Protein 7ROZ (pdb70)

Secondary structure (DSSP, 8-state):
--TTEEEE-S--SS--HHHHHHHHHHHS-TT-EEEEE---EEEEESSTTTTTTHHHHHHHT--EETTEE----SB-S-SS---SSTTTEEEEEEEEEE--TTSSSEEEE-EEEEEEEEEEETTTTEEEEEE--TTS-EEEEE-SSSEEEEEEE--S-TTSS--EEEEEESS-PEEEEEE-----S-STT-SS-S-TT---SEEEE----STT-TTTT-SEEEEE-S-S--SSSSSTTSSSB-SS-B--EEEE-GGG----SS-TTS--S--SS--IIIIIHHHHHHHHTTSS-HHHHHSHHHHHHHHHS-HHHHHHHHHHHHHSSS--S-HHHHHHHHHHT-----STTTTTT-EEEEEEEEE-SS-EEEEEEEEEE--HHHHH-GGGGGGEEEEEEB-SSSSBPPHHHHB-----S--B-HHHHHHHHHHHH-EEETTEEEEEEE--HHHHHHTEEEEEE--SSS-HHHHHHHHTTTSS---HHHHHHHHHHTTS--EEEEE--TTT--BPPP-B---SSS--BSSSSEEEE-HHHHHHHHHHHT-SS--SEEEE-STTB-EEEEE-SS--SS--B-STTB-S-----EEEEEEE---EEP---HHHHHHHHHHT--HHHHHHHHHHHHHHHHGGGTSGGGGTTTTTTTSS--TT-HHHHHHHSS--TTTSHHHHHHHHHHHHHHHHHHHHS-----SS-EEEE-EE-SSTT--TTEEEEEEEPPHHHHHS-S-TT-EESSSSEEE--SEEEEEESS--STTS-EEEEE---TTHHHH---SEEEE-SSSSS-HHHHSTT--TTT-EEEEE--TTTS-SS-PPPP------TT---HHHHHHHHHHHHHSPPHHHHHHHHHHHHTTSSSSSSSHHHHHHHHHHHHHHHTTTS-------STTS-SSEESSS--SSS-EE--TTTTTHHHHHHHHHH----HHHHHHHT--S-----THHHHHHHHHHHHHHHHHHT--SS--STTTT---TTHHHHTTTHHHHHHHHHHHS-----TTTHHHHHHHHHIIIIITTTSS---S-HHHHTHHHHHHHHHHHHHH-

Sequence (1064 aa):
TNRSTVKISNVPQTIVADELLRFLELHLGEDTVFALEIPFARVQFTTLEVKSRAQLLSSQSKLLFKTHNLRLSEAYDDIIPRPVDPRKRLDDIVLTVGFPESDEKRFCALEKWDGVRCWILTEKRRVEFWVWESGDCYKIEVRFEDIIETLSCCVNGDASEIDAFLLKLKYGPKVFKRVTVHIATKFKSDRYRFCKEDFDFMWIRTTDFSGSKSIGTSTCFCLEVHNGSTMLDIFSGLPYYREDTLSLTYVDGKTFASAAQIVPLLNAAILGLEFPYEILFQLNALVHAQKISLFAASDMELIKILRGMSLETALVILKKLHQQSSICYDPVFFVKTQMQSVVKSAYKRLTEQNIMSCQRAYVTPSKIYLLGPELETANYVVKNFAEHVSDFMRVTFVEEDWSKLPANALSVNGFVKPSRTNIYNRVLSILGEGITVGPKRFEFLAFSASQLRGNSVWMFASNEKVKAEDIREWMGCFRKIRSISKCAARMGQLFSASRQTLIVRAQDVEQIPDIEVTTDGADYCFSDGIGKISLAFAKQVAQKCGLSHVPSAFQIRYGGYKGVIAVDRSSFRKLSLRDSMLKFDSNNRMLNVTRWTESMPCFLNREIICLLSTLGIEDAMFEAMQAVHLSMLGNMLEDRDAALNVLQKLSGENSKNLLVKMLLQGYAPSSEPYLSMMLRVHHESQLSELKSRCRILVPKGRILIGCMDEMGILEYGQVYVRVTLTKAELKSRDQSYFRKIDEETSVVIGKVVVTKNPCLHPGDIRVLDAIYEVHFEEKGYLDCIIFPQKGERPHPNECSGGDLDGDQFFVSWDEKIIPSEMDPPMDYARLMDHDVTLEEIHKFFVDYMISDTLGVISTAHLVHADRDPEKARSQKCLELANLHSRAVDFAKTGAPAEMPYALKPREFPDFLERFEKPTYISESVFGKLYRAVKSSLAQTVAYDVTLEEAGFESFIETAKAHRDMYGEKLTSLMIYYGAANEEEILTGILDMKDRITLSVKDLHKEAMGWFEKSCEQQKKKLASAWYYVTYNPNHRDEKLTFLSFPWIVGDVLLDIKAENAQRQ

Nearest PDB structures (foldseek):
  7roz-assembly1_A  TM=1.001E+00  e=0.000E+00  Arabidopsis thaliana
  7rqs-assembly1_A  TM=9.864E-01  e=0.000E+00  Arabidopsis thaliana
  8xme-assembly1_M  TM=8.975E-01  e=0.000E+00  Arabidopsis thaliana
  7w82-assembly1_A  TM=9.117E-01  e=1.075E-88  Zea mays
  7w88-assembly1_A  TM=8.102E-01  e=4.424E-72  Zea mays

Organism: Arabidopsis thaliana (NCBI:txid3702)

Foldseek 3Di:
DQQQKWQKDDDDPPAFQVLVVVLVVVVFPHPQWFAWADVSIITHGLAVVSPVVVQVVLVVQPDDPPHHTINGHGRDDHLDDAARDPVQFAWFWKKFFAAQLLPVAETARQDIFTGWTWRCGQVQHWTWTWGCPDNWIKIWIDRLQQFPAKAFEDADDPPPVGFKIKGQGQQFTWMWTFAADPDDQGPRRDRQGPGPVGRGGDTFTAEQPDQLLRRAQGRMMMIGGHDPPVDVPSDVSRPHYDPDHGYYYYDHNNVLRDNDLFASHFEDQPADDDDLLQARLLVSLCCSSQLEHNSLNNPPQVRVVLVPDDRVLSNVQSLVSLLDNDRNSCSSVSSVVCVVVVVDDDQLCCLPVQKHQAFEWEAALYHINTNGGDIDGHFQLCNVVVVQSSQKYWYAYAHSRNHADALSNQWVQVDPDTDGHNSLVSLLVCQDQAHPSDQFGWHFQAAAPVCLLRRITMTGGQDPVHGSVVSSVVLVAPPFFQDLLLNNVSRRVRGAAFFWAFQADPVLAAADEWFWDCPPNFTFTQALQEFEAEPVLQCRRQVSVPHNDRAQKFQWCQAQQGFIYGYANVDDRGTGGYPSSGSDGGPRRTITTRDTFAQAFAFDWLQLLLLLVLLPFDLVLLLVLLVVVLVLLLCLLPDLCCLQRQQPHVHPHHCPDLLNLCSVVHDRQPPAPVSNVVSVLSSVVSLVCCLAIVGRTDLQWTWTQAAADPDQPAEPLAKKAKEFHGPVCLVPDDDQQWDDPDNGITIGAAWKFKAFDLNQAQQLGRGGGHHDDPCCVNSPHYNYMYWYSDYNHRSLCSNLRGHRSGTIMTIGRPPSSRRPDGDHGDPNHDSDPVGDDSSNNSVLSSLLSSADNLVQLSQLLCFCQLPDPSRQPDPLSNVSSVLSSVNVCCSVPVDGSHQDPVSHRQEGDPSHPPVVHHYDHRPGRSSVSSVVSVCSVVVQCLVVCCQQQVVDALPPLPCVVVLVVLLVLQVSLCSNQADDLASALCRNVCHSCSVVSGVVSLVVLVVVQVVQAPDVSVRGNSSSLNSQSCVCRVVVVDPRSHSCSSVSSSVSSSVSSVVSVVVD

Radius of gyration: 31.85 Å; Cα contacts (8 Å, |Δi|>4): 2312; chains: 1; bounding box: 80×88×65 Å

GO terms:
  GO:0071667 DNA/RNA hybrid binding (F, IDA)
  GO:0003727 single-stranded RNA binding (F, IDA)
  GO:0003968 RNA-directed RNA polymerase activity (F, IDA)
  GO:0140745 siRNA transcription (P, IDA)
  GO:0010495 siRNA-mediated long-distance post-transcriptional gene silencing (P, IMP)
  GO:0005515 protein binding (F, IPI)
  GO:0005634 nucleus (C, IDA)
  GO:0005730 nucleolus (C, IDA)
  GO:0030422 siRNA processing (P, IMP)
  GO:0050832 defense response to fungus (P, IMP)

Solvent-accessible surface area: 46944 Å² total; per-residue (Å²): 124,48,44,0,0,0,62,4,16,122,23,23,143,109,8,70,6,60,70,11,70,145,59,16,68,154,42,18,27,73,107,34,10,21,0,5,21,9,82,87,1,10,4,4,4,36,48,57,120,3,15,62,68,0,41,114,35,2,81,104,44,134,6,81,5,107,106,76,61,5,129,14,41,142,19,44,57,14,1,14,44,9,19,26,65,107,97,10,38,21,76,113,10,27,0,3,0,0,1,10,15,23,67,34,119,99,0,2,25,3,29,122,9,92,26,0,46,0,12,13,9,103,84,72,42,2,0,14,0,14,0,121,44,105,87,79,12,5,25,0,60,1,92,24,82,2,1,51,18,0,5,1,0,11,36,102,53,96,112,59,99,25,15,0,0,6,0,10,2,72,73,13,2,38,3,7,15,62,55,74,52,173,94,62,86,77,102,101,1,28,90,59,51,49,10,94,96,105,5,24,18,78,56,28,27,17,18,10,44,3,60,23,31,1,1,5,4,5,22,0,0,0,0,21,5,182,91,31,90,12,77,141,29,5,98,89,44,5,34,147,34,107,137,100,54,17,76,5,66,73,29,106,1,118,98,24,50,37,86,52,70,12,16,4,13,27,17,58,110,72,40,79,166,16,110,7,106,11,2,4,6,14,0,0,9,2,4,17,31,21,35,1,6,7,78,0,0,19,23,122,99,0,16,131,32,5,159,64,29,59,68,110,41,0,55,90,4,4,56,78,0,60,71,53,111,68,34,11,57,70,3,24,127,58,0,107,50,38,94,155,52,64,133,212,178,68,90,46,91,5,62,154,103,75,25,2,49,1,10,29,0,40,1,6,10,2,10,2,11,2,47,10,72,61,52,22,82,6,13,98,0,0,99,82,34,20,132,12,17,41,18,2,1,38,0,15,2,8,21,4,34,123,51,96,9,67,19,94,12,0,3,38,63,120,114,136,139,70,61,52,5,75,2,3,95,18,4,39,32,0,3,32,96,0,0,64,3,28,110,22,97,7,29,8,3,1,3,4,63,81,8,10,111,33,6,12,0,1,0,0,4,39,44,148,139,18,81,0,50,59,0,16,70,83,5,27,7,78,143,156,16,75,10,37,24,65,6,14,29,1,5,6,30,42,13,59,74,48,124,90,4,44,145,9,144,60,146,73,30,37,89,60,103,51,40,58,40,74,58,128,76,33,116,8,30,7,0,55,1,0,0,20,0,8,62,55,15,0,65,90,0,0,101,118,8,63,32,123,87,42,2,5,0,0,20,0,16,7,12,5,62,39,0,0,0,0,8,6,88,75,11,178,35,24,2,6,4,0,86,34,1,70,83,14,131,57,150,61,48,4,1,27,0,46,64,58,1,58,30,71,54,1,26,0,35,15,40,2,0,1,0,0,21,20,4,43,12,124,26,78,69,0,35,53,20,1,56,90,9,17,72,36,1,39,54,0,49,127,66,123,33,0,8,49,37,0,1,42,43,32,21,85,18,73,81,143,35,24,4,10,66,36,0,110,89,36,65,50,1,76,64,29,66,22,3,26,29,4,0,128,14,17,45,122,54,25,16,69,26,2,26,55,141,1,25,0,16,2,91,39,10,18,29,1,8,5,0,1,0,32,51,43,67,0,84,67,20,48,1,0,3,22,3,24,16,36,139,55,18,55,170,66,37,118,95,106,12,26,95,70,23,80,155,93,4,3,0,6,69,22,98,0,0,8,0,10,105,54,0,6,21,1,0,2,0,1,20,1,53,1,53,68,8,99,66,38,108,68,6,18,2,35,7,0,9,0,8,1,36,103,21,78,29,3,10,22,29,1,4,19,54,11,33,2,47,0,54,51,14,3,4,1,6,20,110,114,0,20,2,112,87,66,18,103,41,43,87,31,116,213,92,51,128,128,35,1,36,33,109,32,12,9,121,12,0,12,37,27,7,13,10,26,56,37,40,61,0,15,48,0,2,10,5,20,0,2,134,42,142,95,10,0,70,10,130,66,0,59,98,0,2,70,13,12,28,97,5,58,56,0,54,146,85,48,49,24,0,52,7,62,152,74,11,76,41,110,53,6,0,32,2,29,98,26,170,161,26,38,80,36,115,1,92,67,16,3,1,79,3,2,62,36,2,84,75,42,59,82,195,136,31,21,84,61,23,64,76,54,24,25,57,75,102,26,105,49,72,64,17,56,68,42,31,72,87,31,18,55,47,28,54,31,50,23,65,66,89,24,105,54,139,42,40,22,58,42,24,22,43,133,88,116,21,25,65,21,35,22,48,22,36,32,43,60,20,58,68,52,33,65,87,74,14,108,85,152,62,62,82,16,31,31,11,28,4,12,8,14,16,55,35,25,25,75,48,57,113,61,119,53,86,19,47,10,29,22,14,41,41,4,61,37,26,14,63,24,31,42,64,23,52,91,199,160

Structure (mmCIF, N/CA/C/O backbone):
data_7ROZ
#
_entry.id   7ROZ
#
_cell.length_a   1.00
_cell.length_b   1.00
_cell.length_c   1.00
_cell.angle_alpha   90.00
_cell.angle_beta   90.00
_cell.angle_gamma   90.00
#
_symmetry.space_group_name_H-M   'P 1'
#
loop_
_entity.id
_entity.type
_entity.pdbx_description
1 polymer 'RNA-dependent RNA polymerase 2'
2 non-polymer 'MAGNESIUM ION'
#
loop_
_atom_site.group_PDB
_atom_site.id
_atom_site.type_symbol
_atom_site.label_atom_id
_atom_site.label_alt_id
_atom_site.label_comp_id
_atom_site.label_asym_id
_atom_site.label_entity_id
_atom_site.label_seq_id
_atom_site.pdbx_PDB_ins_code
_atom_site.Cartn_x
_atom_site.Cartn_y
_atom_site.Cartn_z
_atom_site.occupancy
_atom_site.B_iso_or_equiv
_atom_site.auth_seq_id
_atom_site.auth_comp_id
_atom_site.auth_asym_id
_atom_site.auth_atom_id
_atom_site.pdbx_PDB_model_num
ATOM 1 N N . THR A 1 7 ? 129.746 156.126 157.076 1.00 77.81 7 THR A N 1
ATOM 2 C CA . THR A 1 7 ? 129.279 154.769 157.328 1.00 77.81 7 THR A CA 1
ATOM 3 C C . THR A 1 7 ? 128.011 154.471 156.535 1.00 77.81 7 THR A C 1
ATOM 4 O O . THR A 1 7 ? 127.598 153.317 156.417 1.00 77.81 7 THR A O 1
ATOM 8 N N . ASN A 1 8 ? 127.396 155.521 155.992 1.00 77.57 8 ASN A N 1
ATOM 9 C CA . ASN A 1 8 ? 126.180 155.385 155.201 1.00 77.57 8 ASN A CA 1
ATOM 10 C C . ASN A 1 8 ? 126.221 156.109 153.864 1.00 77.57 8 ASN A C 1
ATOM 11 O O . ASN A 1 8 ? 125.341 155.863 153.030 1.00 77.57 8 ASN A O 1
ATOM 16 N N . ARG A 1 9 ? 127.191 156.993 153.634 1.00 77.74 9 ARG A N 1
ATOM 17 C CA . ARG A 1 9 ? 127.405 157.766 152.410 1.00 77.74 9 ARG A CA 1
ATOM 18 C C . ARG A 1 9 ? 126.305 158.799 152.183 1.00 77.74 9 ARG A C 1
ATOM 19 O O . ARG A 1 9 ? 126.303 159.450 151.129 1.00 77.74 9 ARG A O 1
ATOM 27 N N . SER A 1 10 ? 125.371 158.966 153.120 1.00 76.98 10 SER A N 1
ATOM 28 C CA . SER A 1 10 ? 124.344 160.005 153.121 1.00 76.98 10 SER A CA 1
ATOM 29 C C . SER A 1 10 ? 123.391 159.925 151.935 1.00 76.98 10 SER A C 1
ATOM 30 O O . SER A 1 10 ? 122.603 160.854 151.725 1.00 76.98 10 SER A O 1
ATOM 33 N N . THR A 1 11 ? 123.428 158.848 151.157 1.00 82.50 11 THR A N 1
ATOM 34 C CA . THR A 1 11 ? 122.520 158.661 150.033 1.00 82.50 11 THR A CA 1
ATOM 35 C C . THR A 1 11 ? 121.284 157.917 150.520 1.00 82.50 11 THR A C 1
ATOM 36 O O . THR A 1 11 ? 121.348 156.716 150.796 1.00 82.50 11 THR A O 1
ATOM 40 N N . VAL A 1 12 ? 120.164 158.627 150.612 1.00 84.25 12 VAL A N 1
ATOM 41 C CA . VAL A 1 12 ? 118.935 158.092 151.183 1.00 84.25 12 VAL A CA 1
ATOM 42 C C . VAL A 1 12 ? 117.969 157.761 150.057 1.00 84.25 12 VAL A C 1
ATOM 43 O O . VAL A 1 12 ? 117.660 158.618 149.219 1.00 84.25 12 VAL A O 1
ATOM 47 N N . LYS A 1 13 ? 117.492 156.519 150.035 1.00 89.34 13 LYS A N 1
ATOM 48 C CA . LYS A 1 13 ? 116.512 156.093 149.044 1.00 89.34 13 LYS A CA 1
ATOM 49 C C . LYS A 1 13 ? 115.145 156.654 149.420 1.00 89.34 13 LYS A C 1
ATOM 50 O O . LYS A 1 13 ? 114.542 156.226 150.410 1.00 89.34 13 LYS A O 1
ATOM 56 N N . ILE A 1 14 ? 114.663 157.611 148.634 1.00 92.31 14 ILE A N 1
ATOM 57 C CA . ILE A 1 14 ? 113.379 158.249 148.896 1.00 92.31 14 ILE A CA 1
ATOM 58 C C . ILE A 1 14 ? 112.255 157.248 148.654 1.00 92.31 14 ILE A C 1
ATOM 59 O O . ILE A 1 14 ? 112.388 156.304 147.868 1.00 92.31 14 ILE A O 1
ATOM 64 N N . SER A 1 15 ? 111.133 157.460 149.336 1.00 97.16 15 SER A N 1
ATOM 65 C CA . SER A 1 15 ? 109.975 156.585 149.221 1.00 97.16 15 SER A CA 1
ATOM 66 C C . SER A 1 15 ? 109.208 156.917 147.942 1.00 97.16 15 SER A C 1
ATOM 67 O O . SER A 1 15 ? 109.711 157.602 147.047 1.00 97.16 15 SER A O 1
ATOM 70 N N . ASN A 1 16 ? 107.984 156.400 147.836 1.00 101.92 16 ASN A N 1
ATOM 71 C CA . ASN A 1 16 ? 107.168 156.609 146.646 1.00 101.92 16 ASN A CA 1
ATOM 72 C C . ASN A 1 16 ? 107.042 158.091 146.309 1.00 101.92 16 ASN A C 1
ATOM 73 O O . ASN A 1 16 ? 106.653 158.907 147.150 1.00 101.92 16 ASN A O 1
ATOM 78 N N . VAL A 1 17 ? 107.392 158.436 145.072 1.00 102.74 17 VAL A N 1
ATOM 79 C CA . VAL A 1 17 ? 107.316 159.821 144.604 1.00 102.74 17 VAL A CA 1
ATOM 80 C C . VAL A 1 17 ? 106.739 159.844 143.203 1.00 102.74 17 VAL A C 1
ATOM 81 O O . VAL A 1 17 ? 106.915 158.907 142.412 1.00 102.74 17 VAL A O 1
ATOM 85 N N . PRO A 1 18 ? 106.026 160.916 142.867 1.00 102.45 18 PRO A N 1
ATOM 86 C CA . PRO A 1 18 ? 105.485 161.048 141.511 1.00 102.45 18 PRO A CA 1
ATOM 87 C C . PRO A 1 18 ? 106.593 161.241 140.488 1.00 102.45 18 PRO A C 1
ATOM 88 O O . PRO A 1 18 ? 107.693 161.704 140.795 1.00 102.45 18 PRO A O 1
ATOM 92 N N . GLN A 1 19 ? 106.287 160.861 139.246 1.00 105.16 19 GLN A N 1
ATOM 93 C CA . GLN A 1 19 ? 107.230 161.071 138.155 1.00 105.16 19 GLN A CA 1
ATOM 94 C C . GLN A 1 19 ? 107.244 162.516 137.674 1.00 105.16 19 GLN A C 1
ATOM 95 O O . GLN A 1 19 ? 108.189 162.919 136.988 1.00 105.16 19 GLN A O 1
ATOM 101 N N . THR A 1 20 ? 106.222 163.299 138.017 1.00 103.55 20 THR A N 1
ATOM 102 C CA . THR A 1 20 ? 106.145 164.704 137.614 1.00 103.55 20 THR A CA 1
ATOM 103 C C . THR A 1 20 ? 106.679 165.594 138.739 1.00 103.55 20 THR A C 1
ATOM 104 O O . THR A 1 20 ? 105.988 166.441 139.310 1.00 103.55 20 THR A O 1
ATOM 108 N N . ILE A 1 21 ? 107.960 165.395 139.039 1.00 101.88 21 ILE A N 1
ATOM 109 C CA . ILE A 1 21 ? 108.648 166.119 140.099 1.00 101.88 21 ILE A CA 1
ATOM 110 C C . ILE A 1 21 ? 109.859 166.825 139.504 1.00 101.88 21 ILE A C 1
ATOM 111 O O . ILE A 1 21 ? 110.573 166.262 138.667 1.00 101.88 21 ILE A O 1
ATOM 116 N N . VAL A 1 22 ? 110.073 168.069 139.924 1.00 102.38 22 VAL A N 1
ATOM 117 C CA . VAL A 1 22 ? 111.194 168.883 139.469 1.00 102.38 22 VAL A CA 1
ATOM 118 C C . VAL A 1 22 ? 112.280 168.843 140.535 1.00 102.38 22 VAL A C 1
ATOM 119 O O . VAL A 1 22 ? 111.995 168.998 141.729 1.00 102.38 22 VAL A O 1
ATOM 123 N N . ALA A 1 23 ? 113.526 168.618 140.106 1.00 99.67 23 ALA A N 1
ATOM 124 C CA . ALA A 1 23 ? 114.638 168.591 141.051 1.00 99.67 23 ALA A CA 1
ATOM 125 C C . ALA A 1 23 ? 114.797 169.930 141.757 1.00 99.67 23 ALA A C 1
ATOM 126 O O . ALA A 1 23 ? 115.029 169.977 142.971 1.00 99.67 23 ALA A O 1
ATOM 128 N N . ASP A 1 24 ? 114.680 171.033 141.012 1.00 99.92 24 ASP A N 1
ATOM 129 C CA . ASP A 1 24 ? 114.763 172.353 141.629 1.00 99.92 24 ASP A CA 1
ATOM 130 C C . ASP A 1 24 ? 113.641 172.573 142.634 1.00 99.92 24 ASP A C 1
ATOM 131 O O . ASP A 1 24 ? 113.813 173.327 143.599 1.00 99.92 24 ASP A O 1
ATOM 136 N N . GLU A 1 25 ? 112.488 171.933 142.426 1.00 101.62 25 GLU A N 1
ATOM 137 C CA . GLU A 1 25 ? 111.421 171.999 143.418 1.00 101.62 25 GLU A CA 1
ATOM 138 C C . GLU A 1 25 ? 111.836 171.301 144.706 1.00 101.62 25 GLU A C 1
ATOM 139 O O . GLU A 1 25 ? 111.704 171.863 145.799 1.00 101.62 25 GLU A O 1
ATOM 145 N N . LEU A 1 26 ? 112.348 170.073 144.595 1.00 98.63 26 LEU A N 1
ATOM 146 C CA . LEU A 1 26 ? 112.834 169.365 145.774 1.00 98.63 26 LEU A CA 1
ATOM 147 C C . LEU A 1 26 ? 114.075 170.031 146.353 1.00 98.63 26 LEU A C 1
ATOM 148 O O . LEU A 1 26 ? 114.294 169.978 147.568 1.00 98.63 26 LEU A O 1
ATOM 153 N N . LEU A 1 27 ? 114.897 170.652 145.505 1.00 97.57 27 LEU A N 1
ATOM 154 C CA . LEU A 1 27 ? 116.045 171.404 145.998 1.00 97.57 27 LEU A CA 1
ATOM 155 C C . LEU A 1 27 ? 115.598 172.572 146.868 1.00 97.57 27 LEU A C 1
ATOM 156 O O . LEU A 1 27 ? 116.168 172.824 147.936 1.00 97.57 27 LEU A O 1
ATOM 161 N N . ARG A 1 28 ? 114.571 173.300 146.423 1.00 98.42 28 ARG A N 1
ATOM 162 C CA . ARG A 1 28 ? 114.079 174.442 147.185 1.00 98.42 28 ARG A CA 1
ATOM 163 C C . ARG A 1 28 ? 113.163 174.008 148.323 1.00 98.42 28 ARG A C 1
ATOM 164 O O . ARG A 1 28 ? 113.153 174.639 149.386 1.00 98.42 28 ARG A O 1
ATOM 172 N N . PHE A 1 29 ? 112.378 172.947 148.119 1.00 97.80 29 PHE A N 1
ATOM 173 C CA . PHE A 1 29 ? 111.543 172.434 149.201 1.00 97.80 29 PHE A CA 1
ATOM 174 C C . PHE A 1 29 ? 112.396 171.922 150.353 1.00 97.80 29 PHE A C 1
ATOM 175 O O . PHE A 1 29 ? 112.082 172.163 151.524 1.00 97.80 29 PHE A O 1
ATOM 183 N N . LEU A 1 30 ? 113.480 171.210 150.039 1.00 93.16 30 LEU A N 1
ATOM 184 C CA . LEU A 1 30 ? 114.383 170.733 151.077 1.00 93.16 30 LEU A CA 1
ATOM 185 C C . LEU A 1 30 ? 115.107 171.882 151.767 1.00 93.16 30 LEU A C 1
ATOM 186 O O . LEU A 1 30 ? 115.548 171.726 152.911 1.00 93.16 30 LEU A O 1
ATOM 191 N N . GLU A 1 31 ? 115.236 173.029 151.094 1.00 94.09 31 GLU A N 1
ATOM 192 C CA . GLU A 1 31 ? 115.821 174.205 151.729 1.00 94.09 31 GLU A CA 1
ATOM 193 C C . GLU A 1 31 ? 114.939 174.717 152.860 1.00 94.09 31 GLU A C 1
ATOM 194 O O . GLU A 1 31 ? 115.440 175.113 153.919 1.00 94.09 31 GLU A O 1
ATOM 200 N N . LEU A 1 32 ? 113.621 174.715 152.656 1.00 92.16 32 LEU A N 1
ATOM 201 C CA . LEU A 1 32 ? 112.690 175.156 153.685 1.00 92.16 32 LEU A CA 1
ATOM 202 C C . LEU A 1 32 ? 112.520 174.136 154.803 1.00 92.16 32 LEU A C 1
ATOM 203 O O . LEU A 1 32 ? 111.936 174.469 155.840 1.00 92.16 32 LEU A O 1
ATOM 208 N N . HIS A 1 33 ? 113.011 172.912 154.617 1.00 90.01 33 HIS A N 1
ATOM 209 C CA . HIS A 1 33 ? 112.894 171.854 155.610 1.00 90.01 33 HIS A CA 1
ATOM 210 C C . HIS A 1 33 ? 114.194 171.568 156.342 1.00 90.01 33 HIS A C 1
ATOM 211 O O . HIS A 1 33 ? 114.157 171.138 157.496 1.00 90.01 33 HIS A O 1
ATOM 218 N N . LEU A 1 34 ? 115.338 171.798 155.697 1.00 86.35 34 LEU A N 1
ATOM 219 C CA . LEU A 1 34 ? 116.647 171.581 156.303 1.00 86.35 34 LEU A CA 1
ATOM 220 C C . LEU A 1 34 ? 117.509 172.832 156.183 1.00 86.35 34 LEU A C 1
ATOM 221 O O . LEU A 1 34 ? 116.997 173.920 155.905 1.00 86.35 34 LEU A O 1
ATOM 226 N N . GLY A 1 35 ? 118.813 172.690 156.400 1.00 85.88 35 GLY A N 1
ATOM 227 C CA . GLY A 1 35 ? 119.703 173.832 156.371 1.00 85.88 35 GLY A CA 1
ATOM 228 C C . GLY A 1 35 ? 119.869 174.414 154.979 1.00 85.88 35 GLY A C 1
ATOM 229 O O . GLY A 1 35 ? 119.461 173.844 153.966 1.00 85.88 35 GLY A O 1
ATOM 230 N N . GLU A 1 36 ? 120.491 175.590 154.940 1.00 86.23 36 GLU A N 1
ATOM 231 C CA . GLU A 1 36 ? 120.680 176.322 153.693 1.00 86.23 36 GLU A CA 1
ATOM 232 C C . GLU A 1 36 ? 121.834 175.715 152.905 1.00 86.23 36 GLU A C 1
ATOM 233 O O . GLU A 1 36 ? 122.967 175.662 153.395 1.00 86.23 36 GLU A O 1
ATOM 235 N N . ASP A 1 37 ? 121.543 175.267 151.681 1.00 86.52 37 ASP A N 1
ATOM 236 C CA . ASP A 1 37 ? 122.538 174.653 150.799 1.00 86.52 37 ASP A CA 1
ATOM 237 C C . ASP A 1 37 ? 123.225 173.471 151.479 1.00 86.52 37 ASP A C 1
ATOM 238 O O . ASP A 1 37 ? 124.445 173.311 151.406 1.00 86.52 37 ASP A O 1
ATOM 243 N N . THR A 1 38 ? 122.432 172.633 152.148 1.00 80.49 38 THR A N 1
ATOM 244 C CA . THR A 1 38 ? 122.947 171.490 152.890 1.00 80.49 38 THR A CA 1
ATOM 245 C C . THR A 1 38 ? 122.584 170.162 152.236 1.00 80.49 38 THR A C 1
ATOM 246 O O . THR A 1 38 ? 122.454 169.148 152.929 1.00 80.49 38 THR A O 1
ATOM 250 N N . VAL A 1 39 ? 122.415 170.147 150.918 1.00 78.07 39 VAL A N 1
ATOM 251 C CA . VAL A 1 39 ? 122.163 168.929 150.161 1.00 78.07 39 VAL A CA 1
ATOM 252 C C . VAL A 1 39 ? 123.211 168.826 149.063 1.00 78.07 39 VAL A C 1
ATOM 253 O O . VAL A 1 39 ? 123.498 169.809 148.370 1.00 78.07 39 VAL A O 1
ATOM 257 N N . PHE A 1 40 ? 123.801 167.640 148.920 1.00 75.27 40 PHE A N 1
ATOM 258 C CA . PHE A 1 40 ? 124.924 167.444 148.012 1.00 75.27 40 PHE A CA 1
ATOM 259 C C . PHE A 1 40 ? 124.469 166.954 146.640 1.00 75.27 40 PHE A C 1
ATOM 260 O O . PHE A 1 40 ? 124.747 167.599 145.626 1.00 75.27 40 PHE A O 1
ATOM 268 N N . ALA A 1 41 ? 123.771 165.821 146.590 1.00 79.10 41 ALA A N 1
ATOM 269 C CA . ALA A 1 41 ? 123.336 165.230 145.333 1.00 79.10 41 ALA A CA 1
ATOM 270 C C . ALA A 1 41 ? 121.899 164.740 145.456 1.00 79.10 41 ALA A C 1
ATOM 271 O O . ALA A 1 41 ? 121.400 164.480 146.554 1.00 79.10 41 ALA A O 1
ATOM 273 N N . LEU A 1 42 ? 121.235 164.619 144.307 1.00 83.84 42 LEU A N 1
ATOM 274 C CA . LEU A 1 42 ? 119.836 164.224 144.252 1.00 83.84 42 LEU A CA 1
ATOM 275 C C . LEU A 1 42 ? 119.597 163.384 143.005 1.00 83.84 42 LEU A C 1
ATOM 276 O O . LEU A 1 42 ? 120.157 163.666 141.942 1.00 83.84 42 LEU A O 1
ATOM 281 N N . GLU A 1 43 ? 118.765 162.352 143.141 1.00 90.31 43 GLU A N 1
ATOM 282 C CA . GLU A 1 43 ? 118.449 161.444 142.043 1.00 90.31 43 GLU A CA 1
ATOM 283 C C . GLU A 1 43 ? 116.954 161.172 142.020 1.00 90.31 43 GLU A C 1
ATOM 284 O O . GLU A 1 43 ? 116.348 160.942 143.070 1.00 90.31 43 GLU A O 1
ATOM 290 N N . ILE A 1 44 ? 116.368 161.199 140.827 1.00 92.62 44 ILE A N 1
ATOM 291 C CA . ILE A 1 44 ? 114.965 160.847 140.620 1.00 92.62 44 ILE A CA 1
ATOM 292 C C . ILE A 1 44 ? 114.868 160.026 139.339 1.00 92.62 44 ILE A C 1
ATOM 293 O O . ILE A 1 44 ? 115.326 160.479 138.280 1.00 92.62 44 ILE A O 1
ATOM 298 N N . PRO A 1 45 ? 114.289 158.818 139.380 1.00 94.83 45 PRO A N 1
ATOM 299 C CA . PRO A 1 45 ? 114.181 157.964 138.192 1.00 94.83 45 PRO A CA 1
ATOM 300 C C . PRO A 1 45 ? 113.170 158.493 137.180 1.00 94.83 45 PRO A C 1
ATOM 301 O O . PRO A 1 45 ? 113.527 158.669 136.015 1.00 94.83 45 PRO A O 1
ATOM 305 N N . PHE A 1 56 ? 111.823 155.250 143.484 1.00 93.05 56 PHE A N 1
ATOM 306 C CA . PHE A 1 56 ? 113.217 154.855 143.646 1.00 93.05 56 PHE A CA 1
ATOM 307 C C . PHE A 1 56 ? 114.144 156.052 143.461 1.00 93.05 56 PHE A C 1
ATOM 308 O O . PHE A 1 56 ? 115.014 156.049 142.591 1.00 93.05 56 PHE A O 1
ATOM 316 N N . ALA A 1 57 ? 113.950 157.074 144.286 1.00 91.75 57 ALA A N 1
ATOM 317 C CA . ALA A 1 57 ? 114.744 158.291 144.230 1.00 91.75 57 ALA A CA 1
ATOM 318 C C . ALA A 1 57 ? 115.832 158.262 145.296 1.00 91.75 57 ALA A C 1
ATOM 319 O O . ALA A 1 57 ? 115.675 157.647 146.353 1.00 91.75 57 ALA A O 1
ATOM 321 N N . ARG A 1 58 ? 116.945 158.933 145.004 1.00 86.44 58 ARG A N 1
ATOM 322 C CA . ARG A 1 58 ? 118.092 158.981 145.902 1.00 86.44 58 ARG A CA 1
ATOM 323 C C . ARG A 1 58 ? 118.493 160.429 146.133 1.00 86.44 58 ARG A C 1
ATOM 324 O O . ARG A 1 58 ? 118.536 161.223 145.189 1.00 86.44 58 ARG A O 1
ATOM 332 N N . VAL A 1 59 ? 118.783 160.770 147.385 1.00 80.14 59 VAL A N 1
ATOM 333 C CA . VAL A 1 59 ? 119.247 162.101 147.759 1.00 80.14 59 VAL A CA 1
ATOM 334 C C . VAL A 1 59 ? 120.476 161.936 148.641 1.00 80.14 59 VAL A C 1
ATOM 335 O O . VAL A 1 59 ? 120.423 161.241 149.663 1.00 80.14 59 VAL A O 1
ATOM 339 N N . GLN A 1 60 ? 121.577 162.571 148.249 1.00 76.65 60 GLN A N 1
ATOM 340 C CA . GLN A 1 60 ? 122.809 162.559 149.024 1.00 76.65 60 GLN A CA 1
ATOM 341 C C . GLN A 1 60 ? 122.984 163.902 149.715 1.00 76.65 60 GLN A C 1
ATOM 342 O O . GLN A 1 60 ? 122.894 164.953 149.072 1.00 76.65 60 GLN A O 1
ATOM 348 N N . PHE A 1 61 ? 123.232 163.862 151.018 1.00 75.40 61 PHE A N 1
ATOM 349 C CA . PHE A 1 61 ? 123.422 165.060 151.817 1.00 75.40 61 PHE A CA 1
ATOM 350 C C . PHE A 1 61 ? 124.907 165.329 152.030 1.00 75.40 61 PHE A C 1
ATOM 351 O O . PHE A 1 61 ? 125.766 164.483 151.769 1.00 75.40 61 PHE A O 1
ATOM 359 N N . THR A 1 62 ? 125.203 166.539 152.509 1.00 72.60 62 THR A N 1
ATOM 360 C CA . THR A 1 62 ? 126.592 166.957 152.662 1.00 72.60 62 THR A CA 1
ATOM 361 C C . THR A 1 62 ? 127.294 166.166 153.759 1.00 72.60 62 THR A C 1
ATOM 362 O O . THR A 1 62 ? 128.409 165.668 153.563 1.00 72.60 62 THR A O 1
ATOM 366 N N . THR A 1 63 ? 126.660 166.039 154.922 1.00 73.73 63 THR A N 1
ATOM 367 C CA . THR A 1 63 ? 127.258 165.382 156.076 1.00 73.73 63 THR A CA 1
ATOM 368 C C . THR A 1 63 ? 126.267 164.390 156.671 1.00 73.73 63 THR A C 1
ATOM 369 O O . THR A 1 63 ? 125.143 164.229 156.187 1.00 73.73 63 THR A O 1
ATOM 373 N N . LEU A 1 64 ? 126.698 163.716 157.734 1.00 73.27 64 LEU A N 1
ATOM 374 C CA . LEU A 1 64 ? 125.834 162.836 158.506 1.00 73.27 64 LEU A CA 1
ATOM 375 C C . LEU A 1 64 ? 125.156 163.550 159.666 1.00 73.27 64 LEU A C 1
ATOM 376 O O . LEU A 1 64 ? 124.494 162.895 160.477 1.00 73.27 64 LEU A O 1
ATOM 381 N N . GLU A 1 65 ? 125.321 164.868 159.775 1.00 75.98 65 GLU A N 1
ATOM 382 C CA . GLU A 1 65 ? 124.529 165.660 160.706 1.00 75.98 65 GLU A CA 1
ATOM 383 C C . GLU A 1 65 ? 123.320 166.273 160.015 1.00 75.98 65 GLU A C 1
ATOM 384 O O . GLU A 1 65 ? 122.240 166.354 160.612 1.00 75.98 65 GLU A O 1
ATOM 390 N N . VAL A 1 66 ? 123.479 166.704 158.762 1.00 76.39 66 VAL A N 1
ATOM 391 C CA . VAL A 1 66 ? 122.321 167.100 157.968 1.00 76.39 66 VAL A CA 1
ATOM 392 C C . VAL A 1 66 ? 121.497 165.874 157.593 1.00 76.39 66 VAL A C 1
ATOM 393 O O . VAL A 1 66 ? 120.261 165.908 157.624 1.00 76.39 66 VAL A O 1
ATOM 397 N N . LYS A 1 67 ? 122.159 164.775 157.238 1.00 74.60 67 LYS A N 1
ATOM 398 C CA . LYS A 1 67 ? 121.498 163.483 157.262 1.00 74.60 67 LYS A CA 1
ATOM 399 C C . LYS A 1 67 ? 121.272 163.073 158.713 1.00 74.60 67 LYS A C 1
ATOM 400 O O . LYS A 1 67 ? 121.952 163.544 159.629 1.00 74.60 67 LYS A O 1
ATOM 406 N N . SER A 1 68 ? 120.276 162.215 158.922 1.00 78.72 68 SER A N 1
ATOM 407 C CA . SER A 1 68 ? 119.765 161.806 160.228 1.00 78.72 68 SER A CA 1
ATOM 408 C C . SER A 1 68 ? 119.058 162.951 160.939 1.00 78.72 68 SER A C 1
ATOM 409 O O . SER A 1 68 ? 118.487 162.737 162.015 1.00 78.72 68 SER A O 1
ATOM 412 N N . ARG A 1 69 ? 119.077 164.160 160.378 1.00 77.72 69 ARG A N 1
ATOM 413 C CA . ARG A 1 69 ? 118.153 165.221 160.750 1.00 77.72 69 ARG A CA 1
ATOM 414 C C . ARG A 1 69 ? 116.957 165.267 159.816 1.00 77.72 69 ARG A C 1
ATOM 415 O O . ARG A 1 69 ? 115.830 165.496 160.265 1.00 77.72 69 ARG A O 1
ATOM 423 N N . ALA A 1 70 ? 117.184 165.043 158.520 1.00 82.42 70 ALA A N 1
ATOM 424 C CA . ALA A 1 70 ? 116.079 164.736 157.622 1.00 82.42 70 ALA A CA 1
ATOM 425 C C . ALA A 1 70 ? 115.406 163.434 158.029 1.00 82.42 70 ALA A C 1
ATOM 426 O O . ALA A 1 70 ? 114.175 163.326 158.002 1.00 82.42 70 ALA A O 1
ATOM 428 N N . GLN A 1 71 ? 116.203 162.431 158.410 1.00 81.96 71 GLN A N 1
ATOM 429 C CA . GLN A 1 71 ? 115.643 161.209 158.978 1.00 81.96 71 GLN A CA 1
ATOM 430 C C . GLN A 1 71 ? 114.899 161.499 160.274 1.00 81.96 71 GLN A C 1
ATOM 431 O O . GLN A 1 71 ? 113.828 160.934 160.525 1.00 81.96 71 GLN A O 1
ATOM 437 N N . LEU A 1 72 ? 115.457 162.374 161.115 1.00 81.69 72 LEU A N 1
ATOM 438 C CA . LEU A 1 72 ? 114.738 162.811 162.307 1.00 81.69 72 LEU A CA 1
ATOM 439 C C . LEU A 1 72 ? 113.447 163.523 161.929 1.00 81.69 72 LEU A C 1
ATOM 440 O O . LEU A 1 72 ? 112.410 163.334 162.576 1.00 81.69 72 LEU A O 1
ATOM 445 N N . LEU A 1 73 ? 113.491 164.351 160.884 1.00 81.59 73 LEU A N 1
ATOM 446 C CA . LEU A 1 73 ? 112.274 164.965 160.371 1.00 81.59 73 LEU A CA 1
ATOM 447 C C . LEU A 1 73 ? 111.422 163.970 159.593 1.00 81.59 73 LEU A C 1
ATOM 448 O O . LEU A 1 73 ? 110.193 164.106 159.565 1.00 81.59 73 LEU A O 1
ATOM 453 N N . SER A 1 74 ? 112.046 162.976 158.954 1.00 83.43 74 SER A N 1
ATOM 454 C CA . SER A 1 74 ? 111.273 161.895 158.347 1.00 83.43 74 SER A CA 1
ATOM 455 C C . SER A 1 74 ? 110.534 161.093 159.408 1.00 83.43 74 SER A C 1
ATOM 456 O O . SER A 1 74 ? 109.365 160.735 159.222 1.00 83.43 74 SER A O 1
ATOM 459 N N . SER A 1 75 ? 111.203 160.797 160.525 1.00 83.42 75 SER A N 1
ATOM 460 C CA . SER A 1 75 ? 110.519 160.168 161.649 1.00 83.42 75 SER A CA 1
ATOM 461 C C . SER A 1 75 ? 109.417 161.066 162.193 1.00 83.42 75 SER A C 1
ATOM 462 O O . SER A 1 75 ? 108.380 160.571 162.650 1.00 83.42 75 SER A O 1
ATOM 465 N N . GLN A 1 76 ? 109.623 162.384 162.156 1.00 80.53 76 GLN A N 1
ATOM 466 C CA . GLN A 1 76 ? 108.568 163.317 162.528 1.00 80.53 76 GLN A CA 1
ATOM 467 C C . GLN A 1 76 ? 107.479 163.395 161.466 1.00 80.53 76 GLN A C 1
ATOM 468 O O . GLN A 1 76 ? 106.389 163.905 161.747 1.00 80.53 76 GLN A O 1
ATOM 474 N N . SER A 1 77 ? 107.756 162.901 160.256 1.00 85.94 77 SER A N 1
ATOM 475 C CA . SER A 1 77 ? 106.773 162.813 159.174 1.00 85.94 77 SER A CA 1
ATOM 476 C C . SER A 1 77 ? 106.214 164.180 158.784 1.00 85.94 77 SER A C 1
ATOM 477 O O . SER A 1 77 ? 105.098 164.279 158.267 1.00 85.94 77 SER A O 1
ATOM 480 N N . LYS A 1 78 ? 106.978 165.247 159.026 1.00 88.40 78 LYS A N 1
ATOM 481 C CA . LYS A 1 78 ? 106.540 166.576 158.617 1.00 88.40 78 LYS A CA 1
ATOM 482 C C . LYS A 1 78 ? 106.714 166.812 157.122 1.00 88.40 78 LYS A C 1
ATOM 483 O O . LYS A 1 78 ? 105.914 167.538 156.520 1.00 88.40 78 LYS A O 1
ATOM 489 N N . LEU A 1 79 ? 107.738 166.222 156.511 1.00 90.05 79 LEU A N 1
ATOM 490 C CA . LEU A 1 79 ? 108.030 166.503 155.111 1.00 90.05 79 LEU A CA 1
ATOM 491 C C . LEU A 1 79 ? 106.971 165.880 154.206 1.00 90.05 79 LEU A C 1
ATOM 492 O O . LEU A 1 79 ? 106.691 164.680 154.284 1.00 90.05 79 LEU A O 1
ATOM 497 N N . LEU A 1 80 ? 106.356 166.717 153.367 1.00 96.88 80 LEU A N 1
ATOM 498 C CA . LEU A 1 80 ? 105.347 166.250 152.418 1.00 96.88 80 LEU A CA 1
ATOM 499 C C . LEU A 1 80 ? 105.266 167.287 151.297 1.00 96.88 80 LEU A C 1
ATOM 500 O O . LEU A 1 80 ? 104.671 168.351 151.484 1.00 96.88 80 LEU A O 1
ATOM 505 N N . PHE A 1 81 ? 105.866 166.974 150.150 1.00 97.55 81 PHE A N 1
ATOM 506 C CA . PHE A 1 81 ? 105.789 167.871 149.007 1.00 97.55 81 PHE A CA 1
ATOM 507 C C . PHE A 1 81 ? 104.523 167.584 148.211 1.00 97.55 81 PHE A C 1
ATOM 508 O O . PHE A 1 81 ? 104.144 166.425 148.018 1.00 97.55 81 PHE A O 1
ATOM 516 N N . LYS A 1 82 ? 103.864 168.655 147.763 1.00 97.40 82 LYS A N 1
ATOM 517 C CA . LYS A 1 82 ? 102.563 168.567 147.110 1.00 97.40 82 LYS A CA 1
ATOM 518 C C . LYS A 1 82 ? 101.561 167.871 148.023 1.00 97.40 82 LYS A C 1
ATOM 519 O O . LYS A 1 82 ? 101.116 168.447 149.020 1.00 97.40 82 LYS A O 1
ATOM 525 N N . THR A 1 83 ? 101.203 166.628 147.690 1.00 98.13 83 THR A N 1
ATOM 526 C CA . THR A 1 83 ? 100.286 165.839 148.505 1.00 98.13 83 THR A CA 1
ATOM 527 C C . THR A 1 83 ? 100.838 164.448 148.798 1.00 98.13 83 THR A C 1
ATOM 528 O O . THR A 1 83 ? 100.086 163.566 149.225 1.00 98.13 83 THR A O 1
ATOM 532 N N . HIS A 1 84 ? 102.134 164.233 148.585 1.00 98.35 84 HIS A N 1
ATOM 533 C CA . HIS A 1 84 ? 102.752 162.922 148.728 1.00 98.35 84 HIS A CA 1
ATOM 534 C C . HIS A 1 84 ? 103.742 162.943 149.883 1.00 98.35 84 HIS A C 1
ATOM 535 O O . HIS A 1 84 ? 104.627 163.804 149.933 1.00 98.35 84 HIS A O 1
ATOM 542 N N . ASN A 1 85 ? 103.589 161.998 150.805 1.00 95.50 85 ASN A N 1
ATOM 543 C CA . ASN A 1 85 ? 104.488 161.876 151.939 1.00 95.50 85 ASN A CA 1
ATOM 544 C C . ASN A 1 85 ? 105.786 161.189 151.522 1.00 95.50 85 ASN A C 1
ATOM 545 O O . ASN A 1 85 ? 105.835 160.428 150.552 1.00 95.50 85 ASN A O 1
ATOM 550 N N . LEU A 1 86 ? 106.846 161.468 152.275 1.00 94.58 86 LEU A N 1
ATOM 551 C CA . LEU A 1 86 ? 108.163 160.898 152.027 1.00 94.58 86 LEU A CA 1
ATOM 552 C C . LEU A 1 86 ? 108.590 160.068 153.227 1.00 94.58 86 LEU A C 1
ATOM 553 O O . LEU A 1 86 ? 108.526 160.538 154.368 1.00 94.58 86 LEU A O 1
ATOM 558 N N . ARG A 1 87 ? 109.024 158.838 152.966 1.00 94.65 87 ARG A N 1
ATOM 559 C CA . ARG A 1 87 ? 109.562 157.943 153.988 1.00 94.65 87 ARG A CA 1
ATOM 560 C C . ARG A 1 87 ? 111.014 157.660 153.619 1.00 94.65 87 ARG A C 1
ATOM 561 O O . ARG A 1 87 ? 111.299 156.736 152.850 1.00 94.65 87 ARG A O 1
ATOM 569 N N . LEU A 1 88 ? 111.926 158.464 154.160 1.00 89.90 88 LEU A N 1
ATOM 570 C CA . LEU A 1 88 ? 113.347 158.340 153.851 1.00 89.90 88 LEU A CA 1
ATOM 571 C C . LEU A 1 88 ? 113.861 157.003 154.372 1.00 89.90 88 LEU A C 1
ATOM 572 O O . LEU A 1 88 ? 113.959 156.795 155.585 1.00 89.90 88 LEU A O 1
ATOM 577 N N . SER A 1 89 ? 114.189 156.096 153.457 1.00 88.74 89 SER A N 1
ATOM 578 C CA . SER A 1 89 ? 114.506 154.720 153.806 1.00 88.74 89 SER A CA 1
ATOM 579 C C . SER A 1 89 ? 116.006 154.561 154.051 1.00 88.74 89 SER A C 1
ATOM 580 O O . SER A 1 89 ? 116.751 155.537 154.173 1.00 88.74 89 SER A O 1
ATOM 583 N N . GLU A 1 90 ? 116.457 153.311 154.131 1.00 89.73 90 GLU A N 1
ATOM 584 C CA . GLU A 1 90 ? 117.851 153.010 154.422 1.00 89.73 90 GLU A CA 1
ATOM 585 C C . GLU A 1 90 ? 118.759 153.476 153.288 1.00 89.73 90 GLU A C 1
ATOM 586 O O . GLU A 1 90 ? 118.341 153.595 152.133 1.00 89.73 90 GLU A O 1
ATOM 592 N N . ALA A 1 91 ? 120.015 153.747 153.637 1.00 89.96 91 ALA A N 1
ATOM 593 C CA . ALA A 1 91 ? 120.980 154.256 152.672 1.00 89.96 91 ALA A CA 1
ATOM 594 C C . ALA A 1 91 ? 121.256 153.230 151.580 1.00 89.96 91 ALA A C 1
ATOM 595 O O . ALA A 1 91 ? 121.683 152.106 151.862 1.00 89.96 91 ALA A O 1
ATOM 597 N N . TYR A 1 92 ? 121.007 153.622 150.332 1.00 86.91 92 TYR A N 1
ATOM 598 C CA . TYR A 1 92 ? 121.275 152.780 149.177 1.00 86.91 92 TYR A CA 1
ATOM 599 C C . TYR A 1 92 ? 122.683 153.087 148.657 1.00 86.91 92 TYR A C 1
ATOM 600 O O . TYR A 1 92 ? 123.474 153.769 149.314 1.00 86.91 92 TYR A O 1
ATOM 609 N N . ASP A 1 93 ? 123.014 152.575 147.473 1.00 84.35 93 ASP A N 1
ATOM 610 C CA . ASP A 1 93 ? 124.322 152.809 146.877 1.00 84.35 93 ASP A CA 1
ATOM 611 C C . ASP A 1 93 ? 124.531 154.290 146.575 1.00 84.35 93 ASP A C 1
ATOM 612 O O . ASP A 1 93 ? 123.589 155.027 146.269 1.00 84.35 93 ASP A O 1
ATOM 617 N N . ASP A 1 94 ? 125.788 154.719 146.673 1.00 78.64 94 ASP A N 1
ATOM 618 C CA . ASP A 1 94 ? 126.137 156.120 146.471 1.00 78.64 94 ASP A CA 1
ATOM 619 C C . ASP A 1 94 ? 125.819 156.576 145.052 1.00 78.64 94 ASP A C 1
ATOM 620 O O . ASP A 1 94 ? 126.167 155.904 144.076 1.00 78.64 94 ASP A O 1
ATOM 625 N N . ILE A 1 95 ? 125.153 157.728 144.943 1.00 80.10 95 ILE A N 1
ATOM 626 C CA . ILE A 1 95 ? 124.945 158.350 143.639 1.00 80.10 95 ILE A CA 1
ATOM 627 C C . ILE A 1 95 ? 126.270 158.838 143.061 1.00 80.10 95 ILE A C 1
ATOM 628 O O . ILE A 1 95 ? 126.587 158.586 141.893 1.00 80.10 95 ILE A O 1
ATOM 633 N N . ILE A 1 96 ? 127.063 159.541 143.870 1.00 70.86 96 ILE A N 1
ATOM 634 C CA . ILE A 1 96 ? 128.386 160.001 143.480 1.00 70.86 96 ILE A CA 1
ATOM 635 C C . ILE A 1 96 ? 129.328 159.736 144.648 1.00 70.86 96 ILE A C 1
ATOM 636 O O . ILE A 1 96 ? 129.121 160.270 145.741 1.00 70.86 96 ILE A O 1
ATOM 641 N N . PRO A 1 97 ? 130.356 158.908 144.483 1.00 63.30 97 PRO A N 1
ATOM 642 C CA . PRO A 1 97 ? 131.165 158.511 145.641 1.00 63.30 97 PRO A CA 1
ATOM 643 C C . PRO A 1 97 ? 132.000 159.654 146.191 1.00 63.30 97 PRO A C 1
ATOM 644 O O . PRO A 1 97 ? 133.007 160.049 145.596 1.00 63.30 97 PRO A O 1
ATOM 648 N N . ARG A 1 98 ? 131.582 160.187 147.338 1.00 52.51 98 ARG A N 1
ATOM 649 C CA . ARG A 1 98 ? 132.280 161.250 148.037 1.00 52.51 98 ARG A CA 1
ATOM 650 C C . ARG A 1 98 ? 132.426 160.876 149.505 1.00 52.51 98 ARG A C 1
ATOM 651 O O . ARG A 1 98 ? 131.539 160.224 150.070 1.00 52.51 98 ARG A O 1
ATOM 653 N N . PRO A 1 99 ? 133.527 161.266 150.151 1.00 47.70 99 PRO A N 1
ATOM 654 C CA . PRO A 1 99 ? 133.694 160.962 151.579 1.00 47.70 99 PRO A CA 1
ATOM 655 C C . PRO A 1 99 ? 132.816 161.882 152.414 1.00 47.70 99 PRO A C 1
ATOM 656 O O . PRO A 1 99 ? 133.001 163.101 152.416 1.00 47.70 99 PRO A O 1
ATOM 660 N N . VAL A 1 100 ? 131.846 161.293 153.118 1.00 53.75 100 VAL A N 1
ATOM 661 C CA . VAL A 1 100 ? 130.945 162.100 153.933 1.00 53.75 100 VAL A CA 1
ATOM 662 C C . VAL A 1 100 ? 131.699 162.757 155.082 1.00 53.75 100 VAL A C 1
ATOM 663 O O . VAL A 1 100 ? 131.316 163.837 155.548 1.00 53.75 100 VAL A O 1
ATOM 667 N N . ASP A 1 101 ? 132.774 162.136 155.550 1.00 45.66 101 ASP A N 1
ATOM 668 C CA . ASP A 1 101 ? 133.586 162.744 156.594 1.00 45.66 101 ASP A CA 1
ATOM 669 C C . ASP A 1 101 ? 134.357 163.924 156.015 1.00 45.66 101 ASP A C 1
ATOM 670 O O . ASP A 1 101 ? 135.049 163.767 155.002 1.00 45.66 101 ASP A O 1
ATOM 675 N N . PRO A 1 102 ? 134.254 165.115 156.609 1.00 42.93 102 PRO A N 1
ATOM 676 C CA . PRO A 1 102 ? 134.968 166.274 156.049 1.00 42.93 102 PRO A CA 1
ATOM 677 C C . PRO A 1 102 ? 136.476 166.103 156.008 1.00 42.93 102 PRO A C 1
ATOM 678 O O . PRO A 1 102 ? 137.124 166.632 155.096 1.00 42.93 102 PRO A O 1
ATOM 682 N N . ARG A 1 103 ? 137.059 165.382 156.966 1.00 43.55 103 ARG A N 1
ATOM 683 C CA . ARG A 1 103 ? 138.507 165.211 156.983 1.00 43.55 103 ARG A CA 1
ATOM 684 C C . ARG A 1 103 ? 138.982 164.202 155.945 1.00 43.55 103 ARG A C 1
ATOM 685 O O . ARG A 1 103 ? 140.120 164.299 155.471 1.00 43.55 103 ARG A O 1
ATOM 693 N N . LYS A 1 104 ? 138.139 163.233 155.582 1.00 41.59 104 LYS A N 1
ATOM 694 C CA . LYS A 1 104 ? 138.557 162.214 154.624 1.00 41.59 104 LYS A CA 1
ATOM 695 C C . LYS A 1 104 ? 138.665 162.785 153.215 1.00 41.59 104 LYS A C 1
ATOM 696 O O . LYS A 1 104 ? 139.314 162.189 152.348 1.00 41.59 104 LYS A O 1
ATOM 698 N N . ARG A 1 105 ? 138.032 163.926 152.964 1.00 40.83 105 ARG A N 1
ATOM 699 C CA . ARG A 1 105 ? 138.103 164.579 151.659 1.00 40.83 105 ARG A CA 1
ATOM 700 C C . ARG A 1 105 ? 139.294 165.528 151.642 1.00 40.83 105 ARG A C 1
ATOM 701 O O . ARG A 1 105 ? 139.158 166.721 151.920 1.00 40.83 105 ARG A O 1
ATOM 703 N N . LEU A 1 106 ? 140.473 165.002 151.320 1.00 40.72 106 LEU A N 1
ATOM 704 C CA . LEU A 1 106 ? 141.681 165.810 151.227 1.00 40.72 106 LEU A CA 1
ATOM 705 C C . LEU A 1 106 ? 141.773 166.428 149.838 1.00 40.72 106 LEU A C 1
ATOM 706 O O . LEU A 1 106 ? 141.676 165.723 148.830 1.00 40.72 106 LEU A O 1
ATOM 711 N N . ASP A 1 107 ? 141.960 167.743 149.790 1.00 41.91 107 ASP A N 1
ATOM 712 C CA . ASP A 1 107 ? 142.030 168.472 148.535 1.00 41.91 107 ASP A CA 1
ATOM 713 C C . ASP A 1 107 ? 143.278 169.341 148.510 1.00 41.91 107 ASP A C 1
ATOM 714 O O . ASP A 1 107 ? 143.807 169.727 149.557 1.00 41.91 107 ASP A O 1
ATOM 719 N N . ASP A 1 108 ? 143.739 169.641 147.295 1.00 43.38 108 ASP A N 1
ATOM 720 C CA . ASP A 1 108 ? 144.906 170.490 147.061 1.00 43.38 108 ASP A CA 1
ATOM 721 C C . ASP A 1 108 ? 146.143 169.928 147.765 1.00 43.38 108 ASP A C 1
ATOM 722 O O . ASP A 1 108 ? 146.821 170.607 148.539 1.00 43.38 108 ASP A O 1
ATOM 727 N N . ILE A 1 109 ? 146.425 168.661 147.480 1.00 41.68 109 ILE A N 1
ATOM 728 C CA . ILE A 1 109 ? 147.594 167.984 148.016 1.00 41.68 109 ILE A CA 1
ATOM 729 C C . ILE A 1 109 ? 148.599 167.773 146.887 1.00 41.68 109 ILE A C 1
ATOM 730 O O . ILE A 1 109 ? 148.275 167.878 145.704 1.00 41.68 109 ILE A O 1
ATOM 735 N N . VAL A 1 110 ? 149.837 167.476 147.268 1.00 41.23 110 VAL A N 1
ATOM 736 C CA . VAL A 1 110 ? 150.916 167.211 146.323 1.00 41.23 110 VAL A CA 1
ATOM 737 C C . VAL A 1 110 ? 151.154 165.710 146.305 1.00 41.23 110 VAL A C 1
ATOM 738 O O . VAL A 1 110 ? 151.529 165.120 147.326 1.00 41.23 110 VAL A O 1
ATOM 740 N N . LEU A 1 111 ? 150.937 165.093 145.149 1.00 39.69 111 LEU A N 1
ATOM 741 C CA . LEU A 1 111 ? 151.046 163.650 144.991 1.00 39.69 111 LEU A CA 1
ATOM 742 C C . LEU A 1 111 ? 152.217 163.342 144.070 1.00 39.69 111 LEU A C 1
ATOM 743 O O . LEU A 1 111 ? 152.271 163.840 142.940 1.00 39.69 111 LEU A O 1
ATOM 748 N N . THR A 1 112 ? 153.148 162.524 144.553 1.00 41.62 112 THR A N 1
ATOM 749 C CA . THR A 1 112 ? 154.289 162.074 143.770 1.00 41.62 112 THR A CA 1
ATOM 750 C C . THR A 1 112 ? 154.290 160.554 143.737 1.00 41.62 112 THR A C 1
ATOM 751 O O . THR A 1 112 ? 154.199 159.907 144.785 1.00 41.62 112 THR A O 1
ATOM 755 N N . VAL A 1 113 ? 154.391 159.992 142.540 1.00 39.46 113 VAL A N 1
ATOM 756 C CA . VAL A 1 113 ? 154.425 158.549 142.346 1.00 39.46 113 VAL A CA 1
ATOM 757 C C . VAL A 1 113 ? 155.870 158.112 142.169 1.00 39.46 113 VAL A C 1
ATOM 758 O O . VAL A 1 113 ? 156.683 158.836 141.579 1.00 39.46 113 VAL A O 1
ATOM 762 N N . GLY A 1 114 ? 156.200 156.940 142.692 1.00 42.10 114 GLY A N 1
ATOM 763 C CA . GLY A 1 114 ? 157.551 156.444 142.548 1.00 42.10 114 GLY A CA 1
ATOM 764 C C . GLY A 1 114 ? 157.775 155.149 143.289 1.00 42.10 114 GLY A C 1
ATOM 765 O O . GLY A 1 114 ? 156.832 154.453 143.670 1.00 42.10 114 GLY A O 1
ATOM 766 N N . PHE A 1 115 ? 159.049 154.838 143.474 1.00 46.90 115 PHE A N 1
ATOM 767 C CA . PHE A 1 115 ? 159.532 153.603 144.066 1.00 46.90 115 PHE A CA 1
ATOM 768 C C . PHE A 1 115 ? 160.772 153.906 144.895 1.00 46.90 115 PHE A C 1
ATOM 769 O O . PHE A 1 115 ? 161.463 154.899 144.644 1.00 46.90 115 PHE A O 1
ATOM 777 N N . PRO A 1 116 ? 161.076 153.073 145.892 1.00 49.06 116 PRO A N 1
ATOM 778 C CA . PRO A 1 116 ? 162.116 153.422 146.869 1.00 49.06 116 PRO A CA 1
ATOM 779 C C . PRO A 1 116 ? 163.547 153.305 146.365 1.00 49.06 116 PRO A C 1
ATOM 780 O O . PRO A 1 116 ? 164.468 153.422 147.177 1.00 49.06 116 PRO A O 1
ATOM 784 N N . GLU A 1 117 ? 163.750 153.060 145.067 1.00 51.69 117 GLU A N 1
ATOM 785 C CA . GLU A 1 117 ? 165.076 152.957 144.433 1.00 51.69 117 GLU A CA 1
ATOM 786 C C . GLU A 1 117 ? 166.029 152.066 145.232 1.00 51.69 117 GLU A C 1
ATOM 787 O O . GLU A 1 117 ? 167.249 152.188 145.131 1.00 51.69 117 GLU A O 1
ATOM 793 N N . SER A 1 118 ? 165.469 151.125 145.996 1.00 53.60 118 SER A N 1
ATOM 794 C CA . SER A 1 118 ? 166.247 150.174 146.792 1.00 53.60 118 SER A CA 1
ATOM 795 C C . SER A 1 118 ? 167.068 150.881 147.870 1.00 53.60 118 SER A C 1
ATOM 796 O O . SER A 1 118 ? 168.285 150.714 147.970 1.00 53.60 118 SER A O 1
ATOM 799 N N . ASP A 1 119 ? 166.394 151.712 148.662 1.00 52.16 119 ASP A N 1
ATOM 800 C CA . ASP A 1 119 ? 166.971 152.189 149.912 1.00 52.16 119 ASP A CA 1
ATOM 801 C C . ASP A 1 119 ? 165.989 152.201 151.071 1.00 52.16 119 ASP A C 1
ATOM 802 O O . ASP A 1 119 ? 166.430 152.346 152.216 1.00 52.16 119 ASP A O 1
ATOM 807 N N . GLU A 1 120 ? 164.685 152.080 150.819 1.00 51.56 120 GLU A N 1
ATOM 808 C CA . GLU A 1 120 ? 163.598 152.067 151.794 1.00 51.56 120 GLU A CA 1
ATOM 809 C C . GLU A 1 120 ? 163.353 153.430 152.423 1.00 51.56 120 GLU A C 1
ATOM 810 O O . GLU A 1 120 ? 162.384 153.581 153.173 1.00 51.56 120 GLU A O 1
ATOM 812 N N . LYS A 1 121 ? 164.189 154.431 152.143 1.00 50.08 121 LYS A N 1
ATOM 813 C CA . LYS A 1 121 ? 164.012 155.759 152.709 1.00 50.08 121 LYS A CA 1
ATOM 814 C C . LYS A 1 121 ? 164.159 156.879 151.689 1.00 50.08 121 LYS A C 1
ATOM 815 O O . LYS A 1 121 ? 163.994 158.046 152.057 1.00 50.08 121 LYS A O 1
ATOM 821 N N . ARG A 1 122 ? 164.474 156.571 150.434 1.00 48.96 122 ARG A N 1
ATOM 822 C CA . ARG A 1 122 ? 164.580 157.578 149.389 1.00 48.96 122 ARG A CA 1
ATOM 823 C C . ARG A 1 122 ? 163.617 157.248 148.257 1.00 48.96 122 ARG A C 1
ATOM 824 O O . ARG A 1 122 ? 163.543 156.102 147.804 1.00 48.96 122 ARG A O 1
ATOM 832 N N . PHE A 1 123 ? 162.894 158.264 147.794 1.00 47.67 123 PHE A N 1
ATOM 833 C CA . PHE A 1 123 ? 161.780 158.095 146.871 1.00 47.67 123 PHE A CA 1
ATOM 834 C C . PHE A 1 123 ? 162.104 158.733 145.529 1.00 47.67 123 PHE A C 1
ATOM 835 O O . PHE A 1 123 ? 162.605 159.861 145.478 1.00 47.67 123 PHE A O 1
ATOM 843 N N . CYS A 1 124 ? 161.817 158.009 144.450 1.00 46.67 124 CYS A N 1
ATOM 844 C CA . CYS A 1 124 ? 161.962 158.531 143.093 1.00 46.67 124 CYS A CA 1
ATOM 845 C C . CYS A 1 124 ? 160.721 159.343 142.749 1.00 46.67 124 CYS A C 1
ATOM 846 O O . CYS A 1 124 ? 159.659 158.787 142.465 1.00 46.67 124 CYS A O 1
ATOM 849 N N . ALA A 1 125 ? 160.848 160.670 142.770 1.00 46.49 125 ALA A N 1
ATOM 850 C CA . ALA A 1 125 ? 159.747 161.552 142.390 1.00 46.49 125 ALA A CA 1
ATOM 851 C C . ALA A 1 125 ? 159.622 161.523 140.870 1.00 46.49 125 ALA A C 1
ATOM 852 O O . ALA A 1 125 ? 160.137 162.382 140.149 1.00 46.49 125 ALA A O 1
ATOM 854 N N . LEU A 1 126 ? 158.929 160.493 140.378 1.00 44.16 126 LEU A N 1
ATOM 855 C CA . LEU A 1 126 ? 158.757 160.339 138.937 1.00 44.16 126 LEU A CA 1
ATOM 856 C C . LEU A 1 126 ? 157.970 161.501 138.347 1.00 44.16 126 LEU A C 1
ATOM 857 O O . LEU A 1 126 ? 158.328 162.029 137.288 1.00 44.16 126 LEU A O 1
ATOM 862 N N . GLU A 1 127 ? 156.898 161.915 139.017 1.00 44.46 127 GLU A N 1
ATOM 863 C CA . GLU A 1 127 ? 156.130 163.073 138.586 1.00 44.46 127 GLU A CA 1
ATOM 864 C C . GLU A 1 127 ? 155.348 163.599 139.779 1.00 44.46 127 GLU A C 1
ATOM 865 O O . GLU A 1 127 ? 154.788 162.818 140.551 1.00 44.46 127 GLU A O 1
ATOM 871 N N . LYS A 1 128 ? 155.309 164.921 139.917 1.00 44.54 128 LYS A N 1
ATOM 872 C CA . LYS A 1 128 ? 154.638 165.584 141.025 1.00 44.54 128 LYS A CA 1
ATOM 873 C C . LYS A 1 128 ? 153.388 166.275 140.502 1.00 44.54 128 LYS A C 1
ATOM 874 O O . LYS A 1 128 ? 153.453 167.026 139.523 1.00 44.54 128 LYS A O 1
ATOM 880 N N . TRP A 1 129 ? 152.258 166.022 141.154 1.00 42.70 129 TRP A N 1
ATOM 881 C CA . TRP A 1 129 ? 150.978 166.595 140.767 1.00 42.70 129 TRP A CA 1
ATOM 882 C C . TRP A 1 129 ? 150.464 167.472 141.897 1.00 42.70 129 TRP A C 1
ATOM 883 O O . TRP A 1 129 ? 150.420 167.039 143.053 1.00 42.70 129 TRP A O 1
ATOM 894 N N . ASP A 1 130 ? 150.080 168.698 141.562 1.00 44.78 130 ASP A N 1
ATOM 895 C CA . ASP A 1 130 ? 149.553 169.649 142.526 1.00 44.78 130 ASP A CA 1
ATOM 896 C C . ASP A 1 130 ? 148.058 169.832 142.309 1.00 44.78 130 ASP A C 1
ATOM 897 O O . ASP A 1 130 ? 147.549 169.672 141.195 1.00 44.78 130 ASP A O 1
ATOM 902 N N . GLY A 1 131 ? 147.356 170.168 143.387 1.00 42.12 131 GLY A N 1
ATOM 903 C CA . GLY A 1 131 ? 145.914 170.277 143.327 1.00 42.12 131 GLY A CA 1
ATOM 904 C C . GLY A 1 131 ? 145.187 168.955 143.331 1.00 42.12 131 GLY A C 1
ATOM 905 O O . GLY A 1 131 ? 144.017 168.903 142.939 1.00 42.12 131 GLY A O 1
ATOM 906 N N . VAL A 1 132 ? 145.846 167.879 143.758 1.00 41.86 132 VAL A N 1
ATOM 907 C CA . VAL A 1 132 ? 145.218 166.565 143.774 1.00 41.86 132 VAL A CA 1
ATOM 908 C C . VAL A 1 132 ? 144.136 166.532 144.844 1.00 41.86 132 VAL A C 1
ATOM 909 O O . VAL A 1 132 ? 144.354 166.957 145.986 1.00 41.86 132 VAL A O 1
ATOM 913 N N . ARG A 1 133 ? 142.960 166.031 144.476 1.00 42.76 133 ARG A N 1
ATOM 914 C CA . ARG A 1 133 ? 141.836 165.885 145.397 1.00 42.76 133 ARG A CA 1
ATOM 915 C C . ARG A 1 133 ? 141.787 164.428 145.845 1.00 42.76 133 ARG A C 1
ATOM 916 O O . ARG A 1 133 ? 141.305 163.557 145.116 1.00 42.76 133 ARG A O 1
ATOM 924 N N . CYS A 1 134 ? 142.287 164.166 147.050 1.00 39.59 134 CYS A N 1
ATOM 925 C CA . CYS A 1 134 ? 142.357 162.814 147.595 1.00 39.59 134 CYS A CA 1
ATOM 926 C C . CYS A 1 134 ? 141.094 162.527 148.398 1.00 39.59 134 CYS A C 1
ATOM 927 O O . CYS A 1 134 ? 140.897 163.086 149.482 1.00 39.59 134 CYS A O 1
ATOM 930 N N . TRP A 1 135 ? 140.244 161.653 147.871 1.00 42.67 135 TRP A N 1
ATOM 931 C CA . TRP A 1 135 ? 139.031 161.218 148.557 1.00 42.67 135 TRP A CA 1
ATOM 932 C C . TRP A 1 135 ? 139.273 159.820 149.114 1.00 42.67 135 TRP A C 1
ATOM 933 O O . TRP A 1 135 ? 139.257 158.834 148.374 1.00 42.67 135 TRP A O 1
ATOM 944 N N . ILE A 1 136 ? 139.495 159.738 150.423 1.00 40.17 136 ILE A N 1
ATOM 945 C CA . ILE A 1 136 ? 139.734 158.468 151.100 1.00 40.17 136 ILE A CA 1
ATOM 946 C C . ILE A 1 136 ? 138.371 157.898 151.479 1.00 40.17 136 ILE A C 1
ATOM 947 O O . ILE A 1 136 ? 137.758 158.317 152.462 1.00 40.17 136 ILE A O 1
ATOM 949 N N . LEU A 1 137 ? 137.894 156.938 150.692 1.00 44.53 137 LEU A N 1
ATOM 950 C CA . LEU A 1 137 ? 136.572 156.352 150.873 1.00 44.53 137 LEU A CA 1
ATOM 951 C C . LEU A 1 137 ? 136.703 155.026 151.611 1.00 44.53 137 LEU A C 1
ATOM 952 O O . LEU A 1 137 ? 137.452 154.142 151.179 1.00 44.53 137 LEU A O 1
ATOM 957 N N . THR A 1 138 ? 135.973 154.888 152.717 1.00 49.10 138 THR A N 1
ATOM 958 C CA . THR A 1 138 ? 136.036 153.678 153.528 1.00 49.10 138 THR A CA 1
ATOM 959 C C . THR A 1 138 ? 134.926 152.688 153.194 1.00 49.10 138 THR A C 1
ATOM 960 O O . THR A 1 138 ? 135.200 151.498 153.009 1.00 49.10 138 THR A O 1
ATOM 964 N N . GLU A 1 139 ? 133.675 153.152 153.120 1.00 60.94 139 GLU A N 1
ATOM 965 C CA . GLU A 1 139 ? 132.568 152.254 152.798 1.00 60.94 139 GLU A CA 1
ATOM 966 C C . GLU A 1 139 ? 132.765 151.623 151.427 1.00 60.94 139 GLU A C 1
ATOM 967 O O . GLU A 1 139 ? 132.702 150.398 151.273 1.00 60.94 139 GLU A O 1
ATOM 973 N N . LYS A 1 140 ? 133.003 152.451 150.415 1.00 48.50 140 LYS A N 1
ATOM 974 C CA . LYS A 1 140 ? 133.482 151.975 149.122 1.00 48.50 140 LYS A CA 1
ATOM 975 C C . LYS A 1 140 ? 135.001 151.974 149.205 1.00 48.50 140 LYS A C 1
ATOM 976 O O . LYS A 1 140 ? 135.640 153.026 149.126 1.00 48.50 140 LYS A O 1
ATOM 982 N N . ARG A 1 141 ? 135.588 150.791 149.373 1.00 41.04 141 ARG A N 1
ATOM 983 C CA . ARG A 1 141 ? 136.992 150.702 149.751 1.00 41.04 141 ARG A CA 1
ATOM 984 C C . ARG A 1 141 ? 137.891 151.153 148.609 1.00 41.04 141 ARG A C 1
ATOM 985 O O . ARG A 1 141 ? 138.274 150.349 147.753 1.00 41.04 141 ARG A O 1
ATOM 987 N N . ARG A 1 142 ? 138.238 152.439 148.604 1.00 38.44 142 ARG A N 1
ATOM 988 C CA . ARG A 1 142 ? 139.045 153.024 147.545 1.00 38.44 142 ARG A CA 1
ATOM 989 C C . ARG A 1 142 ? 139.479 154.420 147.961 1.00 38.44 142 ARG A C 1
ATOM 990 O O . ARG A 1 142 ? 138.722 155.137 148.617 1.00 38.44 142 ARG A O 1
ATOM 992 N N . VAL A 1 143 ? 140.697 154.794 147.582 1.00 38.13 143 VAL A N 1
ATOM 993 C CA . VAL A 1 143 ? 141.177 156.165 147.701 1.00 38.13 143 VAL A CA 1
ATOM 994 C C . VAL A 1 143 ? 141.358 156.693 146.286 1.00 38.13 143 VAL A C 1
ATOM 995 O O . VAL A 1 143 ? 142.212 156.205 145.536 1.00 38.13 143 VAL A O 1
ATOM 999 N N . GLU A 1 144 ? 140.560 157.689 145.917 1.00 40.55 144 GLU A N 1
ATOM 1000 C CA . GLU A 1 144 ? 140.576 158.245 144.572 1.00 40.55 144 GLU A CA 1
ATOM 1001 C C . GLU A 1 144 ? 141.267 159.602 144.589 1.00 40.55 144 GLU A C 1
ATOM 1002 O O . GLU A 1 144 ? 140.840 160.513 145.306 1.00 40.55 144 GLU A O 1
ATOM 1008 N N . PHE A 1 145 ? 142.328 159.729 143.798 1.00 37.89 145 PHE A N 1
ATOM 1009 C CA . PHE A 1 145 ? 143.065 160.977 143.657 1.00 37.89 145 PHE A CA 1
ATOM 1010 C C . PHE A 1 145 ? 142.641 161.654 142.361 1.00 37.89 145 PHE A C 1
ATOM 1011 O O . PHE A 1 145 ? 142.824 161.095 141.275 1.00 37.89 145 PHE A O 1
ATOM 1019 N N . TRP A 1 146 ? 142.078 162.852 142.477 1.00 40.97 146 TRP A N 1
ATOM 1020 C CA . TRP A 1 146 ? 141.652 163.631 141.320 1.00 40.97 146 TRP A CA 1
ATOM 1021 C C . TRP A 1 146 ? 142.808 164.526 140.891 1.00 40.97 146 TRP A C 1
ATOM 1022 O O . TRP A 1 146 ? 143.138 165.495 141.582 1.00 40.97 146 TRP A O 1
ATOM 1033 N N . VAL A 1 147 ? 143.421 164.211 139.757 1.00 40.63 147 VAL A N 1
ATOM 1034 C CA . VAL A 1 147 ? 144.517 165.005 139.231 1.00 40.63 147 VAL A CA 1
ATOM 1035 C C . VAL A 1 147 ? 143.987 165.896 138.117 1.00 40.63 147 VAL A C 1
ATOM 1036 O O . VAL A 1 147 ? 142.883 165.708 137.600 1.00 40.63 147 VAL A O 1
ATOM 1040 N N . TRP A 1 148 ? 144.789 166.889 137.743 1.00 43.00 148 TRP A N 1
ATOM 1041 C CA . TRP A 1 148 ? 144.441 167.849 136.700 1.00 43.00 148 TRP A CA 1
ATOM 1042 C C . TRP A 1 148 ? 145.615 168.052 135.753 1.00 43.00 148 TRP A C 1
ATOM 1043 O O . TRP A 1 148 ? 145.991 169.176 135.415 1.00 43.00 148 TRP A O 1
ATOM 1054 N N . GLU A 1 149 ? 146.216 166.948 135.318 1.00 47.48 149 GLU A N 1
ATOM 1055 C CA . GLU A 1 149 ? 147.323 167.021 134.376 1.00 47.48 149 GLU A CA 1
ATOM 1056 C C . GLU A 1 149 ? 146.848 167.567 133.035 1.00 47.48 149 GLU A C 1
ATOM 1057 O O . GLU A 1 149 ? 145.790 167.181 132.530 1.00 47.48 149 GLU A O 1
ATOM 1063 N N . SER A 1 150 ? 147.639 168.469 132.465 1.00 49.44 150 SER A N 1
ATOM 1064 C CA . SER A 1 150 ? 147.332 169.134 131.187 1.00 49.44 150 SER A CA 1
ATOM 1065 C C . SER A 1 150 ? 146.000 169.871 131.362 1.00 49.44 150 SER A C 1
ATOM 1066 O O . SER A 1 150 ? 145.760 170.467 132.423 1.00 49.44 150 SER A O 1
ATOM 1069 N N . GLY A 1 151 ? 145.123 169.853 130.362 1.00 50.46 151 GLY A N 1
ATOM 1070 C CA . GLY A 1 151 ? 143.856 170.545 130.428 1.00 50.46 151 GLY A CA 1
ATOM 1071 C C . GLY A 1 151 ? 142.664 169.701 130.811 1.00 50.46 151 GLY A C 1
ATOM 1072 O O . GLY A 1 151 ? 141.555 170.234 130.913 1.00 50.46 151 GLY A O 1
ATOM 1073 N N . ASP A 1 152 ? 142.849 168.403 131.024 1.00 49.15 152 ASP A N 1
ATOM 1074 C CA . ASP A 1 152 ? 141.771 167.508 131.411 1.00 49.15 152 ASP A CA 1
ATOM 1075 C C . ASP A 1 152 ? 141.996 166.977 132.822 1.00 49.15 152 ASP A C 1
ATOM 1076 O O . ASP A 1 152 ? 143.085 167.092 133.390 1.00 49.15 152 ASP A O 1
ATOM 1081 N N . CYS A 1 153 ? 140.941 166.400 133.388 1.00 44.61 153 CYS A N 1
ATOM 1082 C CA . CYS A 1 153 ? 140.963 165.873 134.745 1.00 44.61 153 CYS A CA 1
ATOM 1083 C C . CYS A 1 153 ? 140.966 164.352 134.714 1.00 44.61 153 CYS A C 1
ATOM 1084 O O . CYS A 1 153 ? 140.248 163.735 133.921 1.00 44.61 153 CYS A O 1
ATOM 1087 N N . TYR A 1 154 ? 141.783 163.751 135.575 1.00 38.41 154 TYR A N 1
ATOM 1088 C CA . TYR A 1 154 ? 141.875 162.304 135.678 1.00 38.41 154 TYR A CA 1
ATOM 1089 C C . TYR A 1 154 ? 141.779 161.886 137.137 1.00 38.41 154 TYR A C 1
ATOM 1090 O O . TYR A 1 154 ? 142.251 162.589 138.035 1.00 38.41 154 TYR A O 1
ATOM 1092 N N . LYS A 1 155 ? 141.152 160.736 137.366 1.00 36.13 155 LYS A N 1
ATOM 1093 C CA . LYS A 1 155 ? 140.960 160.189 138.702 1.00 36.13 155 LYS A CA 1
ATOM 1094 C C . LYS A 1 155 ? 141.778 158.915 138.853 1.00 36.13 155 LYS A C 1
ATOM 1095 O O . LYS A 1 155 ? 141.637 157.982 138.055 1.00 36.13 155 LYS A O 1
ATOM 1101 N N . ILE A 1 156 ? 142.625 158.880 139.877 1.00 36.43 156 ILE A N 1
ATOM 1102 C CA . ILE A 1 156 ? 143.493 157.743 140.162 1.00 36.43 156 ILE A CA 1
ATOM 1103 C C . ILE A 1 156 ? 142.944 157.066 141.408 1.00 36.43 156 ILE A C 1
ATOM 1104 O O . ILE A 1 156 ? 142.987 157.642 142.503 1.00 36.43 156 ILE A O 1
ATOM 1109 N N . GLU A 1 157 ? 142.427 155.850 141.252 1.00 36.54 157 GLU A N 1
ATOM 1110 C CA . GLU A 1 157 ? 141.764 155.141 142.345 1.00 36.54 157 GLU A CA 1
ATOM 1111 C C . GLU A 1 157 ? 142.572 153.903 142.729 1.00 36.54 157 GLU A C 1
ATOM 1112 O O . GLU A 1 157 ? 142.830 153.019 141.910 1.00 36.54 157 GLU A O 1
ATOM 1118 N N . VAL A 1 158 ? 143.001 153.860 143.992 1.00 35.86 158 VAL A N 1
ATOM 1119 C CA . VAL A 1 158 ? 143.465 152.612 144.581 1.00 35.86 158 VAL A CA 1
ATOM 1120 C C . VAL A 1 158 ? 142.269 151.915 145.217 1.00 35.86 158 VAL A C 1
ATOM 1121 O O . VAL A 1 158 ? 141.215 152.524 145.432 1.00 35.86 158 VAL A O 1
ATOM 1125 N N . ARG A 1 159 ? 142.415 150.624 145.509 1.00 37.63 159 ARG A N 1
ATOM 1126 C CA . ARG A 1 159 ? 141.264 149.767 145.773 1.00 37.63 159 ARG A CA 1
ATOM 1127 C C . ARG A 1 159 ? 141.256 149.182 147.188 1.00 37.63 159 ARG A C 1
ATOM 1128 O O . ARG A 1 159 ? 140.473 148.273 147.476 1.00 37.63 159 ARG A O 1
ATOM 1136 N N . PHE A 1 160 ? 142.128 149.678 148.072 1.00 38.21 160 PHE A N 1
ATOM 1137 C CA . PHE A 1 160 ? 142.289 149.175 149.439 1.00 38.21 160 PHE A CA 1
ATOM 1138 C C . PHE A 1 160 ? 142.874 147.768 149.462 1.00 38.21 160 PHE A C 1
ATOM 1139 O O . PHE A 1 160 ? 143.184 147.238 150.533 1.00 38.21 160 PHE A O 1
ATOM 1147 N N . GLU A 1 161 ? 143.032 147.155 148.293 1.00 39.75 161 GLU A N 1
ATOM 1148 C CA . GLU A 1 161 ? 143.813 145.934 148.170 1.00 39.75 161 GLU A CA 1
ATOM 1149 C C . GLU A 1 161 ? 145.102 146.181 147.409 1.00 39.75 161 GLU A C 1
ATOM 1150 O O . GLU A 1 161 ? 146.043 145.384 147.511 1.00 39.75 161 GLU A O 1
ATOM 1156 N N . ASP A 1 162 ? 145.154 147.272 146.643 1.00 38.09 162 ASP A N 1
ATOM 1157 C CA . ASP A 1 162 ? 146.407 147.691 146.032 1.00 38.09 162 ASP A CA 1
ATOM 1158 C C . ASP A 1 162 ? 147.433 148.049 147.098 1.00 38.09 162 ASP A C 1
ATOM 1159 O O . ASP A 1 162 ? 148.610 147.687 146.986 1.00 38.09 162 ASP A O 1
ATOM 1164 N N . ILE A 1 163 ? 146.999 148.742 148.149 1.00 35.80 163 ILE A N 1
ATOM 1165 C CA . ILE A 1 163 ? 147.895 149.215 149.197 1.00 35.80 163 ILE A CA 1
ATOM 1166 C C . ILE A 1 163 ? 148.380 148.040 150.031 1.00 35.80 163 ILE A C 1
ATOM 1167 O O . ILE A 1 163 ? 147.621 147.469 150.822 1.00 35.80 163 ILE A O 1
ATOM 1172 N N . ILE A 1 164 ? 149.650 147.667 149.854 1.00 37.42 164 ILE A N 1
ATOM 1173 C CA . ILE A 1 164 ? 150.265 146.647 150.698 1.00 37.42 164 ILE A CA 1
ATOM 1174 C C . ILE A 1 164 ? 151.010 147.246 151.877 1.00 37.42 164 ILE A C 1
ATOM 1175 O O . ILE A 1 164 ? 151.378 146.507 152.804 1.00 37.42 164 ILE A O 1
ATOM 1180 N N . GLU A 1 165 ? 151.258 148.553 151.868 1.00 40.20 165 GLU A N 1
ATOM 1181 C CA . GLU A 1 165 ? 151.923 149.213 152.986 1.00 40.20 165 GLU A CA 1
ATOM 1182 C C . GLU A 1 165 ? 151.631 150.702 152.897 1.00 40.20 165 GLU A C 1
ATOM 1183 O O . GLU A 1 165 ? 151.998 151.339 151.905 1.00 40.20 165 GLU A O 1
ATOM 1189 N N . THR A 1 166 ? 150.976 151.261 153.909 1.00 39.90 166 THR A N 1
ATOM 1190 C CA . THR A 1 166 ? 150.824 152.706 154.014 1.00 39.90 166 THR A CA 1
ATOM 1191 C C . THR A 1 166 ? 151.726 153.231 155.126 1.00 39.90 166 THR A C 1
ATOM 1192 O O . THR A 1 166 ? 151.704 152.719 156.250 1.00 39.90 166 THR A O 1
ATOM 1196 N N . LEU A 1 167 ? 152.528 154.239 154.798 1.00 43.18 167 LEU A N 1
ATOM 1197 C CA . LEU A 1 167 ? 153.583 154.750 155.662 1.00 43.18 167 LEU A CA 1
ATOM 1198 C C . LEU A 1 167 ? 153.336 156.212 155.997 1.00 43.18 167 LEU A C 1
ATOM 1199 O O . LEU A 1 167 ? 152.776 156.959 155.190 1.00 43.18 167 LEU A O 1
ATOM 1204 N N . SER A 1 168 ? 153.751 156.610 157.197 1.00 47.79 168 SER A N 1
ATOM 1205 C CA . SER A 1 168 ? 153.804 158.015 157.580 1.00 47.79 168 SER A CA 1
ATOM 1206 C C . SER A 1 168 ? 155.189 158.551 157.239 1.00 47.79 168 SER A C 1
ATOM 1207 O O . SER A 1 168 ? 156.199 157.990 157.676 1.00 47.79 168 SER A O 1
ATOM 1210 N N . CYS A 1 169 ? 155.239 159.635 156.470 1.00 50.00 169 CYS A N 1
ATOM 1211 C CA . CYS A 1 169 ? 156.489 160.121 155.909 1.00 50.00 169 CYS A CA 1
ATOM 1212 C C . CYS A 1 169 ? 156.746 161.559 156.335 1.00 50.00 169 CYS A C 1
ATOM 1213 O O . CYS A 1 169 ? 155.846 162.270 156.789 1.00 50.00 169 CYS A O 1
ATOM 1216 N N . CYS A 1 170 ? 158.004 161.974 156.183 1.00 57.10 170 CYS A N 1
ATOM 1217 C CA . CYS A 1 170 ? 158.451 163.342 156.448 1.00 57.10 170 CYS A CA 1
ATOM 1218 C C . CYS A 1 170 ? 159.360 163.744 155.291 1.00 57.10 170 CYS A C 1
ATOM 1219 O O . CYS A 1 170 ? 160.573 163.519 155.336 1.00 57.10 170 CYS A O 1
ATOM 1222 N N . VAL A 1 171 ? 158.774 164.341 154.258 1.00 56.95 171 VAL A N 1
ATOM 1223 C CA . VAL A 1 171 ? 159.529 164.689 153.058 1.00 56.95 171 VAL A CA 1
ATOM 1224 C C . VAL A 1 171 ? 160.178 166.063 153.181 1.00 56.95 171 VAL A C 1
ATOM 1225 O O . VAL A 1 171 ? 161.298 166.268 152.707 1.00 56.95 171 VAL A O 1
ATOM 1229 N N . ASN A 1 172 ? 159.501 167.017 153.812 1.00 61.26 172 ASN A N 1
ATOM 1230 C CA . ASN A 1 172 ? 160.050 168.349 154.017 1.00 61.26 172 ASN A CA 1
ATOM 1231 C C . ASN A 1 172 ? 160.799 168.376 155.350 1.00 61.26 172 ASN A C 1
ATOM 1232 O O . ASN A 1 172 ? 161.105 167.327 155.923 1.00 61.26 172 ASN A O 1
ATOM 1237 N N . GLY A 1 173 ? 161.116 169.572 155.847 1.00 66.72 173 GLY A N 1
ATOM 1238 C CA . GLY A 1 173 ? 161.853 169.733 157.087 1.00 66.72 173 GLY A CA 1
ATOM 1239 C C . GLY A 1 173 ? 161.282 168.966 158.262 1.00 66.72 173 GLY A C 1
ATOM 1240 O O . GLY A 1 173 ? 160.076 168.706 158.319 1.00 66.72 173 GLY A O 1
ATOM 1241 N N . ASP A 1 174 ? 162.145 168.599 159.210 1.00 68.22 174 ASP A N 1
ATOM 1242 C CA . ASP A 1 174 ? 161.743 167.768 160.339 1.00 68.22 174 ASP A CA 1
ATOM 1243 C C . ASP A 1 174 ? 160.932 168.524 161.385 1.00 68.22 174 ASP A C 1
ATOM 1244 O O . ASP A 1 174 ? 160.639 167.951 162.441 1.00 68.22 174 ASP A O 1
ATOM 1249 N N . ALA A 1 175 ? 160.564 169.783 161.128 1.00 72.12 175 ALA A N 1
ATOM 1250 C CA . ALA A 1 175 ? 159.736 170.518 162.080 1.00 72.12 175 ALA A CA 1
ATOM 1251 C C . ALA A 1 175 ? 158.384 169.841 162.268 1.00 72.12 175 ALA A C 1
ATOM 1252 O O . ALA A 1 175 ? 157.887 169.730 163.395 1.00 72.12 175 ALA A O 1
ATOM 1254 N N . SER A 1 176 ? 157.774 169.386 161.178 1.00 66.31 176 SER A N 1
ATOM 1255 C CA . SER A 1 176 ? 156.555 168.589 161.230 1.00 66.31 176 SER A CA 1
ATOM 1256 C C . SER A 1 176 ? 156.929 167.131 160.999 1.00 66.31 176 SER A C 1
ATOM 1257 O O . SER A 1 176 ? 157.460 166.785 159.939 1.00 66.31 176 SER A O 1
ATOM 1260 N N . GLU A 1 177 ? 156.657 166.283 161.992 1.00 64.06 177 GLU A N 1
ATOM 1261 C CA . GLU A 1 177 ? 157.077 164.889 161.901 1.00 64.06 177 GLU A CA 1
ATOM 1262 C C . GLU A 1 177 ? 156.302 164.127 160.834 1.00 64.06 177 GLU A C 1
ATOM 1263 O O . GLU A 1 177 ? 156.852 163.215 160.207 1.00 64.06 177 GLU A O 1
ATOM 1269 N N . ILE A 1 178 ? 155.039 164.477 160.611 1.00 55.94 178 ILE A N 1
ATOM 1270 C CA . ILE A 1 178 ? 154.194 163.802 159.632 1.00 55.94 178 ILE A CA 1
ATOM 1271 C C . ILE A 1 178 ? 153.831 164.827 158.567 1.00 55.94 178 ILE A C 1
ATOM 1272 O O . ILE A 1 178 ? 153.007 165.719 158.803 1.00 55.94 178 ILE A O 1
ATOM 1277 N N . ASP A 1 179 ? 154.444 164.708 157.389 1.00 52.37 179 ASP A N 1
ATOM 1278 C CA . ASP A 1 179 ? 154.137 165.584 156.270 1.00 52.37 179 ASP A CA 1
ATOM 1279 C C . ASP A 1 179 ? 153.515 164.837 155.098 1.00 52.37 179 ASP A C 1
ATOM 1280 O O . ASP A 1 179 ? 152.506 165.301 154.559 1.00 52.37 179 ASP A O 1
ATOM 1285 N N . ALA A 1 180 ? 154.060 163.684 154.719 1.00 46.44 180 ALA A N 1
ATOM 1286 C CA . ALA A 1 180 ? 153.547 162.922 153.593 1.00 46.44 180 ALA A CA 1
ATOM 1287 C C . ALA A 1 180 ? 153.084 161.555 154.075 1.00 4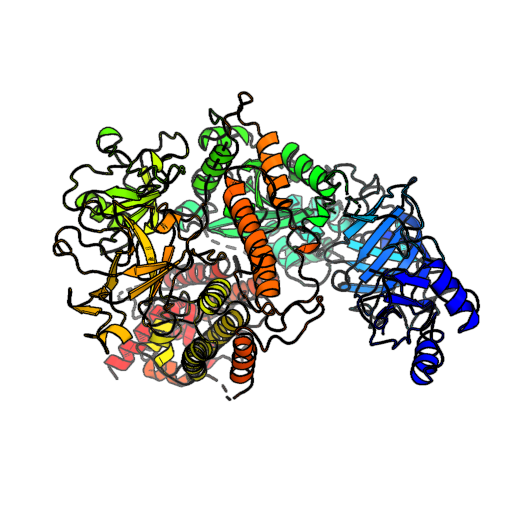6.44 180 ALA A C 1
ATOM 1288 O O . ALA A 1 180 ? 153.436 161.106 155.169 1.00 46.44 180 ALA A O 1
ATOM 1290 N N . PHE A 1 181 ? 152.280 160.898 153.242 1.00 43.47 181 PHE A N 1
ATOM 1291 C CA . PHE A 1 181 ? 151.743 159.572 153.535 1.00 43.47 181 PHE A CA 1
ATOM 1292 C C . PHE A 1 181 ? 151.964 158.680 152.321 1.00 43.47 181 PHE A C 1
ATOM 1293 O O . PHE A 1 181 ? 151.285 158.836 151.301 1.00 43.47 181 PHE A O 1
ATOM 1301 N N . LEU A 1 182 ? 152.909 157.752 152.429 1.00 40.18 182 LEU A N 1
ATOM 1302 C CA . LEU A 1 182 ? 153.199 156.843 151.333 1.00 40.18 182 LEU A CA 1
ATOM 1303 C C . LEU A 1 182 ? 152.107 155.788 151.208 1.00 40.18 182 LEU A C 1
ATOM 1304 O O . LEU A 1 182 ? 151.511 155.359 152.198 1.00 40.18 182 LEU A O 1
ATOM 1309 N N . LEU A 1 183 ? 151.851 155.369 149.969 1.00 37.65 183 LEU A N 1
ATOM 1310 C CA . LEU A 1 183 ? 150.861 154.337 149.658 1.00 37.65 183 LEU A CA 1
ATOM 1311 C C . LEU A 1 183 ? 151.535 153.314 148.749 1.00 37.65 183 LEU A C 1
ATOM 1312 O O . LEU A 1 183 ? 151.489 153.437 147.522 1.00 37.65 183 LEU A O 1
ATOM 1317 N N . LYS A 1 184 ? 152.161 152.307 149.350 1.00 38.13 184 LYS A N 1
ATOM 1318 C CA . LYS A 1 184 ? 152.845 151.270 148.584 1.00 38.13 184 LYS A CA 1
ATOM 1319 C C . LYS A 1 184 ? 151.810 150.377 147.912 1.00 38.13 184 LYS A C 1
ATOM 1320 O O . LYS A 1 184 ? 151.043 149.685 148.589 1.00 38.13 184 LYS A O 1
ATOM 1326 N N . LEU A 1 185 ? 151.787 150.384 146.584 1.00 37.26 185 LEU A N 1
ATOM 1327 C CA . LEU A 1 185 ? 150.825 149.613 145.811 1.00 37.26 185 LEU A CA 1
ATOM 1328 C C . LEU A 1 185 ? 151.467 148.333 145.296 1.00 37.26 185 LEU A C 1
ATOM 1329 O O . LEU A 1 185 ? 152.675 14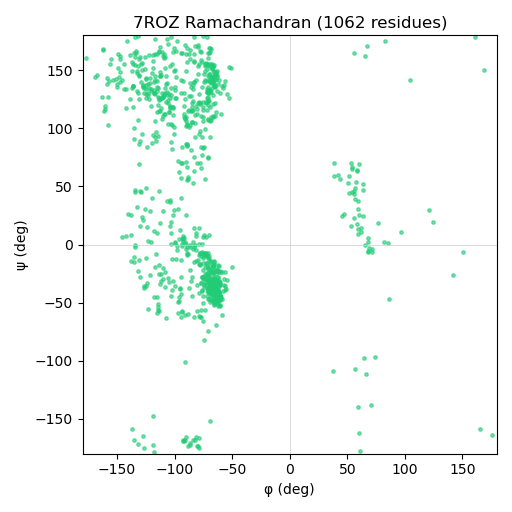8.288 145.050 1.00 37.26 185 LEU A O 1
ATOM 1334 N N . LYS A 1 186 ? 150.652 147.289 145.147 1.00 38.15 186 LYS A N 1
ATOM 1335 C CA . LYS A 1 186 ? 151.116 146.024 144.591 1.00 38.15 186 LYS A CA 1
ATOM 1336 C C . LYS A 1 186 ? 150.526 145.708 143.225 1.00 38.15 186 LYS A C 1
ATOM 1337 O O . LYS A 1 186 ? 151.150 144.977 142.450 1.00 38.15 186 LYS A O 1
ATOM 1343 N N . TYR A 1 187 ? 149.348 146.240 142.905 1.00 38.02 187 TYR A N 1
ATOM 1344 C CA . TYR A 1 187 ? 148.718 145.982 141.617 1.00 38.02 187 TYR A CA 1
ATOM 1345 C C . TYR A 1 187 ? 148.733 147.177 140.676 1.00 38.02 187 TYR A C 1
ATOM 1346 O O . TYR A 1 187 ? 148.900 146.992 139.466 1.00 38.02 187 TYR A O 1
ATOM 1355 N N . GLY A 1 188 ? 148.572 148.392 141.192 1.00 37.44 188 GLY A N 1
ATOM 1356 C CA . GLY A 1 188 ? 148.511 149.567 140.355 1.00 37.44 188 GLY A CA 1
ATOM 1357 C C . GLY A 1 188 ? 147.100 150.100 140.215 1.00 37.44 188 GLY A C 1
ATOM 1358 O O . GLY A 1 188 ? 146.131 149.341 140.120 1.00 37.44 188 GLY A O 1
ATOM 1359 N N . PRO A 1 189 ? 146.959 151.421 140.201 1.00 33.27 189 PRO A N 1
ATOM 1360 C CA . PRO A 1 189 ? 145.626 152.028 140.219 1.00 33.27 189 PRO A CA 1
ATOM 1361 C C . PRO A 1 189 ? 144.941 151.975 138.862 1.00 33.27 189 PRO A C 1
ATOM 1362 O O . PRO A 1 189 ? 145.553 151.711 137.826 1.00 33.27 189 PRO A O 1
ATOM 1366 N N . LYS A 1 190 ? 143.638 152.240 138.893 1.00 34.49 190 LYS A N 1
ATOM 1367 C CA . LYS A 1 190 ? 142.821 152.355 137.692 1.00 34.49 190 LYS A CA 1
ATOM 1368 C C . LYS A 1 190 ? 142.599 153.832 137.394 1.00 34.49 190 LYS A C 1
ATOM 1369 O O . LYS A 1 190 ? 141.998 154.548 138.202 1.00 34.49 190 LYS A O 1
ATOM 1371 N N . VAL A 1 191 ? 143.083 154.285 136.244 1.00 34.57 191 VAL A N 1
ATOM 1372 C CA . VAL A 1 191 ? 143.011 155.691 135.869 1.00 34.57 191 VAL A CA 1
ATOM 1373 C C . VAL A 1 191 ? 141.765 155.923 135.025 1.00 34.57 191 VAL A C 1
ATOM 1374 O O . VAL A 1 191 ? 141.508 155.192 134.062 1.00 34.57 191 VAL A O 1
ATOM 1378 N N . PHE A 1 192 ? 140.991 156.941 135.389 1.00 36.56 192 PHE A N 1
ATOM 1379 C CA . PHE A 1 192 ? 139.805 157.344 134.653 1.00 36.56 192 PHE A CA 1
ATOM 1380 C C . PHE A 1 192 ? 139.999 158.753 134.109 1.00 36.56 192 PHE A C 1
ATOM 1381 O O . PHE A 1 192 ? 140.893 159.487 134.538 1.00 36.56 192 PHE A O 1
ATOM 1383 N N . LYS A 1 193 ? 139.157 159.128 133.149 1.00 39.75 193 LYS A N 1
ATOM 1384 C CA . LYS A 1 193 ? 139.244 160.426 132.494 1.00 39.75 193 LYS A CA 1
ATOM 1385 C C . LYS A 1 193 ? 137.917 161.163 132.598 1.00 39.75 193 LYS A C 1
ATOM 1386 O O . LYS A 1 193 ? 136.846 160.553 132.519 1.00 39.75 193 LYS A O 1
ATOM 1388 N N . ARG A 1 194 ? 137.999 162.479 132.771 1.00 51.92 194 ARG A N 1
ATOM 1389 C CA . ARG A 1 194 ? 136.824 163.336 132.884 1.00 51.92 194 ARG A CA 1
ATOM 1390 C C . ARG A 1 194 ? 136.359 163.708 131.481 1.00 51.92 194 ARG A C 1
ATOM 1391 O O . ARG A 1 194 ? 136.986 164.537 130.812 1.00 51.92 194 ARG A O 1
ATOM 1399 N N . VAL A 1 195 ? 135.261 163.103 131.034 1.00 55.85 195 VAL A N 1
ATOM 1400 C CA . VAL A 1 195 ? 134.695 163.365 129.715 1.00 55.85 195 VAL A CA 1
ATOM 1401 C C . VAL A 1 195 ? 133.249 163.813 129.884 1.00 55.85 195 VAL A C 1
ATOM 1402 O O . VAL A 1 195 ? 132.469 163.166 130.593 1.00 55.85 195 VAL A O 1
ATOM 1406 N N . THR A 1 196 ? 132.900 164.922 129.242 1.00 69.21 196 THR A N 1
ATOM 1407 C CA . THR A 1 196 ? 131.574 165.515 129.338 1.00 69.21 196 THR A CA 1
ATOM 1408 C C . THR A 1 196 ? 130.857 165.435 127.995 1.00 69.21 196 THR A C 1
ATOM 1409 O O . THR A 1 196 ? 131.454 165.148 126.954 1.00 69.21 196 THR A O 1
ATOM 1411 N N . VAL A 1 197 ? 129.552 165.694 128.035 1.00 82.41 197 VAL A N 1
ATOM 1412 C CA . VAL A 1 197 ? 128.707 165.635 126.848 1.00 82.41 197 VAL A CA 1
ATOM 1413 C C . VAL A 1 197 ? 128.105 166.990 126.493 1.00 82.41 197 VAL A C 1
ATOM 1414 O O . VAL A 1 197 ? 127.535 167.129 125.399 1.00 82.41 197 VAL A O 1
ATOM 1418 N N . HIS A 1 198 ? 128.257 168.001 127.355 1.00 89.61 198 HIS A N 1
ATOM 1419 C CA . HIS A 1 198 ? 127.651 169.330 127.188 1.00 89.61 198 HIS A CA 1
ATOM 1420 C C . HIS A 1 198 ? 126.197 169.231 126.729 1.00 89.61 198 HIS A C 1
ATOM 1421 O O . HIS A 1 198 ? 125.796 169.800 125.712 1.00 89.61 198 HIS A O 1
ATOM 1428 N N . ILE A 1 199 ? 125.398 168.510 127.505 1.00 92.05 199 ILE A N 1
ATOM 1429 C CA . ILE A 1 199 ? 123.989 168.337 127.230 1.00 92.05 199 ILE A CA 1
ATOM 1430 C C . ILE A 1 199 ? 123.202 169.191 128.219 1.00 92.05 199 ILE A C 1
ATOM 1431 O O . ILE A 1 199 ? 123.760 169.786 129.137 1.00 92.05 199 ILE A O 1
ATOM 1436 N N . ALA A 1 200 ? 121.886 169.277 128.013 1.00 95.16 200 ALA A N 1
ATOM 1437 C CA . ALA A 1 200 ? 121.036 170.058 128.903 1.00 95.16 200 ALA A CA 1
ATOM 1438 C C . ALA A 1 200 ? 121.219 169.608 130.347 1.00 95.16 200 ALA A C 1
ATOM 1439 O O . ALA A 1 200 ? 121.138 168.418 130.662 1.00 95.16 200 ALA A O 1
ATOM 1441 N N . THR A 1 201 ? 121.468 170.578 131.228 1.00 97.97 201 THR A N 1
ATOM 1442 C CA . THR A 1 201 ? 121.895 170.261 132.585 1.00 97.97 201 THR A CA 1
ATOM 1443 C C . THR A 1 201 ? 120.753 169.771 133.466 1.00 97.97 201 THR A C 1
ATOM 1444 O O . THR A 1 201 ? 120.997 169.009 134.409 1.00 97.97 201 THR A O 1
ATOM 1448 N N . LYS A 1 202 ? 119.518 170.195 133.197 1.00 98.16 202 LYS A N 1
ATOM 1449 C CA . LYS A 1 202 ? 118.416 169.857 134.089 1.00 98.16 202 LYS A CA 1
ATOM 1450 C C . LYS A 1 202 ? 118.164 168.355 134.141 1.00 98.16 202 LYS A C 1
ATOM 1451 O O . LYS A 1 202 ? 118.487 167.712 135.145 1.00 98.16 202 LYS A O 1
ATOM 1457 N N . PHE A 1 203 ? 117.660 167.786 133.047 1.00 98.18 203 PHE A N 1
ATOM 1458 C CA . PHE A 1 203 ? 117.252 166.380 132.979 1.00 98.18 203 PHE A CA 1
ATOM 1459 C C . PHE A 1 203 ? 116.586 165.942 134.282 1.00 98.18 203 PHE A C 1
ATOM 1460 O O . PHE A 1 203 ? 117.018 165.003 134.951 1.00 98.18 203 PHE A O 1
ATOM 1468 N N . LYS A 1 204 ? 115.501 166.649 134.621 1.00 99.04 204 LYS A N 1
ATOM 1469 C CA . LYS A 1 204 ? 114.899 166.641 135.954 1.00 99.04 204 LYS A CA 1
ATOM 1470 C C . LYS A 1 204 ? 115.982 166.570 137.025 1.00 99.04 204 LYS A C 1
ATOM 1471 O O . LYS A 1 204 ? 116.702 167.549 137.247 1.00 99.04 204 LYS A O 1
ATOM 1477 N N . SER A 1 205 ? 116.102 165.428 137.702 1.00 95.32 205 SER A N 1
ATOM 1478 C CA . SER A 1 205 ? 117.177 165.266 138.675 1.00 95.32 205 SER A CA 1
ATOM 1479 C C . SER A 1 205 ? 118.516 165.012 137.994 1.00 95.32 205 SER A C 1
ATOM 1480 O O . SER A 1 205 ? 119.549 165.531 138.434 1.00 95.32 205 SER A O 1
ATOM 1483 N N . ASP A 1 206 ? 118.515 164.201 136.931 1.00 96.35 206 ASP A N 1
ATOM 1484 C CA . ASP A 1 206 ? 119.716 163.738 136.238 1.00 96.35 206 ASP A CA 1
ATOM 1485 C C . ASP A 1 206 ? 120.568 162.847 137.136 1.00 96.35 206 ASP A C 1
ATOM 1486 O O . ASP A 1 206 ? 120.412 162.849 138.362 1.00 96.35 206 ASP A O 1
ATOM 1491 N N . ARG A 1 207 ? 121.473 162.076 136.533 1.00 93.38 207 ARG A N 1
ATOM 1492 C CA . ARG A 1 207 ? 122.238 161.064 137.253 1.00 93.38 207 ARG A CA 1
ATOM 1493 C C . ARG A 1 207 ? 123.389 161.667 138.052 1.00 93.38 207 ARG A C 1
ATOM 1494 O O . ARG A 1 207 ? 123.425 161.546 139.280 1.00 93.38 207 ARG A O 1
ATOM 1502 N N . TYR A 1 208 ? 124.336 162.317 137.376 1.00 88.83 208 TYR A N 1
ATOM 1503 C CA . TYR A 1 208 ? 125.501 162.873 138.052 1.00 88.83 208 TYR A CA 1
ATOM 1504 C C . TYR A 1 208 ? 125.420 164.377 138.271 1.00 88.83 208 TYR A C 1
ATOM 1505 O O . TYR A 1 208 ? 126.223 164.916 139.040 1.00 88.83 208 TYR A O 1
ATOM 1514 N N . ARG A 1 209 ? 124.480 165.064 137.629 1.00 89.60 209 ARG A N 1
ATOM 1515 C CA . ARG A 1 209 ? 124.315 166.496 137.827 1.00 89.60 209 ARG A CA 1
ATOM 1516 C C . ARG A 1 209 ? 123.496 166.750 139.093 1.00 89.60 209 ARG A C 1
ATOM 1517 O O . ARG A 1 209 ? 123.281 165.850 139.910 1.00 89.60 209 ARG A O 1
ATOM 1525 N N . PHE A 1 210 ? 123.049 167.994 139.271 1.00 84.01 210 PHE A N 1
ATOM 1526 C CA . PHE A 1 210 ? 122.371 168.515 140.457 1.00 84.01 210 PHE A CA 1
ATOM 1527 C C . PHE A 1 210 ? 123.296 168.596 141.665 1.00 84.01 210 PHE A C 1
ATOM 1528 O O . PHE A 1 210 ? 122.842 168.982 142.749 1.00 84.01 210 PHE A O 1
ATOM 1530 N N . CYS A 1 211 ? 124.572 168.249 141.518 1.00 82.39 211 CYS A N 1
ATOM 1531 C CA . CYS A 1 211 ? 125.521 168.355 142.613 1.00 82.39 211 CYS A CA 1
ATOM 1532 C C . CYS A 1 211 ? 125.879 169.815 142.875 1.00 82.39 211 CYS A C 1
ATOM 1533 O O . CYS A 1 211 ? 125.812 170.672 141.988 1.00 82.39 211 CYS A O 1
ATOM 1536 N N . LYS A 1 212 ? 126.262 170.094 144.123 1.00 79.86 212 LYS A N 1
ATOM 1537 C CA . LYS A 1 212 ? 126.603 171.460 144.505 1.00 79.86 212 LYS A CA 1
ATOM 1538 C C . LYS A 1 212 ? 127.879 171.940 143.826 1.00 79.86 212 LYS A C 1
ATOM 1539 O O . LYS A 1 212 ? 127.982 173.119 143.468 1.00 79.86 212 LYS A O 1
ATOM 1545 N N . GLU A 1 213 ? 128.858 171.054 143.640 1.00 79.83 213 GLU A N 1
ATOM 1546 C CA . GLU A 1 213 ? 130.140 171.419 143.050 1.00 79.83 213 GLU A CA 1
ATOM 1547 C C . GLU A 1 213 ? 130.254 170.986 141.592 1.00 79.83 213 GLU A C 1
ATOM 1548 O O . GLU A 1 213 ? 131.367 170.891 141.065 1.00 79.83 213 GLU A O 1
ATOM 1554 N N . ASP A 1 214 ? 129.123 170.722 140.936 1.00 78.30 214 ASP A N 1
ATOM 1555 C CA . ASP A 1 214 ? 129.076 170.381 139.513 1.00 78.30 214 ASP A CA 1
ATOM 1556 C C . ASP A 1 214 ? 129.917 169.139 139.210 1.00 78.30 214 ASP A C 1
ATOM 1557 O O . ASP A 1 214 ? 130.911 169.184 138.483 1.00 78.30 214 ASP A O 1
ATOM 1562 N N . PHE A 1 215 ? 129.496 168.014 139.790 1.00 72.22 215 PHE A N 1
ATOM 1563 C CA . PHE A 1 215 ? 130.146 166.727 139.547 1.00 72.22 215 PHE A CA 1
ATOM 1564 C C . PHE A 1 215 ? 129.520 166.038 138.332 1.00 72.22 215 PHE A C 1
ATOM 1565 O O . PHE A 1 215 ? 129.009 164.920 138.393 1.00 72.22 215 PHE A O 1
ATOM 1573 N N . ASP A 1 216 ? 129.574 166.745 137.208 1.00 73.09 216 ASP A N 1
ATOM 1574 C CA . ASP A 1 216 ? 129.003 166.272 135.955 1.00 73.09 216 ASP A CA 1
ATOM 1575 C C . ASP A 1 216 ? 129.973 165.305 135.279 1.00 73.09 216 ASP A C 1
ATOM 1576 O O . ASP A 1 216 ? 130.909 164.789 135.897 1.00 73.09 216 ASP A O 1
ATOM 1581 N N . PHE A 1 217 ? 129.725 165.026 133.998 1.00 62.62 217 PHE A N 1
ATOM 1582 C CA . PHE A 1 217 ? 130.630 164.266 133.142 1.00 62.62 217 PHE A CA 1
ATOM 1583 C C . PHE A 1 217 ? 130.763 162.808 133.567 1.00 62.62 217 PHE A C 1
ATOM 1584 O O . PHE A 1 217 ? 130.279 162.410 134.632 1.00 62.62 217 PHE A O 1
ATOM 1586 N N . MET A 1 218 ? 131.420 162.008 132.733 1.00 56.28 218 MET A N 1
ATOM 1587 C CA . MET A 1 218 ? 131.579 160.580 132.948 1.00 56.28 218 MET A CA 1
ATOM 1588 C C . MET A 1 218 ? 133.019 160.266 133.332 1.00 56.28 218 MET A C 1
ATOM 1589 O O . MET A 1 218 ? 133.930 161.065 133.098 1.00 56.28 218 MET A O 1
ATOM 1594 N N . TRP A 1 219 ? 133.216 159.094 133.929 1.00 45.32 219 TRP A N 1
ATOM 1595 C CA . TRP A 1 219 ? 134.538 158.603 134.309 1.00 45.32 219 TRP A CA 1
ATOM 1596 C C . TRP A 1 219 ? 134.823 157.338 133.505 1.00 45.32 219 TRP A C 1
ATOM 1597 O O . TRP A 1 219 ? 134.385 156.245 133.874 1.00 45.32 219 TRP A O 1
ATOM 1599 N N . ILE A 1 220 ? 135.553 157.493 132.404 1.00 39.88 220 ILE A N 1
ATOM 1600 C CA . ILE A 1 220 ? 135.919 156.385 131.527 1.00 39.88 220 ILE A CA 1
ATOM 1601 C C . ILE A 1 220 ? 137.375 156.017 131.771 1.00 39.88 220 ILE A C 1
ATOM 1602 O O . ILE A 1 220 ? 138.242 156.893 131.886 1.00 39.88 220 ILE A O 1
ATOM 1607 N N . ARG A 1 221 ? 137.645 154.718 131.875 1.00 35.18 221 ARG A N 1
ATOM 1608 C CA . ARG A 1 221 ? 138.987 154.258 132.205 1.00 35.18 221 ARG A CA 1
ATOM 1609 C C . ARG A 1 221 ? 139.933 154.486 131.033 1.00 35.18 221 ARG A C 1
ATOM 1610 O O . ARG A 1 221 ? 139.658 154.064 129.906 1.00 35.18 221 ARG A O 1
ATOM 1612 N N . THR A 1 222 ? 141.050 155.157 131.303 1.00 35.50 222 THR A N 1
ATOM 1613 C CA . THR A 1 222 ? 142.074 155.431 130.306 1.00 35.50 222 THR A CA 1
ATOM 1614 C C . THR A 1 222 ? 143.426 154.951 130.820 1.00 35.50 222 THR A C 1
ATOM 1615 O O . THR A 1 222 ? 143.532 154.335 131.884 1.00 35.50 222 THR A O 1
ATOM 1619 N N . THR A 1 223 ? 144.466 155.240 130.046 1.00 38.78 223 THR A N 1
ATOM 1620 C CA . THR A 1 223 ? 145.816 154.791 130.343 1.00 38.78 223 THR A CA 1
ATOM 1621 C C . THR A 1 223 ? 146.549 155.858 131.156 1.00 38.78 223 THR A C 1
ATOM 1622 O O . THR A 1 223 ? 145.946 156.808 131.662 1.00 38.78 223 THR A O 1
ATOM 1626 N N . ASP A 1 224 ? 147.865 155.701 131.297 1.00 42.56 224 ASP A N 1
ATOM 1627 C CA . ASP A 1 224 ? 148.687 156.689 131.983 1.00 42.56 224 ASP A CA 1
ATOM 1628 C C . ASP A 1 224 ? 148.602 158.045 131.295 1.00 42.56 224 ASP A C 1
ATOM 1629 O O . ASP A 1 224 ? 149.073 158.209 130.165 1.00 42.56 224 ASP A O 1
ATOM 1634 N N . PHE A 1 225 ? 148.001 159.021 131.976 1.00 44.05 225 PHE A N 1
ATOM 1635 C CA . PHE A 1 225 ? 147.869 160.358 131.410 1.00 44.05 225 PHE A CA 1
ATOM 1636 C C . PHE A 1 225 ? 149.205 161.087 131.355 1.00 44.05 225 PHE A C 1
ATOM 1637 O O . PHE A 1 225 ? 149.390 161.973 130.512 1.00 44.05 225 PHE A O 1
ATOM 1645 N N . SER A 1 226 ? 150.137 160.740 132.237 1.00 44.39 226 SER A N 1
ATOM 1646 C CA . SER A 1 226 ? 151.435 161.399 132.253 1.00 44.39 226 SER A CA 1
ATOM 1647 C C . SER A 1 226 ? 152.221 161.068 130.992 1.00 44.39 226 SER A C 1
ATOM 1648 O O . SER A 1 226 ? 152.212 159.929 130.515 1.00 44.39 226 SER A O 1
ATOM 1651 N N . GLY A 1 227 ? 152.900 162.078 130.445 1.00 45.18 227 GLY A N 1
ATOM 1652 C CA . GLY A 1 227 ? 153.753 161.839 129.293 1.00 45.18 227 GLY A CA 1
ATOM 1653 C C . GLY A 1 227 ? 154.892 160.891 129.609 1.00 45.18 227 GLY A C 1
ATOM 1654 O O . GLY A 1 227 ? 155.262 160.050 128.786 1.00 45.18 227 GLY A O 1
ATOM 1655 N N . SER A 1 228 ? 155.461 161.011 130.809 1.00 42.15 228 SER A N 1
ATOM 1656 C CA . SER A 1 228 ? 156.486 160.081 131.262 1.00 42.15 228 SER A CA 1
ATOM 1657 C C . SER A 1 228 ? 155.909 158.739 131.684 1.00 42.15 228 SER A C 1
ATOM 1658 O O . SER A 1 228 ? 156.682 157.823 131.984 1.00 42.15 228 SER A O 1
ATOM 1661 N N . LYS A 1 229 ? 154.580 158.607 131.715 1.00 43.46 229 LYS A N 1
ATOM 1662 C CA . LYS A 1 229 ? 153.909 157.381 132.146 1.00 43.46 229 LYS A CA 1
ATOM 1663 C C . LYS A 1 229 ? 154.368 156.980 133.546 1.00 43.46 229 LYS A C 1
ATOM 1664 O O . LYS A 1 229 ? 154.689 155.822 133.818 1.00 43.46 229 LYS A O 1
ATOM 1670 N N . SER A 1 230 ? 154.395 157.968 134.442 1.00 40.83 230 SER A N 1
ATOM 1671 C CA . SER A 1 230 ? 154.913 157.746 135.785 1.00 40.83 230 SER A CA 1
ATOM 1672 C C . SER A 1 230 ? 153.952 156.930 136.639 1.00 40.83 230 SER A C 1
ATOM 1673 O O . SER A 1 230 ? 154.385 156.270 137.589 1.00 40.83 230 SER A O 1
ATOM 1676 N N . ILE A 1 231 ? 152.653 156.967 136.330 1.00 41.62 231 ILE A N 1
ATOM 1677 C CA . ILE A 1 231 ? 151.688 156.197 137.110 1.00 41.62 231 ILE A CA 1
ATOM 1678 C C . ILE A 1 231 ? 151.973 154.708 136.979 1.00 41.62 231 ILE A C 1
ATOM 1679 O O . ILE A 1 231 ? 151.965 153.967 137.969 1.00 41.62 231 ILE A O 1
ATOM 1684 N N . GLY A 1 232 ? 152.228 154.247 135.753 1.00 39.56 232 GLY A N 1
ATOM 1685 C CA . GLY A 1 232 ? 152.508 152.836 135.548 1.00 39.56 232 GLY A CA 1
ATOM 1686 C C . GLY A 1 232 ? 153.798 152.392 136.209 1.00 39.56 232 GLY A C 1
ATOM 1687 O O . GLY A 1 232 ? 153.821 151.417 136.964 1.00 39.56 232 GLY A O 1
ATOM 1688 N N . THR A 1 233 ? 154.887 153.113 135.950 1.00 39.85 233 THR A N 1
ATOM 1689 C CA . THR A 1 233 ? 156.212 152.699 136.398 1.00 39.85 233 THR A CA 1
ATOM 1690 C C . THR A 1 233 ? 156.464 152.993 137.869 1.00 39.85 233 THR A C 1
ATOM 1691 O O . THR A 1 233 ? 157.618 152.932 138.307 1.00 39.85 233 THR A O 1
ATOM 1695 N N . SER A 1 234 ? 155.427 153.307 138.636 1.00 39.77 234 SER A N 1
ATOM 1696 C CA . SER A 1 234 ? 155.553 153.602 140.055 1.00 39.77 234 SER A CA 1
ATOM 1697 C C . SER A 1 234 ? 154.819 152.545 140.863 1.00 39.77 234 SER A C 1
ATOM 1698 O O . SER A 1 234 ? 153.666 152.217 140.563 1.00 39.77 234 SER A O 1
ATOM 1701 N N . THR A 1 235 ? 155.487 152.018 141.883 1.00 39.97 235 THR A N 1
ATOM 1702 C CA . THR A 1 235 ? 154.897 151.038 142.780 1.00 39.97 235 THR A CA 1
ATOM 1703 C C . THR A 1 235 ? 154.411 151.655 144.083 1.00 39.97 235 THR A C 1
ATOM 1704 O O . THR A 1 235 ? 153.917 150.929 144.950 1.00 39.97 235 THR A O 1
ATOM 1708 N N . CYS A 1 236 ? 154.534 152.972 144.239 1.00 39.02 236 CYS A N 1
ATOM 1709 C CA . CYS A 1 236 ? 154.168 153.638 145.479 1.00 39.02 236 CYS A CA 1
ATOM 1710 C C . CYS A 1 236 ? 153.640 155.030 145.167 1.00 39.02 236 CYS A C 1
ATOM 1711 O O . CYS A 1 236 ? 154.064 155.668 144.200 1.00 39.02 236 CYS A O 1
ATOM 1714 N N . PHE A 1 237 ? 152.710 155.491 145.998 1.00 37.93 237 PHE A N 1
ATOM 1715 C CA . PHE A 1 237 ? 152.149 156.832 145.907 1.00 37.93 237 PHE A CA 1
ATOM 1716 C C . PHE A 1 237 ? 152.477 157.592 147.182 1.00 37.93 237 PHE A C 1
ATOM 1717 O O . PHE A 1 237 ? 152.247 157.085 148.285 1.00 37.93 237 PHE A O 1
ATOM 1725 N N . CYS A 1 238 ? 153.008 158.800 147.032 1.00 41.13 238 CYS A N 1
ATOM 1726 C CA . CYS A 1 238 ? 153.353 159.656 148.159 1.00 41.13 238 CYS A CA 1
ATOM 1727 C C . CYS A 1 238 ? 152.387 160.831 148.191 1.00 41.13 238 CYS A C 1
ATOM 1728 O O . CYS A 1 238 ? 152.224 161.533 147.188 1.00 41.13 238 CYS A O 1
ATOM 1731 N N . LEU A 1 239 ? 151.752 161.040 149.339 1.00 40.32 239 LEU A N 1
ATOM 1732 C CA . LEU A 1 239 ? 150.694 162.034 149.499 1.00 40.32 239 LEU A CA 1
ATOM 1733 C C . LEU A 1 239 ? 151.181 163.114 150.459 1.00 40.32 239 LEU A C 1
ATOM 1734 O O . LEU A 1 239 ? 151.036 162.984 151.677 1.00 40.32 239 LEU A O 1
ATOM 1739 N N . GLU A 1 240 ? 151.745 164.187 149.908 1.00 42.81 240 GLU A N 1
ATOM 1740 C CA . GLU A 1 240 ? 152.234 165.305 150.714 1.00 42.81 240 GLU A CA 1
ATOM 1741 C C . GLU A 1 240 ? 151.033 166.118 151.181 1.00 42.81 240 GLU A C 1
ATOM 1742 O O . GLU A 1 240 ? 150.558 167.024 150.495 1.00 42.81 240 GLU A O 1
ATOM 1744 N N . VAL A 1 241 ? 150.534 165.783 152.364 1.00 45.58 241 VAL A N 1
ATOM 1745 C CA . VAL A 1 241 ? 149.370 166.445 152.938 1.00 45.58 241 VAL A CA 1
ATOM 1746 C C . VAL A 1 241 ? 149.829 167.634 153.770 1.00 45.58 241 VAL A C 1
ATOM 1747 O O . VAL A 1 241 ? 150.924 167.641 154.341 1.00 45.58 241 VAL A O 1
ATOM 1751 N N . HIS A 1 242 ? 148.981 168.663 153.825 1.00 51.95 242 HIS A N 1
ATOM 1752 C CA . HIS A 1 242 ? 149.354 169.899 154.506 1.00 51.95 242 HIS A CA 1
ATOM 1753 C C . HIS A 1 242 ? 149.498 169.698 156.010 1.00 51.95 242 HIS A C 1
ATOM 1754 O O . HIS A 1 242 ? 150.430 170.230 156.625 1.00 51.95 242 HIS A O 1
ATOM 1761 N N . ASN A 1 243 ? 148.593 168.939 156.622 1.00 49.60 243 ASN A N 1
ATOM 1762 C CA . ASN A 1 243 ? 148.534 168.809 158.070 1.00 49.60 243 ASN A CA 1
ATOM 1763 C C . ASN A 1 243 ? 148.799 167.371 158.491 1.00 49.60 243 ASN A C 1
ATOM 1764 O O . ASN A 1 243 ? 148.357 166.427 157.829 1.00 49.60 243 ASN A O 1
ATOM 1769 N N . GLY A 1 244 ? 149.527 167.216 159.592 1.00 45.70 244 GLY A N 1
ATOM 1770 C CA . GLY A 1 244 ? 149.782 165.935 160.214 1.00 45.70 244 GLY A CA 1
ATOM 1771 C C . GLY A 1 244 ? 148.833 165.578 161.335 1.00 45.70 244 GLY A C 1
ATOM 1772 O O . GLY A 1 244 ? 149.097 164.626 162.078 1.00 45.70 244 GLY A O 1
ATOM 1773 N N . SER A 1 245 ? 147.735 166.316 161.486 1.00 45.07 245 SER A N 1
ATOM 1774 C CA . SER A 1 245 ? 146.712 166.025 162.481 1.00 45.07 245 SER A CA 1
ATOM 1775 C C . SER A 1 245 ? 145.719 164.975 162.007 1.00 45.07 245 SER A C 1
ATOM 1776 O O . SER A 1 245 ? 144.658 164.818 162.621 1.00 45.07 245 SER A O 1
ATOM 1779 N N . THR A 1 246 ? 146.041 164.260 160.932 1.00 44.79 246 THR A N 1
ATOM 1780 C CA . THR A 1 246 ? 145.147 163.288 160.308 1.00 44.79 246 THR A CA 1
ATOM 1781 C C . THR A 1 246 ? 145.538 161.854 160.644 1.00 44.79 246 THR A C 1
ATOM 1782 O O . THR A 1 246 ? 145.457 160.962 159.799 1.00 44.79 246 THR A O 1
ATOM 1786 N N . MET A 1 247 ? 145.970 161.613 161.885 1.00 48.17 247 MET A N 1
ATOM 1787 C CA . MET A 1 247 ? 146.309 160.257 162.310 1.00 48.17 247 MET A CA 1
ATOM 1788 C C . MET A 1 247 ? 145.103 159.328 162.233 1.00 48.17 247 MET A C 1
ATOM 1789 O O . MET A 1 247 ? 145.247 158.140 161.922 1.00 48.17 247 MET A O 1
ATOM 1794 N N . LEU A 1 248 ? 143.908 159.845 162.530 1.00 47.91 248 LEU A N 1
ATOM 1795 C CA . LEU A 1 248 ? 142.709 159.014 162.471 1.00 47.91 248 LEU A CA 1
ATOM 1796 C C . LEU A 1 248 ? 142.489 158.467 161.066 1.00 47.91 248 LEU A C 1
ATOM 1797 O O . LEU A 1 248 ? 142.166 157.286 160.896 1.00 47.91 248 LEU A O 1
ATOM 1802 N N . ASP A 1 249 ? 142.652 159.309 160.050 1.00 46.87 249 ASP A N 1
ATOM 1803 C CA . ASP A 1 249 ? 142.692 158.831 158.679 1.00 46.87 249 ASP A CA 1
ATOM 1804 C C . ASP A 1 249 ? 144.079 158.273 158.370 1.00 46.87 249 ASP A C 1
ATOM 1805 O O . ASP A 1 249 ? 145.024 158.427 159.147 1.00 46.87 249 ASP A O 1
ATOM 1810 N N . ILE A 1 250 ? 144.196 157.620 157.212 1.00 44.82 250 ILE A N 1
ATOM 1811 C CA . ILE A 1 250 ? 145.439 156.971 156.804 1.00 44.82 250 ILE A CA 1
ATOM 1812 C C . ILE A 1 250 ? 145.905 156.087 157.954 1.00 44.82 250 ILE A C 1
ATOM 1813 O O . ILE A 1 250 ? 147.042 156.195 158.427 1.00 44.82 250 ILE A O 1
ATOM 1818 N N . PHE A 1 251 ? 145.013 155.223 158.421 1.00 46.44 251 PHE A N 1
ATOM 1819 C CA . PHE A 1 251 ? 145.213 154.442 159.635 1.00 46.44 251 PHE A CA 1
ATOM 1820 C C . PHE A 1 251 ? 144.732 153.032 159.306 1.00 46.44 251 PHE A C 1
ATOM 1821 O O . PHE A 1 251 ? 144.666 152.649 158.133 1.00 46.44 251 PHE A O 1
ATOM 1829 N N . SER A 1 252 ? 144.395 152.240 160.329 1.00 47.98 252 SER A N 1
ATOM 1830 C CA . SER A 1 252 ? 143.973 150.856 160.120 1.00 47.98 252 SER A CA 1
ATOM 1831 C C . SER A 1 252 ? 142.884 150.718 159.061 1.00 47.98 252 SER A C 1
ATOM 1832 O O . SER A 1 252 ? 142.681 149.617 158.537 1.00 47.98 252 SER A O 1
ATOM 1835 N N . GLY A 1 253 ? 142.172 151.802 158.741 1.00 45.55 253 GLY A N 1
ATOM 1836 C CA . GLY A 1 253 ? 141.324 151.787 157.562 1.00 45.55 253 GLY A CA 1
ATOM 1837 C C . GLY A 1 253 ? 142.115 151.528 156.293 1.00 45.55 253 GLY A C 1
ATOM 1838 O O . GLY A 1 253 ? 141.711 150.723 155.451 1.00 45.55 253 GLY A O 1
ATOM 1839 N N . LEU A 1 254 ? 143.252 152.200 156.143 1.00 40.06 254 LEU A N 1
ATOM 1840 C CA . LEU A 1 254 ? 144.183 151.875 155.070 1.00 40.06 254 LEU A CA 1
ATOM 1841 C C . LEU A 1 254 ? 145.031 150.683 155.493 1.00 40.06 254 LEU A C 1
ATOM 1842 O O . LEU A 1 254 ? 145.747 150.772 156.496 1.00 40.06 254 LEU A O 1
ATOM 1847 N N . PRO A 1 255 ? 144.984 149.564 154.773 1.00 39.04 255 PRO A N 1
ATOM 1848 C CA . PRO A 1 255 ? 145.628 148.343 155.268 1.00 39.04 255 PRO A CA 1
ATOM 1849 C C . PRO A 1 255 ? 147.134 148.504 155.399 1.00 39.04 255 PRO A C 1
ATOM 1850 O O . PRO A 1 255 ? 147.778 149.208 154.617 1.00 39.04 255 PRO A O 1
ATOM 1854 N N . TYR A 1 256 ? 147.689 147.834 156.411 1.00 39.96 256 TYR A N 1
ATOM 1855 C CA . TYR A 1 256 ? 149.131 147.770 156.645 1.00 39.96 256 TYR A CA 1
ATOM 1856 C C . TYR A 1 256 ? 149.717 149.170 156.861 1.00 39.96 256 TYR A C 1
ATOM 1857 O O . TYR A 1 256 ? 150.415 149.731 156.018 1.00 39.96 256 TYR A O 1
ATOM 1866 N N . TYR A 1 257 ? 149.360 149.745 158.004 1.00 41.58 257 TYR A N 1
ATOM 1867 C CA . TYR A 1 257 ? 149.930 151.009 158.465 1.00 41.58 257 TYR A CA 1
ATOM 1868 C C . TYR A 1 257 ? 150.898 150.727 159.611 1.00 41.58 257 TYR A C 1
ATOM 1869 O O . TYR A 1 257 ? 150.473 150.470 160.741 1.00 41.58 257 TYR A O 1
ATOM 1878 N N . ARG A 1 258 ? 152.199 150.774 159.325 1.00 45.64 258 ARG A N 1
ATOM 1879 C CA . ARG A 1 258 ? 153.183 150.743 160.399 1.00 45.64 258 ARG A CA 1
ATOM 1880 C C . ARG A 1 258 ? 153.201 152.072 161.142 1.00 45.64 258 ARG A C 1
ATOM 1881 O O . ARG A 1 258 ? 153.087 153.142 160.539 1.00 45.64 258 ARG A O 1
ATOM 1889 N N . GLU A 1 259 ? 153.351 151.997 162.463 1.00 49.55 259 GLU A N 1
ATOM 1890 C CA . GLU A 1 259 ? 153.466 153.197 163.278 1.00 49.55 259 GLU A CA 1
ATOM 1891 C C . GLU A 1 259 ? 154.863 153.802 163.247 1.00 49.55 259 GLU A C 1
ATOM 1892 O O . GLU A 1 259 ? 155.036 154.942 163.691 1.00 49.55 259 GLU A O 1
ATOM 1898 N N . ASP A 1 260 ? 155.854 153.076 162.738 1.00 50.38 260 ASP A N 1
ATOM 1899 C CA . ASP A 1 260 ? 157.229 153.567 162.681 1.00 50.38 260 ASP A CA 1
ATOM 1900 C C . ASP A 1 260 ? 157.354 154.544 161.520 1.00 50.38 260 ASP A C 1
ATOM 1901 O O . ASP A 1 260 ? 157.517 154.141 160.366 1.00 50.38 260 ASP A O 1
ATOM 1906 N N . THR A 1 261 ? 157.272 155.836 161.824 1.00 48.56 261 THR A N 1
ATOM 1907 C CA . THR A 1 261 ? 157.438 156.861 160.804 1.00 48.56 261 THR A CA 1
ATOM 1908 C C . THR A 1 261 ? 158.856 156.829 160.245 1.00 48.56 261 THR A C 1
ATOM 1909 O O . THR A 1 261 ? 159.833 156.717 160.991 1.00 48.56 261 THR A O 1
ATOM 1913 N N . LEU A 1 262 ? 158.966 156.922 158.924 1.00 49.03 262 LEU A N 1
ATOM 1914 C CA . LEU A 1 262 ? 160.248 156.900 158.238 1.00 49.03 262 LEU A CA 1
ATOM 1915 C C . LEU A 1 262 ? 160.529 158.253 157.596 1.00 49.03 262 LEU A C 1
ATOM 1916 O O . LEU A 1 262 ? 159.617 158.943 157.131 1.00 49.03 262 LEU A O 1
ATOM 1921 N N . SER A 1 263 ? 161.805 158.633 157.592 1.00 50.28 263 SER A N 1
ATOM 1922 C CA . SER A 1 263 ? 162.240 159.875 156.962 1.00 50.28 263 SER A CA 1
ATOM 1923 C C . SER A 1 263 ? 162.490 159.607 155.484 1.00 50.28 263 SER A C 1
ATOM 1924 O O . SER A 1 263 ? 163.396 158.846 155.127 1.00 50.28 263 SER A O 1
ATOM 1927 N N . LEU A 1 264 ? 161.693 160.231 154.622 1.00 50.96 264 LEU A N 1
ATOM 1928 C CA . LEU A 1 264 ? 161.728 159.976 153.188 1.00 50.96 264 LEU A CA 1
ATOM 1929 C C . LEU A 1 264 ? 162.259 161.210 152.473 1.00 50.96 264 LEU A C 1
ATOM 1930 O O . LEU A 1 264 ? 161.732 162.313 152.656 1.00 50.96 264 LEU A O 1
ATOM 1935 N N . THR A 1 265 ? 163.299 161.023 151.665 1.00 49.87 265 THR A N 1
ATOM 1936 C CA . THR A 1 265 ? 163.882 162.089 150.865 1.00 49.87 265 THR A CA 1
ATOM 1937 C C . THR A 1 265 ? 163.700 161.774 149.386 1.00 49.87 265 THR A C 1
ATOM 1938 O O . THR A 1 265 ? 163.893 160.634 148.953 1.00 49.87 265 THR A O 1
ATOM 1942 N N . TYR A 1 266 ? 163.301 162.783 148.620 1.00 47.91 266 TYR A N 1
ATOM 1943 C CA . TYR A 1 266 ? 163.022 162.597 147.205 1.00 47.91 266 TYR A CA 1
ATOM 1944 C C . TYR A 1 266 ? 164.308 162.584 146.388 1.00 47.91 266 TYR A C 1
ATOM 1945 O O . TYR A 1 266 ? 165.282 163.273 146.706 1.00 47.91 266 TYR A O 1
ATOM 1954 N N . VAL A 1 267 ? 164.300 161.787 145.319 1.00 47.26 267 VAL A N 1
ATOM 1955 C CA . VAL A 1 267 ? 165.406 161.718 144.376 1.00 47.26 267 VAL A CA 1
ATOM 1956 C C . VAL A 1 267 ? 164.850 161.876 142.968 1.00 47.26 267 VAL A C 1
ATOM 1957 O O . VAL A 1 267 ? 163.654 161.705 142.722 1.00 47.26 267 VAL A O 1
ATOM 1961 N N . ASP A 1 268 ? 165.740 162.214 142.039 1.00 49.96 268 ASP A N 1
ATOM 1962 C CA . ASP A 1 268 ? 165.336 162.488 140.665 1.00 49.96 268 ASP A CA 1
ATOM 1963 C C . ASP A 1 268 ? 164.925 161.196 139.967 1.00 49.96 268 ASP A C 1
ATOM 1964 O O . ASP A 1 268 ? 165.727 160.264 139.845 1.00 49.96 268 ASP A O 1
ATOM 1969 N N . GLY A 1 269 ? 163.676 161.143 139.514 1.00 48.19 269 GLY A N 1
ATOM 1970 C CA . GLY A 1 269 ? 163.172 159.989 138.796 1.00 48.19 269 GLY A CA 1
ATOM 1971 C C . GLY A 1 269 ? 163.065 160.210 137.302 1.00 48.19 269 GLY A C 1
ATOM 1972 O O . GLY A 1 269 ? 162.384 159.452 136.605 1.00 48.19 269 GLY A O 1
ATOM 1973 N N . LYS A 1 270 ? 163.731 161.249 136.795 1.00 48.69 270 LYS A N 1
ATOM 1974 C CA . LYS A 1 270 ? 163.673 161.550 135.369 1.00 48.69 270 LYS A CA 1
ATOM 1975 C C . LYS A 1 270 ? 164.355 160.487 134.517 1.00 48.69 270 LYS A C 1
ATOM 1976 O O . LYS A 1 270 ? 164.073 160.401 133.317 1.00 48.69 270 LYS A O 1
ATOM 1982 N N . THR A 1 271 ? 165.237 159.678 135.102 1.00 47.46 271 THR A N 1
ATOM 1983 C CA . THR A 1 271 ? 165.954 158.665 134.340 1.00 47.46 271 THR A CA 1
ATOM 1984 C C . THR A 1 271 ? 165.137 157.401 134.111 1.00 47.46 271 THR A C 1
ATOM 1985 O O . THR A 1 271 ? 165.602 156.506 133.397 1.00 47.46 271 THR A O 1
ATOM 1989 N N . PHE A 1 272 ? 163.942 157.303 134.693 1.00 44.21 272 PHE A N 1
ATOM 1990 C CA . PHE A 1 272 ? 163.059 156.160 134.499 1.00 44.21 272 PHE A CA 1
ATOM 1991 C C . PHE A 1 272 ? 161.800 156.542 133.727 1.00 44.21 272 PHE A C 1
ATOM 1992 O O . PHE A 1 272 ? 160.802 155.819 133.755 1.00 44.21 272 PHE A O 1
ATOM 2000 N N . ALA A 1 273 ? 161.835 157.675 133.033 1.00 46.35 273 ALA A N 1
ATOM 2001 C CA . ALA A 1 273 ? 160.704 158.136 132.242 1.00 46.35 273 ALA A CA 1
ATOM 2002 C C . ALA A 1 273 ? 160.742 157.462 130.877 1.00 46.35 273 ALA A C 1
ATOM 2003 O O . ALA A 1 273 ? 161.741 157.563 130.157 1.00 46.35 273 ALA A O 1
ATOM 2005 N N . SER A 1 274 ? 159.659 156.776 130.526 1.00 47.25 274 SER A N 1
ATOM 2006 C CA . SER A 1 274 ? 159.533 156.102 129.242 1.00 47.25 274 SER A CA 1
ATOM 2007 C C . SER A 1 274 ? 158.251 156.557 128.563 1.00 47.25 274 SER A C 1
ATOM 2008 O O . SER A 1 274 ? 157.181 156.547 129.180 1.00 47.25 274 SER A O 1
ATOM 2011 N N . ALA A 1 275 ? 158.363 156.953 127.298 1.00 49.58 275 ALA A N 1
ATOM 2012 C CA . ALA A 1 275 ? 157.217 157.372 126.505 1.00 49.58 275 ALA A CA 1
ATOM 2013 C C . ALA A 1 275 ? 156.623 156.237 125.685 1.00 49.58 275 ALA A C 1
ATOM 2014 O O . ALA A 1 275 ? 155.699 156.475 124.901 1.00 49.58 275 ALA A O 1
ATOM 2016 N N . ALA A 1 276 ? 157.128 155.017 125.844 1.00 45.86 276 ALA A N 1
ATOM 2017 C CA . ALA A 1 276 ? 156.625 153.880 125.084 1.00 45.86 276 ALA A CA 1
ATOM 2018 C C . ALA A 1 276 ? 155.251 153.474 125.600 1.00 45.86 276 ALA A C 1
ATOM 2019 O O . ALA A 1 276 ? 155.092 153.170 126.787 1.00 45.86 276 ALA A O 1
ATOM 2021 N N . GLN A 1 277 ? 154.257 153.467 124.708 1.00 46.01 277 GLN A N 1
ATOM 2022 C CA . GLN A 1 277 ? 152.908 153.070 125.094 1.00 46.01 277 GLN A CA 1
ATOM 2023 C C . GLN A 1 277 ? 152.816 151.604 125.492 1.00 46.01 277 GLN A C 1
ATOM 2024 O O . GLN A 1 277 ? 151.809 151.204 126.085 1.00 46.01 277 GLN A O 1
ATOM 2030 N N . ILE A 1 278 ? 153.829 150.803 125.182 1.00 44.67 278 ILE A N 1
ATOM 2031 C CA . ILE A 1 278 ? 153.884 149.420 125.613 1.00 44.67 278 ILE A CA 1
ATOM 2032 C C . ILE A 1 278 ? 154.879 149.331 126.764 1.00 44.67 278 ILE A C 1
ATOM 2033 O O . ILE A 1 278 ? 155.797 150.146 126.888 1.00 44.67 278 ILE A O 1
ATOM 2038 N N . VAL A 1 279 ? 154.685 148.327 127.619 1.00 42.50 279 VAL A N 1
ATOM 2039 C CA . VAL A 1 279 ? 155.608 147.898 128.677 1.00 42.50 279 VAL A CA 1
ATOM 2040 C C . VAL A 1 279 ? 156.293 149.073 129.373 1.00 42.50 279 VAL A C 1
ATOM 2041 O O . VAL A 1 279 ? 157.507 149.270 129.215 1.00 42.50 279 VAL A O 1
ATOM 2045 N N . PRO A 1 280 ? 155.568 149.867 130.164 1.00 41.73 280 PRO A N 1
ATOM 2046 C CA . PRO A 1 280 ? 156.177 151.036 130.808 1.00 41.73 280 PRO A CA 1
ATOM 2047 C C . PRO A 1 280 ? 157.014 150.716 132.036 1.00 41.73 280 PRO A C 1
ATOM 2048 O O . PRO A 1 280 ? 157.556 151.645 132.646 1.00 41.73 280 PRO A O 1
ATOM 2052 N N . LEU A 1 281 ? 157.139 149.449 132.422 1.00 39.95 281 LEU A N 1
ATOM 2053 C CA . LEU A 1 281 ? 157.795 149.069 133.668 1.00 39.95 281 LEU A CA 1
ATOM 2054 C C . LEU A 1 281 ? 159.000 148.172 133.414 1.00 39.95 281 LEU A C 1
ATOM 2055 O O . LEU A 1 281 ? 159.241 147.208 134.143 1.00 39.95 281 LEU A O 1
ATOM 2060 N N . LEU A 1 282 ? 159.776 148.472 132.378 1.00 40.01 282 LEU A N 1
ATOM 2061 C CA . LEU A 1 282 ? 160.936 147.667 132.035 1.00 40.01 282 LEU A CA 1
ATOM 2062 C C . LEU A 1 282 ? 162.219 148.472 132.200 1.00 40.01 282 LEU A C 1
ATOM 2063 O O . LEU A 1 282 ? 162.205 149.703 132.284 1.00 40.01 282 LEU A O 1
ATOM 2068 N N . ASN A 1 283 ? 163.335 147.750 132.242 1.00 43.64 283 ASN A N 1
ATOM 2069 C CA . ASN A 1 283 ? 164.640 148.387 132.323 1.00 43.64 283 ASN A CA 1
ATOM 2070 C C . ASN A 1 283 ? 164.998 149.036 130.991 1.00 43.64 283 ASN A C 1
ATOM 2071 O O . ASN A 1 283 ? 164.513 148.637 129.928 1.00 43.64 283 ASN A O 1
ATOM 2076 N N . ALA A 1 284 ? 165.861 150.045 131.056 1.00 47.04 284 ALA A N 1
ATOM 2077 C CA . ALA A 1 284 ? 166.243 150.792 129.870 1.00 47.04 284 ALA A CA 1
ATOM 2078 C C . ALA A 1 284 ? 167.280 150.013 129.063 1.00 47.04 284 ALA A C 1
ATOM 2079 O O . ALA A 1 284 ? 167.626 148.871 129.377 1.00 47.04 284 ALA A O 1
ATOM 2081 N N . ALA A 1 285 ? 167.785 150.645 128.004 1.00 52.88 285 ALA A N 1
ATOM 2082 C CA . ALA A 1 285 ? 168.792 150.028 127.139 1.00 52.88 285 ALA A CA 1
ATOM 2083 C C . ALA A 1 285 ? 170.187 150.431 127.617 1.00 52.88 285 ALA A C 1
ATOM 2084 O O . ALA A 1 285 ? 170.912 151.200 126.984 1.00 52.88 285 ALA A O 1
ATOM 2086 N N . ILE A 1 286 ? 170.552 149.883 128.774 1.00 55.38 286 ILE A N 1
ATOM 2087 C CA . ILE A 1 286 ? 171.837 150.162 129.405 1.00 55.38 286 ILE A CA 1
ATOM 2088 C C . ILE A 1 286 ? 172.604 148.857 129.574 1.00 55.38 286 ILE A C 1
ATOM 2089 O O . ILE A 1 286 ? 173.421 148.715 130.491 1.00 55.38 286 ILE A O 1
ATOM 2094 N N . LEU A 1 287 ? 172.352 147.901 128.685 1.00 59.53 287 LEU A N 1
ATOM 2095 C CA . LEU A 1 287 ? 172.961 146.579 128.745 1.00 59.53 287 LEU A CA 1
ATOM 2096 C C . LEU A 1 287 ? 173.804 146.361 127.497 1.00 59.53 287 LEU A C 1
ATOM 2097 O O . LEU A 1 287 ? 173.344 146.623 126.381 1.00 59.53 287 LEU A O 1
ATOM 2102 N N . GLY A 1 288 ? 175.030 145.880 127.687 1.00 63.72 288 GLY A N 1
ATOM 2103 C CA . GLY A 1 288 ? 175.930 145.649 126.574 1.00 63.72 288 GLY A CA 1
ATOM 2104 C C . GLY A 1 288 ? 175.589 144.422 125.752 1.00 63.72 288 GLY A C 1
ATOM 2105 O O . GLY A 1 288 ? 175.223 144.536 124.579 1.00 63.72 288 GLY A O 1
ATOM 2106 N N . LEU A 1 289 ? 175.715 143.238 126.356 1.00 63.42 289 LEU A N 1
ATOM 2107 C CA . LEU A 1 289 ? 175.377 141.990 125.682 1.00 63.42 289 LEU A CA 1
ATOM 2108 C C . LEU A 1 289 ? 174.681 141.017 126.627 1.00 63.42 289 LEU A C 1
ATOM 2109 O O . LEU A 1 289 ? 174.748 139.799 126.430 1.00 63.42 289 LEU A O 1
ATOM 2114 N N . GLU A 1 290 ? 174.016 141.534 127.657 1.00 64.68 290 GLU A N 1
ATOM 2115 C CA . GLU A 1 290 ? 173.376 140.677 128.645 1.00 64.68 290 GLU A CA 1
ATOM 2116 C C . GLU A 1 290 ? 172.203 139.927 128.026 1.00 64.68 290 GLU A C 1
ATOM 2117 O O . GLU A 1 290 ? 171.474 140.463 127.187 1.00 64.68 290 GLU A O 1
ATOM 2123 N N . PHE A 1 291 ? 172.022 138.682 128.446 1.00 65.89 291 PHE A N 1
ATOM 2124 C CA . PHE A 1 291 ? 170.945 137.858 127.910 1.00 65.89 291 PHE A CA 1
ATOM 2125 C C . PHE A 1 291 ? 169.613 138.292 128.507 1.00 65.89 291 PHE A C 1
ATOM 2126 O O . PHE A 1 291 ? 169.465 138.290 129.736 1.00 65.89 291 PHE A O 1
ATOM 2134 N N . PRO A 1 292 ? 168.627 138.670 127.693 1.00 62.50 292 PRO A N 1
ATOM 2135 C CA . PRO A 1 292 ? 167.368 139.176 128.254 1.00 62.50 292 PRO A CA 1
ATOM 2136 C C . PRO A 1 292 ? 166.370 138.079 128.582 1.00 62.50 292 PRO A C 1
ATOM 2137 O O . PRO A 1 292 ? 165.471 138.279 129.405 1.00 62.50 292 PRO A O 1
ATOM 2139 N N . TYR A 1 293 ? 166.512 136.917 127.944 1.00 67.62 293 TYR A N 1
ATOM 2140 C CA . TYR A 1 293 ? 165.581 135.824 128.189 1.00 67.62 293 TYR A CA 1
ATOM 2141 C C . TYR A 1 293 ? 165.774 135.180 129.555 1.00 67.62 293 TYR A C 1
ATOM 2142 O O . TYR A 1 293 ? 164.934 134.369 129.960 1.00 67.62 293 TYR A O 1
ATOM 2151 N N . GLU A 1 294 ? 166.848 135.516 130.272 1.00 63.20 294 GLU A N 1
ATOM 2152 C CA . GLU A 1 294 ? 167.159 134.852 131.528 1.00 63.20 294 GLU A CA 1
ATOM 2153 C C . GLU A 1 294 ? 167.563 135.785 132.665 1.00 63.20 294 GLU A C 1
ATOM 2154 O O . GLU A 1 294 ? 167.631 135.323 133.809 1.00 63.20 294 GLU A O 1
ATOM 2160 N N . ILE A 1 295 ? 167.821 137.069 132.402 1.00 55.22 295 ILE A N 1
ATOM 2161 C CA . ILE A 1 295 ? 168.030 138.067 133.446 1.00 55.22 295 ILE A CA 1
ATOM 2162 C C . ILE A 1 295 ? 167.057 139.230 133.315 1.00 55.22 295 ILE A C 1
ATOM 2163 O O . ILE A 1 295 ? 166.334 139.557 134.261 1.00 55.22 295 ILE A O 1
ATOM 2168 N N . LEU A 1 296 ? 167.031 139.875 132.146 1.00 49.78 296 LEU A N 1
ATOM 2169 C CA . LEU A 1 296 ? 166.216 141.074 131.986 1.00 49.78 296 LEU A CA 1
ATOM 2170 C C . LEU A 1 296 ? 164.740 140.770 132.198 1.00 49.78 296 LEU A C 1
ATOM 2171 O O . LEU A 1 296 ? 164.026 141.549 132.839 1.00 49.78 296 LEU A O 1
ATOM 2176 N N . PHE A 1 297 ? 164.264 139.641 131.671 1.00 47.11 297 PHE A N 1
ATOM 2177 C CA . PHE A 1 297 ? 162.903 139.216 131.976 1.00 47.11 297 PHE A CA 1
ATOM 2178 C C . PHE A 1 297 ? 162.747 138.913 133.461 1.00 47.11 297 PHE A C 1
ATOM 2179 O O . PHE A 1 297 ? 161.737 139.280 134.072 1.00 47.11 297 PHE A O 1
ATOM 2181 N N . GLN A 1 298 ? 163.739 138.246 134.057 1.00 46.41 298 GLN A N 1
ATOM 2182 C CA . GLN A 1 298 ? 163.669 137.927 135.480 1.00 46.41 298 GLN A CA 1
ATOM 2183 C C . GLN A 1 298 ? 163.831 139.174 136.342 1.00 46.41 298 GLN A C 1
ATOM 2184 O O . GLN A 1 298 ? 163.158 139.313 137.369 1.00 46.41 298 GLN A O 1
ATOM 2186 N N . LEU A 1 299 ? 164.726 140.086 135.954 1.00 44.78 299 LEU A N 1
ATOM 2187 C CA . LEU A 1 299 ? 164.867 141.337 136.696 1.00 44.78 299 LEU A CA 1
ATOM 2188 C C . LEU A 1 299 ? 163.606 142.184 136.589 1.00 44.78 299 LEU A C 1
ATOM 2189 O O . LEU A 1 299 ? 163.148 142.762 137.583 1.00 44.78 299 LEU A O 1
ATOM 2194 N N . ASN A 1 300 ? 163.029 142.269 135.389 1.00 43.20 300 ASN A N 1
ATOM 2195 C CA . ASN A 1 300 ? 161.771 142.987 135.232 1.00 43.20 300 ASN A CA 1
ATOM 2196 C C . ASN A 1 300 ? 160.644 142.277 135.968 1.00 43.20 300 ASN A C 1
ATOM 2197 O O . ASN A 1 300 ? 159.730 142.925 136.488 1.00 43.20 300 ASN A O 1
ATOM 2202 N N . ALA A 1 301 ? 160.693 140.944 136.027 1.00 40.78 301 ALA A N 1
ATOM 2203 C CA . ALA A 1 301 ? 159.717 140.209 136.825 1.00 40.78 301 ALA A CA 1
ATOM 2204 C C . ALA A 1 301 ? 159.839 140.568 138.300 1.00 40.78 301 ALA A C 1
ATOM 2205 O O . ALA A 1 301 ? 158.828 140.727 138.994 1.00 40.78 301 ALA A O 1
ATOM 2207 N N . LEU A 1 302 ? 161.072 140.697 138.796 1.00 41.41 302 LEU A N 1
ATOM 2208 C CA . LEU A 1 302 ? 161.282 141.133 140.172 1.00 41.41 302 LEU A CA 1
ATOM 2209 C C . LEU A 1 302 ? 160.741 142.539 140.392 1.00 41.41 302 LEU A C 1
ATOM 2210 O O . LEU A 1 302 ? 160.110 142.817 141.418 1.00 41.41 302 LEU A O 1
ATOM 2215 N N . VAL A 1 303 ? 160.991 143.440 139.441 1.00 38.61 303 VAL A N 1
ATOM 2216 C CA . VAL A 1 303 ? 160.516 144.816 139.571 1.00 38.61 303 VAL A CA 1
ATOM 2217 C C . VAL A 1 303 ? 158.993 144.856 139.607 1.00 38.61 303 VAL A C 1
ATOM 2218 O O . VAL A 1 303 ? 158.394 145.551 140.437 1.00 38.61 303 VAL A O 1
ATOM 2222 N N . HIS A 1 304 ? 158.342 144.109 138.711 1.00 38.40 304 HIS A N 1
ATOM 2223 C CA . HIS A 1 304 ? 156.883 144.099 138.662 1.00 38.40 304 HIS A CA 1
ATOM 2224 C C . HIS A 1 304 ? 156.291 143.457 139.909 1.00 38.40 304 HIS A C 1
ATOM 2225 O O . HIS A 1 304 ? 155.291 143.943 140.451 1.00 38.40 304 HIS A O 1
ATOM 2232 N N . ALA A 1 305 ? 156.893 142.365 140.380 1.00 40.05 305 ALA A N 1
ATOM 2233 C CA . ALA A 1 305 ? 156.495 141.775 141.650 1.00 40.05 305 ALA A CA 1
ATOM 2234 C C . ALA A 1 305 ? 156.903 142.637 142.833 1.00 40.05 305 ALA A C 1
ATOM 2235 O O . ALA A 1 305 ? 156.525 142.321 143.966 1.00 40.05 305 ALA A O 1
ATOM 2237 N N . GLN A 1 306 ? 157.678 143.697 142.591 1.00 40.87 306 GLN A N 1
ATOM 2238 C CA . GLN A 1 306 ? 158.120 144.629 143.625 1.00 40.87 306 GLN A CA 1
ATOM 2239 C C . GLN A 1 306 ? 159.017 143.942 144.645 1.00 40.87 306 GLN A C 1
ATOM 2240 O O . GLN A 1 306 ? 159.123 144.377 145.793 1.00 40.87 306 GLN A O 1
ATOM 2246 N N . LYS A 1 307 ? 159.667 142.857 144.224 1.00 43.47 307 LYS A N 1
ATOM 2247 C CA . LYS A 1 307 ? 160.643 142.207 145.085 1.00 43.47 307 LYS A CA 1
ATOM 2248 C C . LYS A 1 307 ? 161.916 143.035 145.169 1.00 43.47 307 LYS A C 1
ATOM 2249 O O . LYS A 1 307 ? 162.589 143.040 146.207 1.00 43.47 307 LYS A O 1
ATOM 2255 N N . ILE A 1 308 ? 162.259 143.731 144.084 1.00 42.96 308 ILE A N 1
ATOM 2256 C CA . ILE A 1 308 ? 163.281 144.767 144.069 1.00 42.96 308 ILE A CA 1
ATOM 2257 C C . ILE A 1 308 ? 162.714 145.960 143.311 1.00 42.96 308 ILE A C 1
ATOM 2258 O O . ILE A 1 308 ? 161.746 145.843 142.557 1.00 42.96 308 ILE A O 1
ATOM 2263 N N . SER A 1 309 ? 163.329 147.118 143.519 1.00 45.39 309 SER A N 1
ATOM 2264 C CA . SER A 1 309 ? 162.866 148.345 142.890 1.00 45.39 309 SER A CA 1
ATOM 2265 C C . SER A 1 309 ? 163.400 148.451 141.464 1.00 45.39 309 SER A C 1
ATOM 2266 O O . SER A 1 309 ? 164.239 147.664 141.023 1.00 45.39 309 SER A O 1
ATOM 2269 N N . LEU A 1 310 ? 162.882 149.437 140.728 1.00 45.60 310 LEU A N 1
ATOM 2270 C CA . LEU A 1 310 ? 163.343 149.649 139.360 1.00 45.60 310 LEU A CA 1
ATOM 2271 C C . LEU A 1 310 ? 164.793 150.116 139.330 1.00 45.60 310 LEU A C 1
ATOM 2272 O O . LEU A 1 310 ? 165.586 149.643 138.507 1.00 45.60 310 LEU A O 1
ATOM 2277 N N . PHE A 1 311 ? 165.160 151.040 140.219 1.00 48.88 311 PHE A N 1
ATOM 2278 C CA . PHE A 1 311 ? 166.555 151.444 140.332 1.00 48.88 311 PHE A CA 1
ATOM 2279 C C . PHE A 1 311 ? 167.413 150.336 140.922 1.00 48.88 311 PHE A C 1
ATOM 2280 O O . PHE A 1 311 ? 168.632 150.334 140.718 1.00 48.88 311 PHE A O 1
ATOM 2288 N N . ALA A 1 312 ? 166.799 149.394 141.640 1.00 50.40 312 ALA A N 1
ATOM 2289 C CA . ALA A 1 312 ? 167.527 148.226 142.114 1.00 50.40 312 ALA A CA 1
ATOM 2290 C C . ALA A 1 312 ? 168.014 147.364 140.960 1.00 50.40 312 ALA A C 1
ATOM 2291 O O . ALA A 1 312 ? 169.060 146.717 141.070 1.00 50.40 312 ALA A O 1
ATOM 2293 N N . ALA A 1 313 ? 167.267 147.330 139.858 1.00 50.48 313 ALA A N 1
ATOM 2294 C CA . ALA A 1 313 ? 167.664 146.555 138.691 1.00 50.48 313 ALA A CA 1
ATOM 2295 C C . ALA A 1 313 ? 168.430 147.382 137.670 1.00 50.48 313 ALA A C 1
ATOM 2296 O O . ALA A 1 313 ? 169.254 146.831 136.932 1.00 50.48 313 ALA A O 1
ATOM 2298 N N . SER A 1 314 ? 168.182 148.688 137.609 1.00 53.22 314 SER A N 1
ATOM 2299 C CA . SER A 1 314 ? 168.857 149.554 136.653 1.00 53.22 314 SER A CA 1
ATOM 2300 C C . SER A 1 314 ? 170.194 150.078 137.162 1.00 53.22 314 SER A C 1
ATOM 2301 O O . SER A 1 314 ? 170.880 150.794 136.426 1.00 53.22 314 SER A O 1
ATOM 2304 N N . ASP A 1 315 ? 170.580 149.745 138.390 1.00 56.05 315 ASP A N 1
ATOM 2305 C CA . ASP A 1 315 ? 171.860 150.197 138.913 1.00 56.05 315 ASP A CA 1
ATOM 2306 C C . ASP A 1 315 ? 173.008 149.431 138.263 1.00 56.05 315 ASP A C 1
ATOM 2307 O O . ASP A 1 315 ? 172.843 148.309 137.778 1.00 56.05 315 ASP A O 1
ATOM 2312 N N . MET A 1 316 ? 174.185 150.059 138.251 1.00 59.33 316 MET A N 1
ATOM 2313 C CA . MET A 1 316 ? 175.345 149.441 137.620 1.00 59.33 316 MET A CA 1
ATOM 2314 C C . MET A 1 316 ? 175.836 148.226 138.396 1.00 59.33 316 MET A C 1
ATOM 2315 O O . MET A 1 316 ? 176.308 147.258 137.789 1.00 59.33 316 MET A O 1
ATOM 2320 N N . GLU A 1 317 ? 175.738 148.256 139.727 1.00 61.78 317 GLU A N 1
ATOM 2321 C CA . GLU A 1 317 ? 176.340 147.203 140.540 1.00 61.78 317 GLU A CA 1
ATOM 2322 C C . GLU A 1 317 ? 175.669 145.855 140.299 1.00 61.78 317 GLU A C 1
ATOM 2323 O O . GLU A 1 317 ? 176.343 144.860 140.009 1.00 61.78 317 GLU A O 1
ATOM 2329 N N . LEU A 1 318 ? 174.339 145.802 140.412 1.00 58.85 318 LEU A N 1
ATOM 2330 C CA . LEU A 1 318 ? 173.640 144.532 140.232 1.00 58.85 318 LEU A CA 1
ATOM 2331 C C . LEU A 1 318 ? 173.773 144.028 138.802 1.00 58.85 318 LEU A C 1
ATOM 2332 O O . LEU A 1 318 ? 173.947 142.824 138.575 1.00 58.85 318 LEU A O 1
ATOM 2337 N N . ILE A 1 319 ? 173.697 144.936 137.826 1.00 58.72 319 ILE A N 1
ATOM 2338 C CA . ILE A 1 319 ? 173.836 144.542 136.428 1.00 58.72 319 ILE A CA 1
ATOM 2339 C C . ILE A 1 319 ? 175.209 143.929 136.187 1.00 58.72 319 ILE A C 1
ATOM 2340 O O . ILE A 1 319 ? 175.335 142.878 135.548 1.00 58.72 319 ILE A O 1
ATOM 2345 N N . LYS A 1 320 ? 176.259 144.560 136.720 1.00 59.31 320 LYS A N 1
ATOM 2346 C CA . LYS A 1 320 ? 177.607 144.050 136.495 1.00 59.31 320 LYS A CA 1
ATOM 2347 C C . LYS A 1 320 ? 177.832 142.730 137.227 1.00 59.31 320 LYS A C 1
ATOM 2348 O O . LYS A 1 320 ? 178.514 141.838 136.708 1.00 59.31 320 LYS A O 1
ATOM 2354 N N . ILE A 1 321 ? 177.252 142.574 138.421 1.00 59.60 321 ILE A N 1
ATOM 2355 C CA . ILE A 1 321 ? 177.435 141.327 139.157 1.00 59.60 321 ILE A CA 1
ATOM 2356 C C . ILE A 1 321 ? 176.711 140.182 138.459 1.00 59.60 321 ILE A C 1
ATOM 2357 O O . ILE A 1 321 ? 177.239 139.068 138.359 1.00 59.60 321 ILE A O 1
ATOM 2362 N N . LEU A 1 322 ? 175.501 140.434 137.953 1.00 61.19 322 LEU A N 1
ATOM 2363 C CA . LEU A 1 322 ? 174.778 139.390 137.235 1.00 61.19 322 LEU A CA 1
ATOM 2364 C C . LEU A 1 322 ? 175.414 139.095 135.883 1.00 61.19 322 LEU A C 1
ATOM 2365 O O . LEU A 1 322 ? 175.336 137.961 135.397 1.00 61.19 322 LEU A O 1
ATOM 2370 N N . ARG A 1 323 ? 176.042 140.095 135.262 1.00 62.61 323 ARG A N 1
ATOM 2371 C CA . ARG A 1 323 ? 176.729 139.866 133.998 1.00 62.61 323 ARG A CA 1
ATOM 2372 C C . ARG A 1 323 ? 177.992 139.040 134.199 1.00 62.61 323 ARG A C 1
ATOM 2373 O O . ARG A 1 323 ? 178.311 138.172 133.378 1.00 62.61 323 ARG A O 1
ATOM 2381 N N . GLY A 1 324 ? 178.724 139.293 135.285 1.00 63.02 324 GLY A N 1
ATOM 2382 C CA . GLY A 1 324 ? 179.963 138.567 135.512 1.00 63.02 324 GLY A CA 1
ATOM 2383 C C . GLY A 1 324 ? 179.750 137.112 135.891 1.00 63.02 324 GLY A C 1
ATOM 2384 O O . GLY A 1 324 ? 180.586 136.257 135.587 1.00 63.02 324 GLY A O 1
ATOM 2385 N N . MET A 1 325 ? 178.637 136.808 136.554 1.00 63.48 325 MET A N 1
ATOM 2386 C CA . MET A 1 325 ? 178.441 135.465 137.078 1.00 63.48 325 MET A CA 1
ATOM 2387 C C . MET A 1 325 ? 177.728 134.576 136.058 1.00 63.48 325 MET A C 1
ATOM 2388 O O . MET A 1 325 ? 177.255 135.028 135.012 1.00 63.48 325 MET A O 1
ATOM 2393 N N . SER A 1 326 ? 177.662 133.286 136.382 1.00 65.25 326 SER A N 1
ATOM 2394 C CA . SER A 1 326 ? 177.081 132.294 135.490 1.00 65.25 326 SER A CA 1
ATOM 2395 C C . SER A 1 326 ? 175.568 132.464 135.398 1.00 65.25 326 SER A C 1
ATOM 2396 O O . SER A 1 326 ? 174.916 132.988 136.305 1.00 65.25 326 SER A O 1
ATOM 2399 N N . LEU A 1 327 ? 175.008 132.007 134.276 1.00 65.09 327 LEU A N 1
ATOM 2400 C CA . LEU A 1 327 ? 173.591 132.233 134.013 1.00 65.09 327 LEU A CA 1
ATOM 2401 C C . LEU A 1 327 ? 172.694 131.315 134.840 1.00 65.09 327 LEU A C 1
ATOM 2402 O O . LEU A 1 327 ? 171.641 131.751 135.313 1.00 65.09 327 LEU A O 1
ATOM 2407 N N . GLU A 1 328 ? 173.074 130.048 135.022 1.00 66.54 328 GLU A N 1
ATOM 2408 C CA . GLU A 1 328 ? 172.239 129.140 135.807 1.00 66.54 328 GLU A CA 1
ATOM 2409 C C . GLU A 1 328 ? 172.188 129.570 137.269 1.00 66.54 328 GLU A C 1
ATOM 2410 O O . GLU A 1 328 ? 171.112 129.614 137.884 1.00 66.54 328 GLU A O 1
ATOM 2416 N N . THR A 1 329 ? 173.350 129.895 137.840 1.00 64.84 329 THR A N 1
ATOM 2417 C CA . THR A 1 329 ? 173.377 130.449 139.187 1.00 64.84 329 THR A CA 1
ATOM 2418 C C . THR A 1 329 ? 172.625 131.768 139.251 1.00 64.84 329 THR A C 1
ATOM 2419 O O . THR A 1 329 ? 172.031 132.092 140.283 1.00 64.84 329 THR A O 1
ATOM 2423 N N . ALA A 1 330 ? 172.634 132.538 138.161 1.00 62.70 330 ALA A N 1
ATOM 2424 C CA . ALA A 1 330 ? 171.867 133.778 138.124 1.00 62.70 330 ALA A CA 1
ATOM 2425 C C . ALA A 1 330 ? 170.368 133.508 138.197 1.00 62.70 330 ALA A C 1
ATOM 2426 O O . ALA A 1 330 ? 169.642 134.202 138.916 1.00 62.70 330 ALA A O 1
ATOM 2428 N N . LEU A 1 331 ? 169.883 132.508 137.457 1.00 62.45 331 LEU A N 1
ATOM 2429 C CA . LEU A 1 331 ? 168.476 132.131 137.567 1.00 62.45 331 LEU A CA 1
ATOM 2430 C C . LEU A 1 331 ? 168.140 131.682 138.980 1.00 62.45 331 LEU A C 1
ATOM 2431 O O . LEU A 1 331 ? 167.109 132.076 139.536 1.00 62.45 331 LEU A O 1
ATOM 2436 N N . VAL A 1 332 ? 169.008 130.864 139.580 1.00 61.48 332 VAL A N 1
ATOM 2437 C CA . VAL A 1 332 ? 168.751 130.384 140.936 1.00 61.48 332 VAL A CA 1
ATOM 2438 C C . VAL A 1 332 ? 168.695 131.552 141.917 1.00 61.48 332 VAL A C 1
ATOM 2439 O O . VAL A 1 332 ? 167.790 131.636 142.760 1.00 61.48 332 VAL A O 1
ATOM 2443 N N . ILE A 1 333 ? 169.647 132.481 141.810 1.00 58.84 333 ILE A N 1
ATOM 2444 C CA . ILE A 1 333 ? 169.735 133.575 142.770 1.00 58.84 333 ILE A CA 1
ATOM 2445 C C . ILE A 1 333 ? 168.579 134.551 142.581 1.00 58.84 333 ILE A C 1
ATOM 2446 O O . ILE A 1 333 ? 168.033 135.077 143.555 1.00 58.84 333 ILE A O 1
ATOM 2451 N N . LEU A 1 334 ? 168.169 134.793 141.331 1.00 55.79 334 LEU A N 1
ATOM 2452 C CA . LEU A 1 334 ? 167.032 135.674 141.088 1.00 55.79 334 LEU A CA 1
ATOM 2453 C C . LEU A 1 334 ? 165.725 135.035 141.537 1.00 55.79 334 LEU A C 1
ATOM 2454 O O . LEU A 1 334 ? 164.836 135.732 142.038 1.00 55.79 334 LEU A O 1
ATOM 2459 N N . LYS A 1 335 ? 165.592 133.716 141.382 1.00 57.37 335 LYS A N 1
ATOM 2460 C CA . LYS A 1 335 ? 164.421 133.029 141.915 1.00 57.37 335 LYS A CA 1
ATOM 2461 C C . LYS A 1 335 ? 164.370 133.144 143.432 1.00 57.37 335 LYS A C 1
ATOM 2462 O O . LYS A 1 335 ? 163.316 133.433 144.011 1.00 57.37 335 LYS A O 1
ATOM 2464 N N . LYS A 1 336 ? 165.512 132.941 144.096 1.00 58.30 336 LYS A N 1
ATOM 2465 C CA . LYS A 1 336 ? 165.539 133.063 145.550 1.00 58.30 336 LYS A CA 1
ATOM 2466 C C . LYS A 1 336 ? 165.269 134.498 145.985 1.00 58.30 336 LYS A C 1
ATOM 2467 O O . LYS A 1 336 ? 164.675 134.735 147.044 1.00 58.30 336 LYS A O 1
ATOM 2473 N N . LEU A 1 337 ? 165.699 135.469 145.178 1.00 53.00 337 LEU A N 1
ATOM 2474 C CA . LEU A 1 337 ? 165.368 136.864 145.444 1.00 53.00 337 LEU A CA 1
ATOM 2475 C C . LEU A 1 337 ? 163.867 137.097 145.328 1.00 53.00 337 LEU A C 1
ATOM 2476 O O . LEU A 1 337 ? 163.279 137.836 146.126 1.00 53.00 337 LEU A O 1
ATOM 2481 N N . HIS A 1 338 ? 163.232 136.472 144.336 1.00 52.48 338 HIS A N 1
ATOM 2482 C CA . HIS A 1 338 ? 161.782 136.536 144.193 1.00 52.48 338 HIS A CA 1
ATOM 2483 C C . HIS A 1 338 ? 161.054 135.780 145.297 1.00 52.48 338 HIS A C 1
ATOM 2484 O O . HIS A 1 338 ? 159.857 136.010 145.501 1.00 52.48 338 HIS A O 1
ATOM 2491 N N . GLN A 1 339 ? 161.741 134.882 146.004 1.00 56.52 339 GLN A N 1
ATOM 2492 C CA . GLN A 1 339 ? 161.064 134.043 146.990 1.00 56.52 339 GLN A CA 1
ATOM 2493 C C . GLN A 1 339 ? 160.525 134.861 148.159 1.00 56.52 339 GLN A C 1
ATOM 2494 O O . GLN A 1 339 ? 159.355 134.720 148.533 1.00 56.52 339 GLN A O 1
ATOM 2500 N N . GLN A 1 340 ? 161.356 135.719 148.748 1.00 51.40 340 GLN A N 1
ATOM 2501 C CA . GLN A 1 340 ? 160.975 136.389 149.985 1.00 51.40 340 GLN A CA 1
ATOM 2502 C C . GLN A 1 340 ? 159.875 137.413 149.735 1.00 51.40 340 GLN A C 1
ATOM 2503 O O . GLN A 1 340 ? 159.860 138.099 148.711 1.00 51.40 340 GLN A O 1
ATOM 2509 N N . SER A 1 341 ? 158.940 137.503 150.681 1.00 51.72 341 SER A N 1
ATOM 2510 C CA . SER A 1 341 ? 157.744 138.319 150.511 1.00 51.72 341 SER A CA 1
ATOM 2511 C C . SER A 1 341 ? 158.001 139.813 150.651 1.00 51.72 341 SER A C 1
ATOM 2512 O O . SER A 1 341 ? 157.152 140.608 150.234 1.00 51.72 341 SER A O 1
ATOM 2515 N N . SER A 1 342 ? 159.132 140.217 151.215 1.00 50.85 342 SER A N 1
ATOM 2516 C CA . SER A 1 342 ? 159.413 141.629 151.409 1.00 50.85 342 SER A CA 1
ATOM 2517 C C . SER A 1 342 ? 160.121 142.212 150.189 1.00 50.85 342 SER A C 1
ATOM 2518 O O . SER A 1 342 ? 160.568 141.495 149.290 1.00 50.85 342 SER A O 1
ATOM 2521 N N . ILE A 1 343 ? 160.219 143.536 150.166 1.00 49.01 343 ILE A N 1
ATOM 2522 C CA . ILE A 1 343 ? 160.915 144.248 149.101 1.00 49.01 343 ILE A CA 1
ATOM 2523 C C . ILE A 1 343 ? 162.394 144.292 149.452 1.00 49.01 343 ILE A C 1
ATOM 2524 O O . ILE A 1 343 ? 162.782 144.866 150.475 1.00 49.01 343 ILE A O 1
ATOM 2529 N N . CYS A 1 344 ? 163.221 143.685 148.607 1.00 52.84 344 CYS A N 1
ATOM 2530 C CA . CYS A 1 344 ? 164.659 143.624 148.846 1.00 52.84 344 CYS A CA 1
ATOM 2531 C C . CYS A 1 344 ? 165.271 144.963 148.462 1.00 52.84 344 CYS A C 1
ATOM 2532 O O . CYS A 1 344 ? 165.595 145.202 147.297 1.00 52.84 344 CYS A O 1
ATOM 2535 N N . TYR A 1 345 ? 165.433 145.845 149.448 1.00 52.96 345 TYR A N 1
ATOM 2536 C CA . TYR A 1 345 ? 166.026 147.150 149.193 1.00 52.96 345 TYR A CA 1
ATOM 2537 C C . TYR A 1 345 ? 167.527 147.082 148.948 1.00 52.96 345 TYR A C 1
ATOM 2538 O O . TYR A 1 345 ? 168.125 148.105 148.607 1.00 52.96 345 TYR A O 1
ATOM 2547 N N . ASP A 1 346 ? 168.155 145.924 149.129 1.00 59.79 346 ASP A N 1
ATOM 2548 C CA . ASP A 1 346 ? 169.573 145.741 148.826 1.00 59.79 346 ASP A CA 1
ATOM 2549 C C . ASP A 1 346 ? 169.750 144.485 147.981 1.00 59.79 346 ASP A C 1
ATOM 2550 O O . ASP A 1 346 ? 170.296 143.477 148.447 1.00 59.79 346 ASP A O 1
ATOM 2555 N N . PRO A 1 347 ? 169.291 144.510 146.725 1.00 58.36 347 PRO A N 1
ATOM 2556 C CA . PRO A 1 347 ? 169.515 143.353 145.846 1.00 58.36 347 PRO A CA 1
ATOM 2557 C C . PRO A 1 347 ? 170.980 143.076 145.590 1.00 58.36 347 PRO A C 1
ATOM 2558 O O . PRO A 1 347 ? 171.347 141.911 145.405 1.00 58.36 347 PRO A O 1
ATOM 2562 N N . VAL A 1 348 ? 171.825 144.107 145.568 1.00 62.47 348 VAL A N 1
ATOM 2563 C CA . VAL A 1 348 ? 173.263 143.886 145.452 1.00 62.47 348 VAL A CA 1
ATOM 2564 C C . VAL A 1 348 ? 173.773 143.122 146.666 1.00 62.47 348 VAL A C 1
ATOM 2565 O O . VAL A 1 348 ? 174.561 142.178 146.541 1.00 62.47 348 VAL A O 1
ATOM 2569 N N . PHE A 1 349 ? 173.323 143.515 147.860 1.00 63.34 349 PHE A N 1
ATOM 2570 C CA . PHE A 1 349 ? 173.740 142.818 149.072 1.00 63.34 349 PHE A CA 1
ATOM 2571 C C . PHE A 1 349 ? 173.220 141.386 149.100 1.00 63.34 349 PHE A C 1
ATOM 2572 O O . PHE A 1 349 ? 173.958 140.463 149.462 1.00 63.34 349 PHE A O 1
ATOM 2580 N N . PHE A 1 350 ? 171.954 141.181 148.727 1.00 62.23 350 PHE A N 1
ATOM 2581 C CA . PHE A 1 350 ? 171.405 139.828 148.682 1.00 62.23 350 PHE A CA 1
ATOM 2582 C C . PHE A 1 350 ? 172.170 138.958 147.692 1.00 62.23 350 PHE A C 1
ATOM 2583 O O . PHE A 1 350 ? 172.501 137.801 147.987 1.00 62.23 350 PHE A O 1
ATOM 2591 N N . VAL A 1 351 ? 172.472 139.509 146.516 1.00 63.45 351 VAL A N 1
ATOM 2592 C CA . VAL A 1 351 ? 173.185 138.757 145.494 1.00 63.45 351 VAL A CA 1
ATOM 2593 C C . VAL A 1 351 ? 174.600 138.433 145.955 1.00 63.45 351 VAL A C 1
ATOM 2594 O O . VAL A 1 351 ? 175.086 137.315 145.760 1.00 63.45 351 VAL A O 1
ATOM 2598 N N . LYS A 1 352 ? 175.281 139.397 146.579 1.00 67.12 352 LYS A N 1
ATOM 2599 C CA . LYS A 1 352 ? 176.629 139.148 147.079 1.00 67.12 352 LYS A CA 1
ATOM 2600 C C . LYS A 1 352 ? 176.627 138.100 148.186 1.00 67.12 352 LYS A C 1
ATOM 2601 O O . LYS A 1 352 ? 177.533 137.262 148.257 1.00 67.12 352 LYS A O 1
ATOM 2607 N N . THR A 1 353 ? 175.627 138.141 149.071 1.00 69.83 353 THR A N 1
ATOM 2608 C CA . THR A 1 353 ? 175.546 137.148 150.137 1.00 69.83 353 THR A CA 1
ATOM 2609 C C . THR A 1 353 ? 175.311 135.753 149.576 1.00 69.83 353 THR A C 1
ATOM 2610 O O . THR A 1 353 ? 175.937 134.786 150.024 1.00 69.83 353 THR A O 1
ATOM 2614 N N . GLN A 1 354 ? 174.415 135.625 148.595 1.00 70.36 354 GLN A N 1
ATOM 2615 C CA . GLN A 1 354 ? 174.199 134.322 147.977 1.00 70.36 354 GLN A CA 1
ATOM 2616 C C . GLN A 1 354 ? 175.374 133.896 147.102 1.00 70.36 354 GLN A C 1
ATOM 2617 O O . GLN A 1 354 ? 175.534 132.701 146.838 1.00 70.36 354 GLN A O 1
ATOM 2623 N N . MET A 1 355 ? 176.193 134.846 146.650 1.00 75.15 355 MET A N 1
ATOM 2624 C CA . MET A 1 355 ? 177.406 134.518 145.911 1.00 75.15 355 MET A CA 1
ATOM 2625 C C . MET A 1 355 ? 178.475 133.948 146.837 1.00 75.15 355 MET A C 1
ATOM 2626 O O . MET A 1 355 ? 178.977 132.841 146.613 1.00 75.15 355 MET A O 1
ATOM 2631 N N . GLN A 1 356 ? 178.841 134.703 147.877 1.00 77.21 356 GLN A N 1
ATOM 2632 C CA . GLN A 1 356 ? 179.830 134.226 148.840 1.00 77.21 356 GLN A CA 1
ATOM 2633 C C . GLN A 1 356 ? 179.350 132.967 149.552 1.00 77.21 356 GLN A C 1
ATOM 2634 O O . GLN A 1 356 ? 180.105 131.998 149.692 1.00 77.21 356 GLN A O 1
ATOM 2640 N N . SER A 1 357 ? 178.102 132.961 150.006 1.00 75.88 357 SER A N 1
ATOM 2641 C CA . SER A 1 357 ? 177.509 131.778 150.627 1.00 75.88 357 SER A CA 1
ATOM 2642 C C . SER A 1 357 ? 176.73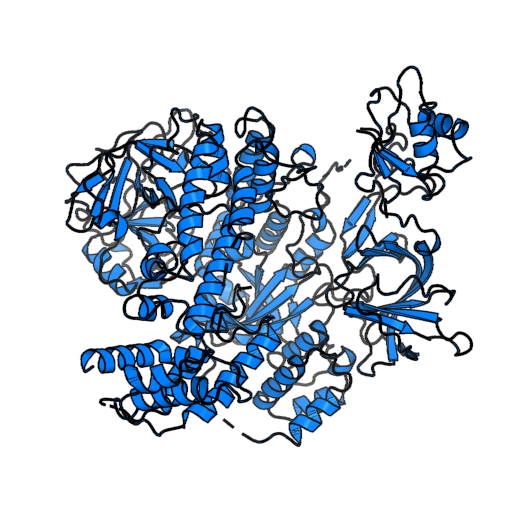1 130.974 149.587 1.00 75.88 357 SER A C 1
ATOM 2643 O O . SER A 1 357 ? 175.536 130.707 149.721 1.00 75.88 357 SER A O 1
ATOM 2646 N N . VAL A 1 358 ? 177.446 130.592 148.528 1.00 77.03 358 VAL A N 1
ATOM 2647 C CA . VAL A 1 358 ? 176.821 129.862 147.430 1.00 77.03 358 VAL A CA 1
ATOM 2648 C C . VAL A 1 358 ? 176.413 128.463 147.874 1.00 77.03 358 VAL A C 1
ATOM 2649 O O . VAL A 1 358 ? 175.348 127.964 147.488 1.00 77.03 358 VAL A O 1
ATOM 2653 N N . VAL A 1 359 ? 177.235 127.821 148.708 1.00 79.72 359 VAL A N 1
ATOM 2654 C CA . VAL A 1 359 ? 177.042 126.432 149.116 1.00 79.72 359 VAL A CA 1
ATOM 2655 C C . VAL A 1 359 ? 176.892 125.573 147.867 1.00 79.72 359 VAL A C 1
ATOM 2656 O O . VAL A 1 359 ? 175.802 125.075 147.566 1.00 79.72 359 VAL A O 1
ATOM 2660 N N . LYS A 1 360 ? 177.985 125.410 147.128 1.00 79.23 360 LYS A N 1
ATOM 2661 C CA . LYS A 1 360 ? 177.960 124.677 145.868 1.00 79.23 360 LYS A CA 1
ATOM 2662 C C . LYS A 1 360 ? 177.760 123.184 146.101 1.00 79.23 360 LYS A C 1
ATOM 2663 O O . LYS A 1 360 ? 176.639 122.680 146.028 1.00 79.23 360 LYS A O 1
ATOM 2669 N N . SER A 1 368 ? 167.377 118.150 133.637 1.00 83.45 368 SER A N 1
ATOM 2670 C CA . SER A 1 368 ? 167.692 117.451 132.396 1.00 83.45 368 SER A CA 1
ATOM 2671 C C . SER A 1 368 ? 167.973 118.437 131.267 1.00 83.45 368 SER A C 1
ATOM 2672 O O . SER A 1 368 ? 169.060 119.008 131.183 1.00 83.45 368 SER A O 1
ATOM 2675 N N . ALA A 1 369 ? 166.983 118.633 130.400 1.00 76.86 369 ALA A N 1
ATOM 2676 C CA . ALA A 1 369 ? 167.103 119.529 129.261 1.00 76.86 369 ALA A CA 1
ATOM 2677 C C . ALA A 1 369 ? 165.854 120.393 129.158 1.00 76.86 369 ALA A C 1
ATOM 2678 O O . ALA A 1 369 ? 164.773 120.019 129.621 1.00 76.86 369 ALA A O 1
ATOM 2680 N N . TYR A 1 370 ? 166.020 121.567 128.544 1.00 72.68 370 TYR A N 1
ATOM 2681 C CA . TYR A 1 370 ? 164.899 122.482 128.368 1.00 72.68 370 TYR A CA 1
ATOM 2682 C C . TYR A 1 370 ? 163.837 121.925 127.430 1.00 72.68 370 TYR A C 1
ATOM 2683 O O . TYR A 1 370 ? 162.682 122.360 127.496 1.00 72.68 370 TYR A O 1
ATOM 2685 N N . LYS A 1 371 ? 164.195 120.975 126.566 1.00 70.26 371 LYS A N 1
ATOM 2686 C CA . LYS A 1 371 ? 163.230 120.380 125.651 1.00 70.26 371 LYS A CA 1
ATOM 2687 C C . LYS A 1 371 ? 162.456 119.260 126.334 1.00 70.26 371 LYS A C 1
ATOM 2688 O O . LYS A 1 371 ? 162.393 118.137 125.822 1.00 70.26 371 LYS A O 1
ATOM 2690 N N . ARG A 1 372 ? 161.868 119.556 127.493 1.00 72.65 372 ARG A N 1
ATOM 2691 C CA . ARG A 1 372 ? 161.018 118.592 128.179 1.00 72.65 372 ARG A CA 1
ATOM 2692 C C . ARG A 1 372 ? 159.597 118.587 127.636 1.00 72.65 372 ARG A C 1
ATOM 2693 O O . ARG A 1 372 ? 158.846 117.642 127.902 1.00 72.65 372 ARG A O 1
ATOM 2701 N N . LEU A 1 373 ? 159.214 119.616 126.877 1.00 71.55 373 LEU A N 1
ATOM 2702 C CA . LEU A 1 373 ? 157.889 119.645 126.271 1.00 71.55 373 LEU A CA 1
ATOM 2703 C C . LEU A 1 373 ? 157.747 118.637 125.138 1.00 71.55 373 LEU A C 1
ATOM 2704 O O . LEU A 1 373 ? 156.624 118.222 124.833 1.00 71.55 373 LEU A O 1
ATOM 2709 N N . THR A 1 374 ? 158.852 118.240 124.504 1.00 74.42 374 THR A N 1
ATOM 2710 C CA . THR A 1 374 ? 158.785 117.189 123.496 1.00 74.42 374 THR A CA 1
ATOM 2711 C C . THR A 1 374 ? 158.508 115.824 124.110 1.00 74.42 374 THR A C 1
ATOM 2712 O O . THR A 1 374 ? 158.060 114.918 123.401 1.00 74.42 374 THR A O 1
ATOM 2716 N N . GLU A 1 375 ? 158.762 115.659 125.407 1.00 76.11 375 GLU A N 1
ATOM 2717 C CA . GLU A 1 375 ? 158.534 114.402 126.106 1.00 76.11 375 GLU A CA 1
ATOM 2718 C C . GLU A 1 375 ? 157.440 114.500 127.158 1.00 76.11 375 GLU A C 1
ATOM 2719 O O . GLU A 1 375 ? 156.492 113.709 127.140 1.00 76.11 375 GLU A O 1
ATOM 2725 N N . GLN A 1 376 ? 157.546 115.453 128.081 1.00 72.73 376 GLN A N 1
ATOM 2726 C CA . GLN A 1 376 ? 156.577 115.601 129.159 1.00 72.73 376 GLN A CA 1
ATOM 2727 C C . GLN A 1 376 ? 155.469 116.594 128.831 1.00 72.73 376 GLN A C 1
ATOM 2728 O O . GLN A 1 376 ? 154.574 116.793 129.660 1.00 72.73 376 GLN A O 1
ATOM 2734 N N . ASN A 1 377 ? 155.506 117.214 127.650 1.00 69.79 377 ASN A N 1
ATOM 2735 C CA . ASN A 1 377 ? 154.451 118.119 127.188 1.00 69.79 377 ASN A CA 1
ATOM 2736 C C . ASN A 1 377 ? 154.260 119.304 128.132 1.00 69.79 377 ASN A C 1
ATOM 2737 O O . ASN A 1 377 ? 153.134 119.750 128.367 1.00 69.79 377 ASN A O 1
ATOM 2742 N N . ILE A 1 378 ? 155.354 119.821 128.689 1.00 67.69 378 ILE A N 1
ATOM 2743 C CA . ILE A 1 378 ? 155.317 120.968 129.588 1.00 67.69 378 ILE A CA 1
ATOM 2744 C C . ILE A 1 378 ? 156.379 121.965 129.150 1.00 67.69 378 ILE A C 1
ATOM 2745 O O . ILE A 1 378 ? 157.542 121.594 128.959 1.00 67.69 378 ILE A O 1
ATOM 2750 N N . MET A 1 379 ? 155.987 123.229 129.014 1.00 64.32 379 MET A N 1
ATOM 2751 C CA . MET A 1 379 ? 156.901 124.289 128.624 1.00 64.32 379 MET A CA 1
ATOM 2752 C C . MET A 1 379 ? 157.152 125.207 129.812 1.00 64.32 379 MET A C 1
ATOM 2753 O O . MET A 1 379 ? 156.381 125.239 130.774 1.00 64.32 379 MET A O 1
ATOM 2758 N N . SER A 1 380 ? 158.247 125.956 129.735 1.00 59.15 380 SER A N 1
ATOM 2759 C CA . SER A 1 380 ? 158.555 126.994 130.717 1.00 59.15 380 SER A CA 1
ATOM 2760 C C . SER A 1 380 ? 158.190 128.327 130.073 1.00 59.15 380 SER A C 1
ATOM 2761 O O . SER A 1 380 ? 159.042 129.035 129.536 1.00 59.15 380 SER A O 1
ATOM 2764 N N . CYS A 1 381 ? 156.906 128.667 130.128 1.00 56.18 381 CYS A N 1
ATOM 2765 C CA . CYS A 1 381 ? 156.411 129.866 129.467 1.00 56.18 381 CYS A CA 1
ATOM 2766 C C . CYS A 1 381 ? 156.635 131.098 130.332 1.00 56.18 381 CYS A C 1
ATOM 2767 O O . CYS A 1 381 ? 156.467 131.058 131.555 1.00 56.18 381 CYS A O 1
ATOM 2770 N N . GLN A 1 382 ? 157.023 132.195 129.689 1.00 47.26 382 GLN A N 1
ATOM 2771 C CA . GLN A 1 382 ? 157.172 133.486 130.354 1.00 47.26 382 GLN A CA 1
ATOM 2772 C C . GLN A 1 382 ? 155.932 134.318 130.037 1.00 47.26 382 GLN A C 1
ATOM 2773 O O . GLN A 1 382 ? 155.854 134.971 128.995 1.00 47.26 382 GLN A O 1
ATOM 2779 N N . ARG A 1 383 ? 154.959 134.281 130.940 1.00 44.98 383 ARG A N 1
ATOM 2780 C CA . ARG A 1 383 ? 153.703 134.988 130.755 1.00 44.98 383 ARG A CA 1
ATOM 2781 C C . ARG A 1 383 ? 153.842 136.448 131.171 1.00 44.98 383 ARG A C 1
ATOM 2782 O O . ARG A 1 383 ? 154.724 136.820 131.948 1.00 44.98 383 ARG A O 1
ATOM 2790 N N . ALA A 1 384 ? 152.951 137.278 130.636 1.00 38.08 384 ALA A N 1
ATOM 2791 C CA . ALA A 1 384 ? 152.959 138.709 130.908 1.00 38.08 384 ALA A CA 1
ATOM 2792 C C . ALA A 1 384 ? 151.526 139.201 131.009 1.00 38.08 384 ALA A C 1
ATOM 2793 O O . ALA A 1 384 ? 150.774 139.125 130.032 1.00 38.08 384 ALA A O 1
ATOM 2795 N N . TYR A 1 385 ? 151.146 139.699 132.183 1.00 36.09 385 TYR A N 1
ATOM 2796 C CA . TYR A 1 385 ? 149.834 140.308 132.377 1.00 36.09 385 TYR A CA 1
ATOM 2797 C C . TYR A 1 385 ? 149.939 141.797 132.075 1.00 36.09 385 TYR A C 1
ATOM 2798 O O . TYR A 1 385 ? 150.496 142.564 132.867 1.00 36.09 385 TYR A O 1
ATOM 2807 N N . VAL A 1 386 ? 149.400 142.203 130.929 1.00 34.73 386 VAL A N 1
ATOM 2808 C CA . VAL A 1 386 ? 149.409 143.598 130.510 1.00 34.73 386 VAL A CA 1
ATOM 2809 C C . VAL A 1 386 ? 148.187 144.261 131.134 1.00 34.73 386 VAL A C 1
ATOM 2810 O O . VAL A 1 386 ? 147.061 144.085 130.668 1.00 34.73 386 VAL A O 1
ATOM 2814 N N . THR A 1 387 ? 148.408 145.025 132.192 1.00 34.57 387 THR A N 1
ATOM 2815 C CA . THR A 1 387 ? 147.329 145.731 132.864 1.00 34.57 387 THR A CA 1
ATOM 2816 C C . THR A 1 387 ? 146.922 146.929 132.017 1.00 34.57 387 THR A C 1
ATOM 2817 O O . THR A 1 387 ? 147.485 147.186 130.948 1.00 34.57 387 THR A O 1
ATOM 2821 N N . PRO A 1 388 ? 145.928 147.697 132.463 1.00 34.32 388 PRO A N 1
ATOM 2822 C CA . PRO A 1 388 ? 145.528 148.884 131.695 1.00 34.32 388 PRO A CA 1
ATOM 2823 C C . PRO A 1 388 ? 146.634 149.914 131.552 1.00 34.32 388 PRO A C 1
ATOM 2824 O O . PRO A 1 388 ? 146.598 150.710 130.606 1.00 34.32 388 PRO A O 1
ATOM 2826 N N . SER A 1 389 ? 147.616 149.929 132.458 1.00 35.92 389 SER A N 1
ATOM 2827 C CA . SER A 1 389 ? 148.683 150.918 132.386 1.00 35.92 389 SER A CA 1
ATOM 2828 C C . SER A 1 389 ? 150.055 150.370 132.766 1.00 35.92 389 SER A C 1
ATOM 2829 O O . SER A 1 389 ? 151.005 151.156 132.872 1.00 35.92 389 SER A O 1
ATOM 2832 N N . LYS A 1 390 ? 150.200 149.063 132.972 1.00 34.89 390 LYS A N 1
ATOM 2833 C CA . LYS A 1 390 ? 151.469 148.515 133.427 1.00 34.89 390 LYS A CA 1
ATOM 2834 C C . LYS A 1 390 ? 151.671 147.123 132.844 1.00 34.89 390 LYS A C 1
ATOM 2835 O O . LYS A 1 390 ? 150.721 146.453 132.432 1.00 34.89 390 LYS A O 1
ATOM 2837 N N . ILE A 1 391 ? 152.932 146.700 132.820 1.00 36.27 391 ILE A N 1
ATOM 2838 C CA . ILE A 1 391 ? 153.331 145.369 132.380 1.00 36.27 391 ILE A CA 1
ATOM 2839 C C . ILE A 1 391 ? 153.726 144.557 133.605 1.00 36.27 391 ILE A C 1
ATOM 2840 O O . ILE A 1 391 ? 154.358 145.079 134.530 1.00 36.27 391 ILE A O 1
ATOM 2845 N N . TYR A 1 392 ? 153.322 143.287 133.629 1.00 36.19 392 TYR A N 1
ATOM 2846 C CA . TYR A 1 392 ? 153.643 142.383 134.733 1.00 36.19 392 TYR A CA 1
ATOM 2847 C C . TYR A 1 392 ? 154.198 141.081 134.160 1.00 36.19 392 TYR A C 1
ATOM 2848 O O . TYR A 1 392 ? 153.451 140.125 133.934 1.00 36.19 392 TYR A O 1
ATOM 2850 N N . LEU A 1 393 ? 155.506 141.048 133.920 1.00 36.79 393 LEU A N 1
ATOM 2851 C CA . LEU A 1 393 ? 156.167 139.801 133.563 1.00 36.79 393 LEU A CA 1
ATOM 2852 C C . LEU A 1 393 ? 156.220 138.878 134.773 1.00 36.79 393 LEU A C 1
ATOM 2853 O O . LEU A 1 393 ? 156.377 139.329 135.911 1.00 36.79 393 LEU A O 1
ATOM 2858 N N . LEU A 1 394 ? 156.092 137.571 134.526 1.00 39.52 394 LEU A N 1
ATOM 2859 C CA . LEU A 1 394 ? 156.017 136.600 135.612 1.00 39.52 394 LEU A CA 1
ATOM 2860 C C . LEU A 1 394 ? 157.011 135.455 135.447 1.00 39.52 394 LEU A C 1
ATOM 2861 O O . LEU A 1 394 ? 156.800 134.377 136.012 1.00 39.52 394 LEU A O 1
ATOM 2866 N N . GLY A 1 395 ? 158.093 135.667 134.702 1.00 47.17 395 GLY A N 1
ATOM 2867 C CA . GLY A 1 395 ? 159.137 134.679 134.570 1.00 47.17 395 GLY A CA 1
ATOM 2868 C C . GLY A 1 395 ? 158.662 133.380 133.952 1.00 47.17 395 GLY A C 1
ATOM 2869 O O . GLY A 1 395 ? 157.499 133.234 133.562 1.00 47.17 395 GLY A O 1
ATOM 2870 N N . PRO A 1 396 ? 159.565 132.405 133.842 1.00 53.56 396 PRO A N 1
ATOM 2871 C CA . PRO A 1 396 ? 159.183 131.098 133.287 1.00 53.56 396 PRO A CA 1
ATOM 2872 C C . PRO A 1 396 ? 158.282 130.343 134.253 1.00 53.56 396 PRO A C 1
ATOM 2873 O O . PRO A 1 396 ? 158.647 130.105 135.406 1.00 53.56 396 PRO A O 1
ATOM 2877 N N . GLU A 1 397 ? 157.097 129.970 133.776 1.00 59.30 397 GLU A N 1
ATOM 2878 C CA . GLU A 1 397 ? 156.138 129.197 134.551 1.00 59.30 397 GLU A CA 1
ATOM 2879 C C . GLU A 1 397 ? 155.760 127.943 133.775 1.00 59.30 397 GLU A C 1
ATOM 2880 O O . GLU A 1 397 ? 155.627 127.978 132.548 1.00 59.30 397 GLU A O 1
ATOM 2886 N N . LEU A 1 398 ? 155.591 126.837 134.495 1.00 63.36 398 LEU A N 1
ATOM 2887 C CA . LEU A 1 398 ? 155.333 125.546 133.869 1.00 63.36 398 LEU A CA 1
ATOM 2888 C C . LEU A 1 398 ? 153.843 125.379 133.595 1.00 63.36 398 LEU A C 1
ATOM 2889 O O . LEU A 1 398 ? 153.036 125.317 134.529 1.00 63.36 398 LEU A O 1
ATOM 2894 N N . GLU A 1 399 ? 153.479 125.302 132.316 1.00 63.33 399 GLU A N 1
ATOM 2895 C CA . GLU A 1 399 ? 152.124 124.957 131.914 1.00 63.33 399 GLU A CA 1
ATOM 2896 C C . GLU A 1 399 ? 152.194 123.935 130.789 1.00 63.33 399 GLU A C 1
ATOM 2897 O O . GLU A 1 399 ? 153.245 123.728 130.178 1.00 63.33 399 GLU A O 1
ATOM 2903 N N . THR A 1 400 ? 151.060 123.286 130.532 1.00 65.78 400 THR A N 1
ATOM 2904 C CA . THR A 1 400 ? 151.002 122.253 129.505 1.00 65.78 400 THR A CA 1
ATOM 2905 C C . THR A 1 400 ? 151.354 122.833 128.140 1.00 65.78 400 THR A C 1
ATOM 2906 O O . THR A 1 400 ? 150.811 123.861 127.727 1.00 65.78 400 THR A O 1
ATOM 2910 N N . ALA A 1 401 ? 152.271 122.167 127.442 1.00 66.36 401 ALA A N 1
ATOM 2911 C CA . ALA A 1 401 ? 152.739 122.651 126.152 1.00 66.36 401 ALA A CA 1
ATOM 2912 C C . ALA A 1 401 ? 151.685 122.448 125.071 1.00 66.36 401 ALA A C 1
ATOM 2913 O O . ALA A 1 401 ? 150.890 121.507 125.115 1.00 66.36 401 ALA A O 1
ATOM 2915 N N . ASN A 1 402 ? 151.681 123.348 124.093 1.00 64.71 402 ASN A N 1
ATOM 2916 C CA . ASN A 1 402 ? 150.813 123.243 122.930 1.00 64.71 402 ASN A CA 1
ATOM 2917 C C . ASN A 1 402 ? 151.635 122.831 121.710 1.00 64.71 402 ASN A C 1
ATOM 2918 O O . ASN A 1 402 ? 152.858 122.677 121.775 1.00 64.71 402 ASN A O 1
ATOM 2923 N N . TYR A 1 403 ? 150.940 122.639 120.587 1.00 66.03 403 TYR A N 1
ATOM 2924 C CA . TYR A 1 403 ? 151.593 122.138 119.381 1.00 66.03 403 TYR A CA 1
ATOM 2925 C C . TYR A 1 403 ? 152.652 123.102 118.862 1.00 66.03 403 TYR A C 1
ATOM 2926 O O . TYR A 1 403 ? 153.689 122.666 118.345 1.00 66.03 403 TYR A O 1
ATOM 2935 N N . VAL A 1 404 ? 152.414 124.407 118.990 1.00 63.12 404 VAL A N 1
ATOM 2936 C CA . VAL A 1 404 ? 153.331 125.386 118.415 1.00 63.12 404 VAL A CA 1
ATOM 2937 C C . VAL A 1 404 ? 154.686 125.328 119.111 1.00 63.12 404 VAL A C 1
ATOM 2938 O O . VAL A 1 404 ? 155.735 125.266 118.458 1.00 63.12 404 VAL A O 1
ATOM 2942 N N . VAL A 1 405 ? 154.688 125.331 120.447 1.00 64.00 405 VAL A N 1
ATOM 2943 C CA . VAL A 1 405 ? 155.956 125.205 121.157 1.00 64.00 405 VAL A CA 1
ATOM 2944 C C . VAL A 1 405 ? 156.509 123.796 120.991 1.00 64.00 405 VAL A C 1
ATOM 2945 O O . VAL A 1 405 ? 157.729 123.601 120.974 1.00 64.00 405 VAL A O 1
ATOM 2949 N N . LYS A 1 406 ? 155.632 122.797 120.853 1.00 67.14 406 LYS A N 1
ATOM 2950 C CA . LYS A 1 406 ? 156.095 121.439 120.589 1.00 67.14 406 LYS A CA 1
ATOM 2951 C C . LYS A 1 406 ? 156.955 121.397 119.335 1.00 67.14 406 LYS A C 1
ATOM 2952 O O . LYS A 1 406 ? 157.970 120.692 119.289 1.00 67.14 406 LYS A O 1
ATOM 2958 N N . ASN A 1 407 ? 156.573 122.159 118.312 1.00 64.98 407 ASN A N 1
ATOM 2959 C CA . ASN A 1 407 ? 157.380 122.220 117.100 1.00 64.98 407 ASN A CA 1
ATOM 2960 C C . ASN A 1 407 ? 158.596 123.129 117.268 1.00 64.98 407 ASN A C 1
ATOM 2961 O O . ASN A 1 407 ? 159.692 122.785 116.814 1.00 64.98 407 ASN A O 1
ATOM 2966 N N . PHE A 1 408 ? 158.430 124.282 117.920 1.00 61.15 408 PHE A N 1
ATOM 2967 C CA . PHE A 1 408 ? 159.467 125.311 117.979 1.00 61.15 408 PHE A CA 1
ATOM 2968 C C . PHE A 1 408 ? 160.136 125.400 119.350 1.00 61.15 408 PHE A C 1
ATOM 2969 O O . PHE A 1 408 ? 160.451 126.489 119.833 1.00 61.15 408 PHE A O 1
ATOM 2977 N N . ALA A 1 409 ? 160.342 124.251 119.998 1.00 61.07 409 ALA A N 1
ATOM 2978 C CA . ALA A 1 409 ? 161.056 124.214 121.270 1.00 61.07 409 ALA A CA 1
ATOM 2979 C C . ALA A 1 409 ? 162.447 124.827 121.192 1.00 61.0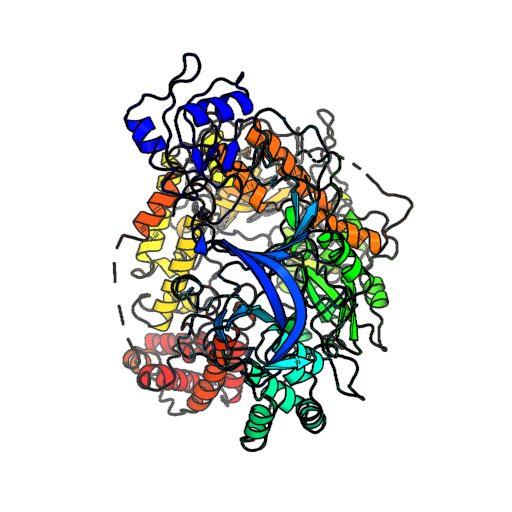7 409 ALA A C 1
ATOM 2980 O O . ALA A 1 409 ? 162.981 125.244 122.226 1.00 61.07 409 ALA A O 1
ATOM 2982 N N . GLU A 1 410 ? 163.054 124.878 120.004 1.00 59.80 410 GLU A N 1
ATOM 2983 C CA . GLU A 1 410 ? 164.358 125.514 119.871 1.00 59.80 410 GLU A CA 1
ATOM 2984 C C . GLU A 1 410 ? 164.320 126.983 120.270 1.00 59.80 410 GLU A C 1
ATOM 2985 O O . GLU A 1 410 ? 165.363 127.548 120.618 1.00 59.80 410 GLU A O 1
ATOM 2991 N N . HIS A 1 411 ? 163.147 127.609 120.229 1.00 57.72 411 HIS A N 1
ATOM 2992 C CA . HIS A 1 411 ? 162.953 128.998 120.623 1.00 57.72 411 HIS A CA 1
ATOM 2993 C C . HIS A 1 411 ? 161.794 129.116 121.602 1.00 57.72 411 HIS A C 1
ATOM 2994 O O . HIS A 1 411 ? 160.934 129.992 121.475 1.00 57.72 411 HIS A O 1
ATOM 3001 N N . VAL A 1 412 ? 161.752 128.224 122.594 1.00 56.45 412 VAL A N 1
ATOM 3002 C CA . VAL A 1 412 ? 160.688 128.276 123.591 1.00 56.45 412 VAL A CA 1
ATOM 3003 C C . VAL A 1 412 ? 160.834 129.511 124.472 1.00 56.45 412 VAL A C 1
ATOM 3004 O O . VAL A 1 412 ? 159.838 130.047 124.972 1.00 56.45 412 VAL A O 1
ATOM 3008 N N . SER A 1 413 ? 162.062 129.991 124.668 1.00 53.55 413 SER A N 1
ATOM 3009 C CA . SER A 1 413 ? 162.290 131.210 125.432 1.00 53.55 413 SER A CA 1
ATOM 3010 C C . SER A 1 413 ? 161.882 132.466 124.675 1.00 53.55 413 SER A C 1
ATOM 3011 O O . SER A 1 413 ? 161.873 133.550 125.268 1.00 53.55 413 SER A O 1
ATOM 3014 N N . ASP A 1 414 ? 161.551 132.350 123.391 1.00 52.83 414 ASP A N 1
ATOM 3015 C CA . ASP A 1 414 ? 161.104 133.485 122.596 1.00 52.83 414 ASP A CA 1
ATOM 3016 C C . ASP A 1 414 ? 159.589 133.623 122.560 1.00 52.83 414 ASP A C 1
ATOM 3017 O O . ASP A 1 414 ? 159.081 134.540 121.907 1.00 52.83 414 ASP A O 1
ATOM 3022 N N . PHE A 1 415 ? 158.860 132.743 123.236 1.00 50.50 415 PHE A N 1
ATOM 3023 C CA . PHE A 1 415 ? 157.417 132.865 123.353 1.00 50.50 415 PHE A CA 1
ATOM 3024 C C . PHE A 1 415 ? 157.066 133.740 124.551 1.00 50.50 415 PHE A C 1
ATOM 3025 O O . PHE A 1 415 ? 157.899 134.005 125.420 1.00 50.50 415 PHE A O 1
ATOM 3033 N N . MET A 1 416 ? 155.816 134.196 124.585 1.00 45.04 416 MET A N 1
ATOM 3034 C CA . MET A 1 416 ? 155.341 135.000 125.710 1.00 45.04 416 MET A CA 1
ATOM 3035 C C . MET A 1 416 ? 153.820 134.965 125.705 1.00 45.04 416 MET A C 1
ATOM 3036 O O . MET A 1 416 ? 153.194 135.469 124.767 1.00 45.04 416 MET A O 1
ATOM 3041 N N . ARG A 1 417 ? 153.233 134.378 126.744 1.00 47.33 417 ARG A N 1
ATOM 3042 C CA . ARG A 1 417 ? 151.780 134.306 126.884 1.00 47.33 417 ARG A CA 1
ATOM 3043 C C . ARG A 1 417 ? 151.299 135.631 127.462 1.00 47.33 417 ARG A C 1
ATOM 3044 O O . ARG A 1 417 ? 151.250 135.828 128.677 1.00 47.33 417 ARG A O 1
ATOM 3052 N N . VAL A 1 418 ? 150.945 136.557 126.577 1.00 41.35 418 VAL A N 1
ATOM 3053 C CA . VAL A 1 418 ? 150.526 137.892 126.990 1.00 41.35 418 VAL A CA 1
ATOM 3054 C C . VAL A 1 418 ? 149.044 137.863 127.335 1.00 41.35 418 VAL A C 1
ATOM 3055 O O . VAL A 1 418 ? 148.206 137.512 126.498 1.00 41.35 418 VAL A O 1
ATOM 3059 N N . THR A 1 419 ? 148.720 138.238 128.567 1.00 37.16 419 THR A N 1
ATOM 3060 C CA . THR A 1 419 ? 147.347 138.343 129.033 1.00 37.16 419 THR A CA 1
ATOM 3061 C C . THR A 1 419 ? 147.039 139.798 129.357 1.00 37.16 419 THR A C 1
ATOM 3062 O O . THR A 1 419 ? 147.888 140.516 129.892 1.00 37.16 419 THR A O 1
ATOM 3066 N N . PHE A 1 420 ? 145.831 140.233 129.020 1.00 36.13 420 PHE A N 1
ATOM 3067 C CA . PHE A 1 420 ? 145.399 141.604 129.259 1.00 36.13 420 PHE A CA 1
ATOM 3068 C C . PHE A 1 420 ? 144.446 141.617 130.448 1.00 36.13 420 PHE A C 1
ATOM 3069 O O . PHE A 1 420 ? 143.344 141.063 130.378 1.00 36.13 420 PHE A O 1
ATOM 3077 N N . VAL A 1 421 ? 144.877 142.249 131.537 1.00 33.55 421 VAL A N 1
ATOM 3078 C CA . VAL A 1 421 ? 144.115 142.281 132.780 1.00 33.55 421 VAL A CA 1
ATOM 3079 C C . VAL A 1 421 ? 143.754 143.721 133.119 1.00 33.55 421 VAL A C 1
ATOM 3080 O O . VAL A 1 421 ? 144.083 144.649 132.371 1.00 33.55 421 VAL A O 1
ATOM 3084 N N . GLU A 1 422 ? 143.076 143.916 134.248 1.00 35.02 422 GLU A N 1
ATOM 3085 C CA . GLU A 1 422 ? 142.483 145.198 134.617 1.00 35.02 422 GLU A CA 1
ATOM 3086 C C . GLU A 1 422 ? 143.157 145.811 135.840 1.00 35.02 422 GLU A C 1
ATOM 3087 O O . GLU A 1 422 ? 142.490 146.268 136.770 1.00 35.02 422 GLU A O 1
ATOM 3089 N N . GLU A 1 423 ? 144.489 145.801 135.858 1.00 37.95 423 GLU A N 1
ATOM 3090 C CA . GLU A 1 423 ? 145.343 146.360 136.902 1.00 37.95 423 GLU A CA 1
ATOM 3091 C C . GLU A 1 423 ? 145.267 145.580 138.204 1.00 37.95 423 GLU A C 1
ATOM 3092 O O . GLU A 1 423 ? 145.987 145.915 139.143 1.00 37.95 423 GLU A O 1
ATOM 3098 N N . ASP A 1 424 ? 144.421 144.552 138.293 1.00 37.91 424 ASP A N 1
ATOM 3099 C CA . ASP A 1 424 ? 144.307 143.731 139.493 1.00 37.91 424 ASP A CA 1
ATOM 3100 C C . ASP A 1 424 ? 144.456 142.250 139.171 1.00 37.91 424 ASP A C 1
ATOM 3101 O O . ASP A 1 424 ? 143.997 141.406 139.948 1.00 37.91 424 ASP A O 1
ATOM 3106 N N . TRP A 1 425 ? 145.073 141.923 138.035 1.00 35.49 425 TRP A N 1
ATOM 3107 C CA . TRP A 1 425 ? 145.139 140.562 137.505 1.00 35.49 425 TRP A CA 1
ATOM 3108 C C . TRP A 1 425 ? 143.752 139.973 137.268 1.00 35.49 425 TRP A C 1
ATOM 3109 O O . TRP A 1 425 ? 143.604 138.752 137.148 1.00 35.49 425 TRP A O 1
ATOM 3120 N N . SER A 1 426 ? 142.734 140.824 137.202 1.00 36.39 426 SER A N 1
ATOM 3121 C CA . SER A 1 426 ? 141.360 140.411 136.970 1.00 36.39 426 SER A CA 1
ATOM 3122 C C . SER A 1 426 ? 140.977 140.632 135.511 1.00 36.39 426 SER A C 1
ATOM 3123 O O . SER A 1 426 ? 141.697 141.271 134.739 1.00 36.39 426 SER A O 1
ATOM 3125 N N . LYS A 1 427 ? 139.824 140.084 135.137 1.00 38.37 427 LYS A N 1
ATOM 3126 C CA . LYS A 1 427 ? 139.332 140.226 133.774 1.00 38.37 427 LYS A CA 1
ATOM 3127 C C . LYS A 1 427 ? 139.071 141.690 133.444 1.00 38.37 427 LYS A C 1
ATOM 3128 O O . LYS A 1 427 ? 138.534 142.443 134.261 1.00 38.37 427 LYS A O 1
ATOM 3134 N N . LEU A 1 428 ? 139.460 142.090 132.241 1.00 36.06 428 LEU A N 1
ATOM 3135 C CA . LEU A 1 428 ? 139.236 143.458 131.790 1.00 36.06 428 LEU A CA 1
ATOM 3136 C C . LEU A 1 428 ? 137.745 143.717 131.630 1.00 36.06 428 LEU A C 1
ATOM 3137 O O . LEU A 1 428 ? 137.084 143.017 130.851 1.00 36.06 428 LEU A O 1
ATOM 3142 N N . PRO A 1 429 ? 137.176 144.691 132.334 1.00 39.08 429 PRO A N 1
ATOM 3143 C CA . PRO A 1 429 ? 135.756 144.998 132.149 1.00 39.08 429 PRO A CA 1
ATOM 3144 C C . PRO A 1 429 ? 135.490 145.578 130.770 1.00 39.08 429 PRO A C 1
ATOM 3145 O O . PRO A 1 429 ? 136.353 146.208 130.155 1.00 39.08 429 PRO A O 1
ATOM 3149 N N . ALA A 1 430 ? 134.269 145.347 130.282 1.00 42.10 430 ALA A N 1
ATOM 3150 C CA . ALA A 1 430 ? 133.850 145.980 129.038 1.00 42.10 430 ALA A CA 1
ATOM 3151 C C . ALA A 1 430 ? 133.801 147.494 129.176 1.00 42.10 430 ALA A C 1
ATOM 3152 O O . ALA A 1 430 ? 134.017 148.215 128.194 1.00 42.10 430 ALA A O 1
ATOM 3154 N N . ASN A 1 431 ? 133.516 147.995 130.380 1.00 43.94 431 ASN A N 1
ATOM 3155 C CA . ASN A 1 431 ? 133.502 149.437 130.599 1.00 43.94 431 ASN A CA 1
ATOM 3156 C C . ASN A 1 431 ? 134.898 150.027 130.444 1.00 43.94 431 ASN A C 1
ATOM 3157 O O . ASN A 1 431 ? 135.054 151.160 129.973 1.00 43.94 431 ASN A O 1
ATOM 3162 N N . ALA A 1 432 ? 135.927 149.272 130.836 1.00 41.59 432 ALA A N 1
ATOM 3163 C CA . ALA A 1 432 ? 137.295 149.764 130.720 1.00 41.59 432 ALA A CA 1
ATOM 3164 C C . ALA A 1 432 ? 137.687 149.982 129.265 1.00 41.59 432 ALA A C 1
ATOM 3165 O O . ALA A 1 432 ? 138.364 150.964 128.937 1.00 41.59 432 ALA A O 1
ATOM 3167 N N . LEU A 1 433 ? 137.275 149.079 128.377 1.00 42.41 433 LEU A N 1
ATOM 3168 C CA . LEU A 1 433 ? 137.663 149.133 126.975 1.00 42.41 433 LEU A CA 1
ATOM 3169 C C . LEU A 1 433 ? 136.610 149.776 126.080 1.00 42.41 433 LEU A C 1
ATOM 3170 O O . LEU A 1 433 ? 136.867 149.966 124.887 1.00 42.41 433 LEU A O 1
ATOM 3172 N N . SER A 1 434 ? 135.443 150.124 126.618 1.00 47.64 434 SER A N 1
ATOM 3173 C CA . SER A 1 434 ? 134.395 150.748 125.822 1.00 47.64 434 SER A CA 1
ATOM 3174 C C . SER A 1 434 ? 133.472 151.533 126.739 1.00 47.64 434 SER A C 1
ATOM 3175 O O . SER A 1 434 ? 133.158 151.083 127.843 1.00 47.64 434 SER A O 1
ATOM 3178 N N . VAL A 1 435 ? 133.036 152.704 126.271 1.00 53.69 435 VAL A N 1
ATOM 3179 C CA . VAL A 1 435 ? 132.144 153.536 127.072 1.00 53.69 435 VAL A CA 1
ATOM 3180 C C . VAL A 1 435 ? 130.772 152.884 127.203 1.00 53.69 435 VAL A C 1
ATOM 3181 O O . VAL A 1 435 ? 130.131 152.969 128.258 1.00 53.69 435 VAL A O 1
ATOM 3185 N N . ASN A 1 436 ? 130.306 152.225 126.144 1.00 59.69 436 ASN A N 1
ATOM 3186 C CA . ASN A 1 436 ? 128.988 151.594 126.106 1.00 59.69 436 ASN A CA 1
ATOM 3187 C C . ASN A 1 436 ? 127.877 152.573 126.477 1.00 59.69 436 ASN A C 1
ATOM 3188 O O . ASN A 1 436 ? 127.776 153.657 125.904 1.00 59.69 436 ASN A O 1
ATOM 3193 N N . GLY A 1 440 ? 124.984 158.691 127.603 1.00 79.72 440 GLY A N 1
ATOM 3194 C CA . GLY A 1 440 ? 123.576 158.831 127.926 1.00 79.72 440 GLY A CA 1
ATOM 3195 C C . GLY A 1 440 ? 122.708 159.111 126.715 1.00 79.72 440 GLY A C 1
ATOM 3196 O O . GLY A 1 440 ? 123.210 159.253 125.600 1.00 79.72 440 GLY A O 1
ATOM 3197 N N . PHE A 1 442 ? 125.813 156.148 125.680 1.00 75.84 442 PHE A N 1
ATOM 3198 C CA . PHE A 1 442 ? 126.297 157.195 124.788 1.00 75.84 442 PHE A CA 1
ATOM 3199 C C . PHE A 1 442 ? 125.733 157.010 123.383 1.00 75.84 442 PHE A C 1
ATOM 3200 O O . PHE A 1 442 ? 125.212 155.944 123.051 1.00 75.84 442 PHE A O 1
ATOM 3208 N N . VAL A 1 443 ? 125.833 158.060 122.565 1.00 77.42 443 VAL A N 1
ATOM 3209 C CA . VAL A 1 443 ? 125.329 157.991 121.195 1.00 77.42 443 VAL A CA 1
ATOM 3210 C C . VAL A 1 443 ? 126.100 156.950 120.393 1.00 77.42 443 VAL A C 1
ATOM 3211 O O . VAL A 1 443 ? 125.510 156.151 119.654 1.00 77.42 443 VAL A O 1
ATOM 3215 N N . LYS A 1 444 ? 127.424 156.938 120.526 1.00 72.33 444 LYS A N 1
ATOM 3216 C CA . LYS A 1 444 ? 128.269 156.004 119.803 1.00 72.33 444 LYS A CA 1
ATOM 3217 C C . LYS A 1 444 ? 129.179 155.269 120.776 1.00 72.33 444 LYS A C 1
ATOM 3218 O O . LYS A 1 444 ? 129.757 155.889 121.677 1.00 72.33 444 LYS A O 1
ATOM 3224 N N . PRO A 1 445 ? 129.325 153.951 120.626 1.00 66.79 445 PRO A N 1
ATOM 3225 C CA . PRO A 1 445 ? 130.223 153.205 121.517 1.00 66.79 445 PRO A CA 1
ATOM 3226 C C . PRO A 1 445 ? 131.685 153.517 121.246 1.00 66.79 445 PRO A C 1
ATOM 3227 O O . PRO A 1 445 ? 132.398 152.710 120.640 1.00 66.79 445 PRO A O 1
ATOM 3231 N N . SER A 1 446 ? 132.141 154.686 121.688 1.00 56.76 446 SER A N 1
ATOM 3232 C CA . SER A 1 446 ? 133.524 155.089 121.469 1.00 56.76 446 SER A CA 1
ATOM 3233 C C . SER A 1 446 ? 134.447 154.286 122.377 1.00 56.76 446 SER A C 1
ATOM 3234 O O . SER A 1 446 ? 134.303 154.314 123.603 1.00 56.76 446 SER A O 1
ATOM 3237 N N . ARG A 1 447 ? 135.390 153.567 121.775 1.00 47.15 447 ARG A N 1
ATOM 3238 C CA . ARG A 1 447 ? 136.346 152.791 122.550 1.00 47.15 447 ARG A CA 1
ATOM 3239 C C . ARG A 1 447 ? 137.228 153.714 123.382 1.00 47.15 447 ARG A C 1
ATOM 3240 O O . ARG A 1 447 ? 137.627 154.792 122.933 1.00 47.15 447 ARG A O 1
ATOM 3242 N N . THR A 1 448 ? 137.528 153.285 124.603 1.00 41.92 448 THR A N 1
ATOM 3243 C CA . THR A 1 448 ? 138.337 154.078 125.519 1.00 41.92 448 THR A CA 1
ATOM 3244 C C . THR A 1 448 ? 139.815 153.918 125.166 1.00 41.92 448 THR A C 1
ATOM 3245 O O . THR A 1 448 ? 140.179 153.299 124.162 1.00 41.92 448 THR A O 1
ATOM 3249 N N . ASN A 1 449 ? 140.689 154.482 126.000 1.00 38.25 449 ASN A N 1
ATOM 3250 C CA . ASN A 1 449 ? 142.121 154.397 125.744 1.00 38.25 449 ASN A CA 1
ATOM 3251 C C . ASN A 1 449 ? 142.683 153.011 126.024 1.00 38.25 449 ASN A C 1
ATOM 3252 O O . ASN A 1 449 ? 143.764 152.687 125.526 1.00 38.25 449 ASN A O 1
ATOM 3257 N N . ILE A 1 450 ? 141.981 152.188 126.804 1.00 36.92 450 ILE A N 1
ATOM 3258 C CA . ILE A 1 450 ? 142.474 150.843 127.086 1.00 36.92 450 ILE A CA 1
ATOM 3259 C C . ILE A 1 450 ? 142.405 149.975 125.835 1.00 36.92 450 ILE A C 1
ATOM 3260 O O . ILE A 1 450 ? 143.325 149.198 125.552 1.00 36.92 450 ILE A O 1
ATOM 3265 N N . TYR A 1 451 ? 141.317 150.088 125.069 1.00 39.73 451 TYR A N 1
ATOM 3266 C CA . TYR A 1 451 ? 141.210 149.336 123.823 1.00 39.73 451 TYR A CA 1
ATOM 3267 C C . TYR A 1 451 ? 142.284 149.761 122.830 1.00 39.73 451 TYR A C 1
ATOM 3268 O O . TYR A 1 451 ? 142.902 148.916 122.168 1.00 39.73 451 TYR A O 1
ATOM 3270 N N . ASN A 1 452 ? 142.516 151.070 122.711 1.00 37.69 452 ASN A N 1
ATOM 3271 C CA . ASN A 1 452 ? 143.565 151.556 121.823 1.00 37.69 452 ASN A CA 1
ATOM 3272 C C . ASN A 1 452 ? 144.935 151.082 122.286 1.00 37.69 452 ASN A C 1
ATOM 3273 O O . ASN A 1 452 ? 145.788 150.730 121.464 1.00 37.69 452 ASN A O 1
ATOM 3278 N N . ARG A 1 453 ? 145.162 151.056 123.602 1.00 36.38 453 ARG A N 1
ATOM 3279 C CA . ARG A 1 453 ? 146.422 150.538 124.122 1.00 36.38 453 ARG A CA 1
ATOM 3280 C C . ARG A 1 453 ? 146.601 149.067 123.778 1.00 36.38 453 ARG A C 1
ATOM 3281 O O . ARG A 1 453 ? 147.693 148.648 123.384 1.00 36.38 453 ARG A O 1
ATOM 3289 N N . VAL A 1 454 ? 145.546 148.266 123.931 1.00 37.20 454 VAL A N 1
ATOM 3290 C CA . VAL A 1 454 ? 145.658 146.843 123.621 1.00 37.20 454 VAL A CA 1
ATOM 3291 C C . VAL A 1 454 ? 145.937 146.641 122.138 1.00 37.20 454 VAL A C 1
ATOM 3292 O O . VAL A 1 454 ? 146.762 145.802 121.757 1.00 37.20 454 VAL A O 1
ATOM 3296 N N . LEU A 1 455 ? 145.253 147.399 121.278 1.00 37.77 455 LEU A N 1
ATOM 3297 C CA . LEU A 1 455 ? 145.510 147.291 119.844 1.00 37.77 455 LEU A CA 1
ATOM 3298 C C . LEU A 1 455 ? 146.942 147.697 119.507 1.00 37.77 455 LEU A C 1
ATOM 3299 O O . LEU A 1 455 ? 147.612 147.034 118.705 1.00 37.77 455 LEU A O 1
ATOM 3301 N N . SER A 1 456 ? 147.434 148.773 120.125 1.00 38.19 456 SER A N 1
ATOM 3302 C CA . SER A 1 456 ? 148.801 149.217 119.872 1.00 38.19 456 SER A CA 1
ATOM 3303 C C . SER A 1 456 ? 149.819 148.196 120.364 1.00 38.19 456 SER A C 1
ATOM 3304 O O . SER A 1 456 ? 150.873 148.019 119.745 1.00 38.19 456 SER A O 1
ATOM 3307 N N . ILE A 1 457 ? 149.538 147.534 121.487 1.00 39.35 457 ILE A N 1
ATOM 3308 C CA . ILE A 1 457 ? 150.457 146.521 121.997 1.00 39.35 457 ILE A CA 1
ATOM 3309 C C . ILE A 1 457 ? 150.441 145.288 121.104 1.00 39.35 457 ILE A C 1
ATOM 3310 O O . ILE A 1 457 ? 151.488 144.690 120.831 1.00 39.35 457 ILE A O 1
ATOM 3315 N N . LEU A 1 458 ? 149.258 144.884 120.638 1.00 40.79 458 LEU A N 1
ATOM 3316 C CA . LEU A 1 458 ? 149.179 143.756 119.719 1.00 40.79 458 LEU A CA 1
ATOM 3317 C C . LEU A 1 458 ? 149.884 144.060 118.404 1.00 40.79 458 LEU A C 1
ATOM 3318 O O . LEU A 1 458 ? 150.445 143.155 117.776 1.00 40.79 458 LEU A O 1
ATOM 3323 N N . GLY A 1 459 ? 149.873 145.320 117.975 1.00 41.33 459 GLY A N 1
ATOM 3324 C CA . GLY A 1 459 ? 150.557 145.699 116.755 1.00 41.33 459 GLY A CA 1
ATOM 3325 C C . GLY A 1 459 ? 152.060 145.835 116.902 1.00 41.33 459 GLY A C 1
ATOM 3326 O O . GLY A 1 459 ? 152.821 145.100 116.265 1.00 41.33 459 GLY A O 1
ATOM 3327 N N . GLU A 1 460 ? 152.502 146.774 117.742 1.00 43.54 460 GLU A N 1
ATOM 3328 C CA . GLU A 1 460 ? 153.924 147.050 117.898 1.00 43.54 460 GLU A CA 1
ATOM 3329 C C . GLU A 1 460 ? 154.636 146.032 118.778 1.00 43.54 460 GLU A C 1
ATOM 3330 O O . GLU A 1 460 ? 155.869 145.958 118.741 1.00 43.54 460 GLU A O 1
ATOM 3336 N N . GLY A 1 461 ? 153.900 145.254 119.564 1.00 41.53 461 GLY A N 1
ATOM 3337 C CA . GLY A 1 461 ? 154.485 144.178 120.332 1.00 41.53 461 GLY A CA 1
ATOM 3338 C C . GLY A 1 461 ? 155.104 144.636 121.640 1.00 41.53 461 GLY A C 1
ATOM 3339 O O . GLY A 1 461 ? 155.188 145.823 121.958 1.00 41.53 461 GLY A O 1
ATOM 3340 N N . ILE A 1 462 ? 155.554 143.650 122.411 1.00 41.07 462 ILE A N 1
ATOM 3341 C CA . ILE A 1 462 ? 156.195 143.870 123.702 1.00 41.07 462 ILE A CA 1
ATOM 3342 C C . ILE A 1 462 ? 157.696 143.700 123.523 1.00 41.07 462 ILE A C 1
ATOM 3343 O O . ILE A 1 462 ? 158.154 142.688 122.978 1.00 41.07 462 ILE A O 1
ATOM 3348 N N . THR A 1 463 ? 158.463 144.687 123.978 1.00 39.97 463 THR A N 1
ATOM 3349 C CA . THR A 1 463 ? 159.908 144.732 123.769 1.00 39.97 463 THR A CA 1
ATOM 3350 C C . THR A 1 463 ? 160.605 144.654 125.126 1.00 39.97 463 THR A C 1
ATOM 3351 O O . THR A 1 463 ? 160.896 145.675 125.751 1.00 39.97 463 THR A O 1
ATOM 3355 N N . VAL A 1 464 ? 160.875 143.430 125.576 1.00 40.80 464 VAL A N 1
ATOM 3356 C CA . VAL A 1 464 ? 161.650 143.204 126.798 1.00 40.80 464 VAL A CA 1
ATOM 3357 C C . VAL A 1 464 ? 163.110 143.112 126.364 1.00 40.80 464 VAL A C 1
ATOM 3358 O O . VAL A 1 464 ? 163.643 142.032 126.110 1.00 40.80 464 VAL A O 1
ATOM 3362 N N . GLY A 1 465 ? 163.763 144.267 126.277 1.00 39.78 465 GLY A N 1
ATOM 3363 C CA . GLY A 1 465 ? 165.133 144.337 125.833 1.00 39.78 465 GLY A CA 1
ATOM 3364 C C . GLY A 1 465 ? 165.274 144.035 124.356 1.00 39.78 465 GLY A C 1
ATOM 3365 O O . GLY A 1 465 ? 164.483 144.495 123.526 1.00 39.78 465 GLY A O 1
ATOM 3366 N N . PRO A 1 466 ? 166.301 143.262 123.997 1.00 40.93 466 PRO A N 1
ATOM 3367 C CA . PRO A 1 466 ? 166.476 142.889 122.584 1.00 40.93 466 PRO A CA 1
ATOM 3368 C C . PRO A 1 466 ? 165.311 142.104 122.013 1.00 40.93 466 PRO A C 1
ATOM 3369 O O . PRO A 1 466 ? 164.995 142.258 120.826 1.00 40.93 466 PRO A O 1
ATOM 3373 N N . LYS A 1 467 ? 164.658 141.270 122.817 1.00 39.87 467 LYS A N 1
ATOM 3374 C CA . LYS A 1 467 ? 163.564 140.440 122.328 1.00 39.87 467 LYS A CA 1
ATOM 3375 C C . LYS A 1 467 ? 162.288 141.268 122.244 1.00 39.87 467 LYS A C 1
ATOM 3376 O O . LYS A 1 467 ? 161.834 141.825 123.248 1.00 39.87 467 LYS A O 1
ATOM 3378 N N . ARG A 1 468 ? 161.715 141.351 121.046 1.00 41.61 468 ARG A N 1
ATOM 3379 C CA . ARG A 1 468 ? 160.465 142.065 120.807 1.00 41.61 468 ARG A CA 1
ATOM 3380 C C . ARG A 1 468 ? 159.382 141.037 120.512 1.00 41.61 468 ARG A C 1
ATOM 3381 O O . ARG A 1 468 ? 159.400 140.392 119.458 1.00 41.61 468 ARG A O 1
ATOM 3389 N N . PHE A 1 469 ? 158.437 140.893 121.437 1.00 42.91 469 PHE A N 1
ATOM 3390 C CA . PHE A 1 469 ? 157.390 139.883 121.334 1.00 42.91 469 PHE A CA 1
ATOM 3391 C C . PHE A 1 469 ? 156.198 140.481 120.596 1.00 42.91 469 PHE A C 1
ATOM 3392 O O . PHE A 1 469 ? 155.494 141.339 121.136 1.00 42.91 469 PHE A O 1
ATOM 3400 N N . GLU A 1 470 ? 155.967 140.023 119.369 1.00 49.12 470 GLU A N 1
ATOM 3401 C CA . GLU A 1 470 ? 154.864 140.492 118.545 1.00 49.12 470 GLU A CA 1
ATOM 3402 C C . GLU A 1 470 ? 153.841 139.380 118.347 1.00 49.12 470 GLU A C 1
ATOM 3403 O O . GLU A 1 470 ? 154.185 138.196 118.310 1.00 49.12 470 GLU A O 1
ATOM 3409 N N . PHE A 1 471 ? 152.578 139.785 118.211 1.00 49.80 471 PHE A N 1
ATOM 3410 C CA . PHE A 1 471 ? 151.464 138.845 118.179 1.00 49.80 471 PHE A CA 1
ATOM 3411 C C . PHE A 1 471 ? 151.611 137.848 117.037 1.00 49.80 471 PHE A C 1
ATOM 3412 O O . PHE A 1 471 ? 151.964 138.212 115.912 1.00 49.80 471 PHE A O 1
ATOM 3420 N N . LEU A 1 472 ? 151.334 136.579 117.335 1.00 50.64 472 LEU A N 1
ATOM 3421 C CA . LEU A 1 472 ? 151.314 135.524 116.330 1.00 50.64 472 LEU A CA 1
ATOM 3422 C C . LEU A 1 472 ? 149.928 134.929 116.131 1.00 50.64 472 LEU A C 1
ATOM 3423 O O . LEU A 1 472 ? 149.449 134.857 114.994 1.00 50.64 472 LEU A O 1
ATOM 3428 N N . ALA A 1 473 ? 149.260 134.520 117.210 1.00 50.86 473 ALA A N 1
ATOM 3429 C CA . ALA A 1 473 ? 147.924 133.934 117.166 1.00 50.86 473 ALA A CA 1
ATOM 3430 C C . ALA A 1 473 ? 147.469 133.677 118.595 1.00 50.86 473 ALA A C 1
ATOM 3431 O O . ALA A 1 473 ? 148.284 133.615 119.520 1.00 50.86 473 ALA A O 1
ATOM 3433 N N . PHE A 1 474 ? 146.157 133.523 118.764 1.00 49.73 474 PHE A N 1
ATOM 3434 C CA . PHE A 1 474 ? 145.565 133.227 120.060 1.00 49.73 474 PHE A CA 1
ATOM 3435 C C . PHE A 1 474 ? 144.594 132.061 119.932 1.00 49.73 474 PHE A C 1
ATOM 3436 O O . PHE A 1 474 ? 144.108 131.742 118.844 1.00 49.73 474 PHE A O 1
ATOM 3444 N N . SER A 1 475 ? 144.318 131.426 121.067 1.00 51.21 475 SER A N 1
ATOM 3445 C CA . SER A 1 475 ? 143.385 130.314 121.138 1.00 51.21 475 SER A CA 1
ATOM 3446 C C . SER A 1 475 ? 141.985 130.807 121.496 1.00 51.21 475 SER A C 1
ATOM 3447 O O . SER A 1 475 ? 141.788 131.941 121.938 1.00 51.21 475 SER A O 1
ATOM 3450 N N . ALA A 1 476 ? 140.997 129.932 121.288 1.00 51.04 476 ALA A N 1
ATOM 3451 C CA . ALA A 1 476 ? 139.626 130.259 121.667 1.00 51.04 476 ALA A CA 1
ATOM 3452 C C . ALA A 1 476 ? 139.506 130.437 123.175 1.00 51.04 476 ALA A C 1
ATOM 3453 O O . ALA A 1 476 ? 138.878 131.389 123.654 1.00 51.04 476 ALA A O 1
ATOM 3455 N N . SER A 1 477 ? 140.109 129.526 123.942 1.00 50.35 477 SER A N 1
ATOM 3456 C CA . SER A 1 477 ? 140.173 129.707 125.388 1.00 50.35 477 SER A CA 1
ATOM 3457 C C . SER A 1 477 ? 140.998 130.936 125.741 1.00 50.35 477 SER A C 1
ATOM 3458 O O . SER A 1 477 ? 140.674 131.665 126.685 1.00 50.35 477 SER A O 1
ATOM 3461 N N . GLN A 1 478 ? 142.077 131.175 124.992 1.00 49.37 478 GLN A N 1
ATOM 3462 C CA . GLN A 1 478 ? 142.863 132.387 125.187 1.00 49.37 478 GLN A CA 1
ATOM 3463 C C . GLN A 1 478 ? 142.039 133.627 124.879 1.00 49.37 478 GLN A C 1
ATOM 3464 O O . GLN A 1 478 ? 142.166 134.650 125.560 1.00 49.37 478 GLN A O 1
ATOM 3470 N N . LEU A 1 479 ? 141.196 133.559 123.847 1.00 48.33 479 LEU A N 1
ATOM 3471 C CA . LEU A 1 479 ? 140.271 134.654 123.582 1.00 48.33 479 LEU A CA 1
ATOM 3472 C C . LEU A 1 479 ? 139.334 134.868 124.762 1.00 48.33 479 LEU A C 1
ATOM 3473 O O . LEU A 1 479 ? 139.121 136.006 125.198 1.00 48.33 479 LEU A O 1
ATOM 3478 N N . ARG A 1 480 ? 138.782 133.781 125.308 1.00 50.17 480 ARG A N 1
ATOM 3479 C CA . ARG A 1 480 ? 137.948 133.893 126.501 1.00 50.17 480 ARG A CA 1
ATOM 3480 C C . ARG A 1 480 ? 138.757 134.385 127.695 1.00 50.17 480 ARG A C 1
ATOM 3481 O O . ARG A 1 480 ? 138.280 135.214 128.478 1.00 50.17 480 ARG A O 1
ATOM 3489 N N . GLY A 1 481 ? 139.979 133.884 127.853 1.00 47.42 481 GLY A N 1
ATOM 3490 C CA . GLY A 1 481 ? 140.860 134.322 128.915 1.00 47.42 481 GLY A CA 1
ATOM 3491 C C . GLY A 1 481 ? 141.647 135.578 128.625 1.00 47.42 481 GLY A C 1
ATOM 3492 O O . GLY A 1 481 ? 142.451 136.000 129.462 1.00 47.42 481 GLY A O 1
ATOM 3493 N N . ASN A 1 482 ? 141.432 136.185 127.457 1.00 43.74 482 ASN A N 1
ATOM 3494 C CA . ASN A 1 482 ? 142.118 137.411 127.043 1.00 43.74 482 ASN A CA 1
ATOM 3495 C C . ASN A 1 482 ? 143.634 137.229 127.068 1.00 43.74 482 ASN A C 1
ATOM 3496 O O . ASN A 1 482 ? 144.377 138.049 127.612 1.00 43.74 482 ASN A O 1
ATOM 3501 N N . SER A 1 483 ? 144.091 136.139 126.461 1.00 45.32 483 SER A N 1
ATOM 3502 C CA . SER A 1 483 ? 145.502 135.791 126.402 1.00 45.32 483 SER A CA 1
ATOM 3503 C C . SER A 1 483 ? 145.963 135.759 124.952 1.00 45.32 483 SER A C 1
ATOM 3504 O O . SER A 1 483 ? 145.238 135.291 124.069 1.00 45.32 483 SER A O 1
ATOM 3507 N N . VAL A 1 484 ? 147.165 136.273 124.710 1.00 45.17 484 VAL A N 1
ATOM 3508 C CA . VAL A 1 484 ? 147.729 136.381 123.372 1.00 45.17 484 VAL A CA 1
ATOM 3509 C C . VAL A 1 484 ? 149.156 135.857 123.400 1.00 45.17 484 VAL A C 1
ATOM 3510 O O . VAL A 1 484 ? 149.939 136.228 124.281 1.00 45.17 484 VAL A O 1
ATOM 3514 N N . TRP A 1 485 ? 149.492 134.994 122.447 1.00 47.89 485 TRP A N 1
ATOM 3515 C CA . TRP A 1 485 ? 150.875 134.583 122.263 1.00 47.89 485 TRP A CA 1
ATOM 3516 C C . TRP A 1 485 ? 151.632 135.625 121.457 1.00 47.89 485 TRP A C 1
ATOM 3517 O O . TRP A 1 485 ? 151.099 136.208 120.509 1.00 47.89 485 TRP A O 1
ATOM 3528 N N . MET A 1 486 ? 152.883 135.857 121.841 1.00 45.62 486 MET A N 1
ATOM 3529 C CA . MET A 1 486 ? 153.761 136.748 121.099 1.00 45.62 486 MET A CA 1
ATOM 3530 C C . MET A 1 486 ? 155.129 136.100 120.971 1.00 45.62 486 MET A C 1
ATOM 3531 O O . MET A 1 486 ? 155.643 135.530 121.939 1.00 45.62 486 MET A O 1
ATOM 3536 N N . PHE A 1 487 ? 155.711 136.187 119.779 1.00 50.86 487 PHE A N 1
ATOM 3537 C CA . PHE A 1 487 ? 156.999 135.579 119.474 1.00 50.86 487 PHE A CA 1
ATOM 3538 C C . PHE A 1 487 ? 158.058 136.653 119.277 1.00 50.86 487 PHE A C 1
ATOM 3539 O O . PHE A 1 487 ? 157.846 137.611 118.527 1.00 50.86 487 PHE A O 1
ATOM 3547 N N . ALA A 1 488 ? 159.192 136.488 119.951 1.00 50.86 488 ALA A N 1
ATOM 3548 C CA . ALA A 1 488 ? 160.349 137.328 119.679 1.00 50.86 488 ALA A CA 1
ATOM 3549 C C . ALA A 1 488 ? 160.945 136.951 118.329 1.00 50.86 488 ALA A C 1
ATOM 3550 O O . ALA A 1 488 ? 161.167 135.770 118.045 1.00 50.86 488 ALA A O 1
ATOM 3552 N N . SER A 1 489 ? 161.205 137.957 117.495 1.00 55.96 489 SER A N 1
ATOM 3553 C CA . SER A 1 489 ? 161.703 137.727 116.139 1.00 55.96 489 SER A CA 1
ATOM 3554 C C . SER A 1 489 ? 163.174 137.327 116.216 1.00 55.96 489 SER A C 1
ATOM 3555 O O . SER A 1 489 ? 164.089 138.142 116.076 1.00 55.96 489 SER A O 1
ATOM 3558 N N . ASN A 1 490 ? 163.398 136.037 116.448 1.00 61.20 490 ASN A N 1
ATOM 3559 C CA . ASN A 1 490 ? 164.750 135.505 116.491 1.00 61.20 490 ASN A CA 1
ATOM 3560 C C . ASN A 1 490 ? 165.334 135.469 115.080 1.00 61.20 490 ASN A C 1
ATOM 3561 O O . ASN A 1 490 ? 164.614 135.413 114.080 1.00 61.20 490 ASN A O 1
ATOM 3566 N N . GLU A 1 491 ? 166.666 135.515 115.010 1.00 64.91 491 GLU A N 1
ATOM 3567 C CA . GLU A 1 491 ? 167.335 135.504 113.714 1.00 64.91 491 GLU A CA 1
ATOM 3568 C C . GLU A 1 491 ? 167.092 134.201 112.963 1.00 64.91 491 GLU A C 1
ATOM 3569 O O . GLU A 1 491 ? 167.048 134.197 111.728 1.00 64.91 491 GLU A O 1
ATOM 3575 N N . LYS A 1 492 ? 166.940 133.087 113.683 1.00 63.98 492 LYS A N 1
ATOM 3576 C CA . LYS A 1 492 ? 166.713 131.806 113.020 1.00 63.98 492 LYS A CA 1
ATOM 3577 C C . LYS A 1 492 ? 165.335 131.754 112.370 1.00 63.98 492 LYS A C 1
ATOM 3578 O O . LYS A 1 492 ? 165.206 131.381 111.198 1.00 63.98 492 LYS A O 1
ATOM 3584 N N . VAL A 1 493 ? 164.292 132.122 113.110 1.00 60.59 493 VAL A N 1
ATOM 3585 C CA . VAL A 1 493 ? 162.935 132.165 112.574 1.00 60.59 493 VAL A CA 1
ATOM 3586 C C . VAL A 1 493 ? 162.250 133.436 113.061 1.00 60.59 493 VAL A C 1
ATOM 3587 O O . VAL A 1 493 ? 162.352 133.804 114.236 1.00 60.59 493 VAL A O 1
ATOM 3591 N N . LYS A 1 494 ? 161.581 134.124 112.144 1.00 61.60 494 LYS A N 1
ATOM 3592 C CA . LYS A 1 494 ? 160.832 135.324 112.473 1.00 61.60 494 LYS A CA 1
ATOM 3593 C C . LYS A 1 494 ? 159.451 134.960 113.012 1.00 61.60 494 LYS A C 1
ATOM 3594 O O . LYS A 1 494 ? 158.970 133.834 112.863 1.00 61.60 494 LYS A O 1
ATOM 3600 N N . ALA A 1 495 ? 158.808 135.938 113.652 1.00 62.07 495 ALA A N 1
ATOM 3601 C CA . ALA A 1 495 ? 157.462 135.734 114.170 1.00 62.07 495 ALA A CA 1
ATOM 3602 C C . ALA A 1 495 ? 156.420 135.607 113.067 1.00 62.07 495 ALA A C 1
ATOM 3603 O O . ALA A 1 495 ? 155.300 135.168 113.347 1.00 62.07 495 ALA A O 1
ATOM 3605 N N . GLU A 1 496 ? 156.754 135.984 111.834 1.00 64.55 496 GLU A N 1
ATOM 3606 C CA . GLU A 1 496 ? 155.841 135.818 110.711 1.00 64.55 496 GLU A CA 1
ATOM 3607 C C . GLU A 1 496 ? 155.946 134.440 110.075 1.00 64.55 496 GLU A C 1
ATOM 3608 O O . GLU A 1 496 ? 154.945 133.922 109.566 1.00 64.55 496 GLU A O 1
ATOM 3614 N N . ASP A 1 497 ? 157.135 133.834 110.097 1.00 65.75 497 ASP A N 1
ATOM 3615 C CA . ASP A 1 497 ? 157.304 132.510 109.509 1.00 65.75 497 ASP A CA 1
ATOM 3616 C C . ASP A 1 497 ? 156.536 131.449 110.286 1.00 65.75 497 ASP A C 1
ATOM 3617 O O . ASP A 1 497 ? 156.044 130.483 109.692 1.00 65.75 497 ASP A O 1
ATOM 3622 N N . ILE A 1 498 ? 156.427 131.604 111.607 1.00 64.41 498 ILE A N 1
ATOM 3623 C CA . ILE A 1 498 ? 155.603 130.686 112.387 1.00 64.41 498 ILE A CA 1
ATOM 3624 C C . ILE A 1 498 ? 154.132 130.847 112.016 1.00 64.41 498 ILE A C 1
ATOM 3625 O O . ILE A 1 498 ? 153.379 129.864 111.985 1.00 64.41 498 ILE A O 1
ATOM 3630 N N . ARG A 1 499 ? 153.704 132.073 111.700 1.00 61.74 499 ARG A N 1
ATOM 3631 C CA . ARG A 1 499 ? 152.345 132.281 111.213 1.00 61.74 499 ARG A CA 1
ATOM 3632 C C . ARG A 1 499 ? 152.149 131.619 109.856 1.00 61.74 499 ARG A C 1
ATOM 3633 O O . ARG A 1 499 ? 151.058 131.127 109.548 1.00 61.74 499 ARG A O 1
ATOM 3641 N N . GLU A 1 500 ? 153.197 131.608 109.030 1.00 67.17 500 GLU A N 1
ATOM 3642 C CA . GLU A 1 500 ? 153.143 130.877 107.770 1.00 67.17 500 GLU A CA 1
ATOM 3643 C C . GLU A 1 500 ? 153.033 129.376 108.012 1.00 67.17 500 GLU A C 1
ATOM 3644 O O . GLU A 1 500 ? 152.326 128.672 107.282 1.00 67.17 500 GLU A O 1
ATOM 3650 N N . TRP A 1 501 ? 153.734 128.867 109.029 1.00 65.50 501 TRP A N 1
ATOM 3651 C CA . TRP A 1 501 ? 153.632 127.449 109.359 1.00 65.50 501 TRP A CA 1
ATOM 3652 C C . TRP A 1 501 ? 152.220 127.090 109.803 1.00 65.50 501 TRP A C 1
ATOM 3653 O O . TRP A 1 501 ? 151.664 126.076 109.366 1.00 65.50 501 TRP A O 1
ATOM 3664 N N . MET A 1 502 ? 151.621 127.913 110.666 1.00 64.39 502 MET A N 1
ATOM 3665 C CA . MET A 1 502 ? 150.315 127.580 111.223 1.00 64.39 502 MET A CA 1
ATOM 3666 C C . MET A 1 502 ? 149.189 127.662 110.203 1.00 64.39 502 MET A C 1
ATOM 3667 O O . MET A 1 502 ? 148.070 127.238 110.511 1.00 64.39 502 MET A O 1
ATOM 3672 N N . GLY A 1 503 ? 149.446 128.195 109.011 1.00 67.64 503 GLY A N 1
ATOM 3673 C CA . GLY A 1 503 ? 148.421 128.271 107.992 1.00 67.64 503 GLY A CA 1
ATOM 3674 C C . GLY A 1 503 ? 147.523 129.482 108.071 1.00 67.64 503 GLY A C 1
ATOM 3675 O O . GLY A 1 503 ? 146.608 129.607 107.249 1.00 67.64 503 GLY A O 1
ATOM 3676 N N . CYS A 1 504 ? 147.744 130.372 109.030 1.00 69.41 504 CYS A N 1
ATOM 3677 C CA . CYS A 1 504 ? 147.004 131.619 109.121 1.00 69.41 504 CYS A CA 1
ATOM 3678 C C . CYS A 1 504 ? 147.714 132.705 108.323 1.00 69.41 504 CYS A C 1
ATOM 3679 O O . CYS A 1 504 ? 148.917 132.628 108.057 1.00 69.41 504 CYS A O 1
ATOM 3681 N N . PHE A 1 505 ? 146.943 133.719 107.928 1.00 70.74 505 PHE A N 1
ATOM 3682 C CA . PHE A 1 505 ? 147.441 134.870 107.175 1.00 70.74 505 PHE A CA 1
ATOM 3683 C C . PHE A 1 505 ? 148.012 134.469 105.814 1.00 70.74 505 PHE A C 1
ATOM 3684 O O . PHE A 1 505 ? 148.698 135.262 105.162 1.00 70.74 505 PHE A O 1
ATOM 3692 N N . ARG A 1 506 ? 147.734 133.246 105.359 1.00 71.50 506 ARG A N 1
ATOM 3693 C CA . ARG A 1 506 ? 148.228 132.775 104.069 1.00 71.50 506 ARG A CA 1
ATOM 3694 C C . ARG A 1 506 ? 147.198 132.992 102.963 1.00 71.50 506 ARG A C 1
ATOM 3695 O O . ARG A 1 506 ? 147.449 133.729 102.004 1.00 71.50 506 ARG A O 1
ATOM 3703 N N . LYS A 1 507 ? 146.035 132.353 103.088 1.00 72.55 507 LYS A N 1
ATOM 3704 C CA . LYS A 1 507 ? 144.957 132.529 102.126 1.00 72.55 507 LYS A CA 1
ATOM 3705 C C . LYS A 1 507 ? 143.592 132.646 102.790 1.00 72.55 507 LYS A C 1
ATOM 3706 O O . LYS A 1 507 ? 142.579 132.640 102.082 1.00 72.55 507 LYS A O 1
ATOM 3712 N N . ILE A 1 508 ? 143.532 132.748 104.120 1.00 70.39 508 ILE A N 1
ATOM 3713 C CA . ILE A 1 508 ? 142.254 132.880 104.806 1.00 70.39 508 ILE A CA 1
ATOM 3714 C C . ILE A 1 508 ? 141.573 134.173 104.380 1.00 70.39 508 ILE A C 1
ATOM 3715 O O . ILE A 1 508 ? 142.227 135.194 104.134 1.00 70.39 508 ILE A O 1
ATOM 3720 N N . ARG A 1 509 ? 140.245 134.129 104.277 1.00 71.65 509 ARG A N 1
ATOM 3721 C CA . ARG A 1 509 ? 139.472 135.259 103.785 1.00 71.65 509 ARG A CA 1
ATOM 3722 C C . ARG A 1 509 ? 138.577 135.893 104.840 1.00 71.65 509 ARG A C 1
ATOM 3723 O O . ARG A 1 509 ? 138.273 137.084 104.738 1.00 71.65 509 ARG A O 1
ATOM 3731 N N . SER A 1 510 ? 138.170 135.143 105.862 1.00 68.33 510 SER A N 1
ATOM 3732 C CA . SER A 1 510 ? 137.283 135.648 106.900 1.00 68.33 510 SER A CA 1
ATOM 3733 C C . SER A 1 510 ? 137.985 135.626 108.252 1.00 68.33 510 SER A C 1
ATOM 3734 O O . SER A 1 510 ? 138.782 134.729 108.543 1.00 68.33 510 SER A O 1
ATOM 3737 N N . ILE A 1 511 ? 137.680 136.633 109.075 1.00 64.97 511 ILE A N 1
ATOM 3738 C CA . ILE A 1 511 ? 138.301 136.743 110.392 1.00 64.97 511 ILE A CA 1
ATOM 3739 C C . ILE A 1 511 ? 137.878 135.592 111.293 1.00 64.97 511 ILE A C 1
ATOM 3740 O O . ILE A 1 511 ? 138.672 135.106 112.107 1.00 64.97 511 ILE A O 1
ATOM 3745 N N . SER A 1 512 ? 136.626 135.145 111.173 1.00 65.02 512 SER A N 1
ATOM 3746 C CA . SER A 1 512 ? 136.135 134.061 112.018 1.00 65.02 512 SER A CA 1
ATOM 3747 C C . SER A 1 512 ? 136.921 132.778 111.783 1.00 65.02 512 SER A C 1
ATOM 3748 O O . SER A 1 512 ? 137.415 132.153 112.730 1.00 65.02 512 SER A O 1
ATOM 3751 N N . LYS A 1 513 ? 137.050 132.370 110.520 1.00 66.59 513 LYS A N 1
ATOM 3752 C CA . LYS A 1 513 ? 137.794 131.154 110.221 1.00 66.59 513 LYS A CA 1
ATOM 3753 C C . LYS A 1 513 ? 139.286 131.338 110.468 1.00 66.59 513 LYS A C 1
ATOM 3754 O O . LYS A 1 513 ? 139.978 130.368 110.791 1.00 66.59 513 LYS A O 1
ATOM 3760 N N . CYS A 1 514 ? 139.793 132.568 110.353 1.00 66.94 514 CYS A N 1
ATOM 3761 C CA . CYS A 1 514 ? 141.181 132.830 110.722 1.00 66.94 514 CYS A CA 1
ATOM 3762 C C . CYS A 1 514 ? 141.406 132.570 112.207 1.00 66.94 514 CYS A C 1
ATOM 3763 O O . CYS A 1 514 ? 142.379 131.913 112.597 1.00 66.94 514 CYS A O 1
ATOM 3766 N N . ALA A 1 515 ? 140.502 133.073 113.050 1.00 62.02 515 ALA A N 1
ATOM 3767 C CA . ALA A 1 515 ? 140.607 132.831 114.484 1.00 62.02 515 ALA A CA 1
ATOM 3768 C C . ALA A 1 515 ? 140.442 131.352 114.803 1.00 62.02 515 ALA A C 1
ATOM 3769 O O . ALA A 1 515 ? 141.134 130.816 115.677 1.00 62.02 515 ALA A O 1
ATOM 3771 N N . ALA A 1 516 ? 139.522 130.678 114.109 1.00 59.75 516 ALA A N 1
ATOM 3772 C CA . ALA A 1 516 ? 139.335 129.247 114.328 1.00 59.75 516 ALA A CA 1
ATOM 3773 C C . ALA A 1 516 ? 140.594 128.464 113.978 1.00 59.75 516 ALA A C 1
ATOM 3774 O O . ALA A 1 516 ? 141.010 127.574 114.730 1.00 59.75 516 ALA A O 1
ATOM 3776 N N . ARG A 1 517 ? 141.218 128.783 112.842 1.00 61.61 517 ARG A N 1
ATOM 3777 C CA . ARG A 1 517 ? 142.447 128.102 112.448 1.00 61.61 517 ARG A CA 1
ATOM 3778 C C . ARG A 1 517 ? 143.580 128.401 113.420 1.00 61.61 517 ARG A C 1
ATOM 3779 O O . ARG A 1 517 ? 144.380 127.514 113.739 1.00 61.61 517 ARG A O 1
ATOM 3781 N N . MET A 1 518 ? 143.670 129.646 113.893 1.00 58.67 518 MET A N 1
ATOM 3782 C CA . MET A 1 518 ? 144.701 129.992 114.866 1.00 58.67 518 MET A CA 1
ATOM 3783 C C . MET A 1 518 ? 144.516 129.217 116.164 1.00 58.67 518 MET A C 1
ATOM 3784 O O . MET A 1 518 ? 145.485 128.702 116.733 1.00 58.67 518 MET A O 1
ATOM 3786 N N . GLY A 1 519 ? 143.274 129.118 116.646 1.00 57.47 519 GLY A N 1
ATOM 3787 C CA . GLY A 1 519 ? 143.009 128.416 117.889 1.00 57.47 519 GLY A CA 1
ATOM 3788 C C . GLY A 1 519 ? 143.052 126.907 117.790 1.00 57.47 519 GLY A C 1
ATOM 3789 O O . GLY A 1 519 ? 143.240 126.238 118.811 1.00 57.47 519 GLY A O 1
ATOM 3790 N N . GLN A 1 520 ? 142.877 126.354 116.587 1.00 57.84 520 GLN A N 1
ATOM 3791 C CA . GLN A 1 520 ? 142.881 124.902 116.441 1.00 57.84 520 GLN A CA 1
ATOM 3792 C C . GLN A 1 520 ? 144.246 124.302 116.750 1.00 57.84 520 GLN A C 1
ATOM 3793 O O . GLN A 1 520 ? 144.326 123.159 117.215 1.00 57.84 520 GLN A O 1
ATOM 3795 N N . LEU A 1 521 ? 145.321 125.044 116.505 1.00 61.25 521 LEU A N 1
ATOM 3796 C CA . LEU A 1 521 ? 146.672 124.555 116.744 1.00 61.25 521 LEU A CA 1
ATOM 3797 C C . LEU A 1 521 ? 147.170 124.836 118.155 1.00 61.25 521 LEU A C 1
ATOM 3798 O O . LEU A 1 521 ? 148.290 124.439 118.490 1.00 61.25 521 LEU A O 1
ATOM 3803 N N . PHE A 1 522 ? 146.374 125.508 118.986 1.00 54.70 522 PHE A N 1
ATOM 3804 C CA . PHE A 1 522 ? 146.742 125.779 120.370 1.00 54.70 522 PHE A CA 1
ATOM 3805 C C . PHE A 1 522 ? 146.087 124.825 121.357 1.00 54.70 522 PHE A C 1
ATOM 3806 O O . PHE A 1 522 ? 146.703 124.469 122.366 1.00 54.70 522 PHE A O 1
ATOM 3814 N N . SER A 1 523 ? 144.849 124.412 121.094 1.00 52.66 523 SER A N 1
ATOM 3815 C CA . SER A 1 523 ? 144.149 123.521 122.007 1.00 52.66 523 SER A CA 1
ATOM 3816 C C . SER A 1 523 ? 144.864 122.178 122.094 1.00 52.66 523 SER A C 1
ATOM 3817 O O . SER A 1 523 ? 145.390 121.669 121.100 1.00 52.66 523 SER A O 1
ATOM 3820 N N . ALA A 1 524 ? 144.885 121.609 123.296 1.00 49.13 524 ALA A N 1
ATOM 3821 C CA . ALA A 1 524 ? 145.563 120.339 123.508 1.00 49.13 524 ALA A CA 1
ATOM 3822 C C . ALA A 1 524 ? 144.862 119.225 122.744 1.00 49.13 524 ALA A C 1
ATOM 3823 O O . ALA A 1 524 ? 143.635 119.215 122.611 1.00 49.13 524 ALA A O 1
ATOM 3825 N N . SER A 1 525 ? 145.652 118.281 122.242 1.00 47.27 525 SER A N 1
ATOM 3826 C CA . SER A 1 525 ? 145.122 117.171 121.463 1.00 47.27 525 SER A CA 1
ATOM 3827 C C . SER A 1 525 ? 146.167 116.066 121.418 1.00 47.27 525 SER A C 1
ATOM 3828 O O . SER A 1 525 ? 147.331 116.267 121.772 1.00 47.27 525 SER A O 1
ATOM 3831 N N . ARG A 1 526 ? 145.731 114.891 120.975 1.00 49.63 526 ARG A N 1
ATOM 3832 C CA . ARG A 1 526 ? 146.598 113.733 120.814 1.00 49.63 526 ARG A CA 1
ATOM 3833 C C . ARG A 1 526 ? 146.787 113.453 119.331 1.00 49.63 526 ARG A C 1
ATOM 3834 O O . ARG A 1 526 ? 145.807 113.335 118.588 1.00 49.63 526 ARG A O 1
ATOM 3842 N N . GLN A 1 527 ? 148.043 113.349 118.904 1.00 52.31 527 GLN A N 1
ATOM 3843 C CA . GLN A 1 527 ? 148.358 113.103 117.502 1.00 52.31 527 GLN A CA 1
ATOM 3844 C C . GLN A 1 527 ? 148.082 111.639 117.185 1.00 52.31 527 GLN A C 1
ATOM 3845 O O . GLN A 1 527 ? 148.831 110.750 117.607 1.00 52.31 527 GLN A O 1
ATOM 3851 N N . THR A 1 528 ? 147.003 111.385 116.454 1.00 52.07 528 THR A N 1
ATOM 3852 C CA . THR A 1 528 ? 146.646 110.040 116.037 1.00 52.07 528 THR A CA 1
ATOM 3853 C C . THR A 1 528 ? 147.412 109.681 114.765 1.00 52.07 528 THR A C 1
ATOM 3854 O O . THR A 1 528 ? 148.358 110.366 114.367 1.00 52.07 528 THR A O 1
ATOM 3856 N N . LEU A 1 529 ? 147.013 108.588 114.119 1.00 54.77 529 LEU A N 1
ATOM 3857 C CA . LEU A 1 529 ? 147.685 108.143 112.908 1.00 54.77 529 LEU A CA 1
ATOM 3858 C C . LEU A 1 529 ? 147.514 109.160 111.785 1.00 54.77 529 LEU A C 1
ATOM 3859 O O . LEU A 1 529 ? 146.485 109.834 111.675 1.00 54.77 529 LEU A O 1
ATOM 3864 N N . ILE A 1 530 ? 148.545 109.274 110.948 1.00 56.18 530 ILE A N 1
ATOM 3865 C CA . ILE A 1 530 ? 148.437 110.077 109.738 1.00 56.18 530 ILE A CA 1
ATOM 3866 C C . ILE A 1 530 ? 147.511 109.370 108.758 1.00 56.18 530 ILE A C 1
ATOM 3867 O O . ILE A 1 530 ? 147.660 108.170 108.491 1.00 56.18 530 ILE A O 1
ATOM 3872 N N . VAL A 1 531 ? 146.540 110.106 108.225 1.00 56.49 531 VAL A N 1
ATOM 3873 C CA . VAL A 1 531 ? 145.483 109.539 107.397 1.00 56.49 531 VAL A CA 1
ATOM 3874 C C . VAL A 1 531 ? 145.737 109.917 105.944 1.00 56.49 531 VAL A C 1
ATOM 3875 O O . VAL A 1 531 ? 146.013 111.083 105.634 1.00 56.49 531 VAL A O 1
ATOM 3879 N N . ARG A 1 532 ? 145.674 108.924 105.060 1.00 60.76 532 ARG A N 1
ATOM 3880 C CA . ARG A 1 532 ? 145.820 109.178 103.635 1.00 60.76 532 ARG A CA 1
ATOM 3881 C C . ARG A 1 532 ? 144.658 110.020 103.123 1.00 60.76 532 ARG A C 1
ATOM 3882 O O . ARG A 1 532 ? 143.499 109.787 103.476 1.00 60.76 532 ARG A O 1
ATOM 3890 N N . ALA A 1 533 ? 144.978 111.011 102.288 1.00 58.59 533 ALA A N 1
ATOM 3891 C CA . ALA A 1 533 ? 143.938 111.864 101.723 1.00 58.59 533 ALA A CA 1
ATOM 3892 C C . ALA A 1 533 ? 142.997 111.079 100.819 1.00 58.59 533 ALA A C 1
ATOM 3893 O O . ALA A 1 533 ? 141.814 111.422 100.709 1.00 58.59 533 ALA A O 1
ATOM 3895 N N . GLN A 1 534 ? 143.497 110.030 100.163 1.00 62.95 534 GLN A N 1
ATOM 3896 C CA . GLN A 1 534 ? 142.639 109.221 99.305 1.00 62.95 534 GLN A CA 1
ATOM 3897 C C . GLN A 1 534 ? 141.690 108.353 100.119 1.00 62.95 534 GLN A C 1
ATOM 3898 O O . GLN A 1 534 ? 140.585 108.044 99.659 1.00 62.95 534 GLN A O 1
ATOM 3904 N N . ASP A 1 535 ? 142.099 107.954 101.322 1.00 59.95 535 ASP A N 1
ATOM 3905 C CA . ASP A 1 535 ? 141.257 107.139 102.185 1.00 59.95 535 ASP A CA 1
ATOM 3906 C C . ASP A 1 535 ? 140.167 107.943 102.881 1.00 59.95 535 ASP A C 1
ATOM 3907 O O . ASP A 1 535 ? 139.272 107.345 103.489 1.00 59.95 535 ASP A O 1
ATOM 3912 N N . VAL A 1 536 ? 140.216 109.270 102.809 1.00 53.60 536 VAL A N 1
ATOM 3913 C CA . VAL A 1 536 ? 139.213 110.125 103.432 1.00 53.60 536 VAL A CA 1
ATOM 3914 C C . VAL A 1 536 ? 138.043 110.257 102.464 1.00 53.60 536 VAL A C 1
ATOM 3915 O O . VAL A 1 536 ? 138.138 110.957 101.452 1.00 53.60 536 VAL A O 1
ATOM 3919 N N . GLU A 1 537 ? 136.944 109.576 102.765 1.00 49.48 537 GLU A N 1
ATOM 3920 C CA . GLU A 1 537 ? 135.735 109.740 101.978 1.00 49.48 537 GLU A CA 1
ATOM 3921 C C . GLU A 1 537 ? 135.040 111.045 102.352 1.00 49.48 537 GLU A C 1
ATOM 3922 O O . GLU A 1 537 ? 135.264 111.616 103.4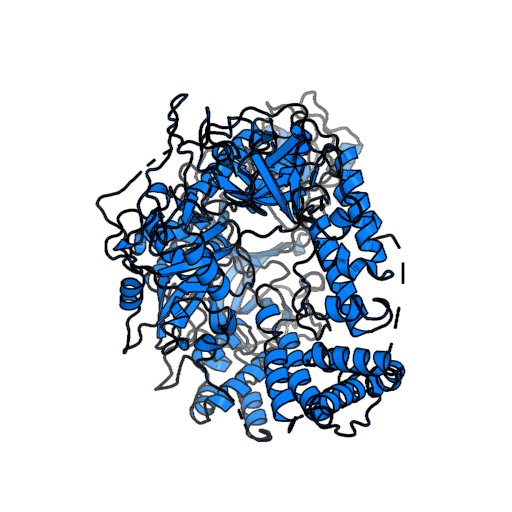22 1.00 49.48 537 GLU A O 1
ATOM 3924 N N . GLN A 1 538 ? 134.195 111.526 101.444 1.00 49.69 538 GLN A N 1
ATOM 3925 C CA . GLN A 1 538 ? 133.426 112.750 101.658 1.00 49.69 538 GLN A CA 1
ATOM 3926 C C . GLN A 1 538 ? 131.949 112.414 101.487 1.00 49.69 538 GLN A C 1
ATOM 3927 O O . GLN A 1 538 ? 131.372 112.597 100.413 1.00 49.69 538 GLN A O 1
ATOM 3933 N N . ILE A 1 539 ? 131.341 111.920 102.555 1.00 47.91 539 ILE A N 1
ATOM 3934 C CA . ILE A 1 539 ? 129.904 111.644 102.550 1.00 47.91 539 ILE A CA 1
ATOM 3935 C C . ILE A 1 539 ? 129.151 112.967 102.682 1.00 47.91 539 ILE A C 1
ATOM 3936 O O . ILE A 1 539 ? 129.555 113.824 103.484 1.00 47.91 539 ILE A O 1
ATOM 3941 N N . PRO A 1 540 ? 128.103 113.193 101.893 1.00 47.74 540 PRO A N 1
ATOM 3942 C CA . PRO A 1 540 ? 127.437 114.501 101.905 1.00 47.74 540 PRO A CA 1
ATOM 3943 C C . PRO A 1 540 ? 126.697 114.766 103.206 1.00 47.74 540 PRO A C 1
ATOM 3944 O O . PRO A 1 540 ? 126.285 113.855 103.927 1.00 47.74 540 PRO A O 1
ATOM 3948 N N . ASP A 1 541 ? 126.534 116.054 103.496 1.00 49.24 541 ASP A N 1
ATOM 3949 C CA . ASP A 1 541 ? 125.808 116.488 104.677 1.00 49.24 541 ASP A CA 1
ATOM 3950 C C . ASP A 1 541 ? 124.313 116.226 104.515 1.00 49.24 541 ASP A C 1
ATOM 3951 O O . ASP A 1 541 ? 123.800 116.050 103.406 1.00 49.24 541 ASP A O 1
ATOM 3956 N N . ILE A 1 542 ? 123.611 116.202 105.644 1.00 47.16 542 ILE A N 1
ATOM 3957 C CA . ILE A 1 542 ? 122.165 116.021 105.675 1.00 47.16 542 ILE A CA 1
ATOM 3958 C C . ILE A 1 542 ? 121.539 117.322 106.156 1.00 47.16 542 ILE A C 1
ATOM 3959 O O . ILE A 1 542 ? 121.786 117.757 107.288 1.00 47.16 542 ILE A O 1
ATOM 3964 N N . GLU A 1 543 ? 120.732 117.941 105.298 1.00 47.78 543 GLU A N 1
ATOM 3965 C CA . GLU A 1 543 ? 120.069 119.200 105.603 1.00 47.78 543 GLU A CA 1
ATOM 3966 C C . GLU A 1 543 ? 118.585 119.075 105.299 1.00 47.78 543 GLU A C 1
ATOM 3967 O O . GLU A 1 543 ? 118.198 118.471 104.295 1.00 47.78 543 GLU A O 1
ATOM 3969 N N . VAL A 1 544 ? 117.758 119.648 106.167 1.00 49.71 544 VAL A N 1
ATOM 3970 C CA . VAL A 1 544 ? 116.311 119.561 106.031 1.00 49.71 544 VAL A CA 1
ATOM 3971 C C . VAL A 1 544 ? 115.732 120.787 105.334 1.00 49.71 544 VAL A C 1
ATOM 3972 O O . VAL A 1 544 ? 114.899 120.650 104.436 1.00 49.71 544 VAL A O 1
ATOM 3976 N N . THR A 1 545 ? 116.170 121.984 105.723 1.00 53.96 545 THR A N 1
ATOM 3977 C CA . THR A 1 545 ? 115.729 123.244 105.123 1.00 53.96 545 THR A CA 1
ATOM 3978 C C . THR A 1 545 ? 114.201 123.351 105.145 1.00 53.96 545 THR A C 1
ATOM 3979 O O . THR A 1 545 ? 113.521 123.309 104.118 1.00 53.96 545 THR A O 1
ATOM 3983 N N . THR A 1 546 ? 113.663 123.450 106.359 1.00 55.61 546 THR A N 1
ATOM 3984 C CA . THR A 1 546 ? 112.234 123.622 106.569 1.00 55.61 546 THR A CA 1
ATOM 3985 C C . THR A 1 546 ? 111.993 124.812 107.485 1.00 55.61 546 THR A C 1
ATOM 3986 O O . THR A 1 546 ? 112.865 125.214 108.260 1.00 55.61 546 THR A O 1
ATOM 3990 N N . ASP A 1 547 ? 110.787 125.375 107.376 1.00 60.12 547 ASP A N 1
ATOM 3991 C CA . ASP A 1 547 ? 110.385 126.563 108.131 1.00 60.12 547 ASP A CA 1
ATOM 3992 C C . ASP A 1 547 ? 111.300 127.750 107.843 1.00 60.12 547 ASP A C 1
ATOM 3993 O O . ASP A 1 547 ? 111.511 128.609 108.703 1.00 60.12 547 ASP A O 1
ATOM 3998 N N . GLY A 1 548 ? 111.844 127.805 106.641 1.00 59.36 548 GLY A N 1
ATOM 3999 C CA . GLY A 1 548 ? 112.715 128.902 106.229 1.00 59.36 548 GLY A CA 1
ATOM 4000 C C . GLY A 1 548 ? 114.181 128.749 106.571 1.00 59.36 548 GLY A C 1
ATOM 4001 O O . GLY A 1 548 ? 115.044 128.975 105.724 1.00 59.36 548 GLY A O 1
ATOM 4002 N N . ALA A 1 549 ? 114.477 128.369 107.811 1.00 56.82 549 ALA A N 1
ATOM 4003 C CA . ALA A 1 549 ? 115.860 128.244 108.249 1.00 56.82 549 ALA A CA 1
ATOM 4004 C C . ALA A 1 549 ? 116.541 127.065 107.567 1.00 56.82 549 ALA A C 1
ATOM 4005 O O . ALA A 1 549 ? 115.947 125.998 107.390 1.00 56.82 549 ALA A O 1
ATOM 4007 N N . ASP A 1 550 ? 117.798 127.266 107.179 1.00 56.99 550 ASP A N 1
ATOM 4008 C CA . ASP A 1 550 ? 118.611 126.210 106.580 1.00 56.99 550 ASP A CA 1
ATOM 4009 C C . ASP A 1 550 ? 119.331 125.483 107.708 1.00 56.99 550 ASP A C 1
ATOM 4010 O O . ASP A 1 550 ? 120.323 125.977 108.250 1.00 56.99 550 ASP A O 1
ATOM 4015 N N . TYR A 1 551 ? 118.832 124.304 108.063 1.00 50.68 551 TYR A N 1
ATOM 4016 C CA . TYR A 1 551 ? 119.359 123.523 109.172 1.00 50.68 551 TYR A CA 1
ATOM 4017 C C . TYR A 1 551 ? 119.986 122.244 108.639 1.00 50.68 551 TYR A C 1
ATOM 4018 O O . TYR A 1 551 ? 119.338 121.486 107.910 1.00 50.68 551 TYR A O 1
ATOM 4020 N N . CYS A 1 552 ? 121.243 122.009 109.001 1.00 48.60 552 CYS A N 1
ATOM 4021 C CA . CYS A 1 552 ? 121.980 120.830 108.567 1.00 48.60 552 CYS A CA 1
ATOM 4022 C C . CYS A 1 552 ? 122.048 119.838 109.721 1.00 48.60 552 CYS A C 1
ATOM 4023 O O . CYS A 1 552 ? 122.604 120.150 110.780 1.00 48.60 552 CYS A O 1
ATOM 4026 N N . PHE A 1 553 ? 121.477 118.649 109.515 1.00 46.46 553 PHE A N 1
ATOM 4027 C CA . PHE A 1 553 ? 121.474 117.637 110.566 1.00 46.46 553 PHE A CA 1
ATOM 4028 C C . PHE A 1 553 ? 122.890 117.192 110.906 1.00 46.46 553 PHE A C 1
ATOM 4029 O O . PHE A 1 553 ? 123.236 117.039 112.083 1.00 46.46 553 PHE A O 1
ATOM 4037 N N . SER A 1 554 ? 123.720 116.977 109.890 1.00 46.13 554 SER A N 1
ATOM 4038 C CA . SER A 1 554 ? 125.110 116.580 110.091 1.00 46.13 554 SER A CA 1
ATOM 4039 C C . SER A 1 554 ? 126.002 117.820 110.081 1.00 46.13 554 SER A C 1
ATOM 4040 O O . SER A 1 554 ? 126.790 118.058 109.165 1.00 46.13 554 SER A O 1
ATOM 4043 N N . ASP A 1 555 ? 125.859 118.620 111.139 1.00 47.10 555 ASP A N 1
ATOM 4044 C CA . ASP A 1 555 ? 126.564 119.896 111.192 1.00 47.10 555 ASP A CA 1
ATOM 4045 C C . ASP A 1 555 ? 128.066 119.711 111.367 1.00 47.10 555 ASP A C 1
ATOM 4046 O O . ASP A 1 555 ? 128.850 120.481 110.803 1.00 47.10 555 ASP A O 1
ATOM 4051 N N . GLY A 1 556 ? 128.487 118.722 112.150 1.00 42.52 556 GLY A N 1
ATOM 4052 C CA . GLY A 1 556 ? 129.902 118.436 112.272 1.00 42.52 556 GLY A CA 1
ATOM 4053 C C . GLY A 1 556 ? 130.230 116.966 112.441 1.00 42.52 556 GLY A C 1
ATOM 4054 O O . GLY A 1 556 ? 131.388 116.611 112.680 1.00 42.52 556 GLY A O 1
ATOM 4055 N N . ILE A 1 557 ? 129.228 116.104 112.325 1.00 41.91 557 ILE A N 1
ATOM 4056 C CA . ILE A 1 557 ? 129.397 114.677 112.573 1.00 41.91 557 ILE A CA 1
ATOM 4057 C C . ILE A 1 557 ? 129.923 114.001 111.314 1.00 41.91 557 ILE A C 1
ATOM 4058 O O . ILE A 1 557 ? 129.455 114.263 110.199 1.00 41.91 557 ILE A O 1
ATOM 4063 N N . GLY A 1 558 ? 130.936 113.158 111.491 1.00 42.31 558 GLY A N 1
ATOM 4064 C CA . GLY A 1 558 ? 131.515 112.417 110.389 1.00 42.31 558 GLY A CA 1
ATOM 4065 C C . GLY A 1 558 ? 131.390 110.920 110.568 1.00 42.31 558 GLY A C 1
ATOM 4066 O O . GLY A 1 558 ? 130.419 110.438 111.160 1.00 42.31 558 GLY A O 1
ATOM 4067 N N . LYS A 1 559 ? 132.366 110.170 110.061 1.00 47.29 559 LYS A N 1
ATOM 4068 C CA . LYS A 1 559 ? 132.371 108.719 110.170 1.00 47.29 559 LYS A CA 1
ATOM 4069 C C . LYS A 1 559 ? 133.800 108.257 110.423 1.00 47.29 559 LYS A C 1
ATOM 4070 O O . LYS A 1 559 ? 134.736 109.060 110.450 1.00 47.29 559 LYS A O 1
ATOM 4076 N N . ILE A 1 560 ? 133.958 106.952 110.642 1.00 48.93 560 ILE A N 1
ATOM 4077 C CA . ILE A 1 560 ? 135.268 106.310 110.694 1.00 48.93 560 ILE A CA 1
ATOM 4078 C C . ILE A 1 560 ? 135.064 104.801 110.641 1.00 48.93 560 ILE A C 1
ATOM 4079 O O . ILE A 1 560 ? 134.059 104.280 111.139 1.00 48.93 560 ILE A O 1
ATOM 4084 N N . SER A 1 561 ? 135.991 104.091 110.005 1.00 54.04 561 SER A N 1
ATOM 4085 C CA . SER A 1 561 ? 135.912 102.639 109.960 1.00 54.04 561 SER A CA 1
ATOM 4086 C C . SER A 1 561 ? 136.330 102.043 111.299 1.00 54.04 561 SER A C 1
ATOM 4087 O O . SER A 1 561 ? 137.042 102.668 112.089 1.00 54.04 561 SER A O 1
ATOM 4090 N N . LEU A 1 562 ? 135.866 100.818 111.556 1.00 57.29 562 LEU A N 1
ATOM 4091 C CA . LEU A 1 562 ? 136.160 100.174 112.832 1.00 57.29 562 LEU A CA 1
ATOM 4092 C C . LEU A 1 562 ? 137.654 99.909 112.991 1.00 57.29 562 LEU A C 1
ATOM 4093 O O . LEU A 1 562 ? 138.202 100.063 114.087 1.00 57.29 562 LEU A O 1
ATOM 4098 N N . ALA A 1 563 ? 138.335 99.511 111.913 1.00 58.09 563 ALA A N 1
ATOM 4099 C CA . ALA A 1 563 ? 139.777 99.309 112.004 1.00 58.09 563 ALA A CA 1
ATOM 4100 C C . ALA A 1 563 ? 140.497 100.624 112.277 1.00 58.09 563 ALA A C 1
ATOM 4101 O O . ALA A 1 563 ? 141.347 100.704 113.178 1.00 58.09 563 ALA A O 1
ATOM 4103 N N . PHE A 1 564 ? 140.168 101.667 111.514 1.00 56.53 564 PHE A N 1
ATOM 4104 C CA . PHE A 1 564 ? 140.714 102.981 111.815 1.00 56.53 564 PHE A CA 1
ATOM 4105 C C . PHE A 1 564 ? 140.375 103.384 113.240 1.00 56.53 564 PHE A C 1
ATOM 4106 O O . PHE A 1 564 ? 141.190 104.007 113.924 1.00 56.53 564 PHE A O 1
ATOM 4108 N N . ALA A 1 565 ? 139.189 103.001 113.717 1.00 55.42 565 ALA A N 1
ATOM 4109 C CA . ALA A 1 565 ? 138.801 103.317 115.087 1.00 55.42 565 ALA A CA 1
ATOM 4110 C C . ALA A 1 565 ? 139.711 102.635 116.104 1.00 55.42 565 ALA A C 1
ATOM 4111 O O . ALA A 1 565 ? 140.114 103.254 117.090 1.00 55.42 565 ALA A O 1
ATOM 4113 N N . LYS A 1 566 ? 140.049 101.362 115.886 1.00 56.41 566 LYS A N 1
ATOM 4114 C CA . LYS A 1 566 ? 140.923 100.656 116.825 1.00 56.41 566 LYS A CA 1
ATOM 4115 C C . LYS A 1 566 ? 142.321 101.261 116.852 1.00 56.41 566 LYS A C 1
ATOM 4116 O O . LYS A 1 566 ? 142.883 101.502 117.929 1.00 56.41 566 LYS A O 1
ATOM 4122 N N . GLN A 1 567 ? 142.917 101.485 115.679 1.00 56.81 567 GLN A N 1
ATOM 4123 C CA . GLN A 1 567 ? 144.231 102.133 115.665 1.00 56.81 567 GLN A CA 1
ATOM 4124 C C . GLN A 1 567 ? 144.197 103.545 116.250 1.00 56.81 567 GLN A C 1
ATOM 4125 O O . GLN A 1 567 ? 145.119 103.931 116.977 1.00 56.81 567 GLN A O 1
ATOM 4131 N N . VAL A 1 568 ? 143.142 104.321 115.988 1.00 53.25 568 VAL A N 1
ATOM 4132 C CA . VAL A 1 568 ? 143.037 105.637 116.618 1.00 53.25 568 VAL A CA 1
ATOM 4133 C C . VAL A 1 568 ? 142.920 105.498 118.132 1.00 53.25 568 VAL A C 1
ATOM 4134 O O . VAL A 1 568 ? 143.484 106.299 118.888 1.00 53.25 568 VAL A O 1
ATOM 4138 N N . ALA A 1 569 ? 142.198 104.477 118.600 1.00 53.60 569 ALA A N 1
ATOM 4139 C CA . ALA A 1 569 ? 142.023 104.284 120.035 1.00 53.60 569 ALA A CA 1
ATOM 4140 C C . ALA A 1 569 ? 143.348 103.969 120.716 1.00 53.60 569 ALA A C 1
ATOM 4141 O O . ALA A 1 569 ? 143.700 104.585 121.729 1.00 53.60 569 ALA A O 1
ATOM 4143 N N . GLN A 1 570 ? 144.101 103.006 120.177 1.00 55.77 570 GLN A N 1
ATOM 4144 C CA . GLN A 1 570 ? 145.409 102.716 120.762 1.00 55.77 570 GLN A CA 1
ATOM 4145 C C . GLN A 1 570 ? 146.381 103.878 120.600 1.00 55.77 570 GLN A C 1
ATOM 4146 O O . GLN A 1 570 ? 147.293 104.034 121.421 1.00 55.77 570 GLN A O 1
ATOM 4152 N N . LYS A 1 571 ? 146.219 104.701 119.561 1.00 55.86 571 LYS A N 1
ATOM 4153 C CA . LYS A 1 571 ? 147.024 105.915 119.480 1.00 55.86 571 LYS A CA 1
ATOM 4154 C C . LYS A 1 571 ? 146.686 106.875 120.614 1.00 55.86 571 LYS A C 1
ATOM 4155 O O . LYS A 1 571 ? 147.583 107.489 121.203 1.00 55.86 571 LYS A O 1
ATOM 4161 N N . CYS A 1 572 ? 145.398 107.019 120.932 1.00 53.19 572 CYS A N 1
ATOM 4162 C CA . CYS A 1 572 ? 144.997 107.896 122.027 1.00 53.19 572 CYS A CA 1
ATOM 4163 C C . CYS A 1 572 ? 145.490 107.371 123.369 1.00 53.19 572 CYS A C 1
ATOM 4164 O O . CYS A 1 572 ? 145.936 108.150 124.220 1.00 53.19 572 CYS A O 1
ATOM 4167 N N . GLY A 1 573 ? 145.421 106.059 123.578 1.00 51.25 573 GLY A N 1
ATOM 4168 C CA . GLY A 1 573 ? 145.868 105.472 124.825 1.00 51.25 573 GLY A CA 1
ATOM 4169 C C . GLY A 1 573 ? 144.806 104.635 125.507 1.00 51.25 573 GLY A C 1
ATOM 4170 O O . GLY A 1 573 ? 144.893 104.368 126.709 1.00 51.25 573 GLY A O 1
ATOM 4171 N N . LEU A 1 574 ? 143.799 104.213 124.748 1.00 51.52 574 LEU A N 1
ATOM 4172 C CA . LEU A 1 574 ? 142.675 103.455 125.275 1.00 51.52 574 LEU A CA 1
ATOM 4173 C C . LEU A 1 574 ? 142.697 102.033 124.734 1.00 51.52 574 LEU A C 1
ATOM 4174 O O . LEU A 1 574 ? 143.081 101.801 123.583 1.00 51.52 574 LEU A O 1
ATOM 4179 N N . SER A 1 575 ? 142.283 101.084 125.571 1.00 52.92 575 SER A N 1
ATOM 4180 C CA . SER A 1 575 ? 142.194 99.686 125.176 1.00 52.92 575 SER A CA 1
ATOM 4181 C C . SER A 1 575 ? 140.840 99.324 124.582 1.00 52.92 575 SER A C 1
ATOM 4182 O O . SER A 1 575 ? 140.679 98.205 124.083 1.00 52.92 575 SER A O 1
ATOM 4185 N N . HIS A 1 576 ? 139.873 100.234 124.623 1.00 50.08 576 HIS A N 1
ATOM 4186 C CA . HIS A 1 576 ? 138.556 100.032 124.042 1.00 50.08 576 HIS A CA 1
ATOM 4187 C C . HIS A 1 576 ? 138.373 100.967 122.854 1.00 50.08 576 HIS A C 1
ATOM 4188 O O . HIS A 1 576 ? 139.176 101.871 122.613 1.00 50.08 576 HIS A O 1
ATOM 4195 N N . VAL A 1 577 ? 137.295 100.741 122.108 1.00 49.74 577 VAL A N 1
ATOM 4196 C CA . VAL A 1 577 ? 136.954 101.570 120.957 1.00 49.74 577 VAL A CA 1
ATOM 4197 C C . VAL A 1 577 ? 135.845 102.535 121.377 1.00 49.74 577 VAL A C 1
ATOM 4198 O O . VAL A 1 577 ? 134.731 102.086 121.694 1.00 49.74 577 VAL A O 1
ATOM 4202 N N . PRO A 1 578 ? 136.118 103.833 121.468 1.00 45.20 578 PRO A N 1
ATOM 4203 C CA . PRO A 1 578 ? 135.045 104.794 121.732 1.00 45.20 578 PRO A CA 1
ATOM 4204 C C . PRO A 1 578 ? 134.097 104.902 120.552 1.00 45.20 578 PRO A C 1
ATOM 4205 O O . PRO A 1 578 ? 134.458 104.628 119.406 1.00 45.20 578 PRO A O 1
ATOM 4209 N N . SER A 1 579 ? 132.859 105.300 120.852 1.00 44.08 579 SER A N 1
ATOM 4210 C CA . SER A 1 579 ? 131.863 105.461 119.799 1.00 44.08 579 SER A CA 1
ATOM 4211 C C . SER A 1 579 ? 132.235 106.587 118.844 1.00 44.08 579 SER A C 1
ATOM 4212 O O . SER A 1 579 ? 132.042 106.465 117.629 1.00 44.08 579 SER A O 1
ATOM 4215 N N . ALA A 1 580 ? 132.758 107.694 119.368 1.00 42.22 580 ALA A N 1
ATOM 4216 C CA . ALA A 1 580 ? 133.093 108.832 118.527 1.00 42.22 580 ALA A CA 1
ATOM 4217 C C . ALA A 1 580 ? 134.284 109.579 119.108 1.00 42.22 580 ALA A C 1
ATOM 4218 O O . ALA A 1 580 ? 134.512 109.572 120.321 1.00 42.22 580 ALA A O 1
ATOM 4220 N N . PHE A 1 581 ? 135.040 110.225 118.222 1.00 42.71 581 PHE A N 1
ATOM 4221 C CA . PHE A 1 581 ? 136.196 111.033 118.585 1.00 42.71 581 PHE A CA 1
ATOM 4222 C C . PHE A 1 581 ? 135.968 112.459 118.109 1.00 42.71 581 PHE A C 1
ATOM 4223 O O . PHE A 1 581 ? 135.603 112.673 116.949 1.00 42.71 581 PHE A O 1
ATOM 4231 N N . GLN A 1 582 ? 136.208 113.430 118.986 1.00 41.63 582 GLN A N 1
ATOM 4232 C CA . GLN A 1 582 ? 136.207 114.826 118.568 1.00 41.63 582 GLN A CA 1
ATOM 4233 C C . GLN A 1 582 ? 137.579 115.157 117.996 1.00 41.63 582 GLN A C 1
ATOM 4234 O O . GLN A 1 582 ? 138.583 115.116 118.715 1.00 41.63 582 GLN A O 1
ATOM 4240 N N . ILE A 1 583 ? 137.624 115.487 116.705 1.00 44.10 583 ILE A N 1
ATOM 4241 C CA . ILE A 1 583 ? 138.878 115.555 115.970 1.00 44.10 583 ILE A CA 1
ATOM 4242 C C . ILE A 1 583 ? 139.021 116.912 115.297 1.00 44.10 583 ILE A C 1
ATOM 4243 O O . ILE A 1 583 ? 138.053 117.654 115.113 1.00 44.10 583 ILE A O 1
ATOM 4248 N N . ARG A 1 584 ? 140.260 117.227 114.932 1.00 47.42 584 ARG A N 1
ATOM 4249 C CA . ARG A 1 584 ? 140.616 118.410 114.157 1.00 47.42 584 ARG A CA 1
ATOM 4250 C C . ARG A 1 584 ? 141.583 118.027 113.045 1.00 47.42 584 ARG A C 1
ATOM 4251 O O . ARG A 1 584 ? 142.599 118.684 112.810 1.00 47.42 584 ARG A O 1
ATOM 4253 N N . TYR A 1 585 ? 141.270 116.935 112.349 1.00 49.32 585 TYR A N 1
ATOM 4254 C CA . TYR A 1 585 ? 142.137 116.411 111.299 1.00 49.32 585 TYR A CA 1
ATOM 4255 C C . TYR A 1 585 ? 142.189 117.400 110.142 1.00 49.32 585 TYR A C 1
ATOM 4256 O O . TYR A 1 585 ? 141.203 117.575 109.419 1.00 49.32 585 TYR A O 1
ATOM 4258 N N . GLY A 1 586 ? 143.339 118.043 109.964 1.00 50.74 586 GLY A N 1
ATOM 4259 C CA . GLY A 1 586 ? 143.476 119.076 108.959 1.00 50.74 586 GLY A CA 1
ATOM 4260 C C . GLY A 1 586 ? 142.634 120.289 109.283 1.00 50.74 586 GLY A C 1
ATOM 4261 O O . GLY A 1 586 ? 142.916 121.012 110.243 1.00 50.74 586 GLY A O 1
ATOM 4262 N N . GLY A 1 587 ? 141.595 120.525 108.488 1.00 52.52 587 GLY A N 1
ATOM 4263 C CA . GLY A 1 587 ? 140.685 121.619 108.754 1.00 52.52 587 GLY A CA 1
ATOM 4264 C C . GLY A 1 587 ? 139.257 121.166 108.970 1.00 52.52 587 GLY A C 1
ATOM 4265 O O . GLY A 1 587 ? 138.361 121.991 109.172 1.00 52.52 587 GLY A O 1
ATOM 4266 N N . TYR A 1 588 ? 139.033 119.854 108.929 1.00 49.60 588 TYR A N 1
ATOM 4267 C CA . TYR A 1 588 ? 137.689 119.294 109.075 1.00 49.60 588 TYR A CA 1
ATOM 4268 C C . TYR A 1 588 ? 137.405 119.044 110.557 1.00 49.60 588 TYR A C 1
ATOM 4269 O O . TYR A 1 588 ? 137.275 117.912 111.027 1.00 49.60 588 TYR A O 1
ATOM 4278 N N . LYS A 1 589 ? 137.316 120.146 111.297 1.00 47.52 589 LYS A N 1
ATOM 4279 C CA . LYS A 1 589 ? 137.082 120.078 112.734 1.00 47.52 589 LYS A CA 1
ATOM 4280 C C . LYS A 1 589 ? 135.680 119.554 113.020 1.00 47.52 589 LYS A C 1
ATOM 4281 O O . LYS A 1 589 ? 134.704 119.988 112.400 1.00 47.52 589 LYS A O 1
ATOM 4287 N N . GLY A 1 590 ? 135.580 118.622 113.962 1.00 43.24 590 GLY A N 1
ATOM 4288 C CA . GLY A 1 590 ? 134.291 118.051 114.305 1.00 43.24 590 GLY A CA 1
ATOM 4289 C C . GLY A 1 590 ? 134.465 116.782 115.117 1.00 43.24 590 GLY A C 1
ATOM 4290 O O . GLY A 1 590 ? 135.507 116.564 115.736 1.00 43.24 590 GLY A O 1
ATOM 4291 N N . VAL A 1 591 ? 133.424 115.955 115.103 1.00 40.86 591 VAL A N 1
ATOM 4292 C CA . VAL A 1 591 ? 133.429 114.669 115.787 1.00 40.86 591 VAL A CA 1
ATOM 4293 C C . VAL A 1 591 ? 133.026 113.592 114.789 1.00 40.86 591 VAL A C 1
ATOM 4294 O O . VAL A 1 591 ? 132.117 113.792 113.977 1.00 40.86 591 VAL A O 1
ATOM 4298 N N . ILE A 1 592 ? 133.727 112.462 114.829 1.00 43.10 592 ILE A N 1
ATOM 4299 C CA . ILE A 1 592 ? 133.536 111.376 113.875 1.00 43.10 592 ILE A CA 1
ATOM 4300 C C . ILE A 1 592 ? 133.146 110.118 114.639 1.00 43.10 592 ILE A C 1
ATOM 4301 O O . ILE A 1 592 ? 133.749 109.796 115.668 1.00 43.10 592 ILE A O 1
ATOM 4306 N N . ALA A 1 593 ? 132.122 109.428 114.150 1.00 44.56 593 ALA A N 1
ATOM 4307 C CA . ALA A 1 593 ? 131.581 108.249 114.806 1.00 44.56 593 ALA A CA 1
ATOM 4308 C C . ALA A 1 593 ? 132.061 106.978 114.116 1.00 44.56 593 ALA A C 1
ATOM 4309 O O . ALA A 1 593 ? 132.398 106.972 112.930 1.00 44.56 593 ALA A O 1
ATOM 4311 N N . VAL A 1 594 ? 132.081 105.891 114.880 1.00 46.87 594 VAL A N 1
ATOM 4312 C CA . VAL A 1 594 ? 132.553 104.602 114.389 1.00 46.87 594 VAL A CA 1
ATOM 4313 C C . VAL A 1 594 ? 131.395 103.864 113.734 1.00 46.87 594 VAL A C 1
ATOM 4314 O O . VAL A 1 594 ? 130.416 103.508 114.400 1.00 46.87 594 VAL A O 1
ATOM 4318 N N . ASP A 1 595 ? 131.507 103.632 112.429 1.00 51.25 595 ASP A N 1
ATOM 4319 C CA . ASP A 1 595 ? 130.532 102.858 111.668 1.00 51.25 595 ASP A CA 1
ATOM 4320 C C . ASP A 1 595 ? 131.201 101.572 111.202 1.00 51.25 595 ASP A C 1
ATOM 4321 O O . ASP A 1 595 ? 132.146 101.613 110.407 1.00 51.25 595 ASP A O 1
ATOM 4326 N N . ARG A 1 596 ? 130.714 100.433 111.698 1.00 57.23 596 ARG A N 1
ATOM 4327 C CA . ARG A 1 596 ? 131.253 99.150 111.266 1.00 57.23 596 ARG A CA 1
ATOM 4328 C C . ARG A 1 596 ? 130.945 98.858 109.804 1.00 57.23 596 ARG A C 1
ATOM 4329 O O . ARG A 1 596 ? 131.674 98.086 109.172 1.00 57.23 596 ARG A O 1
ATOM 4337 N N . SER A 1 597 ? 129.885 99.454 109.253 1.00 57.19 597 SER A N 1
ATOM 4338 C CA . SER A 1 597 ? 129.607 99.297 107.830 1.00 57.19 597 SER A CA 1
ATOM 4339 C C . SER A 1 597 ? 130.557 100.131 106.981 1.00 57.19 597 SER A C 1
ATOM 4340 O O . SER A 1 597 ? 130.836 99.771 105.832 1.00 57.19 597 SER A O 1
ATOM 4343 N N . SER A 1 598 ? 131.057 101.239 107.522 1.00 54.66 598 SER A N 1
ATOM 4344 C CA . SER A 1 598 ? 131.974 102.092 106.780 1.00 54.66 598 SER A CA 1
ATOM 4345 C C . SER A 1 598 ? 133.312 101.391 106.581 1.00 54.66 598 SER A C 1
ATOM 4346 O O . SER A 1 598 ? 133.875 100.824 107.522 1.00 54.66 598 SER A O 1
ATOM 4349 N N . PHE A 1 599 ? 133.817 101.429 105.347 1.00 55.69 599 PHE A N 1
ATOM 4350 C CA . PHE A 1 599 ? 135.113 100.853 105.023 1.00 55.69 599 PHE A CA 1
ATOM 4351 C C . PHE A 1 599 ? 136.190 101.891 104.748 1.00 55.69 599 PHE A C 1
ATOM 4352 O O . PHE A 1 599 ? 137.375 101.578 104.899 1.00 55.69 599 PHE A O 1
ATOM 4360 N N . ARG A 1 600 ? 135.815 103.103 104.347 1.00 52.56 600 ARG A N 1
ATOM 4361 C CA . ARG A 1 600 ? 136.796 104.162 104.166 1.00 52.56 600 ARG A CA 1
ATOM 4362 C C . ARG A 1 600 ? 137.392 104.560 105.511 1.00 52.56 600 ARG A C 1
ATOM 4363 O O . ARG A 1 600 ? 136.749 104.453 106.558 1.00 52.56 600 ARG A O 1
ATOM 4365 N N . LYS A 1 601 ? 138.643 105.022 105.471 1.00 51.94 601 LYS A N 1
ATOM 4366 C CA . LYS A 1 601 ? 139.401 105.212 106.704 1.00 51.94 601 LYS A CA 1
ATOM 4367 C C . LYS A 1 601 ? 138.808 106.307 107.581 1.00 51.94 601 LYS A C 1
ATOM 4368 O O . LYS A 1 601 ? 138.705 106.137 108.801 1.00 51.94 601 LYS A O 1
ATOM 4370 N N . LEU A 1 602 ? 138.415 107.437 106.994 1.00 48.62 602 LEU A N 1
ATOM 4371 C CA . LEU A 1 602 ? 138.076 108.583 107.830 1.00 48.62 602 LEU A CA 1
ATOM 4372 C C . LEU A 1 602 ? 136.731 109.206 107.471 1.00 48.62 602 LEU A C 1
ATOM 4373 O O . LEU A 1 602 ? 136.084 109.802 108.337 1.00 48.62 602 LEU A O 1
ATOM 4378 N N . SER A 1 603 ? 136.313 109.084 106.213 1.00 49.09 603 SER A N 1
ATOM 4379 C CA . SER A 1 603 ? 134.967 109.443 105.751 1.00 49.09 603 SER A CA 1
ATOM 4380 C C . SER A 1 603 ? 134.463 110.752 106.364 1.00 49.09 603 SER A C 1
ATOM 4381 O O . SER A 1 603 ? 133.440 110.801 107.047 1.00 49.09 603 SER A O 1
ATOM 4384 N N . LEU A 1 604 ? 135.203 111.827 106.109 1.00 46.67 604 LEU A N 1
ATOM 4385 C CA . LEU A 1 604 ? 134.882 113.123 106.693 1.00 46.67 604 LEU A CA 1
ATOM 4386 C C . LEU A 1 604 ? 133.744 113.785 105.913 1.00 46.67 604 LEU A C 1
ATOM 4387 O O . LEU A 1 604 ? 133.143 113.191 105.015 1.00 46.67 604 LEU A O 1
ATOM 4392 N N . ARG A 1 605 ? 133.437 115.037 106.253 1.00 45.85 605 ARG A N 1
ATOM 4393 C CA . ARG A 1 605 ? 132.303 115.744 105.678 1.00 45.85 605 ARG A CA 1
ATOM 4394 C C . ARG A 1 605 ? 132.681 117.188 105.381 1.00 45.85 605 ARG A C 1
ATOM 4395 O O . ARG A 1 605 ? 133.674 117.713 105.891 1.00 45.85 605 ARG A O 1
ATOM 4403 N N . ASP A 1 606 ? 131.865 117.825 104.538 1.00 50.24 606 ASP A N 1
ATOM 4404 C CA . ASP A 1 606 ? 132.073 119.229 104.205 1.00 50.24 606 ASP A CA 1
ATOM 4405 C C . ASP A 1 606 ? 131.663 120.155 105.342 1.00 50.24 606 ASP A C 1
ATOM 4406 O O . ASP A 1 606 ? 132.296 121.197 105.543 1.00 50.24 606 ASP A O 1
ATOM 4411 N N . SER A 1 607 ? 130.614 119.799 106.088 1.00 46.55 607 SER A N 1
ATOM 4412 C CA . SER A 1 607 ? 130.144 120.652 107.174 1.00 46.55 607 SER A CA 1
ATOM 4413 C C . SER A 1 607 ? 131.151 120.752 108.311 1.00 46.55 607 SER A C 1
ATOM 4414 O O . SER A 1 607 ? 131.057 121.677 109.124 1.00 46.55 607 SER A O 1
ATOM 4417 N N . MET A 1 608 ? 132.104 119.825 108.388 1.00 47.58 608 MET A N 1
ATOM 4418 C CA . MET A 1 608 ? 133.167 119.901 109.379 1.00 47.58 608 MET A CA 1
ATOM 4419 C C . MET A 1 608 ? 134.298 120.829 108.958 1.00 47.58 608 MET A C 1
ATOM 4420 O O . MET A 1 608 ? 135.125 121.193 109.802 1.00 47.58 608 MET A O 1
ATOM 4425 N N . LEU A 1 609 ? 134.352 121.219 107.686 1.00 51.95 609 LEU A N 1
ATOM 4426 C CA . LEU A 1 609 ? 135.420 122.082 107.202 1.00 51.95 609 LEU A CA 1
ATOM 4427 C C . LEU A 1 609 ? 135.301 123.474 107.808 1.00 51.95 609 LEU A C 1
ATOM 4428 O O . LEU A 1 609 ? 134.225 124.078 107.799 1.00 51.95 609 LEU A O 1
ATOM 4433 N N . LYS A 1 610 ? 136.413 123.980 108.336 1.00 55.55 610 LYS A N 1
ATOM 4434 C CA . LYS A 1 610 ? 136.459 125.336 108.864 1.00 55.55 610 LYS A CA 1
ATOM 4435 C C . LYS A 1 610 ? 137.561 126.130 108.175 1.00 55.55 610 LYS A C 1
ATOM 4436 O O . LYS A 1 610 ? 137.430 127.341 107.971 1.00 55.55 610 LYS A O 1
ATOM 4442 N N . PHE A 1 611 ? 138.649 125.454 107.811 1.00 57.30 611 PHE A N 1
ATOM 4443 C CA . PHE A 1 611 ? 139.748 126.086 107.098 1.00 57.30 611 PHE A CA 1
ATOM 4444 C C . PHE A 1 611 ? 140.498 125.024 106.308 1.00 57.30 611 PHE A C 1
ATOM 4445 O O . PHE A 1 611 ? 140.404 123.828 106.594 1.00 57.30 611 PHE A O 1
ATOM 4453 N N . ASP A 1 612 ? 141.241 125.474 105.302 1.00 58.49 612 ASP A N 1
ATOM 4454 C CA . ASP A 1 612 ? 142.005 124.575 104.449 1.00 58.49 612 ASP A CA 1
ATOM 4455 C C . ASP A 1 612 ? 143.351 124.257 105.086 1.00 58.49 612 ASP A C 1
ATOM 4456 O O . ASP A 1 612 ? 144.025 125.143 105.620 1.00 58.49 612 ASP A O 1
ATOM 4461 N N . SER A 1 613 ? 143.739 122.986 105.024 1.00 59.09 613 SER A N 1
ATOM 4462 C CA . SER A 1 613 ? 145.006 122.548 105.592 1.00 59.09 613 SER A CA 1
ATOM 4463 C C . SER A 1 613 ? 145.419 121.241 104.934 1.00 59.09 613 SER A C 1
ATOM 4464 O O . SER A 1 613 ? 144.572 120.394 104.639 1.00 59.09 613 SER A O 1
ATOM 4467 N N . ASN A 1 614 ? 146.721 121.087 104.711 1.00 59.77 614 ASN A N 1
ATOM 4468 C CA . ASN A 1 614 ? 147.275 119.872 104.132 1.00 59.77 614 ASN A CA 1
ATOM 4469 C C . ASN A 1 614 ? 147.722 118.864 105.183 1.00 59.77 614 ASN A C 1
ATOM 4470 O O . ASN A 1 614 ? 148.268 117.816 104.822 1.00 59.77 614 ASN A O 1
ATOM 4475 N N . ASN A 1 615 ? 147.508 119.153 106.467 1.00 55.54 615 ASN A N 1
ATOM 4476 C CA . ASN A 1 615 ? 147.922 118.262 107.550 1.00 55.54 615 ASN A CA 1
ATOM 4477 C C . ASN A 1 615 ? 146.928 117.105 107.617 1.00 55.54 615 ASN A C 1
ATOM 4478 O O . ASN A 1 615 ? 145.962 117.101 108.384 1.00 55.54 615 ASN A O 1
ATOM 4483 N N . ARG A 1 616 ? 147.166 116.106 106.766 1.00 55.73 616 ARG A N 1
ATOM 4484 C CA . ARG A 1 616 ? 146.300 114.930 106.683 1.00 55.73 616 ARG A CA 1
ATOM 4485 C C . ARG A 1 616 ? 146.653 113.957 107.810 1.00 55.73 616 ARG A C 1
ATOM 4486 O O . ARG A 1 616 ? 147.205 112.874 107.605 1.00 55.73 616 ARG A O 1
ATOM 4488 N N . MET A 1 617 ? 146.320 114.372 109.030 1.00 53.42 617 MET A N 1
ATOM 4489 C CA . MET A 1 617 ? 146.531 113.550 110.211 1.00 53.42 617 MET A CA 1
ATOM 4490 C C . MET A 1 617 ? 145.483 113.909 111.253 1.00 53.42 617 MET A C 1
ATOM 4491 O O . MET A 1 617 ? 145.126 115.080 111.404 1.00 53.42 617 MET A O 1
ATOM 4493 N N . LEU A 1 618 ? 144.998 112.897 111.968 1.00 51.71 618 LEU A N 1
ATOM 4494 C CA . LEU A 1 618 ? 143.973 113.121 112.977 1.00 51.71 618 LEU A CA 1
ATOM 4495 C C . LEU A 1 618 ? 144.561 113.801 114.206 1.00 51.71 618 LEU A C 1
ATOM 4496 O O . LEU A 1 618 ? 145.684 113.506 114.625 1.00 51.71 618 LEU A O 1
ATOM 4501 N N . ASN A 1 619 ? 143.789 114.720 114.784 1.00 48.43 619 ASN A N 1
ATOM 4502 C CA . ASN A 1 619 ? 144.125 115.374 116.048 1.00 48.43 619 ASN A CA 1
ATOM 4503 C C . ASN A 1 619 ? 142.909 115.218 116.955 1.00 48.43 619 ASN A C 1
ATOM 4504 O O . ASN A 1 619 ? 141.973 116.020 116.899 1.00 48.43 619 ASN A O 1
ATOM 4509 N N . VAL A 1 620 ? 142.930 114.187 117.793 1.00 44.33 620 VAL A N 1
ATOM 4510 C CA . VAL A 1 620 ? 141.803 113.859 118.658 1.00 44.33 620 VAL A CA 1
ATOM 4511 C C . VAL A 1 620 ? 141.936 114.639 119.957 1.00 44.33 620 VAL A C 1
ATOM 4512 O O . VAL A 1 620 ? 142.985 114.604 120.611 1.00 44.33 620 VAL A O 1
ATOM 4516 N N . THR A 1 621 ? 140.872 115.346 120.333 1.00 43.36 621 THR A N 1
ATOM 4517 C CA . THR A 1 621 ? 140.835 116.099 121.580 1.00 43.36 621 THR A CA 1
ATOM 4518 C C . THR A 1 621 ? 140.227 115.293 122.720 1.00 43.36 621 THR A C 1
ATOM 4519 O O . THR A 1 621 ? 140.869 115.100 123.756 1.00 43.36 621 THR A O 1
ATOM 4523 N N . ARG A 1 622 ? 138.995 114.820 122.551 1.00 42.64 622 ARG A N 1
ATOM 4524 C CA . ARG A 1 622 ? 138.365 113.960 123.542 1.00 42.64 622 ARG A CA 1
ATOM 4525 C C . ARG A 1 622 ? 137.446 112.975 122.838 1.00 42.64 622 ARG A C 1
ATOM 4526 O O . ARG A 1 622 ? 136.759 113.335 121.879 1.00 42.64 622 ARG A O 1
ATOM 4534 N N . TRP A 1 623 ? 137.450 111.737 123.316 1.00 43.89 623 TRP A N 1
ATOM 4535 C CA . TRP A 1 623 ? 136.620 110.670 122.787 1.00 43.89 623 TRP A CA 1
ATOM 4536 C C . TRP A 1 623 ? 135.264 110.675 123.489 1.00 43.89 623 TRP A C 1
ATOM 4537 O O . TRP A 1 623 ? 134.938 111.578 124.262 1.00 43.89 623 TRP A O 1
ATOM 4548 N N . THR A 1 624 ? 134.457 109.658 123.199 1.00 42.78 624 THR A N 1
ATOM 4549 C CA . THR A 1 624 ? 133.164 109.491 123.854 1.00 42.78 624 THR A CA 1
ATOM 4550 C C . THR A 1 624 ? 133.337 108.604 125.080 1.00 42.78 624 THR A C 1
ATOM 4551 O O . THR A 1 624 ? 133.631 107.411 124.956 1.00 42.78 624 THR A O 1
ATOM 4555 N N . GLU A 1 625 ? 133.159 109.185 126.264 1.00 43.52 625 GLU A N 1
ATOM 4556 C CA . GLU A 1 625 ? 133.151 108.438 127.511 1.00 43.52 625 GLU A CA 1
ATOM 4557 C C . GLU A 1 625 ? 131.942 108.859 128.332 1.00 43.52 625 GLU A C 1
ATOM 4558 O O . GLU A 1 625 ? 131.435 109.975 128.193 1.00 43.52 625 GLU A O 1
ATOM 4564 N N . SER A 1 626 ? 131.479 107.946 129.184 1.00 42.79 626 SER A N 1
ATOM 4565 C CA . SER A 1 626 ? 130.310 108.191 130.026 1.00 42.79 626 SER A CA 1
ATOM 4566 C C . SER A 1 626 ? 130.728 109.102 131.175 1.00 42.79 626 SER A C 1
ATOM 4567 O O . SER A 1 626 ? 130.933 108.676 132.315 1.00 42.79 626 SER A O 1
ATOM 4570 N N . MET A 1 627 ? 130.865 110.382 130.860 1.00 40.70 627 MET A N 1
ATOM 4571 C CA . MET A 1 627 ? 131.247 111.354 131.873 1.00 40.70 627 MET A CA 1
ATOM 4572 C C . MET A 1 627 ? 130.096 111.548 132.853 1.00 40.70 627 MET A C 1
ATOM 4573 O O . MET A 1 627 ? 128.945 111.693 132.423 1.00 40.70 627 MET A O 1
ATOM 4578 N N . PRO A 1 628 ? 130.355 111.525 134.160 1.00 40.20 628 PRO A N 1
ATOM 4579 C CA . PRO A 1 628 ? 129.272 111.720 135.130 1.00 40.20 628 PRO A CA 1
ATOM 4580 C C . PRO A 1 628 ? 128.541 113.031 134.892 1.00 40.20 628 PRO A C 1
ATOM 4581 O O . PRO A 1 628 ? 129.147 114.056 134.576 1.00 40.20 628 PRO A O 1
ATOM 4585 N N . CYS A 1 629 ? 127.224 112.987 135.055 1.00 36.89 629 CYS A N 1
ATOM 4586 C CA . CYS A 1 629 ? 126.386 114.150 134.828 1.00 36.89 629 CYS A CA 1
ATOM 4587 C C . CYS A 1 629 ? 126.367 115.054 136.055 1.00 36.89 629 CYS A C 1
ATOM 4588 O O . CYS A 1 629 ? 126.625 114.628 137.184 1.00 36.89 629 CYS A O 1
ATOM 4591 N N . PHE A 1 630 ? 126.050 116.324 135.814 1.00 35.86 630 PHE A N 1
ATOM 4592 C CA . PHE A 1 630 ? 125.958 117.312 136.879 1.00 35.86 630 PHE A CA 1
ATOM 4593 C C . PHE A 1 630 ? 125.183 118.508 136.351 1.00 35.86 630 PHE A C 1
ATOM 4594 O O . PHE A 1 630 ? 125.534 119.058 135.303 1.00 35.86 630 PHE A O 1
ATOM 4596 N N . LEU A 1 631 ? 124.137 118.901 137.070 1.00 36.86 631 LEU A N 1
ATOM 4597 C CA . LEU A 1 631 ? 123.321 120.026 136.645 1.00 36.86 631 LEU A CA 1
ATOM 4598 C C . LEU A 1 631 ? 124.096 121.333 136.787 1.00 36.86 631 LEU A C 1
ATOM 4599 O O . LEU A 1 631 ? 125.177 121.395 137.377 1.00 36.86 631 LEU A O 1
ATOM 4604 N N . ASN A 1 632 ? 123.531 122.388 136.212 1.00 42.49 632 ASN A N 1
ATOM 4605 C CA . ASN A 1 632 ? 124.090 123.723 136.329 1.00 42.49 632 ASN A CA 1
ATOM 4606 C C . ASN A 1 632 ? 122.961 124.684 136.659 1.00 42.49 632 ASN A C 1
ATOM 4607 O O . ASN A 1 632 ? 121.780 124.355 136.523 1.00 42.49 632 ASN A O 1
ATOM 4612 N N . ARG A 1 633 ? 123.337 125.883 137.105 1.00 44.85 633 ARG A N 1
ATOM 4613 C CA . ARG A 1 633 ? 122.331 126.868 137.484 1.00 44.85 633 ARG A CA 1
ATOM 4614 C C . ARG A 1 633 ? 121.457 127.249 136.296 1.00 44.85 633 ARG A C 1
ATOM 4615 O O . ARG A 1 633 ? 120.258 127.502 136.455 1.00 44.85 633 ARG A O 1
ATOM 4623 N N . GLU A 1 634 ? 122.033 127.269 135.093 1.00 44.70 634 GLU A N 1
ATOM 4624 C CA . GLU A 1 634 ? 121.237 127.532 133.898 1.00 44.70 634 GLU A CA 1
ATOM 4625 C C . GLU A 1 634 ? 120.283 126.378 133.607 1.00 44.70 634 GLU A C 1
ATOM 4626 O O . GLU A 1 634 ? 119.106 126.597 133.289 1.00 44.70 634 GLU A O 1
ATOM 4632 N N . ILE A 1 635 ? 120.775 125.141 133.714 1.00 40.54 635 ILE A N 1
ATOM 4633 C CA . ILE A 1 635 ? 119.927 123.974 133.488 1.00 40.54 635 ILE A CA 1
ATOM 4634 C C . ILE A 1 635 ? 118.822 123.911 134.532 1.00 40.54 635 ILE A C 1
ATOM 4635 O O . ILE A 1 635 ? 117.660 123.635 134.210 1.00 40.54 635 ILE A O 1
ATOM 4640 N N . ILE A 1 636 ? 119.163 124.168 135.798 1.00 40.64 636 ILE A N 1
ATOM 4641 C CA . ILE A 1 636 ? 118.156 124.173 136.855 1.00 40.64 636 ILE A CA 1
ATOM 4642 C C . ILE A 1 636 ? 117.123 125.260 136.597 1.00 40.64 636 ILE A C 1
ATOM 4643 O O . ILE A 1 636 ? 115.918 125.045 136.770 1.00 40.64 636 ILE A O 1
ATOM 4648 N N . CYS A 1 637 ? 117.578 126.443 136.178 1.00 43.10 637 CYS A N 1
ATOM 4649 C CA . CYS A 1 637 ? 116.654 127.536 135.897 1.00 43.10 637 CYS A CA 1
ATOM 4650 C C . CYS A 1 637 ? 115.679 127.172 134.788 1.00 43.10 637 CYS A C 1
ATOM 4651 O O . CYS A 1 637 ? 114.470 127.402 134.914 1.00 43.10 637 CYS A O 1
ATOM 4654 N N . LEU A 1 638 ? 116.181 126.598 133.694 1.00 41.45 638 LEU A N 1
ATOM 4655 C CA . LEU A 1 638 ? 115.285 126.248 132.597 1.00 41.45 638 LEU A CA 1
ATOM 4656 C C . LEU A 1 638 ? 114.341 125.119 132.985 1.00 41.45 638 LEU A C 1
ATOM 4657 O O . LEU A 1 638 ? 113.153 125.160 132.649 1.00 41.45 638 LEU A O 1
ATOM 4662 N N . LEU A 1 639 ? 114.839 124.109 133.701 1.00 40.00 639 LEU A N 1
ATOM 4663 C CA . LEU A 1 639 ? 113.965 123.019 134.124 1.00 40.00 639 LEU A CA 1
ATOM 4664 C C . LEU A 1 639 ? 112.872 123.523 135.057 1.00 40.00 639 LEU A C 1
ATOM 4665 O O . LEU A 1 639 ? 111.720 123.084 134.969 1.00 40.00 639 LEU A O 1
ATOM 4670 N N . SER A 1 640 ? 113.212 124.453 135.952 1.00 39.97 640 SER A N 1
ATOM 4671 C CA . SER A 1 640 ? 112.201 125.055 136.813 1.00 39.97 640 SER A CA 1
ATOM 4672 C C . SER A 1 640 ? 111.196 125.865 136.002 1.00 39.97 640 SER A C 1
ATOM 4673 O O . SER A 1 640 ? 109.994 125.836 136.289 1.00 39.97 640 SER A O 1
ATOM 4676 N N . THR A 1 641 ? 111.670 126.598 134.991 1.00 39.83 641 THR A N 1
ATOM 4677 C CA . THR A 1 641 ? 110.761 127.375 134.154 1.00 39.83 641 THR A CA 1
ATOM 4678 C C . THR A 1 641 ? 109.814 126.472 133.374 1.00 39.83 641 THR A C 1
ATOM 4679 O O . THR A 1 641 ? 108.619 126.767 133.255 1.00 39.83 641 THR A O 1
ATOM 4681 N N . LEU A 1 642 ? 110.327 125.366 132.831 1.00 40.49 642 LEU A N 1
ATOM 4682 C CA . LEU A 1 642 ? 109.486 124.440 132.083 1.00 40.49 642 LEU A CA 1
ATOM 4683 C C . LEU A 1 642 ? 108.552 123.626 132.968 1.00 40.49 642 LEU A C 1
ATOM 4684 O O . LEU A 1 642 ? 107.681 122.929 132.436 1.00 40.49 642 LEU A O 1
ATOM 4689 N N . GLY A 1 643 ? 108.700 123.690 134.289 1.00 41.95 643 GLY A N 1
ATOM 4690 C CA . GLY A 1 643 ? 107.721 123.069 135.158 1.00 41.95 643 GLY A CA 1
ATOM 4691 C C . GLY A 1 643 ? 108.240 122.002 136.098 1.00 41.95 643 GLY A C 1
ATOM 4692 O O . GLY A 1 643 ? 107.505 121.074 136.448 1.00 41.95 643 GLY A O 1
ATOM 4693 N N . ILE A 1 644 ? 109.496 122.112 136.517 1.00 40.82 644 ILE A N 1
ATOM 4694 C CA . ILE A 1 644 ? 110.060 121.229 137.530 1.00 40.82 644 ILE A CA 1
ATOM 4695 C C . ILE A 1 644 ? 110.125 122.003 138.838 1.00 40.82 644 ILE A C 1
ATOM 4696 O O . ILE A 1 644 ? 110.798 123.037 138.926 1.00 40.82 644 ILE A O 1
ATOM 4701 N N . GLU A 1 645 ? 109.423 121.506 139.853 1.00 47.39 645 GLU A N 1
ATOM 4702 C CA . GLU A 1 645 ? 109.292 122.235 141.106 1.00 47.39 645 GLU A CA 1
ATOM 4703 C C . GLU A 1 645 ? 110.628 122.328 141.833 1.00 47.39 645 GLU A C 1
ATOM 4704 O O . GLU A 1 645 ? 111.511 121.479 141.678 1.00 47.39 645 GLU A O 1
ATOM 4710 N N . ASP A 1 646 ? 110.769 123.385 142.637 1.00 49.43 646 ASP A N 1
ATOM 4711 C CA . ASP A 1 646 ? 112.006 123.594 143.381 1.00 49.43 646 ASP A CA 1
ATOM 4712 C C . ASP A 1 646 ? 112.249 122.484 144.394 1.00 49.43 646 ASP A C 1
ATOM 4713 O O . ASP A 1 646 ? 113.399 122.226 144.766 1.00 49.43 646 ASP A O 1
ATOM 4718 N N . ALA A 1 647 ? 111.188 121.814 144.847 1.00 45.06 647 ALA A N 1
ATOM 4719 C CA . ALA A 1 647 ? 111.337 120.721 145.798 1.00 45.06 647 ALA A CA 1
ATOM 4720 C C . ALA A 1 647 ? 111.987 119.488 145.185 1.00 45.06 647 ALA A C 1
ATOM 4721 O O . ALA A 1 647 ? 112.382 118.585 145.929 1.00 45.06 647 ALA A O 1
ATOM 4723 N N . MET A 1 648 ? 112.102 119.427 143.858 1.00 43.66 648 MET A N 1
ATOM 4724 C CA . MET A 1 648 ? 112.743 118.301 143.191 1.00 43.66 648 MET A CA 1
ATOM 4725 C C . MET A 1 648 ? 114.254 118.472 143.113 1.00 43.66 648 MET A C 1
ATOM 4726 O O . MET A 1 648 ? 114.998 117.517 143.362 1.00 43.66 648 MET A O 1
ATOM 4731 N N . PHE A 1 649 ? 114.722 119.673 142.763 1.00 41.02 649 PHE A N 1
ATOM 4732 C CA . PHE A 1 649 ? 116.154 119.949 142.796 1.00 41.02 649 PHE A CA 1
ATOM 4733 C C . PHE A 1 649 ? 116.698 119.864 144.215 1.00 41.02 649 PHE A C 1
ATOM 4734 O O . PHE A 1 649 ? 117.813 119.376 144.433 1.00 41.02 649 PHE A O 1
ATOM 4742 N N . GLU A 1 650 ? 115.925 120.342 145.194 1.00 40.63 650 GLU A N 1
ATOM 4743 C CA . GLU A 1 650 ? 116.388 120.334 146.576 1.00 40.63 650 GLU A CA 1
ATOM 4744 C C . GLU A 1 650 ? 116.604 118.917 147.090 1.00 40.63 650 GLU A C 1
ATOM 4745 O O . GLU A 1 650 ? 117.504 118.686 147.903 1.00 40.63 650 GLU A O 1
ATOM 4747 N N . ALA A 1 651 ? 115.801 117.957 146.628 1.00 40.60 651 ALA A N 1
ATOM 4748 C CA . ALA A 1 651 ? 116.002 116.573 147.045 1.00 40.60 651 ALA A CA 1
ATOM 4749 C C . ALA A 1 651 ? 117.283 115.997 146.454 1.00 40.60 651 ALA A C 1
ATOM 4750 O O . ALA A 1 651 ? 118.033 115.293 147.142 1.00 40.60 651 ALA A O 1
ATOM 4752 N N . MET A 1 652 ? 117.556 116.290 145.181 1.00 42.81 652 MET A N 1
ATOM 4753 C CA . MET A 1 652 ? 118.783 115.801 144.558 1.00 42.81 652 MET A CA 1
ATOM 4754 C C . MET A 1 652 ? 120.015 116.423 145.202 1.00 42.81 652 MET A C 1
ATOM 4755 O O . MET A 1 652 ? 121.014 115.734 145.440 1.00 42.81 652 MET A O 1
ATOM 4760 N N . GLN A 1 653 ? 119.968 117.726 145.485 1.00 42.07 653 GLN A N 1
ATOM 4761 C CA . GLN A 1 653 ? 121.068 118.351 146.207 1.00 42.07 653 GLN A CA 1
ATOM 4762 C C . GLN A 1 653 ? 121.176 117.814 147.627 1.00 42.07 653 GLN A C 1
ATOM 4763 O O . GLN A 1 653 ? 122.277 117.748 148.176 1.00 42.07 653 GLN A O 1
ATOM 4769 N N . ALA A 1 654 ? 120.056 117.411 148.232 1.00 39.98 654 ALA A N 1
ATOM 4770 C CA . ALA A 1 654 ? 120.121 116.760 149.535 1.00 39.98 654 ALA A CA 1
ATOM 4771 C C . ALA A 1 654 ? 120.871 115.438 149.447 1.00 39.98 654 ALA A C 1
ATOM 4772 O O . ALA A 1 654 ? 121.685 115.117 150.320 1.00 39.98 654 ALA A O 1
ATOM 4774 N N . VAL A 1 655 ? 120.610 114.659 148.395 1.00 40.30 655 VAL A N 1
ATOM 4775 C CA . VAL A 1 655 ? 121.353 113.415 148.186 1.00 40.30 655 VAL A CA 1
ATOM 4776 C C . VAL A 1 655 ? 122.833 113.706 147.964 1.00 40.30 655 VAL A C 1
ATOM 4777 O O . VAL A 1 655 ? 123.707 113.013 148.501 1.00 40.30 655 VAL A O 1
ATOM 4781 N N . HIS A 1 656 ? 123.135 114.733 147.167 1.00 39.90 656 HIS A N 1
ATOM 4782 C CA . HIS A 1 656 ? 124.526 115.109 146.923 1.00 39.90 656 HIS A CA 1
ATOM 4783 C C . HIS A 1 656 ? 125.225 115.516 148.216 1.00 39.90 656 HIS A C 1
ATOM 4784 O O . HIS A 1 656 ? 126.368 115.119 148.466 1.00 39.90 656 HIS A O 1
ATOM 4791 N N . LEU A 1 657 ? 124.551 116.304 149.054 1.00 42.69 657 LEU A N 1
ATOM 4792 C CA . LEU A 1 657 ? 125.143 116.742 150.312 1.00 42.69 657 LEU A CA 1
ATOM 4793 C C . LEU A 1 657 ? 125.281 115.594 151.302 1.00 42.69 657 LEU A C 1
ATOM 4794 O O . LEU A 1 657 ? 126.207 115.595 152.117 1.00 42.69 657 LEU A O 1
ATOM 4799 N N . SER A 1 658 ? 124.363 114.626 151.270 1.00 44.69 658 SER A N 1
ATOM 4800 C CA . SER A 1 658 ? 124.530 113.429 152.088 1.00 44.69 658 SER A CA 1
ATOM 4801 C C . SER A 1 658 ? 125.740 112.626 151.634 1.00 44.69 658 SER A C 1
ATOM 4802 O O . SER A 1 658 ? 126.490 112.094 152.461 1.00 44.69 658 SER A O 1
ATOM 4805 N N . MET A 1 659 ? 125.940 112.525 150.319 1.00 47.92 659 MET A N 1
ATOM 4806 C CA . MET A 1 659 ? 127.118 111.848 149.791 1.00 47.92 659 MET A CA 1
ATOM 4807 C C . MET A 1 659 ? 128.397 112.607 150.124 1.00 47.92 659 MET A C 1
ATOM 4808 O O . MET A 1 659 ? 129.461 111.997 150.279 1.00 47.92 659 MET A O 1
ATOM 4813 N N . LEU A 1 660 ? 128.312 113.933 150.232 1.00 44.90 660 LEU A N 1
ATOM 4814 C CA . LEU A 1 660 ? 129.492 114.750 150.491 1.00 44.90 660 LEU A CA 1
ATOM 4815 C C . LEU A 1 660 ? 129.823 114.846 151.976 1.00 44.90 660 LEU A C 1
ATOM 4816 O O . LEU A 1 660 ? 130.986 115.052 152.334 1.00 44.90 660 LEU A O 1
ATOM 4821 N N . GLY A 1 661 ? 128.822 114.732 152.849 1.00 48.23 661 GLY A N 1
ATOM 4822 C CA . GLY A 1 661 ? 129.076 114.859 154.275 1.00 48.23 661 GLY A CA 1
ATOM 4823 C C . GLY A 1 661 ? 129.870 113.699 154.845 1.00 48.23 661 GLY A C 1
ATOM 4824 O O . GLY A 1 661 ? 130.737 113.891 155.701 1.00 48.23 661 GLY A O 1
ATOM 4825 N N . ASN A 1 662 ? 129.586 112.484 154.383 1.00 52.98 662 ASN A N 1
ATOM 4826 C CA . ASN A 1 662 ? 130.193 111.283 154.936 1.00 52.98 662 ASN A CA 1
ATOM 4827 C C . ASN A 1 662 ? 131.463 110.861 154.204 1.00 52.98 662 ASN A C 1
ATOM 4828 O O . ASN A 1 662 ? 132.016 109.802 154.515 1.00 52.98 662 ASN A O 1
ATOM 4833 N N . MET A 1 663 ? 131.939 111.661 153.245 1.00 53.25 663 MET A N 1
ATOM 4834 C CA . MET A 1 663 ? 133.171 111.306 152.547 1.00 53.25 663 MET A CA 1
ATOM 4835 C C . MET A 1 663 ? 134.378 111.378 153.472 1.00 53.25 663 MET A C 1
ATOM 4836 O O . MET A 1 663 ? 135.386 110.706 153.225 1.00 53.25 663 MET A O 1
ATOM 4841 N N . LEU A 1 664 ? 134.302 112.183 154.531 1.00 56.26 664 LEU A N 1
ATOM 4842 C CA . LEU A 1 664 ? 135.346 112.213 155.546 1.00 56.26 664 LEU A CA 1
ATOM 4843 C C . LEU A 1 664 ? 135.181 111.125 156.599 1.00 56.26 664 LEU A C 1
ATOM 4844 O O . LEU A 1 664 ? 136.044 110.999 157.474 1.00 56.26 664 LEU A O 1
ATOM 4849 N N . GLU A 1 665 ? 134.104 110.340 156.542 1.00 58.10 665 GLU A N 1
ATOM 4850 C CA . GLU A 1 665 ? 133.862 109.320 157.552 1.00 58.10 665 GLU A CA 1
ATOM 4851 C C . GLU A 1 665 ? 133.453 107.971 156.980 1.00 58.10 665 GLU A C 1
ATOM 4852 O O . GLU A 1 665 ? 133.229 107.039 157.758 1.00 58.10 665 GLU A O 1
ATOM 4858 N N . ASP A 1 666 ? 133.346 107.831 155.661 1.00 57.61 666 ASP A N 1
ATOM 4859 C CA . ASP A 1 666 ? 132.922 106.577 155.059 1.00 57.61 666 ASP A CA 1
ATOM 4860 C C . ASP A 1 666 ? 133.814 106.256 153.869 1.00 57.61 666 ASP A C 1
ATOM 4861 O O . ASP A 1 666 ? 134.415 107.140 153.255 1.00 57.61 666 ASP A O 1
ATOM 4866 N N . ARG A 1 667 ? 133.889 104.964 153.552 1.00 55.03 667 ARG A N 1
ATOM 4867 C CA . ARG A 1 667 ? 134.653 104.483 152.409 1.00 55.03 667 ARG A CA 1
ATOM 4868 C C . ARG A 1 667 ? 133.959 104.774 151.083 1.00 55.03 667 ARG A C 1
ATOM 4869 O O . ARG A 1 667 ? 134.571 104.594 150.024 1.00 55.03 667 ARG A O 1
ATOM 4877 N N . ASP A 1 668 ? 132.713 105.254 151.117 1.00 55.22 668 ASP A N 1
ATOM 4878 C CA . ASP A 1 668 ? 131.965 105.522 149.894 1.00 55.22 668 ASP A CA 1
ATOM 4879 C C . ASP A 1 668 ? 132.642 106.556 149.003 1.00 55.22 668 ASP A C 1
ATOM 4880 O O . ASP A 1 668 ? 132.399 106.563 147.792 1.00 55.22 668 ASP A O 1
ATOM 4885 N N . ALA A 1 669 ? 133.492 107.417 149.569 1.00 54.24 669 ALA A N 1
ATOM 4886 C CA . ALA A 1 669 ? 134.155 108.450 148.781 1.00 54.24 669 ALA A CA 1
ATOM 4887 C C . ALA A 1 669 ? 135.034 107.870 147.681 1.00 54.24 669 ALA A C 1
ATOM 4888 O O . ALA A 1 669 ? 135.382 108.590 146.738 1.00 54.24 669 ALA A O 1
ATOM 4890 N N . ALA A 1 670 ? 135.410 106.594 147.785 1.00 55.70 670 ALA A N 1
ATOM 4891 C CA . ALA A 1 670 ? 136.207 105.969 146.735 1.00 55.70 670 ALA A CA 1
ATOM 4892 C C . ALA A 1 670 ? 135.449 105.922 145.415 1.00 55.70 670 ALA A C 1
ATOM 4893 O O . ALA A 1 670 ? 136.023 106.187 144.351 1.00 55.70 670 ALA A O 1
ATOM 4895 N N . LEU A 1 671 ? 134.159 105.587 145.459 1.00 57.15 671 LEU A N 1
ATOM 4896 C CA . LEU A 1 671 ? 133.361 105.417 144.251 1.00 57.15 671 LEU A CA 1
ATOM 4897 C C . LEU A 1 671 ? 132.120 106.300 144.224 1.00 57.15 671 LEU A C 1
ATOM 4898 O O . LEU A 1 671 ? 131.218 106.055 143.413 1.00 57.15 671 LEU A O 1
ATOM 4900 N N . ASN A 1 672 ? 132.042 107.311 145.076 1.00 54.01 672 ASN A N 1
ATOM 4901 C CA . ASN A 1 672 ? 130.880 108.194 145.067 1.00 54.01 672 ASN A CA 1
ATOM 4902 C C . ASN A 1 672 ? 131.243 109.660 144.900 1.00 54.01 672 ASN A C 1
ATOM 4903 O O . ASN A 1 672 ? 130.502 110.396 144.245 1.00 54.01 672 ASN A O 1
ATOM 4908 N N . VAL A 1 673 ? 132.357 110.107 145.474 1.00 50.16 673 VAL A N 1
ATOM 4909 C CA . VAL A 1 673 ? 132.774 111.505 145.403 1.00 50.16 673 VAL A CA 1
ATOM 4910 C C . VAL A 1 673 ? 133.965 111.678 144.468 1.00 50.16 673 VAL A C 1
ATOM 4911 O O . VAL A 1 673 ? 133.863 112.344 143.437 1.00 50.16 673 VAL A O 1
ATOM 4915 N N . LEU A 1 674 ? 135.102 111.064 144.801 1.00 52.53 674 LEU A N 1
ATOM 4916 C CA . LEU A 1 674 ? 136.293 111.211 143.972 1.00 52.53 674 LEU A CA 1
ATOM 4917 C C . LEU A 1 674 ? 136.079 110.626 142.582 1.00 52.53 674 LEU A C 1
ATOM 4918 O O . LEU A 1 674 ? 136.507 111.212 141.581 1.00 52.53 674 LEU A O 1
ATOM 4920 N N . GLN A 1 675 ? 135.413 109.472 142.500 1.00 52.84 675 GLN A N 1
ATOM 4921 C CA . GLN A 1 675 ? 135.289 108.773 141.224 1.00 52.84 675 GLN A CA 1
ATOM 4922 C C . GLN A 1 675 ? 134.489 109.581 140.208 1.00 52.84 675 GLN A C 1
ATOM 4923 O O . GLN A 1 675 ? 134.866 109.657 139.032 1.00 52.84 675 GLN A O 1
ATOM 4925 N N . LYS A 1 676 ? 133.386 110.189 140.633 1.00 51.81 676 LYS A N 1
ATOM 4926 C CA . LYS A 1 676 ? 132.473 110.837 139.696 1.00 51.81 676 LYS A CA 1
ATOM 4927 C C . LYS A 1 676 ? 132.314 112.333 139.914 1.00 51.81 676 LYS A C 1
ATOM 4928 O O . LYS A 1 676 ? 132.340 113.091 138.941 1.00 51.81 676 LYS A O 1
ATOM 4934 N N . LEU A 1 677 ? 132.134 112.784 141.159 1.00 48.90 677 LEU A N 1
ATOM 4935 C CA . LEU A 1 677 ? 131.925 114.209 141.398 1.00 48.90 677 LEU A CA 1
ATOM 4936 C C . LEU A 1 677 ? 133.139 115.026 140.976 1.00 48.90 677 LEU A C 1
ATOM 4937 O O . LEU A 1 677 ? 132.999 116.083 140.350 1.00 48.90 677 LEU A O 1
ATOM 4942 N N . SER A 1 678 ? 134.335 114.551 141.303 1.00 53.91 678 SER A N 1
ATOM 4943 C CA . SER A 1 678 ? 135.572 115.228 140.952 1.00 53.91 678 SER A CA 1
ATOM 4944 C C . SER A 1 678 ? 136.178 114.615 139.694 1.00 53.91 678 SER A C 1
ATOM 4945 O O . SER A 1 678 ? 135.690 113.618 139.155 1.00 53.91 678 SER A O 1
ATOM 4948 N N . GLY A 1 679 ? 137.262 115.229 139.230 1.00 62.08 679 GLY A N 1
ATOM 4949 C CA . GLY A 1 679 ? 137.988 114.735 138.080 1.00 62.08 679 GLY A CA 1
ATOM 4950 C C . GLY A 1 679 ? 138.851 113.525 138.339 1.00 62.08 679 GLY A C 1
ATOM 4951 O O . GLY A 1 679 ? 139.525 113.044 137.423 1.00 62.08 679 GLY A O 1
ATOM 4952 N N . GLU A 1 680 ? 138.855 113.020 139.570 1.00 57.99 680 GLU A N 1
ATOM 4953 C CA . GLU A 1 680 ? 139.650 111.851 139.907 1.00 57.99 680 GLU A CA 1
ATOM 4954 C C . GLU A 1 680 ? 139.122 110.613 139.191 1.00 57.99 680 GLU A C 1
ATOM 4955 O O . GLU A 1 680 ? 137.939 110.515 138.855 1.00 57.99 680 GLU A O 1
ATOM 4957 N N . ASN A 1 681 ? 140.023 109.660 138.958 1.00 60.22 681 ASN A N 1
ATOM 4958 C CA . ASN A 1 681 ? 139.682 108.435 138.247 1.00 60.22 681 ASN A CA 1
ATOM 4959 C C . ASN A 1 681 ? 140.184 107.204 138.991 1.00 60.22 681 ASN A C 1
ATOM 4960 O O . ASN A 1 681 ? 140.656 107.309 140.127 1.00 60.22 681 ASN A O 1
ATOM 4965 N N . SER A 1 682 ? 140.089 106.033 138.357 1.00 62.73 682 SER A N 1
ATOM 4966 C CA . SER A 1 682 ? 140.516 104.795 139.001 1.00 62.73 682 SER A CA 1
ATOM 4967 C C . SER A 1 682 ? 142.019 104.752 139.245 1.00 62.73 682 SER A C 1
ATOM 4968 O O . SER A 1 682 ? 142.478 103.938 140.053 1.00 62.73 682 SER A O 1
ATOM 4971 N N . LYS A 1 683 ? 142.790 105.599 138.570 1.00 61.92 683 LYS A N 1
ATOM 4972 C CA . LYS A 1 683 ? 144.233 105.648 138.747 1.00 61.92 683 LYS A CA 1
ATOM 4973 C C . LYS A 1 683 ? 144.680 106.732 139.719 1.00 61.92 683 LYS A C 1
ATOM 4974 O O . LYS A 1 683 ? 145.888 106.933 139.883 1.00 61.92 683 LYS A O 1
ATOM 4980 N N . ASN A 1 684 ? 143.749 107.437 140.358 1.00 57.95 684 ASN A N 1
ATOM 4981 C CA . ASN A 1 684 ? 144.127 108.431 141.352 1.00 57.95 684 ASN A CA 1
ATOM 4982 C C . ASN A 1 684 ? 144.688 107.752 142.594 1.00 57.95 684 ASN A C 1
ATOM 4983 O O . ASN A 1 684 ? 144.263 106.655 142.969 1.00 57.95 684 ASN A O 1
ATOM 4988 N N . LEU A 1 685 ? 145.654 108.415 143.232 1.00 54.89 685 LEU A N 1
ATOM 4989 C CA . LEU A 1 685 ? 146.297 107.843 144.410 1.00 54.89 685 LEU A CA 1
ATOM 4990 C C . LEU A 1 685 ? 145.314 107.702 145.566 1.00 54.89 685 LEU A C 1
ATOM 4991 O O . LEU A 1 685 ? 145.330 106.696 146.288 1.00 54.89 685 LEU A O 1
ATOM 4996 N N . LEU A 1 686 ? 144.455 108.705 145.762 1.00 54.87 686 LEU A N 1
ATOM 4997 C CA . LEU A 1 686 ? 143.436 108.611 146.801 1.00 54.87 686 LEU A CA 1
ATOM 4998 C C . LEU A 1 686 ? 142.475 107.466 146.518 1.00 54.87 686 LEU A C 1
ATOM 4999 O O . LEU A 1 686 ? 142.089 106.727 147.431 1.00 54.87 686 LEU A O 1
ATOM 5004 N N . VAL A 1 687 ? 142.078 107.304 145.255 1.00 55.75 687 VAL A N 1
ATOM 5005 C CA . VAL A 1 687 ? 141.223 106.183 144.885 1.00 55.75 687 VAL A CA 1
ATOM 5006 C C . VAL A 1 687 ? 141.945 104.866 145.132 1.00 55.75 687 VAL A C 1
ATOM 5007 O O . VAL A 1 687 ? 141.335 103.877 145.557 1.00 55.75 687 VAL A O 1
ATOM 5011 N N . LYS A 1 688 ? 143.258 104.834 144.888 1.00 55.86 688 LYS A N 1
ATOM 5012 C CA . LYS A 1 688 ? 144.027 103.622 145.151 1.00 55.86 688 LYS A CA 1
ATOM 5013 C C . LYS A 1 688 ? 144.010 103.268 146.633 1.00 55.86 688 LYS A C 1
ATOM 5014 O O . LYS A 1 688 ? 143.736 102.121 147.003 1.00 55.86 688 LYS A O 1
ATOM 5020 N N . MET A 1 689 ? 144.292 104.239 147.502 1.00 54.00 689 MET A N 1
ATOM 5021 C CA . MET A 1 689 ? 144.337 103.935 148.928 1.00 54.00 689 MET A CA 1
ATOM 5022 C C . MET A 1 689 ? 142.965 103.934 149.588 1.00 54.00 689 MET A C 1
ATOM 5023 O O . MET A 1 689 ? 142.884 103.705 150.799 1.00 54.00 689 MET A O 1
ATOM 5028 N N . LEU A 1 690 ? 141.897 104.209 148.845 1.00 54.54 690 LEU A N 1
ATOM 5029 C CA . LEU A 1 690 ? 140.549 104.041 149.373 1.00 54.54 690 LEU A CA 1
ATOM 5030 C C . LEU A 1 690 ? 139.877 102.760 148.900 1.00 54.54 690 LEU A C 1
ATOM 5031 O O . LEU A 1 690 ? 139.062 102.195 149.636 1.00 54.54 690 LEU A O 1
ATOM 5036 N N . LEU A 1 691 ? 140.196 102.293 147.691 1.00 56.36 691 LEU A N 1
ATOM 5037 C CA . LEU A 1 691 ? 139.609 101.054 147.194 1.00 56.36 691 LEU A CA 1
ATOM 5038 C C . LEU A 1 691 ? 140.140 99.846 147.956 1.00 56.36 691 LEU A C 1
ATOM 5039 O O . LEU A 1 691 ? 139.424 98.854 148.137 1.00 56.36 691 LEU A O 1
ATOM 5044 N N . GLN A 1 692 ? 141.389 99.909 148.410 1.00 60.09 692 GLN A N 1
ATOM 5045 C CA . GLN A 1 692 ? 142.033 98.809 149.118 1.00 60.09 692 GLN A CA 1
ATOM 5046 C C . GLN A 1 692 ? 142.721 99.312 150.379 1.00 60.09 692 GLN A C 1
ATOM 5047 O O . GLN A 1 692 ? 143.736 98.765 150.819 1.00 60.09 692 GLN A O 1
ATOM 5053 N N . GLY A 1 693 ? 142.162 100.350 150.996 1.00 55.99 693 GLY A N 1
ATOM 5054 C CA . GLY A 1 693 ? 142.778 100.940 152.167 1.00 55.99 693 GLY A CA 1
ATOM 5055 C C . GLY A 1 693 ? 141.819 101.233 153.303 1.00 55.99 693 GLY A C 1
ATOM 5056 O O . GLY A 1 693 ? 140.672 100.778 153.297 1.00 55.99 693 GLY A O 1
ATOM 5057 N N . TYR A 1 694 ? 142.288 101.996 154.286 1.00 57.60 694 TYR A N 1
ATOM 5058 C CA . TYR A 1 694 ? 141.529 102.273 155.495 1.00 57.60 694 TYR A CA 1
ATOM 5059 C C . TYR A 1 694 ? 140.616 103.481 155.280 1.00 57.60 694 TYR A C 1
ATOM 5060 O O . TYR A 1 694 ? 140.484 104.003 154.170 1.00 57.60 694 TYR A O 1
ATOM 5062 N N . ALA A 1 695 ? 139.976 103.934 156.356 1.00 58.94 695 ALA A N 1
ATOM 5063 C CA . ALA A 1 695 ? 139.020 105.025 156.268 1.00 58.94 695 ALA A CA 1
ATOM 5064 C C . ALA A 1 695 ? 139.721 106.332 155.897 1.00 58.94 695 ALA A C 1
ATOM 5065 O O . ALA A 1 695 ? 140.914 106.502 156.159 1.00 58.94 695 ALA A O 1
ATOM 5067 N N . PRO A 1 696 ? 138.999 107.263 155.263 1.00 57.63 696 PRO A N 1
ATOM 5068 C CA . PRO A 1 696 ? 139.627 108.543 154.888 1.00 57.63 696 PRO A CA 1
ATOM 5069 C C . PRO A 1 696 ? 140.256 109.284 156.055 1.00 57.63 696 PRO A C 1
ATOM 5070 O O . PRO A 1 696 ? 141.330 109.877 155.896 1.00 57.63 696 PRO A O 1
ATOM 5074 N N . SER A 1 697 ? 139.625 109.262 157.227 1.00 58.16 697 SER A N 1
ATOM 5075 C CA . SER A 1 697 ? 140.143 109.993 158.376 1.00 58.16 697 SER A CA 1
ATOM 5076 C C . SER A 1 697 ? 141.298 109.280 159.068 1.00 58.16 697 SER A C 1
ATOM 5077 O O . SER A 1 697 ? 141.927 109.873 159.951 1.00 58.16 697 SER A O 1
ATOM 5080 N N . SER A 1 698 ? 141.589 108.032 158.697 1.00 56.98 698 SER A N 1
ATOM 5081 C CA . SER A 1 698 ? 142.661 107.293 159.355 1.00 56.98 698 SER A CA 1
ATOM 5082 C C . SER A 1 698 ? 144.032 107.842 158.975 1.00 56.98 698 SER A C 1
ATOM 5083 O O . SER A 1 698 ? 144.887 108.059 159.842 1.00 56.98 698 SER A O 1
ATOM 5086 N N . GLU A 1 699 ? 144.262 108.073 157.683 1.00 56.11 699 GLU A N 1
ATOM 5087 C CA . GLU A 1 699 ? 145.583 108.513 157.251 1.00 56.11 699 GLU A CA 1
ATOM 5088 C C . GLU A 1 699 ? 145.641 110.031 157.147 1.00 56.11 699 GLU A C 1
ATOM 5089 O O . GLU A 1 699 ? 144.671 110.659 156.714 1.00 56.11 699 GLU A O 1
ATOM 5091 N N . PRO A 1 700 ? 146.766 110.641 157.532 1.00 56.44 700 PRO A N 1
ATOM 5092 C CA . PRO A 1 700 ? 146.836 112.115 157.493 1.00 56.44 700 PRO A CA 1
ATOM 5093 C C . PRO A 1 700 ? 146.786 112.678 156.083 1.00 56.44 700 PRO A C 1
ATOM 5094 O O . PRO A 1 700 ? 146.011 113.606 155.814 1.00 56.44 700 PRO A O 1
ATOM 5098 N N . TYR A 1 701 ? 147.601 112.142 155.172 1.00 57.39 701 TYR A N 1
ATOM 5099 C CA . TYR A 1 701 ? 147.572 112.593 153.784 1.00 57.39 701 TYR A CA 1
ATOM 5100 C C . TYR A 1 701 ? 146.211 112.336 153.151 1.00 57.39 701 TYR A C 1
ATOM 5101 O O . TYR A 1 701 ? 145.656 113.207 152.466 1.00 57.39 701 TYR A O 1
ATOM 5110 N N . LEU A 1 702 ? 145.654 111.146 153.379 1.00 55.88 702 LEU A N 1
ATOM 5111 C CA . LEU A 1 702 ? 144.335 110.828 152.845 1.00 55.88 702 LEU A CA 1
ATOM 5112 C C . LEU A 1 702 ? 143.273 111.756 153.417 1.00 55.88 702 LEU A C 1
ATOM 5113 O O . LEU A 1 702 ? 142.415 112.254 152.680 1.00 55.88 702 LEU A O 1
ATOM 5118 N N . SER A 1 703 ? 143.321 112.010 154.727 1.00 56.40 703 SER A N 1
ATOM 5119 C CA . SER A 1 703 ? 142.332 112.889 155.344 1.00 56.40 703 SER A CA 1
ATOM 5120 C C . SER A 1 703 ? 142.429 114.305 154.796 1.00 56.40 703 SER A C 1
ATOM 5121 O O . SER A 1 703 ? 141.406 114.931 154.500 1.00 56.40 703 SER A O 1
ATOM 5124 N N . MET A 1 704 ? 143.648 114.828 154.645 1.00 56.94 704 MET A N 1
ATOM 5125 C CA . MET A 1 704 ? 143.790 116.202 154.173 1.00 56.94 704 MET A CA 1
ATOM 5126 C C . MET A 1 704 ? 143.368 116.333 152.714 1.00 56.94 704 MET A C 1
ATOM 5127 O O . MET A 1 704 ? 142.718 117.317 152.338 1.00 56.94 704 MET A O 1
ATOM 5132 N N . MET A 1 705 ? 143.692 115.342 151.878 1.00 58.66 705 MET A N 1
ATOM 5133 C CA . MET A 1 705 ? 143.271 115.417 150.483 1.00 58.66 705 MET A CA 1
ATOM 5134 C C . MET A 1 705 ? 141.763 115.246 150.343 1.00 58.66 705 MET A C 1
ATOM 5135 O O . MET A 1 705 ? 141.133 115.914 149.515 1.00 58.66 705 MET A O 1
ATOM 5140 N N . LEU A 1 706 ? 141.162 114.367 151.148 1.00 55.31 706 LEU A N 1
ATOM 5141 C CA . LEU A 1 706 ? 139.712 114.231 151.119 1.00 55.31 706 LEU A CA 1
ATOM 5142 C C . LEU A 1 706 ? 139.027 115.489 151.631 1.00 55.31 706 LEU A C 1
ATOM 5143 O O . LEU A 1 706 ? 137.966 115.859 151.124 1.00 55.31 706 LEU A O 1
ATOM 5148 N N . ARG A 1 707 ? 139.620 116.168 152.615 1.00 55.41 707 ARG A N 1
ATOM 5149 C CA . ARG A 1 707 ? 139.061 117.431 153.082 1.00 55.41 707 ARG A CA 1
ATOM 5150 C C . ARG A 1 707 ? 139.165 118.508 152.010 1.00 55.41 707 ARG A C 1
ATOM 5151 O O . ARG A 1 707 ? 138.244 119.315 151.840 1.00 55.41 707 ARG A O 1
ATOM 5159 N N . VAL A 1 708 ? 140.281 118.538 151.278 1.00 53.04 708 VAL A N 1
ATOM 5160 C CA . VAL A 1 708 ? 140.421 119.490 150.178 1.00 53.04 708 VAL A CA 1
ATOM 5161 C C . VAL A 1 708 ? 139.382 119.212 149.099 1.00 53.04 708 VAL A C 1
ATOM 5162 O O . VAL A 1 708 ? 138.763 120.137 148.558 1.00 53.04 708 VAL A O 1
ATOM 5164 N N . HIS A 1 709 ? 139.177 117.934 148.767 1.00 52.48 709 HIS A N 1
ATOM 5165 C CA . HIS A 1 709 ? 138.152 117.575 147.790 1.00 52.48 709 HIS A CA 1
ATOM 5166 C C . HIS A 1 709 ? 136.761 117.956 148.283 1.00 52.48 709 HIS A C 1
ATOM 5167 O O . HIS A 1 709 ? 135.927 118.431 147.505 1.00 52.48 709 HIS A O 1
ATOM 5174 N N . HIS A 1 710 ? 136.490 117.739 149.572 1.00 48.60 710 HIS A N 1
ATOM 5175 C CA . HIS A 1 710 ? 135.206 118.118 150.152 1.00 48.60 710 HIS A CA 1
ATOM 5176 C C . HIS A 1 710 ? 134.981 119.618 150.037 1.00 48.60 710 HIS A C 1
ATOM 5177 O O . HIS A 1 710 ? 133.895 120.070 149.657 1.00 48.60 710 HIS A O 1
ATOM 5184 N N . GLU A 1 711 ? 136.008 120.407 150.359 1.00 49.79 711 GLU A N 1
ATOM 5185 C CA . GLU A 1 711 ? 135.893 121.855 150.243 1.00 49.79 711 GLU A CA 1
ATOM 5186 C C . GLU A 1 711 ? 135.660 122.271 148.798 1.00 49.79 711 GLU A C 1
ATOM 5187 O O . GLU A 1 711 ? 134.836 123.149 148.524 1.00 49.79 711 GLU A O 1
ATOM 5193 N N . SER A 1 712 ? 136.373 121.645 147.859 1.00 47.10 712 SER A N 1
ATOM 5194 C CA . SER A 1 712 ? 136.204 121.986 146.450 1.00 47.10 712 SER A CA 1
ATOM 5195 C C . SER A 1 712 ? 134.791 121.673 145.975 1.00 47.10 712 SER A C 1
ATOM 5196 O O . SER A 1 712 ? 134.158 122.488 145.293 1.00 47.10 712 SER A O 1
ATOM 5198 N N . GLN A 1 713 ? 134.275 120.495 146.334 1.00 46.37 713 GLN A N 1
ATOM 5199 C CA . GLN A 1 713 ? 132.933 120.116 145.904 1.00 46.37 713 GLN A CA 1
ATOM 5200 C C . GLN A 1 713 ? 131.872 121.009 146.532 1.00 46.37 713 GLN A C 1
ATOM 5201 O O . GLN A 1 713 ? 130.916 121.408 145.858 1.00 46.37 713 GLN A O 1
ATOM 5207 N N . LEU A 1 714 ? 132.015 121.333 147.821 1.00 44.74 714 LEU A N 1
ATOM 5208 C CA . LEU A 1 714 ? 131.051 122.223 148.460 1.00 44.74 714 LEU A CA 1
ATOM 5209 C C . LEU A 1 714 ? 131.095 123.617 147.850 1.00 44.74 714 LEU A C 1
ATOM 5210 O O . LEU A 1 714 ? 130.047 124.229 147.614 1.00 44.74 714 LEU A O 1
ATOM 5215 N N . SER A 1 715 ? 132.296 124.137 147.582 1.00 43.66 715 SER A N 1
ATOM 5216 C CA . SER A 1 715 ? 132.410 125.454 146.967 1.00 43.66 715 SER A CA 1
ATOM 5217 C C . SER A 1 715 ? 131.798 125.461 145.574 1.00 43.66 715 SER A C 1
ATOM 5218 O O . SER A 1 715 ? 131.113 126.419 145.194 1.00 43.66 715 SER A O 1
ATOM 5221 N N . GLU A 1 716 ? 132.027 124.399 144.799 1.00 43.80 716 GLU A N 1
ATOM 5222 C CA . GLU A 1 716 ? 131.416 124.306 143.479 1.00 43.80 716 GLU A CA 1
ATOM 5223 C C . GLU A 1 716 ? 129.898 124.277 143.584 1.00 43.80 716 GLU A C 1
ATOM 5224 O O . GLU A 1 716 ? 129.208 125.096 142.968 1.00 43.80 716 GLU A O 1
ATOM 5226 N N . LEU A 1 717 ? 129.363 123.368 144.404 1.00 40.31 717 LEU A N 1
ATOM 5227 C CA . LEU A 1 717 ? 127.916 123.220 144.525 1.00 40.31 717 LEU A CA 1
ATOM 5228 C C . LEU A 1 717 ? 127.258 124.496 145.034 1.00 40.31 717 LEU A C 1
ATOM 5229 O O . LEU A 1 717 ? 126.132 124.814 144.636 1.00 40.31 717 LEU A O 1
ATOM 5234 N N . LYS A 1 718 ? 127.940 125.241 145.906 1.00 41.32 718 LYS A N 1
ATOM 5235 C CA . LYS A 1 718 ? 127.401 126.518 146.358 1.00 41.32 718 LYS A CA 1
ATOM 5236 C C . LYS A 1 718 ? 127.470 127.567 145.255 1.00 41.32 718 LYS A C 1
ATOM 5237 O O . LYS A 1 718 ? 126.562 128.395 145.122 1.00 41.32 718 LYS A O 1
ATOM 5239 N N . SER A 1 719 ? 128.540 127.552 144.458 1.00 42.82 719 SER A N 1
ATOM 5240 C CA . SER A 1 719 ? 128.682 128.523 143.378 1.00 42.82 719 SER A CA 1
ATOM 5241 C C . SER A 1 719 ? 127.919 128.084 142.133 1.00 42.82 719 SER A C 1
ATOM 5242 O O . SER A 1 719 ? 126.992 128.767 141.685 1.00 42.82 719 SER A O 1
ATOM 5245 N N . ARG A 1 720 ? 128.299 126.944 141.559 1.00 43.54 720 ARG A N 1
ATOM 5246 C CA . ARG A 1 720 ? 127.637 126.379 140.388 1.00 43.54 720 ARG A CA 1
ATOM 5247 C C . ARG A 1 720 ? 127.010 125.054 140.802 1.00 43.54 720 ARG A C 1
ATOM 5248 O O . ARG A 1 720 ? 127.722 124.087 141.090 1.00 43.54 720 ARG A O 1
ATOM 5256 N N . CYS A 1 721 ? 125.681 124.991 140.782 1.00 41.11 721 CYS A N 1
ATOM 5257 C CA . CYS A 1 721 ? 124.976 123.886 141.418 1.00 41.11 721 CYS A CA 1
ATOM 5258 C C . CYS A 1 721 ? 125.157 122.595 140.631 1.00 41.11 721 CYS A C 1
ATOM 5259 O O . CYS A 1 721 ? 124.235 122.133 139.952 1.00 41.11 721 CYS A O 1
ATOM 5262 N N . ARG A 1 722 ? 126.352 122.010 140.725 1.00 37.20 722 ARG A N 1
ATOM 5263 C CA . ARG A 1 722 ? 126.675 120.753 140.051 1.00 37.20 722 ARG A CA 1
ATOM 5264 C C . ARG A 1 722 ? 126.064 119.589 140.831 1.00 37.20 722 ARG A C 1
ATOM 5265 O O . ARG A 1 722 ? 126.747 118.786 141.471 1.00 37.20 722 ARG A O 1
ATOM 5267 N N . ILE A 1 723 ? 124.738 119.511 140.770 1.00 37.22 723 ILE A N 1
ATOM 5268 C CA . ILE A 1 723 ? 123.999 118.435 141.421 1.00 37.22 723 ILE A CA 1
ATOM 5269 C C . ILE A 1 723 ? 124.062 117.208 140.518 1.00 37.22 723 ILE A C 1
ATOM 5270 O O . ILE A 1 723 ? 123.482 117.195 139.430 1.00 37.22 723 ILE A O 1
ATOM 5275 N N . LEU A 1 724 ? 124.768 116.174 140.969 1.00 38.22 724 LEU A N 1
ATOM 5276 C CA . LEU A 1 724 ? 124.922 114.963 140.175 1.00 38.22 724 LEU A CA 1
ATOM 5277 C C . LEU A 1 724 ? 123.616 114.182 140.122 1.00 38.22 724 LEU A C 1
ATOM 5278 O O . LEU A 1 724 ? 122.959 113.978 141.148 1.00 38.22 724 LEU A O 1
ATOM 5283 N N . VAL A 1 725 ? 123.240 113.749 138.926 1.00 37.26 725 VAL A N 1
ATOM 5284 C CA . VAL A 1 725 ? 122.122 112.831 138.728 1.00 37.26 725 VAL A CA 1
ATOM 5285 C C . VAL A 1 725 ? 122.688 111.451 138.409 1.00 37.26 725 VAL A C 1
ATOM 5286 O O . VAL A 1 725 ? 123.346 111.290 137.369 1.00 37.26 725 VAL A O 1
ATOM 5290 N N . PRO A 1 726 ? 122.504 110.454 139.277 1.00 38.94 726 PRO A N 1
ATOM 5291 C CA . PRO A 1 726 ? 122.915 109.090 138.904 1.00 38.94 726 PRO A CA 1
ATOM 5292 C C . PRO A 1 726 ? 122.185 108.580 137.676 1.00 38.94 726 PRO A C 1
ATOM 5293 O O . PRO A 1 726 ? 122.765 107.839 136.871 1.00 38.94 726 PRO A O 1
ATOM 5297 N N . LYS A 1 727 ? 120.916 108.958 137.514 1.00 36.57 727 LYS A N 1
ATOM 5298 C CA . LYS A 1 727 ? 120.143 108.626 136.320 1.00 36.57 727 LYS A CA 1
ATOM 5299 C C . LYS A 1 727 ? 120.327 109.752 135.307 1.00 36.57 727 LYS A C 1
ATOM 5300 O O . LYS A 1 727 ? 119.428 110.549 135.035 1.00 36.57 727 LYS A O 1
ATOM 5302 N N . GLY A 1 728 ? 121.531 109.815 134.746 1.00 35.78 728 GLY A N 1
ATOM 5303 C CA . GLY A 1 728 ? 121.852 110.827 133.762 1.00 35.78 728 GLY A CA 1
ATOM 5304 C C . GLY A 1 728 ? 123.329 110.898 133.444 1.00 35.78 728 GLY A C 1
ATOM 5305 O O . GLY A 1 728 ? 124.167 110.607 134.303 1.00 35.78 728 GLY A O 1
ATOM 5306 N N . ARG A 1 729 ? 123.663 111.293 132.216 1.00 33.80 729 ARG A N 1
ATOM 5307 C CA . ARG A 1 729 ? 125.049 111.348 131.777 1.00 33.80 729 ARG A CA 1
ATOM 5308 C C . ARG A 1 729 ? 125.207 112.446 130.737 1.00 33.80 729 ARG A C 1
ATOM 5309 O O . ARG A 1 729 ? 124.392 112.563 129.818 1.00 33.80 729 ARG A O 1
ATOM 5317 N N . ILE A 1 730 ? 126.263 113.239 130.883 1.00 34.02 730 ILE A N 1
ATOM 5318 C CA . ILE A 1 730 ? 126.629 114.228 129.875 1.00 34.02 730 ILE A CA 1
ATOM 5319 C C . ILE A 1 730 ? 127.373 113.507 128.758 1.00 34.02 730 ILE A C 1
ATOM 5320 O O . ILE A 1 730 ? 128.448 112.942 128.979 1.00 34.02 730 ILE A O 1
ATOM 5325 N N . LEU A 1 731 ? 126.799 113.518 127.556 1.00 35.21 731 LEU A N 1
ATOM 5326 C CA . LEU A 1 731 ? 127.281 112.690 126.462 1.00 35.21 731 LEU A CA 1
ATOM 5327 C C . LEU A 1 731 ? 127.521 113.532 125.218 1.00 35.21 731 LEU A C 1
ATOM 5328 O O . LEU A 1 731 ? 126.857 114.548 124.995 1.00 35.21 731 LEU A O 1
ATOM 5333 N N . ILE A 1 732 ? 128.481 113.090 124.405 1.00 37.63 732 ILE A N 1
ATOM 5334 C CA . ILE A 1 732 ? 128.782 113.765 123.149 1.00 37.63 732 ILE A CA 1
ATOM 5335 C C . ILE A 1 732 ? 127.658 113.505 122.155 1.00 37.63 732 ILE A C 1
ATOM 5336 O O . ILE A 1 732 ? 127.229 112.360 121.964 1.00 37.63 732 ILE A O 1
ATOM 5341 N N . GLY A 1 733 ? 127.171 114.569 121.524 1.00 38.19 733 GLY A N 1
ATOM 5342 C CA . GLY A 1 733 ? 126.118 114.415 120.537 1.00 38.19 733 GLY A CA 1
ATOM 5343 C C . GLY A 1 733 ? 126.620 113.711 119.288 1.00 38.19 733 GLY A C 1
ATOM 5344 O O . GLY A 1 733 ? 127.756 113.903 118.852 1.00 38.19 733 GLY A O 1
ATOM 5345 N N . CYS A 1 734 ? 125.751 112.888 118.707 1.00 41.65 734 CYS A N 1
ATOM 5346 C CA . CYS A 1 734 ? 126.062 112.164 117.484 1.00 41.65 734 CYS A CA 1
ATOM 5347 C C . CYS A 1 734 ? 124.786 112.001 116.674 1.00 41.65 734 CYS A C 1
ATOM 5348 O O . CYS A 1 734 ? 123.676 112.153 117.190 1.00 41.65 734 CYS A O 1
ATOM 5351 N N . MET A 1 735 ? 124.956 111.696 115.392 1.00 44.43 735 MET A N 1
ATOM 5352 C CA . MET A 1 735 ? 123.841 111.497 114.481 1.00 44.43 735 MET A CA 1
ATOM 5353 C C . MET A 1 735 ? 123.772 110.036 114.056 1.00 44.43 735 MET A C 1
ATOM 5354 O O . MET A 1 735 ? 124.796 109.362 113.916 1.00 44.43 735 MET A O 1
ATOM 5359 N N . ASP A 1 736 ? 122.549 109.552 113.856 1.00 48.74 736 ASP A N 1
ATOM 5360 C CA . ASP A 1 736 ? 122.347 108.200 113.357 1.00 48.74 736 ASP A CA 1
ATOM 5361 C C . ASP A 1 736 ? 122.608 108.172 111.858 1.00 48.74 736 ASP A C 1
ATOM 5362 O O . ASP A 1 736 ? 121.970 108.904 111.097 1.00 48.74 736 ASP A O 1
ATOM 5367 N N . GLU A 1 737 ? 123.549 107.335 111.434 1.00 50.16 737 GLU A N 1
ATOM 5368 C CA . GLU A 1 737 ? 123.906 107.251 110.026 1.00 50.16 737 GLU A CA 1
ATOM 5369 C C . GLU A 1 737 ? 122.953 106.370 109.227 1.00 50.16 737 GLU A C 1
ATOM 5370 O O . GLU A 1 737 ? 123.215 106.106 108.049 1.00 50.16 737 GLU A O 1
ATOM 5376 N N . MET A 1 738 ? 121.863 105.915 109.840 1.00 52.02 738 MET A N 1
ATOM 5377 C CA . MET A 1 738 ? 120.824 105.168 109.149 1.00 52.02 738 MET A CA 1
ATOM 5378 C C . MET A 1 738 ? 119.470 105.753 109.521 1.00 52.02 738 MET A C 1
ATOM 5379 O O . MET A 1 738 ? 119.271 106.241 110.636 1.00 52.02 738 MET A O 1
ATOM 5384 N N . GLY A 1 739 ? 118.539 105.704 108.571 1.00 50.74 739 GLY A N 1
ATOM 5385 C CA . GLY A 1 739 ? 117.258 106.364 108.733 1.00 50.74 739 GLY A CA 1
ATOM 5386 C C . GLY A 1 739 ? 116.222 105.584 109.516 1.00 50.74 739 GLY A C 1
ATOM 5387 O O . GLY A 1 739 ? 115.174 105.221 108.973 1.00 50.74 739 GLY A O 1
ATOM 5388 N N . ILE A 1 740 ? 116.499 105.317 110.790 1.00 47.38 740 ILE A N 1
ATOM 5389 C CA . ILE A 1 740 ? 115.542 104.683 111.683 1.00 47.38 740 ILE A CA 1
ATOM 5390 C C . ILE A 1 740 ? 115.085 105.631 112.785 1.00 47.38 740 ILE A C 1
ATOM 5391 O O . ILE A 1 740 ? 113.932 105.571 113.217 1.00 47.38 740 ILE A O 1
ATOM 5396 N N . LEU A 1 741 ? 115.971 106.507 113.255 1.00 42.62 741 LEU A N 1
ATOM 5397 C CA . LEU A 1 741 ? 115.618 107.457 114.301 1.00 42.62 741 LEU A CA 1
ATOM 5398 C C . LEU A 1 741 ? 114.831 108.620 113.710 1.00 42.62 741 LEU A C 1
ATOM 5399 O O . LEU A 1 741 ? 115.250 109.230 112.722 1.00 42.62 741 LEU A O 1
ATOM 5404 N N . GLU A 1 742 ? 113.692 108.926 114.323 1.00 42.27 742 GLU A N 1
ATOM 5405 C CA . GLU A 1 742 ? 112.770 109.944 113.848 1.00 42.27 742 GLU A CA 1
ATOM 5406 C C . GLU A 1 742 ? 112.777 111.128 114.810 1.00 42.27 742 GLU A C 1
ATOM 5407 O O . GLU A 1 742 ? 113.294 111.041 115.927 1.00 42.27 742 GLU A O 1
ATOM 5413 N N . TYR A 1 743 ? 112.219 112.249 114.353 1.00 41.13 743 TYR A N 1
ATOM 5414 C CA . TYR A 1 743 ? 112.203 113.468 115.152 1.00 41.13 743 TYR A CA 1
ATOM 5415 C C . TYR A 1 743 ? 111.530 113.233 116.498 1.00 41.13 743 TYR A C 1
ATOM 5416 O O . TYR A 1 743 ? 110.491 112.575 116.589 1.00 41.13 743 TYR A O 1
ATOM 5425 N N . GLY A 1 744 ? 112.128 113.788 117.549 1.00 40.29 744 GLY A N 1
ATOM 5426 C CA . GLY A 1 744 ? 111.675 113.545 118.899 1.00 40.29 744 GLY A CA 1
ATOM 5427 C C . GLY A 1 744 ? 112.169 112.253 119.509 1.00 40.29 744 GLY A C 1
ATOM 5428 O O . GLY A 1 744 ? 111.794 111.942 120.646 1.00 40.29 744 GLY A O 1
ATOM 5429 N N . GLN A 1 745 ? 112.996 111.493 118.795 1.00 38.23 745 GLN A N 1
ATOM 5430 C CA . GLN A 1 745 ? 113.513 110.221 119.272 1.00 38.23 745 GLN A CA 1
ATOM 5431 C C . GLN A 1 745 ? 115.032 110.244 119.219 1.00 38.23 745 GLN A C 1
ATOM 5432 O O . GLN A 1 745 ? 115.621 110.722 118.244 1.00 38.23 745 GLN A O 1
ATOM 5438 N N . VAL A 1 746 ? 115.664 109.728 120.272 1.00 36.88 746 VAL A N 1
ATOM 5439 C CA . VAL A 1 746 ? 117.114 109.656 120.370 1.00 36.88 746 VAL A CA 1
ATOM 5440 C C . VAL A 1 746 ? 117.498 108.261 120.846 1.00 36.88 746 VAL A C 1
ATOM 5441 O O . VAL A 1 746 ? 116.661 107.480 121.298 1.00 36.88 746 VAL A O 1
ATOM 5445 N N . TYR A 1 747 ? 118.784 107.950 120.720 1.00 37.45 747 TYR A N 1
ATOM 5446 C CA . TYR A 1 747 ? 119.332 106.688 121.197 1.00 37.45 747 TYR A CA 1
ATOM 5447 C C . TYR A 1 747 ? 120.488 106.988 122.136 1.00 37.45 747 TYR A C 1
ATOM 5448 O O . TYR A 1 747 ? 121.417 107.716 121.770 1.00 37.45 747 TYR A O 1
ATOM 5457 N N . VAL A 1 748 ? 120.428 106.430 123.342 1.00 36.09 748 VAL A N 1
ATOM 5458 C CA . VAL A 1 748 ? 121.401 106.699 124.396 1.00 36.09 748 VAL A CA 1
ATOM 5459 C C . VAL A 1 748 ? 121.776 105.358 125.014 1.00 36.09 748 VAL A C 1
ATOM 5460 O O . VAL A 1 748 ? 121.028 104.814 125.835 1.00 36.09 748 VAL A O 1
ATOM 5464 N N . ARG A 1 749 ? 122.924 104.816 124.620 1.00 37.53 749 ARG A N 1
ATOM 5465 C CA . ARG A 1 749 ? 123.472 103.597 125.207 1.00 37.53 749 ARG A CA 1
ATOM 5466 C C . ARG A 1 749 ? 124.699 103.986 126.020 1.00 37.53 749 ARG A C 1
ATOM 5467 O O . ARG A 1 749 ? 125.716 104.406 125.457 1.00 37.53 749 ARG A O 1
ATOM 5475 N N . VAL A 1 750 ? 124.603 103.848 127.338 1.00 36.16 750 VAL A N 1
ATOM 5476 C CA . VAL A 1 750 ? 125.644 104.287 128.256 1.00 36.16 750 VAL A CA 1
ATOM 5477 C C . VAL A 1 750 ? 126.131 103.099 129.070 1.00 36.16 750 VAL A C 1
ATOM 5478 O O . VAL A 1 750 ? 125.338 102.246 129.484 1.00 36.16 750 VAL A O 1
ATOM 5482 N N . THR A 1 751 ? 127.444 103.032 129.276 1.00 38.55 751 THR A N 1
ATOM 5483 C CA . THR A 1 751 ? 128.004 102.026 130.164 1.00 38.55 751 THR A CA 1
ATOM 5484 C C . THR A 1 751 ? 127.560 102.303 131.596 1.00 38.55 751 THR A C 1
ATOM 5485 O O . THR A 1 751 ? 127.669 103.430 132.090 1.00 38.55 751 THR A O 1
ATOM 5489 N N . LEU A 1 752 ? 127.019 101.281 132.249 1.00 39.63 752 LEU A N 1
ATOM 5490 C CA . LEU A 1 752 ? 126.458 101.466 133.578 1.00 39.63 752 LEU A CA 1
ATOM 5491 C C . LEU A 1 752 ? 127.558 101.695 134.604 1.00 39.63 752 LEU A C 1
ATOM 5492 O O . LEU A 1 752 ? 128.580 101.003 134.611 1.00 39.63 752 LEU A O 1
ATOM 5497 N N . THR A 1 753 ? 127.343 102.678 135.474 1.00 41.50 753 THR A N 1
ATOM 5498 C CA . THR A 1 753 ? 128.237 102.899 136.596 1.00 41.50 753 THR A CA 1
ATOM 5499 C C . THR A 1 753 ? 128.126 101.741 137.586 1.00 41.50 753 THR A C 1
ATOM 5500 O O . THR A 1 753 ? 127.228 100.899 137.502 1.00 41.50 753 THR A O 1
ATOM 5502 N N . LYS A 1 754 ? 129.064 101.700 138.535 1.00 44.94 754 LYS A N 1
ATOM 5503 C CA . LYS A 1 754 ? 129.043 100.637 139.535 1.00 44.94 754 LYS A CA 1
ATOM 5504 C C . LYS A 1 754 ? 127.755 100.676 140.348 1.00 44.94 754 LYS A C 1
ATOM 5505 O O . LYS A 1 754 ? 127.127 99.636 140.583 1.00 44.94 754 LYS A O 1
ATOM 5511 N N . ALA A 1 755 ? 127.336 101.871 140.771 1.00 44.22 755 ALA A N 1
ATOM 5512 C CA . ALA A 1 755 ? 126.053 102.004 141.452 1.00 44.22 755 ALA A CA 1
ATOM 5513 C C . ALA A 1 755 ? 124.903 101.627 140.528 1.00 44.22 755 ALA A C 1
ATOM 5514 O O . ALA A 1 755 ? 123.944 100.972 140.952 1.00 44.22 755 ALA A O 1
ATOM 5516 N N . GLU A 1 756 ? 124.981 102.036 139.260 1.00 43.61 756 GLU A N 1
ATOM 5517 C CA . GLU A 1 756 ? 123.964 101.642 138.291 1.00 43.61 756 GLU A CA 1
ATOM 5518 C C . GLU A 1 756 ? 124.001 100.145 138.020 1.00 43.61 756 GLU A C 1
ATOM 5519 O O . GLU A 1 756 ? 122.953 99.536 137.776 1.00 43.61 756 GLU A O 1
ATOM 5521 N N . LEU A 1 757 ? 125.190 99.539 138.042 1.00 44.44 757 LEU A N 1
ATOM 5522 C CA . LEU A 1 757 ? 125.282 98.092 137.884 1.00 44.44 757 LEU A CA 1
ATOM 5523 C C . LEU A 1 757 ? 124.635 97.368 139.057 1.00 44.44 757 LEU A C 1
ATOM 5524 O O . LEU A 1 757 ? 123.997 96.324 138.875 1.00 44.44 757 LEU A O 1
ATOM 5529 N N . LYS A 1 758 ? 124.796 97.902 140.271 1.00 46.91 758 LYS A N 1
ATOM 5530 C CA . LYS A 1 758 ? 124.160 97.293 141.436 1.00 46.91 758 LYS A CA 1
ATOM 5531 C C . LYS A 1 758 ? 122.640 97.337 141.322 1.00 46.91 758 LYS A C 1
ATOM 5532 O O . LYS A 1 758 ? 121.957 96.366 141.669 1.00 46.91 758 LYS A O 1
ATOM 5538 N N . SER A 1 759 ? 122.095 98.451 140.841 1.00 45.73 759 SER A N 1
ATOM 5539 C CA . SER A 1 759 ? 120.653 98.633 140.685 1.00 45.73 759 SER A CA 1
ATOM 5540 C C . SER A 1 759 ? 120.365 98.877 139.206 1.00 45.73 759 SER A C 1
ATOM 5541 O O . SER A 1 759 ? 120.315 100.022 138.751 1.00 45.73 759 SER A O 1
ATOM 5544 N N . ARG A 1 760 ? 120.170 97.795 138.461 1.00 46.80 760 ARG A N 1
ATOM 5545 C CA . ARG A 1 760 ? 119.900 97.846 137.031 1.00 46.80 760 ARG A CA 1
ATOM 5546 C C . ARG A 1 760 ? 118.529 97.230 136.753 1.00 46.80 760 ARG A C 1
ATOM 5547 O O . ARG A 1 760 ? 117.771 96.908 137.673 1.00 46.80 760 ARG A O 1
ATOM 5549 N N . ASP A 1 761 ? 118.217 97.074 135.465 1.00 51.04 761 ASP A N 1
ATOM 5550 C CA . ASP A 1 761 ? 116.948 96.505 135.009 1.00 51.04 761 ASP A CA 1
ATOM 5551 C C . ASP A 1 761 ? 115.765 97.315 135.545 1.00 51.04 761 ASP A C 1
ATOM 5552 O O . ASP A 1 761 ? 114.933 96.829 136.314 1.00 51.04 761 ASP A O 1
ATOM 5557 N N . GLN A 1 762 ? 115.709 98.570 135.120 1.00 44.05 762 GLN A N 1
ATOM 5558 C CA . GLN A 1 762 ? 114.677 99.511 135.527 1.00 44.05 762 GLN A CA 1
ATOM 5559 C C . GLN A 1 762 ? 113.871 99.942 134.306 1.00 44.05 762 GLN A C 1
ATOM 5560 O O . GLN A 1 762 ? 114.149 99.539 133.176 1.00 44.05 762 GLN A O 1
ATOM 5566 N N . SER A 1 763 ? 112.849 100.765 134.547 1.00 40.34 763 SER A N 1
ATOM 5567 C CA . SER A 1 763 ? 112.031 101.270 133.451 1.00 40.34 763 SER A CA 1
ATOM 5568 C C . SER A 1 763 ? 112.805 102.214 132.540 1.00 40.34 763 SER A C 1
ATOM 5569 O O . SER A 1 763 ? 112.426 102.382 131.376 1.00 40.34 763 SER A O 1
ATOM 5572 N N . TYR A 1 764 ? 113.875 102.826 133.040 1.00 37.43 764 TYR A N 1
ATOM 5573 C CA . TYR A 1 764 ? 114.693 103.752 132.270 1.00 37.43 764 TYR A CA 1
ATOM 5574 C C . TYR A 1 764 ? 115.872 103.072 131.585 1.00 37.43 764 TYR A C 1
ATOM 5575 O O . TYR A 1 764 ? 116.722 103.763 131.016 1.00 37.43 764 TYR A O 1
ATOM 5577 N N . PHE A 1 765 ? 115.946 101.744 131.629 1.00 37.17 765 PHE A N 1
ATOM 5578 C CA . PHE A 1 765 ? 117.091 101.021 131.097 1.00 37.17 765 PHE A CA 1
ATOM 5579 C C . PHE A 1 765 ? 116.636 99.667 130.575 1.00 37.17 765 PHE A C 1
ATOM 5580 O O . PHE A 1 765 ? 115.535 99.200 130.876 1.00 37.17 765 PHE A O 1
ATOM 5588 N N . ARG A 1 766 ? 117.497 99.043 129.774 1.00 38.99 766 ARG A N 1
ATOM 5589 C CA . ARG A 1 766 ? 117.329 97.642 129.418 1.00 38.99 766 ARG A CA 1
ATOM 5590 C C . ARG A 1 766 ? 118.696 97.066 129.084 1.00 38.99 766 ARG A C 1
ATOM 5591 O O . ARG A 1 766 ? 119.535 97.744 128.485 1.00 38.99 766 ARG A O 1
ATOM 5599 N N . LYS A 1 767 ? 118.917 95.820 129.492 1.00 38.82 767 LYS A N 1
ATOM 5600 C CA . LYS A 1 767 ? 120.239 95.215 129.397 1.00 38.82 767 LYS A CA 1
ATOM 5601 C C . LYS A 1 767 ? 120.607 94.961 127.941 1.00 38.82 767 LYS A C 1
ATOM 5602 O O . LYS A 1 767 ? 119.935 94.195 127.244 1.00 38.82 767 LYS A O 1
ATOM 5604 N N . ILE A 1 768 ? 121.674 95.608 127.486 1.00 39.06 768 ILE A N 1
ATOM 5605 C CA . ILE A 1 768 ? 122.269 95.333 126.185 1.00 39.06 768 ILE A CA 1
ATOM 5606 C C . ILE A 1 768 ? 123.455 94.392 126.314 1.00 39.06 768 ILE A C 1
ATOM 5607 O O . ILE A 1 768 ? 123.551 93.393 125.601 1.00 39.06 768 ILE A O 1
ATOM 5612 N N . ASP A 1 769 ? 124.364 94.697 127.234 1.00 39.31 769 ASP A N 1
ATOM 5613 C CA . ASP A 1 769 ? 125.507 93.857 127.550 1.00 39.31 769 ASP A CA 1
ATOM 5614 C C . ASP A 1 769 ? 125.622 93.749 129.065 1.00 39.31 769 ASP A C 1
ATOM 5615 O O . ASP A 1 769 ? 124.842 94.346 129.813 1.00 39.31 769 ASP A O 1
ATOM 5620 N N . GLU A 1 770 ? 126.607 92.974 129.520 1.00 42.89 770 GLU A N 1
ATOM 5621 C CA . GLU A 1 770 ? 126.860 92.857 130.950 1.00 42.89 770 GLU A CA 1
ATOM 5622 C C . GLU A 1 770 ? 127.274 94.188 131.567 1.00 42.89 770 GLU A C 1
ATOM 5623 O O . GLU A 1 770 ? 127.108 94.377 132.776 1.00 42.89 770 GLU A O 1
ATOM 5629 N N . GLU A 1 771 ? 127.775 95.122 130.759 1.00 40.41 771 GLU A N 1
ATOM 5630 C CA . GLU A 1 771 ? 128.325 96.376 131.254 1.00 40.41 771 GLU A CA 1
ATOM 5631 C C . GLU A 1 771 ? 127.502 97.602 130.885 1.00 40.41 771 GLU A C 1
ATOM 5632 O O . GLU A 1 771 ? 127.464 98.558 131.663 1.00 40.41 771 GLU A O 1
ATOM 5638 N N . THR A 1 772 ? 126.822 97.594 129.742 1.00 37.73 772 THR A N 1
ATOM 5639 C CA . THR A 1 772 ? 126.124 98.768 129.240 1.00 37.73 772 THR A CA 1
ATOM 5640 C C . THR A 1 772 ? 124.627 98.507 129.124 1.00 37.73 772 THR A C 1
ATOM 5641 O O . THR A 1 772 ? 124.175 97.361 129.045 1.00 37.73 772 THR A O 1
ATOM 5645 N N . SER A 1 773 ? 123.860 99.596 129.120 1.00 36.77 773 SER A N 1
ATOM 5646 C CA . SER A 1 773 ? 122.410 99.535 128.999 1.00 36.77 773 SER A CA 1
ATOM 5647 C C . SER A 1 773 ? 121.921 100.780 128.274 1.00 36.77 773 SER A C 1
ATOM 5648 O O . SER A 1 773 ? 122.478 101.866 128.451 1.00 36.77 773 SER A O 1
ATOM 5651 N N . VAL A 1 774 ? 120.879 100.616 127.460 1.00 35.22 774 VAL A N 1
ATOM 5652 C CA . VAL A 1 774 ? 120.317 101.704 126.666 1.00 35.22 774 VAL A CA 1
ATOM 5653 C C . VAL A 1 774 ? 119.075 102.242 127.361 1.00 35.22 774 VAL A C 1
ATOM 5654 O O . VAL A 1 774 ? 118.237 101.474 127.853 1.00 35.22 774 VAL A O 1
ATOM 5658 N N . VAL A 1 775 ? 118.966 103.569 127.425 1.00 33.34 775 VAL A N 1
ATOM 5659 C CA . VAL A 1 775 ? 117.795 104.203 128.014 1.00 33.34 775 VAL A CA 1
ATOM 5660 C C . VAL A 1 775 ? 116.574 103.933 127.144 1.00 33.34 775 VAL A C 1
ATOM 5661 O O . VAL A 1 775 ? 116.665 103.879 125.910 1.00 33.34 775 VAL A O 1
ATOM 5665 N N . ILE A 1 776 ? 115.419 103.762 127.787 1.00 34.48 776 ILE A N 1
ATOM 5666 C CA . ILE A 1 776 ? 114.190 103.413 127.084 1.00 34.48 776 ILE A CA 1
ATOM 5667 C C . ILE A 1 776 ? 113.132 104.479 127.343 1.00 34.48 776 ILE A C 1
ATOM 5668 O O . ILE A 1 776 ? 112.235 104.697 126.520 1.00 34.48 776 ILE A O 1
ATOM 5673 N N . GLY A 1 777 ? 113.238 105.165 128.477 1.00 34.16 777 GLY A N 1
ATOM 5674 C CA . GLY A 1 777 ? 112.254 106.147 128.876 1.00 34.16 777 GLY A CA 1
ATOM 5675 C C . GLY A 1 777 ? 112.536 107.525 128.310 1.00 34.16 777 GLY A C 1
ATOM 5676 O O . GLY A 1 777 ? 113.399 107.722 127.453 1.00 34.16 777 GLY A O 1
ATOM 5677 N N . LYS A 1 778 ? 111.773 108.496 128.806 1.00 33.68 778 LYS A N 1
ATOM 5678 C CA . LYS A 1 778 ? 111.978 109.885 128.426 1.00 33.68 778 LYS A CA 1
ATOM 5679 C C . LYS A 1 778 ? 113.348 110.365 128.887 1.00 33.68 778 LYS A C 1
ATOM 5680 O O . LYS A 1 778 ? 113.865 109.943 129.924 1.00 33.68 778 LYS A O 1
ATOM 5686 N N . VAL A 1 779 ? 113.946 111.249 128.093 1.00 32.27 779 VAL A N 1
ATOM 5687 C CA . VAL A 1 779 ? 115.238 111.842 128.412 1.00 32.27 779 VAL A CA 1
ATOM 5688 C C . VAL A 1 779 ? 115.181 113.333 128.117 1.00 32.27 779 VAL A C 1
ATOM 5689 O O . VAL A 1 779 ? 114.648 113.755 127.085 1.00 32.27 779 VAL A O 1
ATOM 5693 N N . VAL A 1 780 ? 115.718 114.130 129.032 1.00 32.52 780 VAL A N 1
ATOM 5694 C CA . VAL A 1 780 ? 115.866 115.563 128.820 1.00 32.52 780 VAL A CA 1
ATOM 5695 C C . VAL A 1 780 ? 117.244 115.825 128.224 1.00 32.52 780 VAL A C 1
ATOM 5696 O O . VAL A 1 780 ? 118.255 115.301 128.707 1.00 32.52 780 VAL A O 1
ATOM 5700 N N . VAL A 1 781 ? 117.281 116.593 127.139 1.00 32.80 781 VAL A N 1
ATOM 5701 C CA . VAL A 1 781 ? 118.507 116.852 126.394 1.00 32.80 781 VAL A CA 1
ATOM 5702 C C . VAL A 1 781 ? 118.703 118.356 126.285 1.00 32.80 781 VAL A C 1
ATOM 5703 O O . VAL A 1 781 ? 117.785 119.079 125.879 1.00 32.80 781 VAL A O 1
ATOM 5707 N N . THR A 1 782 ? 119.896 118.822 126.645 1.00 36.74 782 THR A N 1
ATOM 5708 C CA . THR A 1 782 ? 120.246 120.228 126.512 1.00 36.74 782 THR A CA 1
ATOM 5709 C C . THR A 1 782 ? 121.761 120.346 126.430 1.00 36.74 782 THR A C 1
ATOM 5710 O O . THR A 1 782 ? 122.496 119.476 126.903 1.00 36.74 782 THR A O 1
ATOM 5714 N N . LYS A 1 783 ? 122.217 121.430 125.809 1.00 38.00 783 LYS A N 1
ATOM 5715 C CA . LYS A 1 783 ? 123.641 121.653 125.619 1.00 38.00 783 LYS A CA 1
ATOM 5716 C C . LYS A 1 783 ? 124.253 122.284 126.868 1.00 38.00 783 LYS A C 1
ATOM 5717 O O . LYS A 1 783 ? 123.571 122.560 127.859 1.00 38.00 783 LYS A O 1
ATOM 5719 N N . ASN A 1 784 ? 125.568 122.502 126.822 1.00 43.59 784 ASN A N 1
ATOM 5720 C CA . ASN A 1 784 ? 126.262 123.102 127.960 1.00 43.59 784 ASN A CA 1
ATOM 5721 C C . ASN A 1 784 ? 125.775 124.509 128.288 1.00 43.59 784 ASN A C 1
ATOM 5722 O O . ASN A 1 784 ? 125.507 124.779 129.472 1.00 43.59 784 ASN A O 1
ATOM 5727 N N . PRO A 1 785 ? 125.651 125.457 127.325 1.00 43.84 785 PRO A N 1
ATOM 5728 C CA . PRO A 1 785 ? 125.168 126.798 127.690 1.00 43.84 785 PRO A CA 1
ATOM 5729 C C . PRO A 1 785 ? 123.791 126.761 128.330 1.00 43.84 785 PRO A C 1
ATOM 5730 O O . PRO A 1 785 ? 123.634 127.166 129.487 1.00 43.84 785 PRO A O 1
ATOM 5734 N N . CYS A 1 786 ? 122.799 126.263 127.593 1.00 41.45 786 CYS A N 1
ATOM 5735 C CA . CYS A 1 786 ? 121.477 125.954 128.136 1.00 41.45 786 CYS A CA 1
ATOM 5736 C C . CYS A 1 786 ? 120.873 127.161 128.853 1.00 41.45 786 CYS A C 1
ATOM 5737 O O . CYS A 1 786 ? 120.664 127.156 130.067 1.00 41.45 786 CYS A O 1
ATOM 5740 N N . LEU A 1 787 ? 120.603 128.217 128.086 1.00 45.00 787 LEU A N 1
ATOM 5741 C CA . LEU A 1 787 ? 120.119 129.456 128.672 1.00 45.00 787 LEU A CA 1
ATOM 5742 C C . LEU A 1 787 ? 118.718 129.854 128.226 1.00 45.00 787 LEU A C 1
ATOM 5743 O O . LEU A 1 787 ? 118.066 130.631 128.931 1.00 45.00 787 LEU A O 1
ATOM 5748 N N . HIS A 1 788 ? 118.223 129.329 127.110 1.00 45.83 788 HIS A N 1
ATOM 5749 C CA . HIS A 1 788 ? 116.925 129.725 126.591 1.00 45.83 788 HIS A CA 1
ATOM 5750 C C . HIS A 1 788 ? 115.919 128.605 126.785 1.00 45.83 788 HIS A C 1
ATOM 5751 O O . HIS A 1 788 ? 116.234 127.443 126.502 1.00 45.83 788 HIS A O 1
ATOM 5758 N N . PRO A 1 789 ? 114.709 128.902 127.260 1.00 44.30 789 PRO A N 1
ATOM 5759 C CA . PRO A 1 789 ? 113.706 127.837 127.405 1.00 44.30 789 PRO A CA 1
ATOM 5760 C C . PRO A 1 789 ? 113.292 127.300 126.047 1.00 44.30 789 PRO A C 1
ATOM 5761 O O . PRO A 1 789 ? 112.619 127.987 125.273 1.00 44.30 789 PRO A O 1
ATOM 5765 N N . GLY A 1 790 ? 113.689 126.068 125.754 1.00 43.13 790 GLY A N 1
ATOM 5766 C CA . GLY A 1 790 ? 113.515 125.508 124.430 1.00 43.13 790 GLY A CA 1
ATOM 5767 C C . GLY A 1 790 ? 114.705 124.663 124.035 1.00 43.13 790 GLY A C 1
ATOM 5768 O O . GLY A 1 790 ? 114.577 123.745 123.220 1.00 43.13 790 GLY A O 1
ATOM 5769 N N . ASP A 1 791 ? 115.874 124.964 124.606 1.00 41.49 791 ASP A N 1
ATOM 5770 C CA . ASP A 1 791 ? 117.004 124.056 124.464 1.00 41.49 791 ASP A CA 1
ATOM 5771 C C . ASP A 1 791 ? 116.808 122.794 125.287 1.00 41.49 791 ASP A C 1
ATOM 5772 O O . ASP A 1 791 ? 117.397 121.756 124.968 1.00 41.49 791 ASP A O 1
ATOM 5777 N N . ILE A 1 792 ? 115.994 122.868 126.337 1.00 37.97 792 ILE A N 1
ATOM 5778 C CA . ILE A 1 792 ? 115.614 121.705 127.124 1.00 37.97 792 ILE A CA 1
ATOM 5779 C C . ILE A 1 792 ? 114.626 120.898 126.296 1.00 37.97 792 ILE A C 1
ATOM 5780 O O . ILE A 1 792 ? 113.440 121.237 126.211 1.00 37.97 792 ILE A O 1
ATOM 5785 N N . ARG A 1 793 ? 115.115 119.842 125.656 1.00 33.99 793 ARG A N 1
ATOM 5786 C CA . ARG A 1 793 ? 114.323 119.038 124.737 1.00 33.99 793 ARG A CA 1
ATOM 5787 C C . ARG A 1 793 ? 114.016 117.698 125.388 1.00 33.99 793 ARG A C 1
ATOM 5788 O O . ARG A 1 793 ? 114.934 116.967 125.776 1.00 33.99 793 ARG A O 1
ATOM 5790 N N . VAL A 1 794 ? 112.731 117.382 125.509 1.00 34.66 794 VAL A N 1
ATOM 5791 C CA . VAL A 1 794 ? 112.302 116.101 126.094 1.00 34.66 794 VAL A CA 1
ATOM 5792 C C . VAL A 1 794 ? 112.217 115.118 124.933 1.00 34.66 794 VAL A C 1
ATOM 5793 O O . VAL A 1 794 ? 111.166 114.888 124.331 1.00 34.66 794 VAL A O 1
ATOM 5797 N N . LEU A 1 795 ? 113.358 114.524 124.607 1.00 34.20 795 LEU A N 1
ATOM 5798 C CA . LEU A 1 795 ? 113.433 113.550 123.534 1.00 34.20 795 LEU A CA 1
ATOM 5799 C C . LEU A 1 795 ? 113.097 112.157 124.060 1.00 34.20 795 LEU A C 1
ATOM 5800 O O . LEU A 1 795 ? 113.036 111.915 125.267 1.00 34.20 795 LEU A O 1
ATOM 5802 N N . ASP A 1 796 ? 112.869 111.233 123.132 1.00 36.49 796 ASP A N 1
ATOM 5803 C CA . ASP A 1 796 ? 112.521 109.857 123.464 1.00 36.49 796 ASP A CA 1
ATOM 5804 C C . ASP A 1 796 ? 113.725 108.961 123.205 1.00 36.49 796 ASP A C 1
ATOM 5805 O O . ASP A 1 796 ? 114.258 108.937 122.091 1.00 36.49 796 ASP A O 1
ATOM 5810 N N . ALA A 1 797 ? 114.147 108.228 124.229 1.00 35.53 797 ALA A N 1
ATOM 5811 C CA . ALA A 1 797 ? 115.232 107.267 124.095 1.00 35.53 797 ALA A CA 1
ATOM 5812 C C . ALA A 1 797 ? 114.647 105.926 123.675 1.00 35.53 797 ALA A C 1
ATOM 5813 O O . ALA A 1 797 ? 113.894 105.309 124.435 1.00 35.53 797 ALA A O 1
ATOM 5815 N N . ILE A 1 798 ? 114.984 105.478 122.471 1.00 38.18 798 ILE A N 1
ATOM 5816 C CA . ILE A 1 798 ? 114.429 104.244 121.935 1.00 38.18 798 ILE A CA 1
ATOM 5817 C C . ILE A 1 798 ? 115.554 103.253 121.678 1.00 38.18 798 ILE A C 1
ATOM 5818 O O . ILE A 1 798 ? 116.701 103.629 121.419 1.00 38.18 798 ILE A O 1
ATOM 5823 N N . TYR A 1 799 ? 115.210 101.972 121.760 1.00 44.53 799 TYR A N 1
ATOM 5824 C CA . TYR A 1 799 ? 116.140 100.889 121.474 1.00 44.53 799 TYR A CA 1
ATOM 5825 C C . TYR A 1 799 ? 116.020 100.507 120.004 1.00 44.53 799 TYR A C 1
ATOM 5826 O O . TYR A 1 799 ? 114.944 100.108 119.546 1.00 44.53 799 TYR A O 1
ATOM 5835 N N . GLU A 1 800 ? 117.117 100.639 119.267 1.00 45.79 800 GLU A N 1
ATOM 5836 C CA . GLU A 1 800 ? 117.160 100.283 117.857 1.00 45.79 800 GLU A CA 1
ATOM 5837 C C . GLU A 1 800 ? 117.625 98.842 117.704 1.00 45.79 800 GLU A C 1
ATOM 5838 O O . GLU A 1 800 ? 118.514 98.384 118.429 1.00 45.79 800 GLU A O 1
ATOM 5844 N N . VAL A 1 801 ? 117.008 98.123 116.763 1.00 51.46 801 VAL A N 1
ATOM 5845 C CA . VAL A 1 801 ? 117.409 96.749 116.491 1.00 51.46 801 VAL A CA 1
ATOM 5846 C C . VAL A 1 801 ? 118.819 96.682 115.927 1.00 51.46 801 VAL A C 1
ATOM 5847 O O . VAL A 1 801 ? 119.435 95.610 115.922 1.00 51.46 801 VAL A O 1
ATOM 5851 N N . HIS A 1 802 ? 119.352 97.808 115.450 1.00 52.28 802 HIS A N 1
ATOM 5852 C CA . HIS A 1 802 ? 120.692 97.874 114.882 1.00 52.28 802 HIS A CA 1
ATOM 5853 C C . HIS A 1 802 ? 121.722 98.365 115.893 1.00 52.28 802 HIS A C 1
ATOM 5854 O O . HIS A 1 802 ? 122.707 99.009 115.516 1.00 52.28 802 HIS A O 1
ATOM 5861 N N . PHE A 1 803 ? 121.509 98.074 117.179 1.00 51.60 803 PHE A N 1
ATOM 5862 C CA . PHE A 1 803 ? 122.454 98.508 118.202 1.00 51.60 803 PHE A CA 1
ATOM 5863 C C . PHE A 1 803 ? 123.775 97.756 118.095 1.00 51.60 803 PHE A C 1
ATOM 5864 O O . PHE A 1 803 ? 124.844 98.339 118.303 1.00 51.60 803 PHE A O 1
ATOM 5872 N N . GLU A 1 804 ? 123.724 96.461 117.775 1.00 54.82 804 GLU A N 1
ATOM 5873 C CA . GLU A 1 804 ? 124.949 95.674 117.692 1.00 54.82 804 GLU A CA 1
ATOM 5874 C C . GLU A 1 804 ? 125.736 95.970 116.421 1.00 54.82 804 GLU A C 1
ATOM 5875 O O . GLU A 1 804 ? 126.967 95.858 116.422 1.00 54.82 804 GLU A O 1
ATOM 5881 N N . GLU A 1 805 ? 125.051 96.342 115.337 1.00 55.26 805 GLU A N 1
ATOM 5882 C CA . GLU A 1 805 ? 125.737 96.572 114.070 1.00 55.26 805 GLU A CA 1
ATOM 5883 C C . GLU A 1 805 ? 126.649 97.791 114.142 1.00 55.26 805 GLU A C 1
ATOM 5884 O O . GLU A 1 805 ? 127.767 97.767 113.614 1.00 55.26 805 GLU A O 1
ATOM 5890 N N . LYS A 1 806 ? 126.193 98.864 114.786 1.00 53.05 806 LYS A N 1
ATOM 5891 C CA . LYS A 1 806 ? 126.977 100.089 114.883 1.00 53.05 806 LYS A CA 1
ATOM 5892 C C . LYS A 1 806 ? 127.601 100.299 116.255 1.00 53.05 806 LYS A C 1
ATOM 5893 O O . LYS A 1 806 ? 128.692 100.872 116.343 1.00 53.05 806 LYS A O 1
ATOM 5895 N N . GLY A 1 807 ? 126.943 99.851 117.322 1.00 48.58 807 GLY A N 1
ATOM 5896 C CA . GLY A 1 807 ? 127.536 99.865 118.645 1.00 48.58 807 GLY A CA 1
ATOM 5897 C C . GLY A 1 807 ? 127.868 101.225 119.224 1.00 48.58 807 GLY A C 1
ATOM 5898 O O . GLY A 1 807 ? 128.976 101.422 119.732 1.00 48.58 807 GLY A O 1
ATOM 5899 N N . TYR A 1 808 ? 126.937 102.174 119.153 1.00 44.28 808 TYR A N 1
ATOM 5900 C CA . TYR A 1 808 ? 127.164 103.467 119.784 1.00 44.28 808 TYR A CA 1
ATOM 5901 C C . TYR A 1 808 ? 127.215 103.309 121.298 1.00 44.28 808 TYR A C 1
ATOM 5902 O O . TYR A 1 808 ? 126.448 102.541 121.886 1.00 44.28 808 TYR A O 1
ATOM 5911 N N . LEU A 1 809 ? 128.130 104.040 121.932 1.00 41.21 809 LEU A N 1
ATOM 5912 C CA . LEU A 1 809 ? 128.320 103.943 123.373 1.00 41.21 809 LEU A CA 1
ATOM 5913 C C . LEU A 1 809 ? 128.663 105.312 123.938 1.00 41.21 809 LEU A C 1
ATOM 5914 O O . LEU A 1 809 ? 129.512 106.017 123.385 1.00 41.21 809 LEU A O 1
ATOM 5919 N N . ASP A 1 810 ? 128.009 105.672 125.043 1.00 40.71 810 ASP A N 1
ATOM 5920 C CA . ASP A 1 810 ? 128.304 106.904 125.775 1.00 40.71 810 ASP A CA 1
ATOM 5921 C C . ASP A 1 810 ? 128.175 108.134 124.880 1.00 40.71 810 ASP A C 1
ATOM 5922 O O . ASP A 1 810 ? 128.963 109.077 124.973 1.00 40.71 810 ASP A O 1
ATOM 5927 N N . CYS A 1 811 ? 127.172 108.126 124.006 1.00 39.68 811 CYS A N 1
ATOM 5928 C CA . CYS A 1 811 ? 126.933 109.260 123.124 1.00 39.68 811 CYS A CA 1
ATOM 5929 C C . CYS A 1 811 ? 125.483 109.241 122.666 1.00 39.68 811 CYS A C 1
ATOM 5930 O O . CYS A 1 811 ? 125.001 108.221 122.164 1.00 39.68 811 CYS A O 1
ATOM 5933 N N . ILE A 1 812 ? 124.787 110.360 122.863 1.00 37.38 812 ILE A N 1
ATOM 5934 C CA . ILE A 1 812 ? 123.400 110.467 122.429 1.00 37.38 812 ILE A CA 1
ATOM 5935 C C . ILE A 1 812 ? 123.353 110.539 120.909 1.00 37.38 812 ILE A C 1
ATOM 5936 O O . ILE A 1 812 ? 124.108 111.293 120.281 1.00 37.38 812 ILE A O 1
ATOM 5941 N N . ILE A 1 813 ? 122.475 109.742 120.311 1.00 38.77 813 ILE A N 1
ATOM 5942 C CA . ILE A 1 813 ? 122.386 109.609 118.862 1.00 38.77 813 ILE A CA 1
ATOM 5943 C C . ILE A 1 813 ? 121.183 110.419 118.396 1.00 38.77 813 ILE A C 1
ATOM 5944 O O . ILE A 1 813 ? 120.035 109.992 118.541 1.00 38.77 813 ILE A O 1
ATOM 5949 N N . PHE A 1 814 ? 121.446 111.596 117.835 1.00 40.22 814 PHE A N 1
ATOM 5950 C CA . PHE A 1 814 ? 120.379 112.410 117.284 1.00 40.22 814 PHE A CA 1
ATOM 5951 C C . PHE A 1 814 ? 119.846 111.784 115.994 1.00 40.22 814 PHE A C 1
ATOM 5952 O O . PHE A 1 814 ? 120.577 111.092 115.282 1.00 40.22 814 PHE A O 1
ATOM 5954 N N . PRO A 1 815 ? 118.572 112.005 115.679 1.00 41.52 815 PRO A N 1
ATOM 5955 C CA . PRO A 1 815 ? 118.016 111.453 114.439 1.00 41.52 815 PRO A CA 1
ATOM 5956 C C . PRO A 1 815 ? 118.647 112.078 113.206 1.00 41.52 815 PRO A C 1
ATOM 5957 O O . PRO A 1 815 ? 119.073 113.235 113.212 1.00 41.52 815 PRO A O 1
ATOM 5961 N N . GLN A 1 816 ? 118.711 111.283 112.137 1.00 46.56 816 GLN A N 1
ATOM 5962 C CA . GLN A 1 816 ? 119.226 111.780 110.866 1.00 46.56 816 GLN A CA 1
ATOM 5963 C C . GLN A 1 816 ? 118.210 112.649 110.138 1.00 46.56 816 GLN A C 1
ATOM 5964 O O . GLN A 1 816 ? 118.595 113.599 109.448 1.00 46.56 816 GLN A O 1
ATOM 5970 N N . LYS A 1 817 ? 116.923 112.345 110.277 1.00 47.34 817 LYS A N 1
ATOM 5971 C CA . LYS A 1 817 ? 115.871 113.054 109.568 1.00 47.34 817 LYS A CA 1
ATOM 5972 C C . LYS A 1 817 ? 114.843 113.576 110.559 1.00 47.34 817 LYS A C 1
ATOM 5973 O O . LYS A 1 817 ? 114.632 112.996 111.627 1.00 47.34 817 LYS A O 1
ATOM 5979 N N . GLY A 1 818 ? 114.214 114.680 110.195 1.00 46.60 818 GLY A N 1
ATOM 5980 C CA . GLY A 1 818 ? 113.224 115.301 111.047 1.00 46.60 818 GLY A CA 1
ATOM 5981 C C . GLY A 1 818 ? 113.005 116.741 110.638 1.00 46.60 818 GLY A C 1
ATOM 5982 O O . GLY A 1 818 ? 113.633 117.254 109.713 1.00 46.60 818 GLY A O 1
ATOM 5983 N N . GLU A 1 819 ? 112.084 117.385 111.356 1.00 48.42 819 GLU A N 1
ATOM 5984 C CA . GLU A 1 819 ? 111.777 118.782 111.074 1.00 48.42 819 GLU A CA 1
ATOM 5985 C C . GLU A 1 819 ? 112.972 119.681 111.364 1.00 48.42 819 GLU A C 1
ATOM 5986 O O . GLU A 1 819 ? 113.250 120.618 110.606 1.00 48.42 819 GLU A O 1
ATOM 5992 N N . ARG A 1 820 ? 113.692 119.411 112.453 1.00 45.18 820 ARG A N 1
ATOM 5993 C CA . ARG A 1 820 ? 114.808 120.238 112.868 1.00 45.18 820 ARG A CA 1
ATOM 5994 C C . ARG A 1 820 ? 115.819 119.373 113.603 1.00 45.18 820 ARG A C 1
ATOM 5995 O O . ARG A 1 820 ? 115.418 118.506 114.393 1.00 45.18 820 ARG A O 1
ATOM 6003 N N . PRO A 1 821 ? 117.114 119.564 113.356 1.00 44.27 821 PRO A N 1
ATOM 6004 C CA . PRO A 1 821 ? 118.128 118.835 114.128 1.00 44.27 821 PRO A CA 1
ATOM 6005 C C . PRO A 1 821 ? 117.979 119.104 115.617 1.00 44.27 821 PRO A C 1
ATOM 6006 O O . PRO A 1 821 ? 117.802 120.246 116.046 1.00 44.27 821 PRO A O 1
ATOM 6010 N N . HIS A 1 822 ? 118.042 118.032 116.404 1.00 41.55 822 HIS A N 1
ATOM 6011 C CA . HIS A 1 822 ? 117.889 118.171 117.849 1.00 41.55 822 HIS A CA 1
ATOM 6012 C C . HIS A 1 822 ? 118.984 119.012 118.497 1.00 41.55 822 HIS A C 1
ATOM 6013 O O . HIS A 1 822 ? 118.651 119.838 119.365 1.00 41.55 822 HIS A O 1
ATOM 6020 N N . PRO A 1 823 ? 120.271 118.851 118.171 1.00 40.91 823 PRO A N 1
ATOM 6021 C CA . PRO A 1 823 ? 121.266 119.780 118.731 1.00 40.91 823 PRO A CA 1
ATOM 6022 C C . PRO A 1 823 ? 121.033 121.223 118.325 1.00 40.91 823 PRO A C 1
ATOM 6023 O O . PRO A 1 823 ? 121.313 122.136 119.112 1.00 40.91 823 PRO A O 1
ATOM 6027 N N . ASN A 1 824 ? 120.530 121.456 117.110 1.00 43.52 824 ASN A N 1
ATOM 6028 C CA . ASN A 1 824 ? 120.259 122.820 116.671 1.00 43.52 824 ASN A CA 1
ATOM 6029 C C . ASN A 1 824 ? 119.196 123.472 117.546 1.00 43.52 824 ASN A C 1
ATOM 6030 O O . ASN A 1 824 ? 119.330 124.638 117.935 1.00 43.52 824 ASN A O 1
ATOM 6035 N N . GLU A 1 825 ? 118.137 122.733 117.879 1.00 44.34 825 GLU A N 1
ATOM 6036 C CA . GLU A 1 825 ? 117.119 123.276 118.766 1.00 44.34 825 GLU A CA 1
ATOM 6037 C C . GLU A 1 825 ? 117.541 123.249 120.228 1.00 44.34 825 GLU A C 1
ATOM 6038 O O . GLU A 1 825 ? 116.830 123.807 121.071 1.00 44.34 825 GLU A O 1
ATOM 6044 N N . CYS A 1 826 ? 118.671 122.618 120.548 1.00 41.72 826 CYS A N 1
ATOM 6045 C CA . CYS A 1 826 ? 119.287 122.749 121.866 1.00 41.72 826 CYS A CA 1
ATOM 6046 C C . CYS A 1 826 ? 120.119 124.028 121.854 1.00 41.72 826 CYS A C 1
ATOM 6047 O O . CYS A 1 826 ? 121.349 124.013 121.758 1.00 41.72 826 CYS A O 1
ATOM 6050 N N . SER A 1 827 ? 119.410 125.159 121.930 1.00 45.43 827 SER A N 1
ATOM 6051 C CA . SER A 1 827 ? 119.992 126.495 121.839 1.00 45.43 827 SER A CA 1
ATOM 6052 C C . SER A 1 827 ? 120.594 126.707 120.456 1.00 45.43 827 SER A C 1
ATOM 6053 O O . SER A 1 827 ? 119.879 127.042 119.507 1.00 45.43 827 SER A O 1
ATOM 6056 N N . GLY A 1 828 ? 121.903 126.515 120.334 1.00 43.93 828 GLY A N 1
ATOM 6057 C CA . GLY A 1 828 ? 122.564 126.614 119.048 1.00 43.93 828 GLY A CA 1
ATOM 6058 C C . GLY A 1 828 ? 123.577 125.507 118.861 1.00 43.93 828 GLY A C 1
ATOM 6059 O O . GLY A 1 828 ? 124.540 125.651 118.100 1.00 43.93 828 GLY A O 1
ATOM 6060 N N . GLY A 1 829 ? 123.365 124.395 119.555 1.00 40.72 829 GLY A N 1
ATOM 6061 C CA . GLY A 1 829 ? 124.318 123.309 119.539 1.00 40.72 829 GLY A CA 1
ATOM 6062 C C . GLY A 1 829 ? 124.376 122.591 118.206 1.00 40.72 829 GLY A C 1
ATOM 6063 O O . GLY A 1 829 ? 123.507 122.714 117.343 1.00 40.72 829 GLY A O 1
ATOM 6064 N N . ASP A 1 830 ? 125.447 121.820 118.049 1.00 42.30 830 ASP A N 1
ATOM 6065 C CA . ASP A 1 830 ? 125.675 121.022 116.853 1.00 42.30 830 ASP A CA 1
ATOM 6066 C C . ASP A 1 830 ? 126.715 119.958 117.174 1.00 42.30 830 ASP A C 1
ATOM 6067 O O . ASP A 1 830 ? 127.373 119.998 118.215 1.00 42.30 830 ASP A O 1
ATOM 6072 N N . LEU A 1 831 ? 126.849 118.996 116.264 1.00 40.85 831 LEU A N 1
ATOM 6073 C CA . LEU A 1 831 ? 127.711 117.835 116.488 1.00 40.85 831 LEU A CA 1
ATOM 6074 C C . LEU A 1 831 ? 129.149 118.101 116.039 1.00 40.85 831 LEU A C 1
ATOM 6075 O O . LEU A 1 831 ? 129.719 117.376 115.231 1.00 40.85 831 LEU A O 1
ATOM 6080 N N . ASP A 1 832 ? 129.748 119.155 116.593 1.00 41.32 832 ASP A N 1
ATOM 6081 C CA . ASP A 1 832 ? 131.185 119.366 116.470 1.00 41.32 832 ASP A CA 1
ATOM 6082 C C . ASP A 1 832 ? 131.922 118.934 117.731 1.00 41.32 832 ASP A C 1
ATOM 6083 O O . ASP A 1 832 ? 132.975 119.489 118.063 1.00 41.32 832 ASP A O 1
ATOM 6088 N N . GLY A 1 833 ? 131.381 117.948 118.440 1.00 40.60 833 GLY A N 1
ATOM 6089 C CA . GLY A 1 833 ? 131.900 117.550 119.728 1.00 40.60 833 GLY A CA 1
ATOM 6090 C C . GLY A 1 833 ? 131.194 118.159 120.917 1.00 40.60 833 GLY A C 1
ATOM 6091 O O . GLY A 1 833 ? 131.699 118.043 122.039 1.00 40.60 833 GLY A O 1
ATOM 6092 N N . ASP A 1 834 ? 130.049 118.806 120.714 1.00 39.65 834 ASP A N 1
ATOM 6093 C CA . ASP A 1 834 ? 129.318 119.393 121.828 1.00 39.65 834 ASP A CA 1
ATOM 6094 C C . ASP A 1 834 ? 128.693 118.303 122.687 1.00 39.65 834 ASP A C 1
ATOM 6095 O O . ASP A 1 834 ? 128.016 117.404 122.178 1.00 39.65 834 ASP A O 1
ATOM 6100 N N . GLN A 1 835 ? 128.916 118.391 123.995 1.00 36.92 835 GLN A N 1
ATOM 6101 C CA . GLN A 1 835 ? 128.377 117.428 124.942 1.00 36.92 835 GLN A CA 1
ATOM 6102 C C . GLN A 1 835 ? 126.967 117.839 125.339 1.00 36.92 835 GLN A C 1
ATOM 6103 O O . GLN A 1 835 ? 126.710 119.015 125.616 1.00 36.92 835 GLN A O 1
ATOM 6109 N N . PHE A 1 836 ? 126.060 116.868 125.370 1.00 33.70 836 PHE A N 1
ATOM 6110 C CA . PHE A 1 836 ? 124.650 117.113 125.632 1.00 33.70 836 PHE A CA 1
ATOM 6111 C C . PHE A 1 836 ? 124.275 116.566 127.002 1.00 33.70 836 PHE A C 1
ATOM 6112 O O . PHE A 1 836 ? 124.533 115.396 127.302 1.00 33.70 836 PHE A O 1
ATOM 6114 N N . PHE A 1 837 ? 123.674 117.419 127.828 1.00 34.32 837 PHE A N 1
ATOM 6115 C CA . PHE A 1 837 ? 123.157 117.014 129.130 1.00 34.32 837 PHE A CA 1
ATOM 6116 C C . PHE A 1 837 ? 121.960 116.095 128.916 1.00 34.32 837 PHE A C 1
ATOM 6117 O O . PHE A 1 837 ? 120.885 116.550 128.514 1.00 34.32 837 PHE A O 1
ATOM 6125 N N . VAL A 1 838 ? 122.140 114.803 129.173 1.00 32.44 838 VAL A N 1
ATOM 6126 C CA . VAL A 1 838 ? 121.093 113.807 128.980 1.00 32.44 838 VAL A CA 1
ATOM 6127 C C . VAL A 1 838 ? 120.851 113.098 130.303 1.00 32.44 838 VAL A C 1
ATOM 6128 O O . VAL A 1 838 ? 121.787 112.558 130.901 1.00 32.44 838 VAL A O 1
ATOM 6132 N N . SER A 1 839 ? 119.600 113.095 130.760 1.00 32.71 839 SER A N 1
ATOM 6133 C CA . SER A 1 839 ? 119.248 112.382 131.981 1.00 32.71 839 SER A CA 1
ATOM 6134 C C . SER A 1 839 ? 117.877 111.744 131.835 1.00 32.71 839 SER A C 1
ATOM 6135 O O . SER A 1 839 ? 116.934 112.387 131.366 1.00 32.71 839 SER A O 1
ATOM 6138 N N . TRP A 1 840 ? 117.776 110.481 132.242 1.00 34.46 840 TRP A N 1
ATOM 6139 C CA . TRP A 1 840 ? 116.515 109.754 132.273 1.00 34.46 840 TRP A CA 1
ATOM 6140 C C . TRP A 1 840 ? 115.743 109.975 133.565 1.00 34.46 840 TRP A C 1
ATOM 6141 O O . TRP A 1 840 ? 114.651 109.419 133.721 1.00 34.46 840 TRP A O 1
ATOM 6143 N N . ASP A 1 841 ? 116.286 110.764 134.490 1.00 37.67 841 ASP A N 1
ATOM 6144 C CA . ASP A 1 841 ? 115.659 110.988 135.787 1.00 37.67 841 ASP A CA 1
ATOM 6145 C C . ASP A 1 841 ? 114.332 111.704 135.568 1.00 37.67 841 ASP A C 1
ATOM 6146 O O . ASP A 1 841 ? 114.303 112.856 135.124 1.00 37.67 841 ASP A O 1
ATOM 6151 N N . GLU A 1 842 ? 113.230 111.019 135.884 1.00 38.14 842 GLU A N 1
ATOM 6152 C CA . GLU A 1 842 ? 111.897 111.550 135.623 1.00 38.14 842 GLU A CA 1
ATOM 6153 C C . GLU A 1 842 ? 111.584 112.784 136.457 1.00 38.14 842 GLU A C 1
ATOM 6154 O O . GLU A 1 842 ? 110.663 113.531 136.111 1.00 38.14 842 GLU A O 1
ATOM 6160 N N . LYS A 1 843 ? 112.325 113.015 137.542 1.00 39.82 843 LYS A N 1
ATOM 6161 C CA . LYS A 1 843 ? 112.023 114.144 138.414 1.00 39.82 843 LYS A CA 1
ATOM 6162 C C . LYS A 1 843 ? 112.245 115.478 137.714 1.00 39.82 843 LYS A C 1
ATOM 6163 O O . LYS A 1 843 ? 111.462 116.414 137.910 1.00 39.82 843 LYS A O 1
ATOM 6169 N N . ILE A 1 844 ? 113.297 115.591 136.900 1.00 37.34 844 ILE A N 1
ATOM 6170 C CA . ILE A 1 844 ? 113.605 116.842 136.217 1.00 37.34 844 ILE A CA 1
ATOM 6171 C C . ILE A 1 844 ? 113.141 116.854 134.772 1.00 37.34 844 ILE A C 1
ATOM 6172 O O . ILE A 1 844 ? 113.354 117.854 134.074 1.00 37.34 844 ILE A O 1
ATOM 6177 N N . ILE A 1 845 ? 112.512 115.785 134.298 1.00 34.82 845 ILE A N 1
ATOM 6178 C CA . ILE A 1 845 ? 112.009 115.757 132.928 1.00 34.82 845 ILE A CA 1
ATOM 6179 C C . ILE A 1 845 ? 110.756 116.622 132.871 1.00 34.82 845 ILE A C 1
ATOM 6180 O O . ILE A 1 845 ? 109.772 116.332 133.567 1.00 34.82 845 ILE A O 1
ATOM 6185 N N . PRO A 1 846 ? 110.749 117.689 132.077 1.00 37.01 846 PRO A N 1
ATOM 6186 C CA . PRO A 1 846 ? 109.565 118.552 132.015 1.00 37.01 846 PRO A CA 1
ATOM 6187 C C . PRO A 1 846 ? 108.372 117.834 131.408 1.00 37.01 846 PRO A C 1
ATOM 6188 O O . PRO A 1 846 ? 108.510 116.964 130.545 1.00 37.01 846 PRO A O 1
ATOM 6192 N N . SER A 1 847 ? 107.181 118.212 131.879 1.00 43.43 847 SER A N 1
ATOM 6193 C CA . SER A 1 847 ? 105.956 117.687 131.284 1.00 43.43 847 SER A CA 1
ATOM 6194 C C . SER A 1 847 ? 105.800 118.165 129.847 1.00 43.43 847 SER A C 1
ATOM 6195 O O . SER A 1 847 ? 105.365 117.402 128.976 1.00 43.43 847 SER A O 1
ATOM 6198 N N . GLU A 1 848 ? 106.150 119.420 129.580 1.00 44.87 848 GLU A N 1
ATOM 6199 C CA . GLU A 1 848 ? 106.094 119.986 128.242 1.00 44.87 848 GLU A CA 1
ATOM 6200 C C . GLU A 1 848 ? 107.398 120.709 127.945 1.00 44.87 848 GLU A C 1
ATOM 6201 O O . GLU A 1 848 ? 108.051 121.242 128.847 1.00 44.87 848 GLU A O 1
ATOM 6207 N N . MET A 1 849 ? 107.774 120.723 126.670 1.00 43.85 849 MET A N 1
ATOM 6208 C CA . MET A 1 849 ? 108.990 121.385 126.220 1.00 43.85 849 MET A CA 1
ATOM 6209 C C . MET A 1 849 ? 108.632 122.639 125.434 1.00 43.85 849 MET A C 1
ATOM 6210 O O . MET A 1 849 ? 107.774 122.603 124.545 1.00 43.85 849 MET A O 1
ATOM 6215 N N . ASP A 1 850 ? 109.272 123.748 125.788 1.00 46.17 850 ASP A N 1
ATOM 6216 C CA . ASP A 1 850 ? 109.065 125.007 125.095 1.00 46.17 850 ASP A CA 1
ATOM 6217 C C . ASP A 1 850 ? 109.572 124.890 123.657 1.00 46.17 850 ASP A C 1
ATOM 6218 O O . ASP A 1 850 ? 110.635 124.311 123.415 1.00 46.17 850 ASP A O 1
ATOM 6223 N N . PRO A 1 851 ? 108.836 125.419 122.681 1.00 44.68 851 PRO A N 1
ATOM 6224 C CA . PRO A 1 851 ? 109.314 125.362 121.305 1.00 44.68 851 PRO A CA 1
ATOM 6225 C C . PRO A 1 851 ? 110.531 126.248 121.110 1.00 44.68 851 PRO A C 1
ATOM 6226 O O . PRO A 1 851 ? 110.594 127.370 121.634 1.00 44.68 851 PRO A O 1
ATOM 6230 N N . PRO A 1 852 ? 111.519 125.772 120.360 1.00 47.68 852 PRO A N 1
ATOM 6231 C CA . PRO A 1 852 ? 112.862 126.354 120.439 1.00 47.68 852 PRO A CA 1
ATOM 6232 C C . PRO A 1 852 ? 112.986 127.669 119.686 1.00 47.68 852 PRO A C 1
ATOM 6233 O O . PRO A 1 852 ? 112.133 128.056 118.885 1.00 47.68 852 PRO A O 1
ATOM 6237 N N . MET A 1 853 ? 114.088 128.357 119.970 1.00 55.76 853 MET A N 1
ATOM 6238 C CA . MET A 1 853 ? 114.476 129.569 119.271 1.00 55.76 853 MET A CA 1
ATOM 6239 C C . MET A 1 853 ? 114.969 129.225 117.866 1.00 55.76 853 MET A C 1
ATOM 6240 O O . MET A 1 853 ? 115.407 128.105 117.593 1.00 55.76 853 MET A O 1
ATOM 6245 N N . ASP A 1 854 ? 114.883 130.210 116.966 1.00 60.94 854 ASP A N 1
ATOM 6246 C CA . ASP A 1 854 ? 115.265 129.981 115.575 1.00 60.94 854 ASP A CA 1
ATOM 6247 C C . ASP A 1 854 ? 116.728 129.570 115.455 1.00 60.94 854 ASP A C 1
ATOM 6248 O O . ASP A 1 854 ? 117.054 128.625 114.727 1.00 60.94 854 ASP A O 1
ATOM 6253 N N . TYR A 1 855 ? 117.618 130.262 116.169 1.00 60.13 855 TYR A N 1
ATOM 6254 C CA . TYR A 1 855 ? 119.054 129.971 116.146 1.00 60.13 855 TYR A CA 1
ATOM 6255 C C . TYR A 1 855 ? 119.601 129.976 114.721 1.00 60.13 855 TYR A C 1
ATOM 6256 O O . TYR A 1 855 ? 120.360 129.092 114.319 1.00 60.13 855 TYR A O 1
ATOM 6258 N N . ALA A 1 856 ? 119.207 130.983 113.949 1.00 65.47 856 ALA A N 1
ATOM 6259 C CA . ALA A 1 856 ? 119.649 131.106 112.564 1.00 65.47 856 ALA A CA 1
ATOM 6260 C C . ALA A 1 856 ? 121.133 131.452 112.488 1.00 65.47 856 ALA A C 1
ATOM 6261 O O . ALA A 1 856 ? 121.739 131.858 113.479 1.00 65.47 856 ALA A O 1
ATOM 6263 N N . ARG A 1 861 ? 130.783 136.891 106.349 1.00 80.81 861 ARG A N 1
ATOM 6264 C CA . ARG A 1 861 ? 131.073 137.721 105.186 1.00 80.81 861 ARG A CA 1
ATOM 6265 C C . ARG A 1 861 ? 132.541 137.615 104.788 1.00 80.81 861 ARG A C 1
ATOM 6266 O O . ARG A 1 861 ? 133.430 137.998 105.548 1.00 80.81 861 ARG A O 1
ATOM 6274 N N . LEU A 1 862 ? 132.788 137.087 103.588 1.00 78.64 862 LEU A N 1
ATOM 6275 C CA . LEU A 1 862 ? 134.147 136.938 103.066 1.00 78.64 862 LEU A CA 1
ATOM 6276 C C . LEU A 1 862 ? 134.550 138.245 102.390 1.00 78.64 862 LEU A C 1
ATOM 6277 O O . LEU A 1 862 ? 134.477 138.405 101.169 1.00 78.64 862 LEU A O 1
ATOM 6282 N N . MET A 1 863 ? 134.980 139.201 103.211 1.00 76.87 863 MET A N 1
ATOM 6283 C CA . MET A 1 863 ? 135.376 140.503 102.695 1.00 76.87 863 MET A CA 1
ATOM 6284 C C . MET A 1 863 ? 136.627 140.380 101.832 1.00 76.87 863 MET A C 1
ATOM 6285 O O . MET A 1 863 ? 137.545 139.616 102.141 1.00 76.87 863 MET A O 1
ATOM 6290 N N . ASP A 1 864 ? 136.652 141.135 100.732 1.00 76.01 864 ASP A N 1
ATOM 6291 C CA . ASP A 1 864 ? 137.752 141.065 99.778 1.00 76.01 864 ASP A CA 1
ATOM 6292 C C . ASP A 1 864 ? 139.077 141.546 100.355 1.00 76.01 864 ASP A C 1
ATOM 6293 O O . ASP A 1 864 ? 140.124 141.273 99.759 1.00 76.01 864 ASP A O 1
ATOM 6298 N N . HIS A 1 865 ? 139.062 142.244 101.491 1.00 77.20 865 HIS A N 1
ATOM 6299 C CA . HIS A 1 865 ? 140.285 142.753 102.100 1.00 77.20 865 HIS A CA 1
ATOM 6300 C C . HIS A 1 865 ? 141.137 141.663 102.739 1.00 77.20 865 HIS A C 1
ATOM 6301 O O . HIS A 1 865 ? 142.134 141.998 103.390 1.00 77.20 865 HIS A O 1
ATOM 6308 N N . ASP A 1 866 ? 140.770 140.388 102.580 1.00 72.18 866 ASP A N 1
ATOM 6309 C CA . ASP A 1 866 ? 141.499 139.267 103.165 1.00 72.18 866 ASP A CA 1
ATOM 6310 C C . ASP A 1 866 ? 141.523 139.413 104.684 1.00 72.18 866 ASP A C 1
ATOM 6311 O O . ASP A 1 866 ? 140.720 140.162 105.249 1.00 72.18 866 ASP A O 1
ATOM 6316 N N . VAL A 1 867 ? 142.422 138.702 105.360 1.00 67.31 867 VAL A N 1
ATOM 6317 C CA . VAL A 1 867 ? 142.595 138.813 106.803 1.00 67.31 867 VAL A CA 1
ATOM 6318 C C . VAL A 1 867 ? 143.942 139.463 107.074 1.00 67.31 867 VAL A C 1
ATOM 6319 O O . VAL A 1 867 ? 144.974 139.015 106.560 1.00 67.31 867 VAL A O 1
ATOM 6323 N N . THR A 1 868 ? 143.928 140.536 107.855 1.00 60.21 868 THR A N 1
ATOM 6324 C CA . THR A 1 868 ? 145.138 141.229 108.261 1.00 60.21 868 THR A CA 1
ATOM 6325 C C . THR A 1 868 ? 145.388 141.003 109.745 1.00 60.21 868 THR A C 1
ATOM 6326 O O . THR A 1 868 ? 144.496 140.599 110.496 1.00 60.21 868 THR A O 1
ATOM 6330 N N . LEU A 1 869 ? 146.627 141.267 110.161 1.00 56.17 869 LEU A N 1
ATOM 6331 C CA . LEU A 1 869 ? 146.964 141.168 111.576 1.00 56.17 869 LEU A CA 1
ATOM 6332 C C . LEU A 1 869 ? 146.172 142.184 112.390 1.00 56.17 869 LEU A C 1
ATOM 6333 O O . LEU A 1 869 ? 145.715 141.886 113.502 1.00 56.17 869 LEU A O 1
ATOM 6338 N N . GLU A 1 870 ? 145.993 143.389 111.843 1.00 54.69 870 GLU A N 1
ATOM 6339 C CA . GLU A 1 870 ? 145.203 144.410 112.522 1.00 54.69 870 GLU A CA 1
ATOM 6340 C C . GLU A 1 870 ? 143.754 143.971 112.680 1.00 54.69 870 GLU A C 1
ATOM 6341 O O . GLU A 1 870 ? 143.109 144.288 113.685 1.00 54.69 870 GLU A O 1
ATOM 6347 N N . GLU A 1 871 ? 143.220 143.247 111.694 1.00 57.17 871 GLU A N 1
ATOM 6348 C CA . GLU A 1 871 ? 141.857 142.740 111.812 1.00 57.17 871 GLU A CA 1
ATOM 6349 C C . GLU A 1 871 ? 141.741 141.732 112.949 1.00 57.17 871 GLU A C 1
ATOM 6350 O O . GLU A 1 871 ? 140.746 141.725 113.682 1.00 57.17 871 GLU A O 1
ATOM 6356 N N . ILE A 1 872 ? 142.752 140.879 113.119 1.00 52.58 872 ILE A N 1
ATOM 6357 C CA . ILE A 1 872 ? 142.738 139.922 114.221 1.00 52.58 872 ILE A CA 1
ATOM 6358 C C . ILE A 1 872 ? 142.859 140.645 115.561 1.00 52.58 872 ILE A C 1
ATOM 6359 O O . ILE A 1 872 ? 142.204 140.275 116.547 1.00 52.58 872 ILE A O 1
ATOM 6364 N N . HIS A 1 873 ? 143.696 141.686 115.620 1.00 49.35 873 HIS A N 1
ATOM 6365 C CA . HIS A 1 873 ? 143.784 142.489 116.837 1.00 49.35 873 HIS A CA 1
ATOM 6366 C C . HIS A 1 873 ? 142.444 143.136 117.162 1.00 49.35 873 HIS A C 1
ATOM 6367 O O . HIS A 1 873 ? 142.024 143.167 118.325 1.00 49.35 873 HIS A O 1
ATOM 6374 N N . LYS A 1 874 ? 141.765 143.665 116.144 1.00 48.76 874 LYS A N 1
ATOM 6375 C CA . LYS A 1 874 ? 140.452 144.263 116.351 1.00 48.76 874 LYS A CA 1
ATOM 6376 C C . LYS A 1 874 ? 139.442 143.220 116.808 1.00 48.76 874 LYS A C 1
ATOM 6377 O O . LYS A 1 874 ? 138.557 143.518 117.614 1.00 48.76 874 LYS A O 1
ATOM 6383 N N . PHE A 1 875 ? 139.549 141.995 116.290 1.00 52.03 875 PHE A N 1
ATOM 6384 C CA . PHE A 1 875 ? 138.675 140.919 116.746 1.00 52.03 875 PHE A CA 1
ATOM 6385 C C . PHE A 1 875 ? 138.888 140.632 118.227 1.00 52.03 875 PHE A C 1
ATOM 6386 O O . PHE A 1 875 ? 137.922 140.477 118.984 1.00 52.03 875 PHE A O 1
ATOM 6394 N N . PHE A 1 876 ? 140.148 140.573 118.659 1.00 47.42 876 PHE A N 1
ATOM 6395 C CA . PHE A 1 876 ? 140.444 140.360 120.075 1.00 47.42 876 PHE A CA 1
ATOM 6396 C C . PHE A 1 876 ? 139.894 141.502 120.929 1.00 47.42 876 PHE A C 1
ATOM 6397 O O . PHE A 1 876 ? 139.271 141.277 121.980 1.00 47.42 876 PHE A O 1
ATOM 6405 N N . VAL A 1 877 ? 140.103 142.741 120.479 1.00 47.86 877 VAL A N 1
ATOM 6406 C CA . VAL A 1 877 ? 139.625 143.897 121.234 1.00 47.86 877 VAL A CA 1
ATOM 6407 C C . VAL A 1 877 ? 138.106 143.884 121.333 1.00 47.86 877 VAL A C 1
ATOM 6408 O O . VAL A 1 877 ? 137.537 144.105 122.410 1.00 47.86 877 VAL A O 1
ATOM 6412 N N . ASP A 1 878 ? 137.425 143.600 120.222 1.00 51.05 878 ASP A N 1
ATOM 6413 C CA . ASP A 1 878 ? 135.970 143.557 120.234 1.00 51.05 878 ASP A CA 1
ATOM 6414 C C . ASP A 1 878 ? 135.449 142.400 121.073 1.00 51.05 878 ASP A C 1
ATOM 6415 O O . ASP A 1 878 ? 134.354 142.495 121.640 1.00 51.05 878 ASP A O 1
ATOM 6420 N N . TYR A 1 879 ? 136.201 141.301 121.160 1.00 50.42 879 TYR A N 1
ATOM 6421 C CA . TYR A 1 879 ? 135.806 140.232 122.069 1.00 50.42 879 TYR A CA 1
ATOM 6422 C C . TYR A 1 879 ? 135.897 140.697 123.513 1.00 50.42 879 TYR A C 1
ATOM 6423 O O . TYR A 1 879 ? 135.066 140.320 124.348 1.00 50.42 879 TYR A O 1
ATOM 6432 N N . MET A 1 880 ? 136.910 141.506 123.834 1.00 47.18 880 MET A N 1
ATOM 6433 C CA . MET A 1 880 ? 136.933 142.117 125.161 1.00 47.18 880 MET A CA 1
ATOM 6434 C C . MET A 1 880 ? 135.744 143.051 125.357 1.00 47.18 880 MET A C 1
ATOM 6435 O O . MET A 1 880 ? 135.198 143.149 126.462 1.00 47.18 880 MET A O 1
ATOM 6440 N N . ILE A 1 881 ? 135.339 143.757 124.298 1.00 49.09 881 ILE A N 1
ATOM 6441 C CA . ILE A 1 881 ? 134.168 144.627 124.389 1.00 49.09 881 ILE A CA 1
ATOM 6442 C C . ILE A 1 881 ? 132.926 143.810 124.718 1.00 49.09 881 ILE A C 1
ATOM 6443 O O . ILE A 1 881 ? 132.108 144.203 125.559 1.00 49.09 881 ILE A O 1
ATOM 6448 N N . SER A 1 882 ? 132.766 142.664 124.060 1.00 53.21 882 SER A N 1
ATOM 6449 C CA . SER A 1 882 ? 131.622 141.802 124.317 1.00 53.21 882 SER A CA 1
ATOM 6450 C C . SER A 1 882 ? 131.665 141.261 125.740 1.00 53.21 882 SER A C 1
ATOM 6451 O O . SER A 1 882 ? 132.715 140.840 126.233 1.00 53.21 882 SER A O 1
ATOM 6454 N N . ASP A 1 883 ? 130.512 141.277 126.400 1.00 56.72 883 ASP A N 1
ATOM 6455 C CA . ASP A 1 883 ? 130.420 140.770 127.759 1.00 56.72 883 ASP A CA 1
ATOM 6456 C C . ASP A 1 883 ? 130.627 139.260 127.786 1.00 56.72 883 ASP A C 1
ATOM 6457 O O . ASP A 1 883 ? 130.214 138.535 126.877 1.00 56.72 883 ASP A O 1
ATOM 6462 N N . THR A 1 884 ? 131.287 138.794 128.842 1.00 54.64 884 THR A N 1
ATOM 6463 C CA . THR A 1 884 ? 131.598 137.378 128.972 1.00 54.64 884 THR A CA 1
ATOM 6464 C C . THR A 1 884 ? 130.317 136.556 129.062 1.00 54.64 884 THR A C 1
ATOM 6465 O O . THR A 1 884 ? 129.284 137.025 129.544 1.00 54.64 884 THR A O 1
ATOM 6469 N N . LEU A 1 885 ? 130.385 135.320 128.564 1.00 52.26 885 LEU A N 1
ATOM 6470 C CA . LEU A 1 885 ? 129.242 134.418 128.667 1.00 52.26 885 LEU A CA 1
ATOM 6471 C C . LEU A 1 885 ? 128.828 134.221 130.119 1.00 52.26 885 LEU A C 1
ATOM 6472 O O . LEU A 1 885 ? 127.636 134.082 130.422 1.00 52.26 885 LEU A O 1
ATOM 6477 N N . GLY A 1 886 ? 129.802 134.210 131.031 1.00 53.46 886 GLY A N 1
ATOM 6478 C CA . GLY A 1 886 ? 129.490 134.017 132.437 1.00 53.46 886 GLY A CA 1
ATOM 6479 C C . GLY A 1 886 ? 128.618 135.118 133.009 1.00 53.46 886 GLY A C 1
ATOM 6480 O O . GLY A 1 886 ? 127.655 134.844 133.728 1.00 53.46 886 GLY A O 1
ATOM 6481 N N . VAL A 1 887 ? 128.938 136.378 132.701 1.00 51.47 887 VAL A N 1
ATOM 6482 C CA . VAL A 1 887 ? 128.157 137.480 133.258 1.00 51.47 887 VAL A CA 1
ATOM 6483 C C . VAL A 1 887 ? 126.768 137.519 132.631 1.00 51.47 887 VAL A C 1
ATOM 6484 O O . VAL A 1 887 ? 125.786 137.873 133.293 1.00 51.47 887 VAL A O 1
ATOM 6488 N N . ILE A 1 888 ? 126.656 137.144 131.354 1.00 50.45 888 ILE A N 1
ATOM 6489 C CA . ILE A 1 888 ? 125.340 137.070 130.723 1.00 50.45 888 ILE A CA 1
ATOM 6490 C C . ILE A 1 888 ? 124.492 135.989 131.380 1.00 50.45 888 ILE A C 1
ATOM 6491 O O . ILE A 1 888 ? 123.305 136.197 131.661 1.00 50.45 888 ILE A O 1
ATOM 6496 N N . SER A 1 889 ? 125.082 134.820 131.638 1.00 51.14 889 SER A N 1
ATOM 6497 C CA . SER A 1 889 ? 124.342 133.763 132.321 1.00 51.14 889 SER A CA 1
ATOM 6498 C C . SER A 1 889 ? 123.958 134.186 133.734 1.00 51.14 889 SER A C 1
ATOM 6499 O O . SER A 1 889 ? 122.854 133.886 134.204 1.00 51.14 889 SER A O 1
ATOM 6502 N N . THR A 1 890 ? 124.859 134.888 134.424 1.00 52.96 890 THR A N 1
ATOM 6503 C CA . THR A 1 890 ? 124.557 135.375 135.766 1.00 52.96 890 THR A CA 1
ATOM 6504 C C . THR A 1 890 ? 123.408 136.375 135.745 1.00 52.96 890 THR A C 1
ATOM 6505 O O . THR A 1 890 ? 122.528 136.339 136.611 1.00 52.96 890 THR A O 1
ATOM 6509 N N . ALA A 1 891 ? 123.394 137.271 134.757 1.00 51.90 891 ALA A N 1
ATOM 6510 C CA . ALA A 1 891 ? 122.305 138.236 134.643 1.00 51.90 891 ALA A CA 1
ATOM 6511 C C . ALA A 1 891 ? 120.990 137.547 134.301 1.00 51.90 891 ALA A C 1
ATOM 6512 O O . ALA A 1 891 ? 119.924 137.957 134.777 1.00 51.90 891 ALA A O 1
ATOM 6514 N N . HIS A 1 892 ? 121.046 136.504 133.471 1.00 50.25 892 HIS A N 1
ATOM 6515 C CA . HIS A 1 892 ? 119.850 135.719 133.187 1.00 50.25 892 HIS A CA 1
ATOM 6516 C C . HIS A 1 892 ? 119.328 135.055 134.452 1.00 50.25 892 HIS A C 1
ATOM 6517 O O . HIS A 1 892 ? 118.115 135.010 134.688 1.00 50.25 892 HIS A O 1
ATOM 6524 N N . LEU A 1 893 ? 120.236 134.541 135.282 1.00 51.53 893 LEU A N 1
ATOM 6525 C CA . LEU A 1 893 ? 119.845 133.992 136.576 1.00 51.53 893 LEU A CA 1
ATOM 6526 C C . LEU A 1 893 ? 119.206 135.054 137.463 1.00 51.53 893 LEU A C 1
ATOM 6527 O O . LEU A 1 893 ? 118.199 134.794 138.131 1.00 51.53 893 LEU A O 1
ATOM 6532 N N . VAL A 1 894 ? 119.791 136.254 137.491 1.00 54.02 894 VAL A N 1
ATOM 6533 C CA . VAL A 1 894 ? 119.264 137.332 138.326 1.00 54.02 894 VAL A CA 1
ATOM 6534 C C . VAL A 1 894 ? 117.849 137.697 137.896 1.00 54.02 894 VAL A C 1
ATOM 6535 O O . VAL A 1 894 ? 116.939 137.816 138.725 1.00 54.02 894 VAL A O 1
ATOM 6539 N N . HIS A 1 895 ? 117.642 137.879 136.592 1.00 53.14 895 HIS A N 1
ATOM 6540 C CA . HIS A 1 895 ? 116.314 138.206 136.087 1.00 53.14 895 HIS A CA 1
ATOM 6541 C C . HIS A 1 895 ? 115.377 137.009 136.074 1.00 53.14 895 HIS A C 1
ATOM 6542 O O . HIS A 1 895 ? 114.182 137.183 135.814 1.00 53.14 895 HIS A O 1
ATOM 6549 N N . ALA A 1 896 ? 115.882 135.808 136.344 1.00 53.60 896 ALA A N 1
ATOM 6550 C CA . ALA A 1 896 ? 115.070 134.603 136.334 1.00 53.60 896 ALA A CA 1
ATOM 6551 C C . ALA A 1 896 ? 114.621 134.162 137.720 1.00 53.60 896 ALA A C 1
ATOM 6552 O O . ALA A 1 896 ? 113.742 133.300 137.822 1.00 53.60 896 ALA A O 1
ATOM 6554 N N . ASP A 1 897 ? 115.194 134.725 138.779 1.00 56.72 897 ASP A N 1
ATOM 6555 C CA . ASP A 1 897 ? 114.873 134.322 140.140 1.00 56.72 897 ASP A CA 1
ATOM 6556 C C . ASP A 1 897 ? 113.716 135.110 140.743 1.00 56.72 897 ASP A C 1
ATOM 6557 O O . ASP A 1 897 ? 113.355 134.860 141.897 1.00 56.72 897 ASP A O 1
ATOM 6562 N N . ARG A 1 898 ? 113.132 136.042 140.005 1.00 60.74 898 ARG A N 1
ATOM 6563 C CA . ARG A 1 898 ? 112.060 136.867 140.554 1.00 60.74 898 ARG A CA 1
ATOM 6564 C C . ARG A 1 898 ? 110.799 136.868 139.705 1.00 60.74 898 ARG A C 1
ATOM 6565 O O . ARG A 1 898 ? 109.697 136.921 140.257 1.00 60.74 898 ARG A O 1
ATOM 6573 N N . ASP A 1 899 ? 110.929 136.821 138.382 1.00 56.63 899 ASP A N 1
ATOM 6574 C CA . ASP A 1 899 ? 109.768 136.946 137.518 1.00 56.63 899 ASP A CA 1
ATOM 6575 C C . ASP A 1 899 ? 108.872 135.713 137.633 1.00 56.63 899 ASP A C 1
ATOM 6576 O O . ASP A 1 899 ? 109.359 134.600 137.851 1.00 56.63 899 ASP A O 1
ATOM 6581 N N . PRO A 1 900 ? 107.552 135.891 137.513 1.00 57.54 900 PRO A N 1
ATOM 6582 C CA . PRO A 1 900 ? 106.661 134.717 137.504 1.00 57.54 900 PRO A CA 1
ATOM 6583 C C . PRO A 1 900 ? 106.986 133.739 136.389 1.00 57.54 900 PRO A C 1
ATOM 6584 O O . PRO A 1 900 ? 106.939 132.521 136.600 1.00 57.54 900 PRO A O 1
ATOM 6588 N N . GLU A 1 901 ? 107.319 134.244 135.204 1.00 54.11 901 GLU A N 1
ATOM 6589 C CA . GLU A 1 901 ? 107.868 133.423 134.128 1.00 54.11 901 GLU A CA 1
ATOM 6590 C C . GLU A 1 901 ? 109.380 133.442 134.297 1.00 54.11 901 GLU A C 1
ATOM 6591 O O . GLU A 1 901 ? 110.043 134.419 133.940 1.00 54.11 901 GLU A O 1
ATOM 6597 N N . LYS A 1 902 ? 109.926 132.362 134.859 1.00 50.43 902 LYS A N 1
ATOM 6598 C CA . LYS A 1 902 ? 111.326 132.363 135.269 1.00 50.43 902 LYS A CA 1
ATOM 6599 C C . LYS A 1 902 ? 112.253 132.613 134.086 1.00 50.43 902 LYS A C 1
ATOM 6600 O O . LYS A 1 902 ? 113.080 133.530 134.117 1.00 50.43 902 LYS A O 1
ATOM 6602 N N . ALA A 1 903 ? 112.114 131.826 133.020 1.00 48.61 903 ALA A N 1
ATOM 6603 C CA . ALA A 1 903 ? 112.984 131.969 131.863 1.00 48.61 903 ALA A CA 1
ATOM 6604 C C . ALA A 1 903 ? 112.270 132.446 130.610 1.00 48.61 903 ALA A C 1
ATOM 6605 O O . ALA A 1 903 ? 112.937 132.916 129.683 1.00 48.61 903 ALA A O 1
ATOM 6607 N N . ARG A 1 904 ? 110.945 132.340 130.553 1.00 46.53 904 ARG A N 1
ATOM 6608 C CA . ARG A 1 904 ? 110.182 132.878 129.436 1.00 46.53 904 ARG A CA 1
ATOM 6609 C C . ARG A 1 904 ? 109.925 134.371 129.575 1.00 46.53 904 ARG A C 1
ATOM 6610 O O . ARG A 1 904 ? 109.130 134.925 128.808 1.00 46.53 904 ARG A O 1
ATOM 6618 N N . SER A 1 905 ? 110.575 135.024 130.534 1.00 49.62 905 SER A N 1
ATOM 6619 C CA . SER A 1 905 ? 110.447 136.463 130.696 1.00 49.62 905 SER A CA 1
ATOM 6620 C C . SER A 1 905 ? 111.081 137.191 129.517 1.00 49.62 905 SER A C 1
ATOM 6621 O O . SER A 1 905 ? 112.002 136.687 128.868 1.00 49.62 905 SER A O 1
ATOM 6624 N N . GLN A 1 906 ? 110.568 138.391 129.238 1.00 50.90 906 GLN A N 1
ATOM 6625 C CA . GLN A 1 906 ? 111.103 139.183 128.136 1.00 50.90 906 GLN A CA 1
ATOM 6626 C C . GLN A 1 906 ? 112.564 139.537 128.375 1.00 50.90 906 GLN A C 1
ATOM 6627 O O . GLN A 1 906 ? 113.387 139.470 127.453 1.00 50.90 906 GLN A O 1
ATOM 6633 N N . LYS A 1 907 ? 112.906 139.911 129.611 1.00 53.95 907 LYS A N 1
ATOM 6634 C CA . LYS A 1 907 ? 114.300 140.167 129.954 1.00 53.95 907 LYS A CA 1
ATOM 6635 C C . LYS A 1 907 ? 115.152 138.929 129.710 1.00 53.95 907 LYS A C 1
ATOM 6636 O O . LYS A 1 907 ? 116.216 139.001 129.083 1.00 53.95 907 LYS A O 1
ATOM 6642 N N . CYS A 1 908 ? 114.679 137.773 130.181 1.00 53.18 908 CYS A N 1
ATOM 6643 C CA . CYS A 1 908 ? 115.446 136.540 130.050 1.00 53.18 908 CYS A CA 1
ATOM 6644 C C . CYS A 1 908 ? 115.572 136.111 128.594 1.00 53.18 908 CYS A C 1
ATOM 6645 O O . CYS A 1 908 ? 116.636 135.650 128.173 1.00 53.18 908 CYS A O 1
ATOM 6648 N N . LEU A 1 909 ? 114.504 136.257 127.807 1.00 50.60 909 LEU A N 1
ATOM 6649 C CA . LEU A 1 909 ? 114.576 135.885 126.396 1.00 50.60 909 LEU A CA 1
ATOM 6650 C C . LEU A 1 909 ? 115.514 136.807 125.623 1.00 50.60 909 LEU A C 1
ATOM 6651 O O . LEU A 1 909 ? 116.317 136.343 124.802 1.00 50.60 909 LEU A O 1
ATOM 6656 N N . GLU A 1 910 ? 115.425 138.118 125.868 1.00 51.70 910 GLU A N 1
ATOM 6657 C CA . GLU A 1 910 ? 116.323 139.052 125.198 1.00 51.70 910 GLU A CA 1
ATOM 6658 C C . GLU A 1 910 ? 117.772 138.780 125.576 1.00 51.70 910 GLU A C 1
ATOM 6659 O O . GLU A 1 910 ? 118.668 138.828 124.724 1.00 51.70 910 GLU A O 1
ATOM 6665 N N . LEU A 1 911 ? 118.023 138.464 126.848 1.00 52.05 911 LEU A N 1
ATOM 6666 C CA . LEU A 1 911 ? 119.392 138.189 127.261 1.00 52.05 911 LEU A CA 1
ATOM 6667 C C . LEU A 1 911 ? 119.872 136.832 126.763 1.00 52.05 911 LEU A C 1
ATOM 6668 O O . LEU A 1 911 ? 121.073 136.645 126.553 1.00 52.05 911 LEU A O 1
ATOM 6673 N N . ALA A 1 912 ? 118.962 135.881 126.547 1.00 50.81 912 ALA A N 1
ATOM 6674 C CA . ALA A 1 912 ? 119.347 134.629 125.905 1.00 50.81 912 ALA A CA 1
ATOM 6675 C C . ALA A 1 912 ? 119.740 134.861 124.453 1.00 50.81 912 ALA A C 1
ATOM 6676 O O . ALA A 1 912 ? 120.703 134.263 123.959 1.00 50.81 912 ALA A O 1
ATOM 6678 N N . ASN A 1 913 ? 119.003 135.726 123.755 1.00 53.97 913 ASN A N 1
ATOM 6679 C CA . ASN A 1 913 ? 119.404 136.111 122.405 1.00 53.97 913 ASN A CA 1
ATOM 6680 C C . ASN A 1 913 ? 120.768 136.794 122.416 1.00 53.97 913 ASN A C 1
ATOM 6681 O O . ASN A 1 913 ? 121.606 136.550 121.539 1.00 53.97 913 ASN A O 1
ATOM 6686 N N . LEU A 1 914 ? 121.006 137.655 123.407 1.00 51.90 914 LEU A N 1
ATOM 6687 C CA . LEU A 1 914 ? 122.307 138.310 123.525 1.00 51.90 914 LEU A CA 1
ATOM 6688 C C . LEU A 1 914 ? 123.414 137.298 123.807 1.00 51.90 914 LEU A C 1
ATOM 6689 O O . LEU A 1 914 ? 124.533 137.435 123.300 1.00 51.90 914 LEU A O 1
ATOM 6694 N N . HIS A 1 915 ? 123.125 136.283 124.622 1.00 51.21 915 HIS A N 1
ATOM 6695 C CA . HIS A 1 915 ? 124.092 135.219 124.878 1.00 51.21 915 HIS A CA 1
ATOM 6696 C C . HIS A 1 915 ? 124.390 134.431 123.610 1.00 51.21 915 HIS A C 1
ATOM 6697 O O . HIS A 1 915 ? 125.540 134.047 123.364 1.00 51.21 915 HIS A O 1
ATOM 6704 N N . SER A 1 916 ? 123.363 134.171 122.800 1.00 53.58 916 SER A N 1
ATOM 6705 C CA . SER A 1 916 ? 123.581 133.512 121.517 1.00 53.58 916 SER A CA 1
ATOM 6706 C C . SER A 1 916 ? 124.459 134.365 120.611 1.00 53.58 916 SER A C 1
ATOM 6707 O O . SER A 1 916 ? 125.332 133.843 119.908 1.00 53.58 916 SER A O 1
ATOM 6710 N N . ARG A 1 917 ? 124.240 135.681 120.615 1.00 54.31 917 ARG A N 1
ATOM 6711 C CA . ARG A 1 917 ? 125.103 136.578 119.851 1.00 54.31 917 ARG A CA 1
ATOM 6712 C C . ARG A 1 917 ? 126.539 136.536 120.363 1.00 54.31 917 ARG A C 1
ATOM 6713 O O . ARG A 1 917 ? 127.491 136.555 119.575 1.00 54.31 917 ARG A O 1
ATOM 6721 N N . ALA A 1 918 ? 126.714 136.482 121.684 1.00 52.25 918 ALA A N 1
ATOM 6722 C CA . ALA A 1 918 ? 128.057 136.401 122.252 1.00 52.25 918 ALA A CA 1
ATOM 6723 C C . ALA A 1 918 ? 128.750 135.106 121.849 1.00 52.25 918 ALA A C 1
ATOM 6724 O O . ALA A 1 918 ? 129.953 135.099 121.562 1.00 52.25 918 ALA A O 1
ATOM 6726 N N . VAL A 1 919 ? 128.011 133.995 121.838 1.00 53.53 919 VAL A N 1
ATOM 6727 C CA . VAL A 1 919 ? 128.579 132.727 121.385 1.00 53.53 919 VAL A CA 1
ATOM 6728 C C . VAL A 1 919 ? 128.947 132.807 119.908 1.00 53.53 919 VAL A C 1
ATOM 6729 O O . VAL A 1 919 ? 130.020 132.349 119.493 1.00 53.53 919 VAL A O 1
ATOM 6733 N N . ASP A 1 920 ? 128.069 133.394 119.092 1.00 57.57 920 ASP A N 1
ATOM 6734 C CA . ASP A 1 920 ? 128.319 133.526 117.662 1.00 57.57 920 ASP A CA 1
ATOM 6735 C C . ASP A 1 920 ? 129.363 134.585 117.335 1.00 57.57 920 ASP A C 1
ATOM 6736 O O . ASP A 1 920 ? 129.741 134.710 116.165 1.00 57.57 920 ASP A O 1
ATOM 6741 N N . PHE A 1 921 ? 129.811 135.362 118.325 1.00 56.70 921 PHE A N 1
ATOM 6742 C CA . PHE A 1 921 ? 130.863 136.345 118.080 1.00 56.70 921 PHE A CA 1
ATOM 6743 C C . PHE A 1 921 ? 132.100 135.709 117.462 1.00 56.70 921 PHE A C 1
ATOM 6744 O O . PHE A 1 921 ? 132.817 136.364 116.696 1.00 56.70 921 PHE A O 1
ATOM 6752 N N . ALA A 1 922 ? 132.366 134.439 117.772 1.00 59.53 922 ALA A N 1
ATOM 6753 C CA . ALA A 1 922 ? 133.458 133.734 117.114 1.00 59.53 922 ALA A CA 1
ATOM 6754 C C . ALA A 1 922 ? 133.240 133.620 115.611 1.00 59.53 922 ALA A C 1
ATOM 6755 O O . ALA A 1 922 ? 134.197 133.352 114.876 1.00 59.53 922 ALA A O 1
ATOM 6757 N N . LYS A 1 923 ? 132.007 133.812 115.141 1.00 61.91 923 LYS A N 1
ATOM 6758 C CA . LYS A 1 923 ? 131.684 133.801 113.719 1.00 61.91 923 LYS A CA 1
ATOM 6759 C C . LYS A 1 923 ? 131.474 135.203 113.157 1.00 61.91 923 LYS A C 1
ATOM 6760 O O . LYS A 1 923 ? 131.975 135.518 112.075 1.00 61.91 923 LYS A O 1
ATOM 6766 N N . THR A 1 924 ? 130.736 136.051 113.869 1.00 60.89 924 THR A N 1
ATOM 6767 C CA . THR A 1 924 ? 130.470 137.422 113.447 1.00 60.89 924 THR A CA 1
ATOM 6768 C C . THR A 1 924 ? 130.995 138.373 114.511 1.00 60.89 924 THR A C 1
ATOM 6769 O O . THR A 1 924 ? 130.529 138.346 115.655 1.00 60.89 924 THR A O 1
ATOM 6773 N N . GLY A 1 925 ? 131.945 139.224 114.133 1.00 59.44 925 GLY A N 1
ATOM 6774 C CA . GLY A 1 925 ? 132.585 140.111 115.085 1.00 59.44 925 GLY A CA 1
ATOM 6775 C C . GLY A 1 925 ? 131.731 141.277 115.539 1.00 59.44 925 GLY A C 1
ATOM 6776 O O . GLY A 1 925 ? 132.129 142.438 115.399 1.00 59.44 925 GLY A O 1
ATOM 6777 N N . ALA A 1 926 ? 130.552 140.983 116.082 1.00 58.16 926 ALA A N 1
ATOM 6778 C CA . ALA A 1 926 ? 129.679 142.005 116.647 1.00 58.16 926 ALA A CA 1
ATOM 6779 C C . ALA A 1 926 ? 129.621 141.831 118.157 1.00 58.16 926 ALA A C 1
ATOM 6780 O O . ALA A 1 926 ? 129.015 140.860 118.637 1.00 58.16 926 ALA A O 1
ATOM 6782 N N . PRO A 1 927 ? 130.235 142.718 118.940 1.00 57.52 927 PRO A N 1
ATOM 6783 C CA . PRO A 1 927 ? 130.259 142.524 120.395 1.00 57.52 927 PRO A CA 1
ATOM 6784 C C . PRO A 1 927 ? 128.858 142.515 120.988 1.00 57.52 927 PRO A C 1
ATOM 6785 O O . PRO A 1 927 ? 127.978 143.271 120.569 1.00 57.52 927 PRO A O 1
ATOM 6789 N N . ALA A 1 928 ? 128.660 141.645 121.975 1.00 56.41 928 ALA A N 1
ATOM 6790 C CA . ALA A 1 928 ? 127.385 141.521 122.679 1.00 56.41 928 ALA A CA 1
ATOM 6791 C C . ALA A 1 928 ? 127.450 142.408 123.917 1.00 56.41 928 ALA A C 1
ATOM 6792 O O . ALA A 1 928 ? 127.754 141.950 125.019 1.00 56.41 928 ALA A O 1
ATOM 6794 N N . GLU A 1 929 ? 127.163 143.693 123.729 1.00 60.38 929 GLU A N 1
ATOM 6795 C CA . GLU A 1 929 ? 127.175 144.652 124.827 1.00 60.38 929 GLU A CA 1
ATOM 6796 C C . GLU A 1 929 ? 125.848 144.560 125.568 1.00 60.38 929 GLU A C 1
ATOM 6797 O O . GLU A 1 929 ? 124.801 144.932 125.029 1.00 60.38 929 GLU A O 1
ATOM 6803 N N . MET A 1 930 ? 125.887 144.069 126.798 1.00 59.40 930 MET A N 1
ATOM 6804 C CA . MET A 1 930 ? 124.666 143.927 127.581 1.00 59.40 930 MET A CA 1
ATOM 6805 C C . MET A 1 930 ? 124.162 145.301 128.001 1.00 59.40 930 MET A C 1
ATOM 6806 O O . MET A 1 930 ? 124.908 146.056 128.639 1.00 59.40 930 MET A O 1
ATOM 6811 N N . PRO A 1 931 ? 122.926 145.666 127.674 1.00 58.86 931 PRO A N 1
ATOM 6812 C CA . PRO A 1 931 ? 122.443 147.017 127.976 1.00 58.86 931 PRO A CA 1
ATOM 6813 C C . PRO A 1 931 ? 122.261 147.228 129.472 1.00 58.86 931 PRO A C 1
ATOM 6814 O O . PRO A 1 931 ? 122.259 146.293 130.275 1.00 58.86 931 PRO A O 1
ATOM 6818 N N . TYR A 1 932 ? 122.109 148.503 129.838 1.00 61.89 932 TYR A N 1
ATOM 6819 C CA . TYR A 1 932 ? 121.891 148.855 131.237 1.00 61.89 932 TYR A CA 1
ATOM 6820 C C . TYR A 1 932 ? 120.589 148.261 131.757 1.00 61.89 932 TYR A C 1
ATOM 6821 O O . TYR A 1 932 ? 120.512 147.832 132.914 1.00 61.89 932 TYR A O 1
ATOM 6830 N N . ALA A 1 933 ? 119.550 148.236 130.917 1.00 59.84 933 ALA A N 1
ATOM 6831 C CA . ALA A 1 933 ? 118.278 147.652 131.327 1.00 59.84 933 ALA A CA 1
ATOM 6832 C C . ALA A 1 933 ? 118.422 146.177 131.674 1.00 59.84 933 ALA A C 1
ATOM 6833 O O . ALA A 1 933 ? 117.698 145.670 132.539 1.00 59.84 933 ALA A O 1
ATOM 6835 N N . LEU A 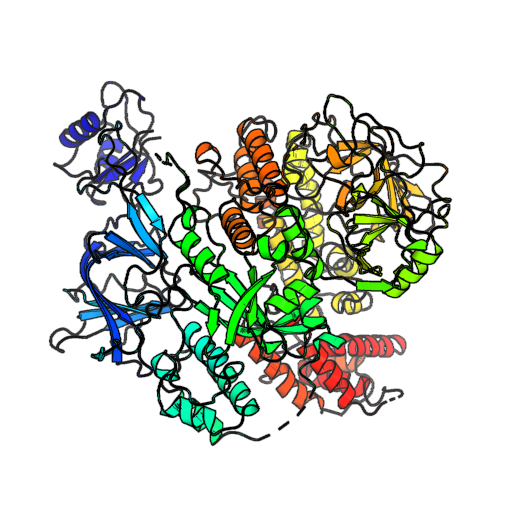1 934 ? 119.342 145.476 131.018 1.00 58.68 934 LEU A N 1
ATOM 6836 C CA . LEU A 1 934 ? 119.569 144.062 131.277 1.00 58.68 934 LEU A CA 1
ATOM 6837 C C . LEU A 1 934 ? 120.618 143.818 132.354 1.00 58.68 934 LEU A C 1
ATOM 6838 O O . LEU A 1 934 ? 120.868 142.660 132.701 1.00 58.68 934 LEU A O 1
ATOM 6843 N N . LYS A 1 935 ? 121.249 144.869 132.874 1.00 60.91 935 LYS A N 1
ATOM 6844 C CA . LYS A 1 935 ? 122.240 144.699 133.923 1.00 60.91 935 LYS A CA 1
ATOM 6845 C C . LYS A 1 935 ? 121.566 144.373 135.254 1.00 60.91 935 LYS A C 1
ATOM 6846 O O . LYS A 1 935 ? 120.523 144.941 135.586 1.00 60.91 935 LYS A O 1
ATOM 6852 N N . PRO A 1 936 ? 122.147 143.462 136.038 1.00 62.84 936 PRO A N 1
ATOM 6853 C CA . PRO A 1 936 ? 121.582 143.132 137.354 1.00 62.84 936 PRO A CA 1
ATOM 6854 C C . PRO A 1 936 ? 121.786 144.278 138.332 1.00 62.84 936 PRO A C 1
ATOM 6855 O O . PRO A 1 936 ? 122.903 144.532 138.791 1.00 62.84 936 PRO A O 1
ATOM 6859 N N . ARG A 1 937 ? 120.697 144.979 138.653 1.00 68.87 937 ARG A N 1
ATOM 6860 C CA . ARG A 1 937 ? 120.780 146.038 139.653 1.00 68.87 937 ARG A CA 1
ATOM 6861 C C . ARG A 1 937 ? 120.951 145.453 141.049 1.00 68.87 937 ARG A C 1
ATOM 6862 O O . ARG A 1 937 ? 121.775 145.928 141.837 1.00 68.87 937 ARG A O 1
ATOM 6870 N N . GLU A 1 938 ? 120.179 144.420 141.371 1.00 63.60 938 GLU A N 1
ATOM 6871 C CA . GLU A 1 938 ? 120.285 143.699 142.632 1.00 63.60 938 GLU A CA 1
ATOM 6872 C C . GLU A 1 938 ? 120.455 142.214 142.338 1.00 63.60 938 GLU A C 1
ATOM 6873 O O . GLU A 1 938 ? 119.749 141.660 141.489 1.00 63.60 938 GLU A O 1
ATOM 6879 N N . PHE A 1 939 ? 121.404 141.571 143.034 1.00 59.38 939 PHE A N 1
ATOM 6880 C CA . PHE A 1 939 ? 121.798 140.203 142.721 1.00 59.38 939 PHE A CA 1
ATOM 6881 C C . PHE A 1 939 ? 121.294 139.220 143.771 1.00 59.38 939 PHE A C 1
ATOM 6882 O O . PHE A 1 939 ? 121.221 139.564 144.956 1.00 59.38 939 PHE A O 1
ATOM 6884 N N . PRO A 1 940 ? 120.925 138.006 143.360 1.00 57.87 940 PRO A N 1
ATOM 6885 C CA . PRO A 1 940 ? 120.510 136.985 144.320 1.00 57.87 940 PRO A CA 1
ATOM 6886 C C . PRO A 1 940 ? 121.537 136.767 145.423 1.00 57.87 940 PRO A C 1
ATOM 6887 O O . PRO A 1 940 ? 122.733 136.991 145.240 1.00 57.87 940 PRO A O 1
ATOM 6891 N N . ASP A 1 941 ? 121.050 136.320 146.582 1.00 59.59 941 ASP A N 1
ATOM 6892 C CA . ASP A 1 941 ? 121.942 135.928 147.665 1.00 59.59 941 ASP A CA 1
ATOM 6893 C C . ASP A 1 941 ? 122.726 134.666 147.335 1.00 59.59 941 ASP A C 1
ATOM 6894 O O . ASP A 1 941 ? 123.787 134.440 147.926 1.00 59.59 941 ASP A O 1
ATOM 6899 N N . PHE A 1 942 ? 122.221 133.834 146.419 1.00 57.99 942 PHE A N 1
ATOM 6900 C CA . PHE A 1 942 ? 122.944 132.627 146.029 1.00 57.99 942 PHE A CA 1
ATOM 6901 C C . PHE A 1 942 ? 124.280 132.973 145.386 1.00 57.99 942 PHE A C 1
ATOM 6902 O O . PHE A 1 942 ? 125.291 132.305 145.635 1.00 57.99 942 PHE A O 1
ATOM 6904 N N . LEU A 1 943 ? 124.304 134.010 144.555 1.00 59.79 943 LEU A N 1
ATOM 6905 C CA . LEU A 1 943 ? 125.547 134.491 143.967 1.00 59.79 943 LEU A CA 1
ATOM 6906 C C . LEU A 1 943 ? 126.289 135.331 144.998 1.00 59.79 943 LEU A C 1
ATOM 6907 O O . LEU A 1 943 ? 125.751 136.322 145.503 1.00 59.79 943 LEU A O 1
ATOM 6912 N N . GLU A 1 944 ? 127.524 134.938 145.310 1.00 64.78 944 GLU A N 1
ATOM 6913 C CA . GLU A 1 944 ? 128.324 135.627 146.322 1.00 64.78 944 GLU A CA 1
ATOM 6914 C C . GLU A 1 944 ? 128.882 136.923 145.732 1.00 64.78 944 GLU A C 1
ATOM 6915 O O . GLU A 1 944 ? 130.087 137.105 145.545 1.00 64.78 944 GLU A O 1
ATOM 6921 N N . ARG A 1 945 ? 127.965 137.838 145.435 1.00 69.17 945 ARG A N 1
ATOM 6922 C CA . ARG A 1 945 ? 128.291 139.167 144.923 1.00 69.17 945 ARG A CA 1
ATOM 6923 C C . ARG A 1 945 ? 128.142 140.144 146.086 1.00 69.17 945 ARG A C 1
ATOM 6924 O O . ARG A 1 945 ? 127.074 140.719 146.303 1.00 69.17 945 ARG A O 1
ATOM 6926 N N . PHE A 1 946 ? 129.229 140.325 146.840 1.00 70.55 946 PHE A N 1
ATOM 6927 C CA . PHE A 1 946 ? 129.174 141.172 148.025 1.00 70.55 946 PHE A CA 1
ATOM 6928 C C . PHE A 1 946 ? 129.080 142.649 147.663 1.00 70.55 946 PHE A C 1
ATOM 6929 O O . PHE A 1 946 ? 128.436 143.421 148.383 1.00 70.55 946 PHE A O 1
ATOM 6937 N N . GLU A 1 947 ? 129.713 143.061 146.563 1.00 71.35 947 GLU A N 1
ATOM 6938 C CA . GLU A 1 947 ? 129.643 144.460 146.153 1.00 71.35 947 GLU A CA 1
ATOM 6939 C C . GLU A 1 947 ? 128.242 144.846 145.693 1.00 71.35 947 GLU A C 1
ATOM 6940 O O . GLU A 1 947 ? 127.834 146.001 145.858 1.00 71.35 947 GLU A O 1
ATOM 6946 N N . LYS A 1 948 ? 127.498 143.904 145.119 1.00 66.44 948 LYS A N 1
ATOM 6947 C CA . LYS A 1 948 ? 126.154 144.172 144.635 1.00 66.44 948 LYS A CA 1
ATOM 6948 C C . LYS A 1 948 ? 125.154 144.163 145.792 1.00 66.44 948 LYS A C 1
ATOM 6949 O O . LYS A 1 948 ? 125.381 143.507 146.811 1.00 66.44 948 LYS A O 1
ATOM 6951 N N . PRO A 1 949 ? 124.031 144.883 145.658 1.00 65.09 949 PRO A N 1
ATOM 6952 C CA . PRO A 1 949 ? 123.018 144.853 146.720 1.00 65.09 949 PRO A CA 1
ATOM 6953 C C . PRO A 1 949 ? 122.203 143.572 146.678 1.00 65.09 949 PRO A C 1
ATOM 6954 O O . PRO A 1 949 ? 121.407 143.361 145.758 1.00 65.09 949 PRO A O 1
ATOM 6958 N N . THR A 1 950 ? 122.395 142.712 147.674 1.00 63.62 950 THR A N 1
ATOM 6959 C CA . THR A 1 950 ? 121.794 141.387 147.659 1.00 63.62 950 THR A CA 1
ATOM 6960 C C . THR A 1 950 ? 120.354 141.421 148.152 1.00 63.62 950 THR A C 1
ATOM 6961 O O . THR A 1 950 ? 120.019 142.134 149.102 1.00 63.62 950 THR A O 1
ATOM 6965 N N . TYR A 1 951 ? 119.504 140.646 147.487 1.00 60.65 951 TYR A N 1
ATOM 6966 C CA . TYR A 1 951 ? 118.145 140.375 147.927 1.00 60.65 951 TYR A CA 1
ATOM 6967 C C . TYR A 1 951 ? 117.977 138.871 148.091 1.00 60.65 951 TYR A C 1
ATOM 6968 O O . TYR A 1 951 ? 118.549 138.089 147.324 1.00 60.65 951 TYR A O 1
ATOM 6977 N N . ILE A 1 952 ? 117.211 138.466 149.105 1.00 60.55 952 ILE A N 1
ATOM 6978 C CA . ILE A 1 952 ? 117.001 137.046 149.352 1.00 60.55 952 ILE A CA 1
ATOM 6979 C C . ILE A 1 952 ? 116.234 136.432 148.184 1.00 60.55 952 ILE A C 1
ATOM 6980 O O . ILE A 1 952 ? 115.375 137.072 147.563 1.00 60.55 952 ILE A O 1
ATOM 6985 N N . SER A 1 953 ? 116.548 135.176 147.875 1.00 60.63 953 SER A N 1
ATOM 6986 C CA . SER A 1 953 ? 116.082 134.525 146.654 1.00 60.63 953 SER A CA 1
ATOM 6987 C C . SER A 1 953 ? 115.352 133.230 146.978 1.00 60.63 953 SER A C 1
ATOM 6988 O O . SER A 1 953 ? 115.598 132.179 146.384 1.00 60.63 953 SER A O 1
ATOM 6991 N N . GLU A 1 954 ? 114.428 133.293 147.928 1.00 62.28 954 GLU A N 1
ATOM 6992 C CA . GLU A 1 954 ? 113.623 132.129 148.293 1.00 62.28 954 GLU A CA 1
ATOM 6993 C C . GLU A 1 954 ? 112.612 131.736 147.218 1.00 62.28 954 GLU A C 1
ATOM 6994 O O . GLU A 1 954 ? 111.773 130.866 147.487 1.00 62.28 954 GLU A O 1
ATOM 7000 N N . SER A 1 955 ? 112.653 132.330 146.026 1.00 61.86 955 SER A N 1
ATOM 7001 C CA . SER A 1 955 ? 111.622 132.104 145.018 1.00 61.86 955 SER A CA 1
ATOM 7002 C C . SER A 1 955 ? 111.965 130.950 144.078 1.00 61.86 955 SER A C 1
ATOM 7003 O O . SER A 1 955 ? 111.229 129.961 144.007 1.00 61.86 955 SER A O 1
ATOM 7006 N N . VAL A 1 956 ? 113.073 131.061 143.353 1.00 57.56 956 VAL A N 1
ATOM 7007 C CA . VAL A 1 956 ? 113.389 130.149 142.253 1.00 57.56 956 VAL A CA 1
ATOM 7008 C C . VAL A 1 956 ? 114.700 129.452 142.604 1.00 57.56 956 VAL A C 1
ATOM 7009 O O . VAL A 1 956 ? 115.792 129.973 142.356 1.00 57.56 956 VAL A O 1
ATOM 7013 N N . PHE A 1 957 ? 114.583 128.266 143.208 1.00 51.10 957 PHE A N 1
ATOM 7014 C CA . PHE A 1 957 ? 115.684 127.371 143.593 1.00 51.10 957 PHE A CA 1
ATOM 7015 C C . PHE A 1 957 ? 116.835 128.102 144.285 1.00 51.10 957 PHE A C 1
ATOM 7016 O O . PHE A 1 957 ? 117.973 127.624 144.279 1.00 51.10 957 PHE A O 1
ATOM 7024 N N . GLY A 1 958 ? 116.569 129.249 144.908 1.00 54.29 958 GLY A N 1
ATOM 7025 C CA . GLY A 1 958 ? 117.582 129.847 145.756 1.00 54.29 958 GLY A CA 1
ATOM 7026 C C . GLY A 1 958 ? 117.759 129.142 147.080 1.00 54.29 958 GLY A C 1
ATOM 7027 O O . GLY A 1 958 ? 118.712 129.442 147.806 1.00 54.29 958 GLY A O 1
ATOM 7028 N N . LYS A 1 959 ? 116.855 128.216 147.404 1.00 53.59 959 LYS A N 1
ATOM 7029 C CA . LYS A 1 959 ? 116.968 127.410 148.611 1.00 53.59 959 LYS A CA 1
ATOM 7030 C C . LYS A 1 959 ? 118.161 126.467 148.561 1.00 53.59 959 LYS A C 1
ATOM 7031 O O . LYS A 1 959 ? 118.584 125.968 149.609 1.00 53.59 959 LYS A O 1
ATOM 7037 N N . LEU A 1 960 ? 118.702 126.204 147.369 1.00 50.21 960 LEU A N 1
ATOM 7038 C CA . LEU A 1 960 ? 119.844 125.304 147.257 1.00 50.21 960 LEU A CA 1
ATOM 7039 C C . LEU A 1 960 ? 121.079 125.896 147.924 1.00 50.21 960 LEU A C 1
ATOM 7040 O O . LEU A 1 960 ? 121.855 125.175 148.561 1.00 50.21 960 LEU A O 1
ATOM 7045 N N . TYR A 1 961 ? 121.280 127.208 147.785 1.00 51.20 961 TYR A N 1
ATOM 7046 C CA . TYR A 1 961 ? 122.401 127.856 148.457 1.00 51.20 961 TYR A CA 1
ATOM 7047 C C . TYR A 1 961 ? 122.271 127.745 149.971 1.00 51.20 961 TYR A C 1
ATOM 7048 O O . TYR A 1 961 ? 123.253 127.459 150.669 1.00 51.20 961 TYR A O 1
ATOM 7050 N N . ARG A 1 962 ? 121.063 127.963 150.496 1.00 54.21 962 ARG A N 1
ATOM 7051 C CA . ARG A 1 962 ? 120.845 127.835 151.932 1.00 54.21 962 ARG A CA 1
ATOM 7052 C C . ARG A 1 962 ? 121.060 126.401 152.393 1.00 54.21 962 ARG A C 1
ATOM 7053 O O . ARG A 1 962 ? 121.612 126.166 153.473 1.00 54.21 962 ARG A O 1
ATOM 7061 N N . ALA A 1 963 ? 120.626 125.428 151.590 1.00 49.97 963 ALA A N 1
ATOM 7062 C CA . ALA A 1 963 ? 120.866 124.029 151.926 1.00 49.97 963 ALA A CA 1
ATOM 7063 C C . ALA A 1 963 ? 122.357 123.716 151.953 1.00 49.97 963 ALA A C 1
ATOM 7064 O O . ALA A 1 963 ? 122.830 122.981 152.828 1.00 49.97 963 ALA A O 1
ATOM 7066 N N . VAL A 1 964 ? 123.113 124.259 150.996 1.00 52.50 964 VAL A N 1
ATOM 7067 C CA . VAL A 1 964 ? 124.555 124.026 150.957 1.00 52.50 964 VAL A CA 1
ATOM 7068 C C . VAL A 1 964 ? 125.223 124.633 152.183 1.00 52.50 964 VAL A C 1
ATOM 7069 O O . VAL A 1 964 ? 126.101 124.019 152.802 1.00 52.50 964 VAL A O 1
ATOM 7071 N N . LYS A 1 965 ? 124.825 125.854 152.548 1.00 54.74 965 LYS A N 1
ATOM 7072 C CA . LYS A 1 965 ? 125.382 126.474 153.746 1.00 54.74 965 LYS A CA 1
ATOM 7073 C C . LYS A 1 965 ? 125.011 125.704 155.008 1.00 54.74 965 LYS A C 1
ATOM 7074 O O . LYS A 1 965 ? 125.842 125.569 155.913 1.00 54.74 965 LYS A O 1
ATOM 7080 N N . SER A 1 966 ? 123.778 125.200 155.091 1.00 54.79 966 SER A N 1
ATOM 7081 C CA . SER A 1 966 ? 123.379 124.406 156.248 1.00 54.79 966 SER A CA 1
ATOM 7082 C C . SER A 1 966 ? 124.189 123.120 156.338 1.00 54.79 966 SER A C 1
ATOM 7083 O O . SER A 1 966 ? 124.608 122.717 157.429 1.00 54.79 966 SER A O 1
ATOM 7086 N N . SER A 1 967 ? 124.411 122.456 155.202 1.00 57.66 967 SER A N 1
ATOM 7087 C CA . SER A 1 967 ? 125.248 121.261 155.197 1.00 57.66 967 SER A CA 1
ATOM 7088 C C . SER A 1 967 ? 126.688 121.595 155.567 1.00 57.66 967 SER A C 1
ATOM 7089 O O . SER A 1 967 ? 127.328 120.855 156.322 1.00 57.66 967 SER A O 1
ATOM 7092 N N . LEU A 1 968 ? 127.215 122.702 155.038 1.00 60.62 968 LEU A N 1
ATOM 7093 C CA . LEU A 1 968 ? 128.566 123.120 155.400 1.00 60.62 968 LEU A CA 1
ATOM 7094 C C . LEU A 1 968 ? 128.649 123.502 156.872 1.00 60.62 968 LEU A C 1
ATOM 7095 O O . LEU A 1 968 ? 129.601 123.128 157.566 1.00 60.62 968 LEU A O 1
ATOM 7097 N N . ALA A 1 969 ? 127.661 124.246 157.366 1.00 62.28 969 ALA A N 1
ATOM 7098 C CA . ALA A 1 969 ? 127.607 124.624 158.777 1.00 62.28 969 ALA A CA 1
ATOM 7099 C C . ALA A 1 969 ? 126.696 123.657 159.530 1.00 62.28 969 ALA A C 1
ATOM 7100 O O . ALA A 1 969 ? 125.582 123.981 159.942 1.00 62.28 969 ALA A O 1
ATOM 7102 N N . GLN A 1 970 ? 127.202 122.440 159.704 1.00 66.36 970 GLN A N 1
ATOM 7103 C CA . GLN A 1 970 ? 126.454 121.389 160.384 1.00 66.36 970 GLN A CA 1
ATOM 7104 C C . GLN A 1 970 ? 126.426 121.622 161.891 1.00 66.36 970 GLN A C 1
ATOM 7105 O O . GLN A 1 970 ? 127.139 122.481 162.410 1.00 66.36 970 GLN A O 1
ATOM 7111 N N . THR A 1 980 ? 149.605 110.823 163.599 1.00 78.95 980 THR A N 1
ATOM 7112 C CA . THR A 1 980 ? 150.518 110.169 162.669 1.00 78.95 980 THR A CA 1
ATOM 7113 C C . THR A 1 980 ? 150.200 108.681 162.547 1.00 78.95 980 THR A C 1
ATOM 7114 O O . THR A 1 980 ? 149.550 108.101 163.415 1.00 78.95 980 THR A O 1
ATOM 7118 N N . VAL A 1 981 ? 150.665 108.070 161.459 1.00 79.85 981 VAL A N 1
ATOM 7119 C CA . VAL A 1 981 ? 150.391 106.664 161.182 1.00 79.85 981 VAL A CA 1
ATOM 7120 C C . VAL A 1 981 ? 151.700 105.922 160.950 1.00 79.85 981 VAL A C 1
ATOM 7121 O O . VAL A 1 981 ? 151.751 104.965 160.170 1.00 79.85 981 VAL A O 1
ATOM 7123 N N . ALA A 1 982 ? 152.771 106.373 161.607 1.00 84.73 982 ALA A N 1
ATOM 7124 C CA . ALA A 1 982 ? 154.077 105.748 161.415 1.00 84.73 982 ALA A CA 1
ATOM 7125 C C . ALA A 1 982 ? 154.067 104.289 161.852 1.00 84.73 982 ALA A C 1
ATOM 7126 O O . ALA A 1 982 ? 154.668 103.433 161.192 1.00 84.73 982 ALA A O 1
ATOM 7128 N N . TYR A 1 983 ? 153.402 103.986 162.970 1.00 89.62 983 TYR A N 1
ATOM 7129 C CA . TYR A 1 983 ? 153.314 102.600 163.421 1.00 89.62 983 TYR A CA 1
ATOM 7130 C C . TYR A 1 983 ? 152.552 101.742 162.419 1.00 89.62 983 TYR A C 1
ATOM 7131 O O . TYR A 1 983 ? 152.970 100.621 162.102 1.00 89.62 983 TYR A O 1
ATOM 7133 N N . ASP A 1 984 ? 151.435 102.258 161.900 1.00 87.65 984 ASP A N 1
ATOM 7134 C CA . ASP A 1 984 ? 150.665 101.514 160.910 1.00 87.65 984 ASP A CA 1
ATOM 7135 C C . ASP A 1 984 ? 151.476 101.287 159.641 1.00 87.65 984 ASP A C 1
ATOM 7136 O O . ASP A 1 984 ? 151.395 100.218 159.027 1.00 87.65 984 ASP A O 1
ATOM 7138 N N . VAL A 1 985 ? 152.255 102.287 159.227 1.00 89.92 985 VAL A N 1
ATOM 7139 C CA . VAL A 1 985 ? 153.112 102.124 158.056 1.00 89.92 985 VAL A CA 1
ATOM 7140 C C . VAL A 1 985 ? 154.155 101.044 158.312 1.00 89.92 985 VAL A C 1
ATOM 7141 O O . VAL A 1 985 ? 154.312 100.109 157.520 1.00 89.92 985 VAL A O 1
ATOM 7143 N N . THR A 1 986 ? 154.855 101.135 159.445 1.00 92.07 986 THR A N 1
ATOM 7144 C CA . 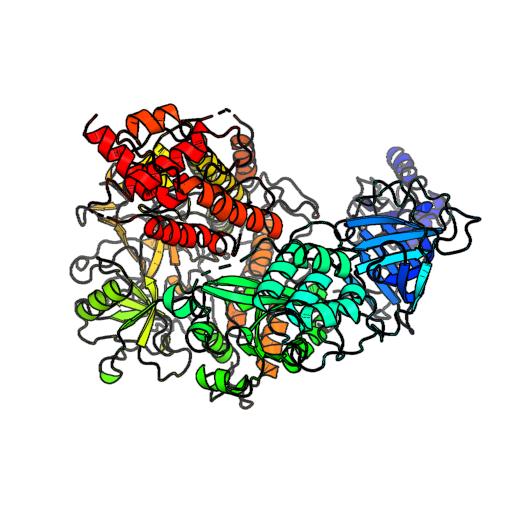THR A 1 986 ? 155.904 100.167 159.750 1.00 92.07 986 THR A CA 1
ATOM 7145 C C . THR A 1 986 ? 155.344 98.762 159.929 1.00 92.07 986 THR A C 1
ATOM 7146 O O . THR A 1 986 ? 156.078 97.779 159.773 1.00 92.07 986 THR A O 1
ATOM 7148 N N . LEU A 1 987 ? 154.057 98.642 160.254 1.00 90.06 987 LEU A N 1
ATOM 7149 C CA . LEU A 1 987 ? 153.454 97.328 160.453 1.00 90.06 987 LEU A CA 1
ATOM 7150 C C . LEU A 1 987 ? 152.899 96.743 159.155 1.00 90.06 987 LEU A C 1
ATOM 7151 O O . LEU A 1 987 ? 153.328 95.670 158.719 1.00 90.06 987 LEU A O 1
ATOM 7153 N N . GLU A 1 988 ? 151.948 97.434 158.528 1.00 84.97 988 GLU A N 1
ATOM 7154 C CA . GLU A 1 988 ? 151.201 96.892 157.401 1.00 84.97 988 GLU A CA 1
ATOM 7155 C C . GLU A 1 988 ? 151.650 97.431 156.049 1.00 84.97 988 GLU A C 1
ATOM 7156 O O . GLU A 1 988 ? 151.066 97.055 155.030 1.00 84.97 988 GLU A O 1
ATOM 7158 N N . GLU A 1 989 ? 152.658 98.304 156.006 1.00 86.88 989 GLU A N 1
ATOM 7159 C CA . GLU A 1 989 ? 153.136 98.846 154.741 1.00 86.88 989 GLU A CA 1
ATOM 7160 C C . GLU A 1 989 ? 154.651 98.874 154.616 1.00 86.88 989 GLU A C 1
ATOM 7161 O O . GLU A 1 989 ? 155.148 99.048 153.499 1.00 86.88 989 GLU A O 1
ATOM 7163 N N . ALA A 1 990 ? 155.398 98.713 155.704 1.00 87.78 990 ALA A N 1
ATOM 7164 C CA . ALA A 1 990 ? 156.857 98.706 155.689 1.00 87.78 990 ALA A CA 1
ATOM 7165 C C . ALA A 1 990 ? 157.381 97.493 156.443 1.00 87.78 990 ALA A C 1
ATOM 7166 O O . ALA A 1 990 ? 158.285 97.585 157.276 1.00 87.78 990 ALA A O 1
ATOM 7168 N N . GLY A 1 991 ? 156.795 96.327 156.158 1.00 87.63 991 GLY A N 1
ATOM 7169 C CA . GLY A 1 991 ? 157.231 95.110 156.822 1.00 87.63 991 GLY A CA 1
ATOM 7170 C C . GLY A 1 991 ? 158.674 94.760 156.515 1.00 87.63 991 GLY A C 1
ATOM 7171 O O . GLY A 1 991 ? 159.425 94.345 157.401 1.00 87.63 991 GLY A O 1
ATOM 7172 N N . PHE A 1 992 ? 159.081 94.922 155.259 1.00 83.12 992 PHE A N 1
ATOM 7173 C CA . PHE A 1 992 ? 160.470 94.709 154.880 1.00 83.12 992 PHE A CA 1
ATOM 7174 C C . PHE A 1 992 ? 161.332 95.832 155.441 1.00 83.12 992 PHE A C 1
ATOM 7175 O O . PHE A 1 992 ? 160.993 97.012 155.308 1.00 83.12 992 PHE A O 1
ATOM 7177 N N . GLU A 1 993 ? 162.444 95.463 156.071 1.00 78.98 993 GLU A N 1
ATOM 7178 C CA . GLU A 1 993 ? 163.340 96.443 156.675 1.00 78.98 993 GLU A CA 1
ATOM 7179 C C . GLU A 1 993 ? 164.009 97.261 155.578 1.00 78.98 993 GLU A C 1
ATOM 7180 O O . GLU A 1 993 ? 164.850 96.747 154.834 1.00 78.98 993 GLU A O 1
ATOM 7182 N N . SER A 1 994 ? 163.634 98.536 155.472 1.00 77.78 994 SER A N 1
ATOM 7183 C CA . SER A 1 994 ? 164.227 99.403 154.460 1.00 77.78 994 SER A CA 1
ATOM 7184 C C . SER A 1 994 ? 165.619 99.863 154.878 1.00 77.78 994 SER A C 1
ATOM 7185 O O . SER A 1 994 ? 166.612 99.562 154.206 1.00 77.78 994 SER A O 1
ATOM 7187 N N . PHE A 1 995 ? 165.705 100.594 155.993 1.00 70.66 995 PHE A N 1
ATOM 7188 C CA . PHE A 1 995 ? 166.974 101.071 156.548 1.00 70.66 995 PHE A CA 1
ATOM 7189 C C . PHE A 1 995 ? 167.778 101.885 155.535 1.00 70.66 995 PHE A C 1
ATOM 7190 O O . PHE A 1 995 ? 168.999 102.010 155.655 1.00 70.66 995 PHE A O 1
ATOM 7192 N N . ILE A 1 996 ? 167.105 102.445 154.532 1.00 69.36 996 ILE A N 1
ATOM 7193 C CA . ILE A 1 996 ? 167.798 103.230 153.515 1.00 69.36 996 ILE A CA 1
ATOM 7194 C C . ILE A 1 996 ? 168.065 104.641 154.018 1.00 69.36 996 ILE A C 1
ATOM 7195 O O . ILE A 1 996 ? 169.214 105.099 154.056 1.00 69.36 996 ILE A O 1
ATOM 7197 N N . GLU A 1 997 ? 167.004 105.352 154.402 1.00 68.41 997 GLU A N 1
ATOM 7198 C CA . GLU A 1 997 ? 167.068 106.729 154.889 1.00 68.41 997 GLU A CA 1
ATOM 7199 C C . GLU A 1 997 ? 167.663 107.685 153.860 1.00 68.41 997 GLU A C 1
ATOM 7200 O O . GLU A 1 997 ? 168.010 108.822 154.195 1.00 68.41 997 GLU A O 1
ATOM 7202 N N . THR A 1 998 ? 167.792 107.244 152.607 1.00 73.24 998 THR A N 1
ATOM 7203 C CA . THR A 1 998 ? 168.217 108.132 151.533 1.00 73.24 998 THR A CA 1
ATOM 7204 C C . THR A 1 998 ? 167.135 109.128 151.143 1.00 73.24 998 THR A C 1
ATOM 7205 O O . THR A 1 998 ? 167.441 110.122 150.477 1.00 73.24 998 THR A O 1
ATOM 7207 N N . ALA A 1 999 ? 165.885 108.884 151.541 1.00 71.69 999 ALA A N 1
ATOM 7208 C CA . ALA A 1 999 ? 164.796 109.805 151.252 1.00 71.69 999 ALA A CA 1
ATOM 7209 C C . ALA A 1 999 ? 164.831 111.049 152.126 1.00 71.69 999 ALA A C 1
ATOM 7210 O O . ALA A 1 999 ? 164.031 111.962 151.900 1.00 71.69 999 ALA A O 1
ATOM 7212 N N . LYS A 1 1000 ? 165.716 111.102 153.124 1.00 73.50 1000 LYS A N 1
ATOM 7213 C CA . LYS A 1 1000 ? 165.846 112.315 153.924 1.00 73.50 1000 LYS A CA 1
ATOM 7214 C C . LYS A 1 1000 ? 166.293 113.490 153.065 1.00 73.50 1000 LYS A C 1
ATOM 7215 O O . LYS A 1 1000 ? 165.784 114.608 153.211 1.00 73.50 1000 LYS A O 1
ATOM 7217 N N . ALA A 1 1001 ? 167.242 113.254 152.156 1.00 72.26 1001 ALA A N 1
ATOM 7218 C CA . ALA A 1 1001 ? 167.673 114.309 151.246 1.00 72.26 1001 ALA A CA 1
ATOM 7219 C C . ALA A 1 1001 ? 166.531 114.761 150.346 1.00 72.26 1001 ALA A C 1
ATOM 7220 O O . ALA A 1 1001 ? 166.357 115.962 150.111 1.00 72.26 1001 ALA A O 1
ATOM 7222 N N . HIS A 1 1002 ? 165.743 113.812 149.831 1.00 73.17 1002 HIS A N 1
ATOM 7223 C CA . HIS A 1 1002 ? 164.598 114.171 149.000 1.00 73.17 1002 HIS A CA 1
ATOM 7224 C C . HIS A 1 1002 ? 163.590 115.000 149.784 1.00 73.17 1002 HIS A C 1
ATOM 7225 O O . HIS A 1 1002 ? 163.066 115.998 149.276 1.00 73.17 1002 HIS A O 1
ATOM 7227 N N . ARG A 1 1003 ? 163.309 114.607 151.027 1.00 73.27 1003 ARG A N 1
ATOM 7228 C CA . ARG A 1 1003 ? 162.442 115.407 151.883 1.00 73.27 1003 ARG A CA 1
ATOM 7229 C C . ARG A 1 1003 ? 163.032 116.782 152.155 1.00 73.27 1003 ARG A C 1
ATOM 7230 O O . ARG A 1 1003 ? 162.279 117.735 152.382 1.00 73.27 1003 ARG A O 1
ATOM 7232 N N . ASP A 1 1004 ? 164.357 116.904 152.134 1.00 74.01 1004 ASP A N 1
ATOM 7233 C CA . ASP A 1 1004 ? 165.023 118.191 152.261 1.00 74.01 1004 ASP A CA 1
ATOM 7234 C C . ASP A 1 1004 ? 165.241 118.875 150.919 1.00 74.01 1004 ASP A C 1
ATOM 7235 O O . ASP A 1 1004 ? 165.650 120.041 150.894 1.00 74.01 1004 ASP A O 1
ATOM 7237 N N . MET A 1 1005 ? 164.983 118.186 149.807 1.00 75.28 1005 MET A N 1
ATOM 7238 C CA . MET A 1 1005 ? 165.109 118.777 148.478 1.00 75.28 1005 MET A CA 1
ATOM 7239 C C . MET A 1 1005 ? 163.763 118.874 147.774 1.00 75.28 1005 MET A C 1
ATOM 7240 O O . MET A 1 1005 ? 163.366 119.971 147.367 1.00 75.28 1005 MET A O 1
ATOM 7243 N N . TYR A 1 1006 ? 163.047 117.758 147.612 1.00 76.99 1006 TYR A N 1
ATOM 7244 C CA . TYR A 1 1006 ? 161.701 117.825 147.055 1.00 76.99 1006 TYR A CA 1
ATOM 7245 C C . TYR A 1 1006 ? 160.756 118.566 147.989 1.00 76.99 1006 TYR A C 1
ATOM 7246 O O . TYR A 1 1006 ? 159.879 119.305 147.526 1.00 76.99 1006 TYR A O 1
ATOM 7248 N N . GLY A 1 1007 ? 160.918 118.382 149.300 1.00 75.26 1007 GLY A N 1
ATOM 7249 C CA . GLY A 1 1007 ? 160.175 119.198 150.245 1.00 75.26 1007 GLY A CA 1
ATOM 7250 C C . GLY A 1 1007 ? 160.550 120.664 150.143 1.00 75.26 1007 GLY A C 1
ATOM 7251 O O . GLY A 1 1007 ? 159.695 121.546 150.247 1.00 75.26 1007 GLY A O 1
ATOM 7252 N N . GLU A 1 1008 ? 161.840 120.942 149.936 1.00 75.38 1008 GLU A N 1
ATOM 7253 C CA . GLU A 1 1008 ? 162.274 122.315 149.704 1.00 75.38 1008 GLU A CA 1
ATOM 7254 C C . GLU A 1 1008 ? 161.667 122.874 148.425 1.00 75.38 1008 GLU A C 1
ATOM 7255 O O . GLU A 1 1008 ? 161.272 124.044 148.375 1.00 75.38 1008 GLU A O 1
ATOM 7257 N N . LYS A 1 1009 ? 161.585 122.051 147.377 1.00 75.32 1009 LYS A N 1
ATOM 7258 C CA . LYS A 1 1009 ? 160.950 122.490 146.138 1.00 75.32 1009 LYS A CA 1
ATOM 7259 C C . LYS A 1 1009 ? 159.473 122.796 146.352 1.00 75.32 1009 LYS A C 1
ATOM 7260 O O . LYS A 1 1009 ? 158.950 123.784 145.822 1.00 75.32 1009 LYS A O 1
ATOM 7262 N N . LEU A 1 1010 ? 158.780 121.952 147.121 1.00 76.89 1010 LEU A N 1
ATOM 7263 C CA . LEU A 1 1010 ? 157.370 122.198 147.404 1.00 76.89 1010 LEU A CA 1
ATOM 7264 C C . LEU A 1 1010 ? 157.187 123.462 148.235 1.00 76.89 1010 LEU A C 1
ATOM 7265 O O . LEU A 1 1010 ? 156.245 124.231 148.010 1.00 76.89 1010 LEU A O 1
ATOM 7267 N N . THR A 1 1011 ? 158.076 123.690 149.204 1.00 76.55 1011 THR A N 1
ATOM 7268 C CA . THR A 1 1011 ? 158.027 124.926 149.979 1.00 76.55 1011 THR A CA 1
ATOM 7269 C C . THR A 1 1011 ? 158.272 126.137 149.090 1.00 76.55 1011 THR A C 1
ATOM 7270 O O . THR A 1 1011 ? 157.642 127.185 149.267 1.00 76.55 1011 THR A O 1
ATOM 7272 N N . SER A 1 1012 ? 159.189 126.011 148.130 1.00 77.89 1012 SER A N 1
ATOM 7273 C CA . SER A 1 1012 ? 159.434 127.091 147.181 1.00 77.89 1012 SER A CA 1
ATOM 7274 C C . SER A 1 1012 ? 158.202 127.368 146.330 1.00 77.89 1012 SER A C 1
ATOM 7275 O O . SER A 1 1012 ? 157.861 128.529 146.074 1.00 77.89 1012 SER A O 1
ATOM 7277 N N . LEU A 1 1013 ? 157.525 126.311 145.878 1.00 79.76 1013 LEU A N 1
ATOM 7278 C CA . LEU A 1 1013 ? 156.307 126.491 145.095 1.00 79.76 1013 LEU A CA 1
ATOM 7279 C C . LEU A 1 1013 ? 155.216 127.155 145.925 1.00 79.76 1013 LEU A C 1
ATOM 7280 O O . LEU A 1 1013 ? 154.482 128.018 145.428 1.00 79.76 1013 LEU A O 1
ATOM 7282 N N . MET A 1 1014 ? 155.092 126.759 147.194 1.00 81.42 1014 MET A N 1
ATOM 7283 C CA . MET A 1 1014 ? 154.110 127.379 148.077 1.00 81.42 1014 MET A CA 1
ATOM 7284 C C . MET A 1 1014 ? 154.426 128.851 148.310 1.00 81.42 1014 MET A C 1
ATOM 7285 O O . MET A 1 1014 ? 153.524 129.695 148.313 1.00 81.42 1014 MET A O 1
ATOM 7287 N N . ILE A 1 1015 ? 155.704 129.177 148.512 1.00 81.79 1015 ILE A N 1
ATOM 7288 C CA . ILE A 1 1015 ? 156.097 130.567 148.712 1.00 81.79 1015 ILE A CA 1
ATOM 7289 C C . ILE A 1 1015 ? 155.828 131.385 147.456 1.00 81.79 1015 ILE A C 1
ATOM 7290 O O . ILE A 1 1015 ? 155.410 132.547 147.533 1.00 81.79 1015 ILE A O 1
ATOM 7292 N N . TYR A 1 1016 ? 156.066 130.797 146.283 1.00 85.86 1016 TYR A N 1
ATOM 7293 C CA . TYR A 1 1016 ? 155.901 131.534 145.034 1.00 85.86 1016 TYR A CA 1
ATOM 7294 C C . TYR A 1 1016 ? 154.431 131.809 144.738 1.00 85.86 1016 TYR A C 1
ATOM 7295 O O . TYR A 1 1016 ? 154.059 132.936 144.391 1.00 85.86 1016 TYR A O 1
ATOM 7297 N N . TYR A 1 1017 ? 153.581 130.795 144.866 1.00 87.56 1017 TYR A N 1
ATOM 7298 C CA . TYR A 1 1017 ? 152.175 130.919 144.497 1.00 87.56 1017 TYR A CA 1
ATOM 7299 C C . TYR A 1 1017 ? 151.211 130.527 145.604 1.00 87.56 1017 TYR A C 1
ATOM 7300 O O . TYR A 1 1017 ? 150.163 131.160 145.752 1.00 87.56 1017 TYR A O 1
ATOM 7302 N N . GLY A 1 1018 ? 151.534 129.501 146.387 1.00 89.41 1018 GLY A N 1
ATOM 7303 C CA . GLY A 1 1018 ? 150.585 128.979 147.347 1.00 89.41 1018 GLY A CA 1
ATOM 7304 C C . GLY A 1 1018 ? 150.348 129.914 148.517 1.00 89.41 1018 GLY A C 1
ATOM 7305 O O . GLY A 1 1018 ? 151.086 130.869 148.761 1.00 89.41 1018 GLY A O 1
ATOM 7306 N N . ALA A 1 1019 ? 149.274 129.628 149.250 1.00 90.73 1019 ALA A N 1
ATOM 7307 C CA . ALA A 1 1019 ? 148.926 130.381 150.449 1.00 90.73 1019 ALA A CA 1
ATOM 7308 C C . ALA A 1 1019 ? 148.604 129.511 151.654 1.00 90.73 1019 ALA A C 1
ATOM 7309 O O . ALA A 1 1019 ? 148.717 130.000 152.785 1.00 90.73 1019 ALA A O 1
ATOM 7311 N N . ALA A 1 1020 ? 148.211 128.256 151.461 1.00 82.63 1020 ALA A N 1
ATOM 7312 C CA . ALA A 1 1020 ? 147.911 127.355 152.561 1.00 82.63 1020 ALA A CA 1
ATOM 7313 C C . ALA A 1 1020 ? 149.160 126.549 152.918 1.00 82.63 1020 ALA A C 1
ATOM 7314 O O . ALA A 1 1020 ? 150.269 126.842 152.464 1.00 82.63 1020 ALA A O 1
ATOM 7316 N N . ASN A 1 1021 ? 148.988 125.520 153.745 1.00 76.84 1021 ASN A N 1
ATOM 7317 C CA . ASN A 1 1021 ? 150.084 124.660 154.168 1.00 76.84 1021 ASN A CA 1
ATOM 7318 C C . ASN A 1 1021 ? 150.094 123.324 153.439 1.00 76.84 1021 ASN A C 1
ATOM 7319 O O . ASN A 1 1021 ? 150.841 122.421 153.830 1.00 76.84 1021 ASN A O 1
ATOM 7324 N N . GLU A 1 1022 ? 149.281 123.175 152.396 1.00 72.13 1022 GLU A N 1
ATOM 7325 C CA . GLU A 1 1022 ? 149.219 121.917 151.667 1.00 72.13 1022 GLU A CA 1
ATOM 7326 C C . GLU A 1 1022 ? 150.526 121.659 150.931 1.00 72.13 1022 GLU A C 1
ATOM 7327 O O . GLU A 1 1022 ? 151.136 122.574 150.370 1.00 72.13 1022 GLU A O 1
ATOM 7333 N N . GLU A 1 1023 ? 150.956 120.398 150.936 1.00 75.35 1023 GLU A N 1
ATOM 7334 C CA . GLU A 1 1023 ? 152.202 119.997 150.294 1.00 75.35 1023 GLU A CA 1
ATOM 7335 C C . GLU A 1 1023 ? 151.975 119.050 149.121 1.00 75.35 1023 GLU A C 1
ATOM 7336 O O . GLU A 1 1023 ? 152.942 118.486 148.598 1.00 75.35 1023 GLU A O 1
ATOM 7342 N N . GLU A 1 1024 ? 150.730 118.863 148.697 1.00 72.60 1024 GLU A N 1
ATOM 7343 C CA . GLU A 1 1024 ? 150.372 117.944 147.627 1.00 72.60 1024 GLU A CA 1
ATOM 7344 C C . GLU A 1 1024 ? 150.093 118.734 146.348 1.00 72.60 1024 GLU A C 1
ATOM 7345 O O . GLU A 1 1024 ? 150.167 119.965 146.319 1.00 72.60 1024 GLU A O 1
ATOM 7351 N N . ILE A 1 1025 ? 149.776 118.001 145.276 1.00 76.41 1025 ILE A N 1
ATOM 7352 C CA . ILE A 1 1025 ? 149.565 118.592 143.960 1.00 76.41 1025 ILE A CA 1
ATOM 7353 C C . ILE A 1 1025 ? 148.445 119.623 143.957 1.00 76.41 1025 ILE A C 1
ATOM 7354 O O . ILE A 1 1025 ? 148.420 120.505 143.092 1.00 76.41 1025 ILE A O 1
ATOM 7359 N N . LEU A 1 1026 ? 147.512 119.538 144.907 1.00 74.34 1026 LEU A N 1
ATOM 7360 C CA . LEU A 1 1026 ? 146.420 120.497 145.020 1.00 74.34 1026 LEU A CA 1
ATOM 7361 C C . LEU A 1 1026 ? 146.770 121.681 145.912 1.00 74.34 1026 LEU A C 1
ATOM 7362 O O . LEU A 1 1026 ? 145.866 122.310 146.479 1.00 74.34 1026 LEU A O 1
ATOM 7367 N N . THR A 1 1027 ? 148.060 121.999 146.054 1.00 75.50 1027 THR A N 1
ATOM 7368 C CA . THR A 1 1027 ? 148.468 123.088 146.938 1.00 75.50 1027 THR A CA 1
ATOM 7369 C C . THR A 1 1027 ? 147.870 124.417 146.497 1.00 75.50 1027 THR A C 1
ATOM 7370 O O . THR A 1 1027 ? 147.389 125.196 147.328 1.00 75.50 1027 THR A O 1
ATOM 7372 N N . GLY A 1 1028 ? 147.885 124.693 145.195 1.00 79.17 1028 GLY A N 1
ATOM 7373 C CA . GLY A 1 1028 ? 147.315 125.917 144.675 1.00 79.17 1028 GLY A CA 1
ATOM 7374 C C . GLY A 1 1028 ? 145.824 125.891 144.442 1.00 79.17 1028 GLY A C 1
ATOM 7375 O O . GLY A 1 1028 ? 145.255 126.905 144.029 1.00 79.17 1028 GLY A O 1
ATOM 7376 N N . ILE A 1 1029 ? 145.169 124.759 144.692 1.00 75.90 1029 ILE A N 1
ATOM 7377 C CA . ILE A 1 1029 ? 143.719 124.645 144.527 1.00 75.90 1029 ILE A CA 1
ATOM 7378 C C . ILE A 1 1029 ? 143.103 125.052 145.862 1.00 75.90 1029 ILE A C 1
ATOM 7379 O O . ILE A 1 1029 ? 142.816 124.221 146.724 1.00 75.90 1029 ILE A O 1
ATOM 7381 N N . LEU A 1 1030 ? 142.896 126.354 146.031 1.00 71.79 1030 LEU A N 1
ATOM 7382 C CA . LEU A 1 1030 ? 142.332 126.885 147.265 1.00 71.79 1030 LEU A CA 1
ATOM 7383 C C . LEU A 1 1030 ? 140.916 127.404 147.040 1.00 71.79 1030 LEU A C 1
ATOM 7384 O O . LEU A 1 1030 ? 140.034 126.661 146.608 1.00 71.79 1030 LEU A O 1
ATOM 7386 N N . ASP A 1 1046 ? 145.251 127.984 140.615 1.00 79.09 1046 ASP A N 1
ATOM 7387 C CA . ASP A 1 1046 ? 144.963 126.566 140.437 1.00 79.09 1046 ASP A CA 1
ATOM 7388 C C . ASP A 1 1046 ? 144.953 126.190 138.960 1.00 79.09 1046 ASP A C 1
ATOM 7389 O O . ASP A 1 1046 ? 144.841 125.015 138.610 1.00 79.09 1046 ASP A O 1
ATOM 7391 N N . MET A 1 1047 ? 145.062 127.202 138.095 1.00 79.29 1047 MET A N 1
ATOM 7392 C CA . MET A 1 1047 ? 145.087 126.946 136.658 1.00 79.29 1047 MET A CA 1
ATOM 7393 C C . MET A 1 1047 ? 146.323 126.150 136.260 1.00 79.29 1047 MET A C 1
ATOM 7394 O O . MET A 1 1047 ? 146.245 125.242 135.424 1.00 79.29 1047 MET A O 1
ATOM 7396 N N . LYS A 1 1048 ? 147.474 126.476 136.848 1.00 74.40 1048 LYS A N 1
ATOM 7397 C CA . LYS A 1 1048 ? 148.719 125.785 136.556 1.00 74.40 1048 LYS A CA 1
ATOM 7398 C C . LYS A 1 1048 ? 149.383 125.178 137.782 1.00 74.40 1048 LYS A C 1
ATOM 7399 O O . LYS A 1 1048 ? 150.478 124.617 137.653 1.00 74.40 1048 LYS A O 1
ATOM 7401 N N . ASP A 1 1049 ? 148.765 125.275 138.962 1.00 73.32 1049 ASP A N 1
ATOM 7402 C CA . ASP A 1 1049 ? 149.355 124.682 140.157 1.00 73.32 1049 ASP A CA 1
ATOM 7403 C C . ASP A 1 1049 ? 149.435 123.167 140.046 1.00 73.32 1049 ASP A C 1
ATOM 7404 O O . ASP A 1 1049 ? 150.393 122.559 140.535 1.00 73.32 1049 ASP A O 1
ATOM 7406 N N . ARG A 1 1050 ? 148.444 122.541 139.407 1.00 73.14 1050 ARG A N 1
ATOM 7407 C CA . ARG A 1 1050 ? 148.518 121.110 139.141 1.00 73.14 1050 ARG A CA 1
ATOM 7408 C C . ARG A 1 1050 ? 149.601 120.771 138.127 1.00 73.14 1050 ARG A C 1
ATOM 7409 O O . ARG A 1 1050 ? 149.957 119.596 137.988 1.00 73.14 1050 ARG A O 1
ATOM 7411 N N . ILE A 1 1051 ? 150.122 121.765 137.413 1.00 72.85 1051 ILE A N 1
ATOM 7412 C CA . ILE A 1 1051 ? 151.232 121.568 136.492 1.00 72.85 1051 ILE A CA 1
ATOM 7413 C C . ILE A 1 1051 ? 152.569 121.875 137.155 1.00 72.85 1051 ILE A C 1
ATOM 7414 O O . ILE A 1 1051 ? 153.539 121.141 136.964 1.00 72.85 1051 ILE A O 1
ATOM 7416 N N . THR A 1 1052 ? 152.638 122.962 137.929 1.00 72.04 1052 THR A N 1
ATOM 7417 C CA . THR A 1 1052 ? 153.834 123.228 138.722 1.00 72.04 1052 THR A CA 1
ATOM 7418 C C . THR A 1 1052 ? 154.080 122.097 139.712 1.00 72.04 1052 THR A C 1
ATOM 7419 O O . THR A 1 1052 ? 155.203 121.595 139.839 1.00 72.04 1052 THR A O 1
ATOM 7421 N N . LEU A 1 1053 ? 153.037 121.687 140.426 1.00 71.82 1053 LEU A N 1
ATOM 7422 C CA . LEU A 1 1053 ? 153.080 120.451 141.184 1.00 71.82 1053 LEU A CA 1
ATOM 7423 C C . LEU A 1 1053 ? 152.854 119.269 140.246 1.00 71.82 1053 LEU A C 1
ATOM 7424 O O . LEU A 1 1053 ? 152.546 119.434 139.062 1.00 71.82 1053 LEU A O 1
ATOM 7426 N N . SER A 1 1054 ? 153.048 118.062 140.783 1.00 71.86 1054 SER A N 1
ATOM 7427 C CA . SER A 1 1054 ? 153.017 116.818 140.016 1.00 71.86 1054 SER A CA 1
ATOM 7428 C C . SER A 1 1054 ? 154.163 116.772 139.010 1.00 71.86 1054 SER A C 1
ATOM 7429 O O . SER A 1 1054 ? 154.314 115.792 138.274 1.00 71.86 1054 SER A O 1
ATOM 7431 N N . VAL A 1 1055 ? 154.971 117.827 138.975 1.00 71.94 1055 VAL A N 1
ATOM 7432 C CA . VAL A 1 1055 ? 156.228 117.818 138.236 1.00 71.94 1055 VAL A CA 1
ATOM 7433 C C . VAL A 1 1055 ? 157.402 117.634 139.183 1.00 71.94 1055 VAL A C 1
ATOM 7434 O O . VAL A 1 1055 ? 158.360 116.925 138.865 1.00 71.94 1055 VAL A O 1
ATOM 7436 N N . LYS A 1 1056 ? 157.340 118.273 140.354 1.00 70.36 1056 LYS A N 1
ATOM 7437 C CA . LYS A 1 1056 ? 158.268 117.937 141.426 1.00 70.36 1056 LYS A CA 1
ATOM 7438 C C . LYS A 1 1056 ? 158.085 116.488 141.855 1.00 70.36 1056 LYS A C 1
ATOM 7439 O O . LYS A 1 1056 ? 159.064 115.781 142.120 1.00 70.36 1056 LYS A O 1
ATOM 7441 N N . ASP A 1 1057 ? 156.832 116.031 141.931 1.00 71.17 1057 ASP A N 1
ATOM 7442 C CA . ASP A 1 1057 ? 156.575 114.613 142.158 1.00 71.17 1057 ASP A CA 1
ATOM 7443 C C . ASP A 1 1057 ? 157.096 113.775 140.999 1.00 71.17 1057 ASP A C 1
ATOM 7444 O O . ASP A 1 1057 ? 157.661 112.695 141.207 1.00 71.17 1057 ASP A O 1
ATOM 7446 N N . LEU A 1 1058 ? 156.908 114.254 139.766 1.00 72.88 1058 LEU A N 1
ATOM 7447 C CA . LEU A 1 1058 ? 157.533 113.603 138.620 1.00 72.88 1058 LEU A CA 1
ATOM 7448 C C . LEU A 1 1058 ? 159.050 113.664 138.726 1.00 72.88 1058 LEU A C 1
ATOM 7449 O O . LEU A 1 1058 ? 159.744 112.689 138.411 1.00 72.88 1058 LEU A O 1
ATOM 7451 N N . HIS A 1 1059 ? 159.585 114.807 139.160 1.00 71.31 1059 HIS A N 1
ATOM 7452 C CA . HIS A 1 1059 ? 161.008 114.885 139.470 1.00 71.31 1059 HIS A CA 1
ATOM 7453 C C . HIS A 1 1059 ? 161.361 113.959 140.626 1.00 71.31 1059 HIS A C 1
ATOM 7454 O O . HIS A 1 1059 ? 162.410 113.305 140.610 1.00 71.31 1059 HIS A O 1
ATOM 7456 N N . LYS A 1 1060 ? 160.497 113.894 141.642 1.00 69.50 1060 LYS A N 1
ATOM 7457 C CA . LYS A 1 1060 ? 160.712 112.957 142.739 1.00 69.50 1060 LYS A CA 1
ATOM 7458 C C . LYS A 1 1060 ? 160.641 111.517 142.250 1.00 69.50 1060 LYS A C 1
ATOM 7459 O O . LYS A 1 1060 ? 161.418 110.664 142.695 1.00 69.50 1060 LYS A O 1
ATOM 7461 N N . GLU A 1 1061 ? 159.706 111.223 141.343 1.00 72.48 1061 GLU A N 1
ATOM 7462 C CA . GLU A 1 1061 ? 159.620 109.879 140.782 1.00 72.48 1061 GLU A CA 1
ATOM 7463 C C . GLU A 1 1061 ? 160.890 109.525 140.019 1.00 72.48 1061 GLU A C 1
ATOM 7464 O O . GLU A 1 1061 ? 161.396 108.402 140.127 1.00 72.48 1061 GLU A O 1
ATOM 7466 N N . ALA A 1 1062 ? 161.417 110.471 139.239 1.00 74.16 1062 ALA A N 1
ATOM 7467 C CA . ALA A 1 1062 ? 162.716 110.264 138.608 1.00 74.16 1062 ALA A CA 1
ATOM 7468 C C . ALA A 1 1062 ? 163.821 110.172 139.652 1.00 74.16 1062 ALA A C 1
ATOM 7469 O O . ALA A 1 1062 ? 164.725 109.337 139.540 1.00 74.16 1062 ALA A O 1
ATOM 7471 N N . MET A 1 1063 ? 163.764 111.027 140.677 1.00 70.91 1063 MET A N 1
ATOM 7472 C CA . MET A 1 1063 ? 164.749 110.962 141.752 1.00 70.91 1063 MET A CA 1
ATOM 7473 C C . MET A 1 1063 ? 164.598 109.681 142.563 1.00 70.91 1063 MET A C 1
ATOM 7474 O O . MET A 1 1063 ? 165.596 109.082 142.978 1.00 70.91 1063 MET A O 1
ATOM 7476 N N . GLY A 1 1064 ? 163.358 109.252 142.804 1.00 71.61 1064 GLY A N 1
ATOM 7477 C CA . GLY A 1 1064 ? 163.144 108.031 143.564 1.00 71.61 1064 GLY A CA 1
ATOM 7478 C C . GLY A 1 1064 ? 163.694 106.804 142.864 1.00 71.61 1064 GLY A C 1
ATOM 7479 O O . GLY A 1 1064 ? 164.339 105.958 143.487 1.00 71.61 1064 GLY A O 1
ATOM 7480 N N . TRP A 1 1065 ? 163.447 106.689 141.558 1.00 73.94 1065 TRP A N 1
ATOM 7481 C CA . TRP A 1 1065 ? 163.998 105.577 140.795 1.00 73.94 1065 TRP A CA 1
ATOM 7482 C C . TRP A 1 1065 ? 165.502 105.707 140.597 1.00 73.94 1065 TRP A C 1
ATOM 7483 O O . TRP A 1 1065 ? 166.183 104.687 140.448 1.00 73.94 1065 TRP A O 1
ATOM 7485 N N . PHE A 1 1066 ? 166.030 106.933 140.586 1.00 74.55 1066 PHE A N 1
ATOM 7486 C CA . PHE A 1 1066 ? 167.474 107.116 140.484 1.00 74.55 1066 PHE A CA 1
ATOM 7487 C C . PHE A 1 1066 ? 168.189 106.552 141.705 1.00 74.55 1066 PHE A C 1
ATOM 7488 O O . PHE A 1 1066 ? 169.247 105.926 141.579 1.00 74.55 1066 PHE A O 1
ATOM 7490 N N . GLU A 1 1067 ? 167.626 106.763 142.895 1.00 76.20 1067 GLU A N 1
ATOM 7491 C CA . GLU A 1 1067 ? 168.211 106.240 144.121 1.00 76.20 1067 GLU A CA 1
ATOM 7492 C C . GLU A 1 1067 ? 167.937 104.756 144.320 1.00 76.20 1067 GLU A C 1
ATOM 7493 O O . GLU A 1 1067 ? 168.494 104.160 145.249 1.00 76.20 1067 GLU A O 1
ATOM 7495 N N . LYS A 1 1068 ? 167.102 104.151 143.482 1.00 79.26 1068 LYS A N 1
ATOM 7496 C CA . LYS A 1 1068 ? 166.793 102.731 143.564 1.00 79.26 1068 LYS A CA 1
ATOM 7497 C C . LYS A 1 1068 ? 167.641 101.973 142.553 1.00 79.26 1068 LYS A C 1
ATOM 7498 O O . LYS A 1 1068 ? 167.636 102.300 141.362 1.00 79.26 1068 LYS A O 1
ATOM 7500 N N . SER A 1 1069 ? 168.365 100.963 143.030 1.00 86.50 1069 SER A N 1
ATOM 7501 C CA . SER A 1 1069 ? 169.280 100.193 142.200 1.00 86.50 1069 SER A CA 1
ATOM 7502 C C . SER A 1 1069 ? 168.620 98.974 141.570 1.00 86.50 1069 SER A C 1
ATOM 7503 O O . SER A 1 1069 ? 169.297 98.207 140.877 1.00 86.50 1069 SER A O 1
ATOM 75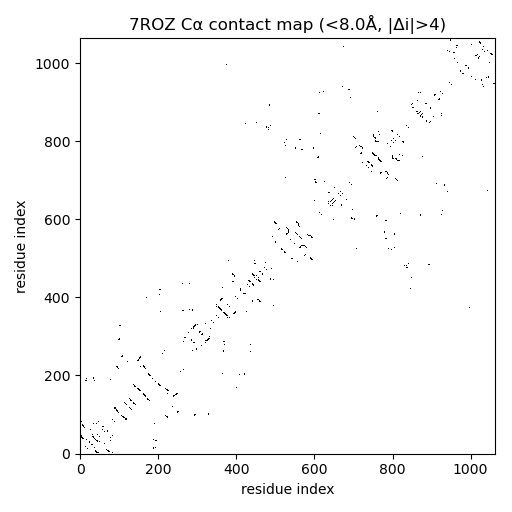06 N N . CYS A 1 1070 ? 167.321 98.781 141.794 1.00 90.49 1070 CYS A N 1
ATOM 7507 C CA . CYS A 1 1070 ? 166.575 97.653 141.239 1.00 90.49 1070 CYS A CA 1
ATOM 7508 C C . CYS A 1 1070 ? 167.207 96.314 141.609 1.00 90.49 1070 CYS A C 1
ATOM 7509 O O . CYS A 1 1070 ? 166.526 95.406 142.085 1.00 90.49 1070 CYS A O 1
ATOM 7512 N N . GLU A 1 1073 ? 163.085 92.972 140.346 1.00 91.75 1073 GLU A N 1
ATOM 7513 C CA . GLU A 1 1073 ? 163.189 92.840 141.794 1.00 91.75 1073 GLU A CA 1
ATOM 7514 C C . GLU A 1 1073 ? 162.631 94.088 142.475 1.00 91.75 1073 GLU A C 1
ATOM 7515 O O . GLU A 1 1073 ? 161.424 94.188 142.701 1.00 91.75 1073 GLU A O 1
ATOM 7521 N N . GLN A 1 1074 ? 163.529 95.010 142.831 1.00 89.81 1074 GLN A N 1
ATOM 7522 C CA . GLN A 1 1074 ? 163.188 96.334 143.347 1.00 89.81 1074 GLN A CA 1
ATOM 7523 C C . GLN A 1 1074 ? 162.624 96.279 144.762 1.00 89.81 1074 GLN A C 1
ATOM 7524 O O . GLN A 1 1074 ? 162.357 97.324 145.365 1.00 89.81 1074 GLN A O 1
ATOM 7530 N N . GLN A 1 1075 ? 162.440 95.073 145.304 1.00 88.88 1075 GLN A N 1
ATOM 7531 C CA . GLN A 1 1075 ? 161.947 94.954 146.672 1.00 88.88 1075 GLN A CA 1
ATOM 7532 C C . GLN A 1 1075 ? 162.939 95.530 147.670 1.00 88.88 1075 GLN A C 1
ATOM 7533 O O . GLN A 1 1075 ? 162.535 96.104 148.688 1.00 88.88 1075 GLN A O 1
ATOM 7535 N N . LYS A 1 1076 ? 164.234 95.390 147.398 1.00 89.79 1076 LYS A N 1
ATOM 7536 C CA . LYS A 1 1076 ? 165.267 95.972 148.240 1.00 89.79 1076 LYS A CA 1
ATOM 7537 C C . LYS A 1 1076 ? 165.630 97.397 147.844 1.00 89.79 1076 LYS A C 1
ATOM 7538 O O . LYS A 1 1076 ? 166.387 98.048 148.571 1.00 89.79 1076 LYS A O 1
ATOM 7540 N N . LYS A 1 1077 ? 165.128 97.893 146.711 1.00 86.74 1077 LYS A N 1
ATOM 7541 C CA . LYS A 1 1077 ? 165.425 99.256 146.281 1.00 86.74 1077 LYS A CA 1
ATOM 7542 C C . LYS A 1 1077 ? 164.185 100.139 146.249 1.00 86.74 1077 LYS A C 1
ATOM 7543 O O . LYS A 1 1077 ? 164.126 101.128 146.985 1.00 86.74 1077 LYS A O 1
ATOM 7545 N N . LYS A 1 1078 ? 163.163 99.785 145.467 1.00 82.84 1078 LYS A N 1
ATOM 7546 C CA . LYS A 1 1078 ? 162.018 100.679 145.305 1.00 82.84 1078 LYS A CA 1
ATOM 7547 C C . LYS A 1 1078 ? 161.128 100.665 146.542 1.00 82.84 1078 LYS A C 1
ATOM 7548 O O . LYS A 1 1078 ? 160.773 101.723 147.080 1.00 82.84 1078 LYS A O 1
ATOM 7550 N N . LEU A 1 1079 ? 160.753 99.471 147.006 1.00 80.12 1079 LEU A N 1
ATOM 7551 C CA . LEU A 1 1079 ? 159.972 99.370 148.233 1.00 80.12 1079 LEU A CA 1
ATOM 7552 C C . LEU A 1 1079 ? 160.759 99.904 149.421 1.00 80.12 1079 LEU A C 1
ATOM 7553 O O . LEU A 1 1079 ? 160.187 100.510 150.333 1.00 80.12 1079 LEU A O 1
ATOM 7555 N N . ALA A 1 1080 ? 162.077 99.691 149.423 1.00 78.69 1080 ALA A N 1
ATOM 7556 C CA . ALA A 1 1080 ? 162.908 100.223 150.497 1.00 78.69 1080 ALA A CA 1
ATOM 7557 C C . ALA A 1 1080 ? 162.895 101.746 150.506 1.00 78.69 1080 ALA A C 1
ATOM 7558 O O . ALA A 1 1080 ? 162.791 102.363 151.570 1.00 78.69 1080 ALA A O 1
ATOM 7560 N N . SER A 1 1081 ? 163.000 102.372 149.332 1.00 75.86 1081 SER A N 1
ATOM 7561 C CA . SER A 1 1081 ? 162.946 103.829 149.267 1.00 75.86 1081 SER A CA 1
ATOM 7562 C C . SER A 1 1081 ? 161.579 104.350 149.690 1.00 75.86 1081 SER A C 1
ATOM 7563 O O . SER A 1 1081 ? 161.485 105.368 150.387 1.00 75.86 1081 SER A O 1
ATOM 7565 N N . ALA A 1 1082 ? 160.508 103.668 149.276 1.00 74.89 1082 ALA A N 1
ATOM 7566 C CA . ALA A 1 1082 ? 159.170 104.087 149.686 1.00 74.89 1082 ALA A CA 1
ATOM 7567 C C . ALA A 1 1082 ? 159.003 103.994 151.199 1.00 74.89 1082 ALA A C 1
ATOM 7568 O O . ALA A 1 1082 ? 158.470 104.915 151.832 1.00 74.89 1082 ALA A O 1
ATOM 7570 N N . TRP A 1 1083 ? 159.468 102.897 151.798 1.00 74.75 1083 TRP A N 1
ATOM 7571 C CA . TRP A 1 1083 ? 159.365 102.740 153.244 1.00 74.75 1083 TRP A CA 1
ATOM 7572 C C . TRP A 1 1083 ? 160.240 103.750 153.974 1.00 74.75 1083 TRP A C 1
ATOM 7573 O O . TRP A 1 1083 ? 159.861 104.252 155.037 1.00 74.75 1083 TRP A O 1
ATOM 7575 N N . TYR A 1 1084 ? 161.416 104.058 153.423 1.00 72.76 1084 TYR A N 1
ATOM 7576 C CA . TYR A 1 1084 ? 162.279 105.063 154.033 1.00 72.76 1084 TYR A CA 1
ATOM 7577 C C . TYR A 1 1084 ? 161.629 106.439 153.997 1.00 72.76 1084 TYR A C 1
ATOM 7578 O O . TYR A 1 1084 ? 161.699 107.191 154.975 1.00 72.76 1084 TYR A O 1
ATOM 7580 N N . TYR A 1 1085 ? 160.992 106.787 152.876 1.00 70.22 1085 TYR A N 1
ATOM 7581 C CA . TYR A 1 1085 ? 160.278 108.058 152.799 1.00 70.22 1085 TYR A CA 1
ATOM 7582 C C . TYR A 1 1085 ? 159.117 108.096 153.785 1.00 70.22 1085 TYR A C 1
ATOM 7583 O O . TYR A 1 1085 ? 158.879 109.120 154.440 1.00 70.22 1085 TYR A O 1
ATOM 7585 N N . VAL A 1 1086 ? 158.387 106.984 153.908 1.00 70.04 1086 VAL A N 1
ATOM 7586 C CA . VAL A 1 1086 ? 157.274 106.924 154.852 1.00 70.04 1086 VAL A CA 1
ATOM 7587 C C . VAL A 1 1086 ? 157.774 107.097 156.281 1.00 70.04 1086 VAL A C 1
ATOM 7588 O O . VAL A 1 1086 ? 157.165 107.812 157.085 1.00 70.04 1086 VAL A O 1
ATOM 7590 N N . THR A 1 1087 ? 158.884 106.438 156.623 1.00 69.67 1087 THR A N 1
ATOM 7591 C CA . THR A 1 1087 ? 159.448 106.574 157.963 1.00 69.67 1087 THR A CA 1
ATOM 7592 C C . THR A 1 1087 ? 159.947 107.992 158.215 1.00 69.67 1087 THR A C 1
ATOM 7593 O O . THR A 1 1087 ? 159.768 108.532 159.311 1.00 69.67 1087 THR A O 1
ATOM 7595 N N . TYR A 1 1088 ? 160.580 108.608 157.215 1.00 68.18 1088 TYR A N 1
ATOM 7596 C CA . TYR A 1 1088 ? 161.072 109.971 157.383 1.00 68.18 1088 TYR A CA 1
ATOM 7597 C C . TYR A 1 1088 ? 159.925 110.948 157.603 1.00 68.18 1088 TYR A C 1
ATOM 7598 O O . TYR A 1 1088 ? 160.025 111.854 158.438 1.00 68.18 1088 TYR A O 1
ATOM 7600 N N . ASN A 1 1089 ? 158.828 110.783 156.866 1.00 68.18 1089 ASN A N 1
ATOM 7601 C CA . ASN A 1 1089 ? 157.709 111.706 157.007 1.00 68.18 1089 ASN A CA 1
ATOM 7602 C C . ASN A 1 1089 ? 156.900 111.413 158.267 1.00 68.18 1089 ASN A C 1
ATOM 7603 O O . ASN A 1 1089 ? 156.717 112.303 159.108 1.00 68.18 1089 ASN A O 1
ATOM 7605 N N . PRO A 1 1090 ? 156.399 110.187 158.436 1.00 72.35 1090 PRO A N 1
ATOM 7606 C CA . PRO A 1 1090 ? 155.486 109.914 159.557 1.00 72.35 1090 PRO A CA 1
ATOM 7607 C C . PRO A 1 1090 ? 156.164 109.804 160.915 1.00 72.35 1090 PRO A C 1
ATOM 7608 O O . PRO A 1 1090 ? 155.669 110.361 161.900 1.00 72.35 1090 PRO A O 1
ATOM 7610 N N . ASN A 1 1091 ? 157.293 109.092 160.989 1.00 71.57 1091 ASN A N 1
ATOM 7611 C CA . ASN A 1 1091 ? 157.916 108.839 162.286 1.00 71.57 1091 ASN A CA 1
ATOM 7612 C C . ASN A 1 1091 ? 158.607 110.085 162.827 1.00 71.57 1091 ASN A C 1
ATOM 7613 O O . ASN A 1 1091 ? 158.591 110.332 164.039 1.00 71.57 1091 ASN A O 1
ATOM 7615 N N . HIS A 1 1092 ? 159.222 110.876 161.951 1.00 71.57 1092 HIS A N 1
ATOM 7616 C CA . HIS A 1 1092 ? 159.898 112.112 162.338 1.00 71.57 1092 HIS A CA 1
ATOM 7617 C C . HIS A 1 1092 ? 159.074 113.339 161.976 1.00 71.57 1092 HIS A C 1
ATOM 7618 O O . HIS A 1 1092 ? 159.621 114.371 161.576 1.00 71.57 1092 HIS A O 1
ATOM 7620 N N . ARG A 1 1093 ? 157.747 113.245 162.102 1.00 75.10 1093 ARG A N 1
ATOM 7621 C CA . ARG A 1 1093 ? 156.877 114.365 161.763 1.00 75.10 1093 ARG A CA 1
ATOM 7622 C C . ARG A 1 1093 ? 157.125 115.582 162.644 1.00 75.10 1093 ARG A C 1
ATOM 7623 O O . ARG A 1 1093 ? 156.767 116.698 162.254 1.00 75.10 1093 ARG A O 1
ATOM 7625 N N . ASP A 1 1094 ? 157.728 115.395 163.821 1.00 78.09 1094 ASP A N 1
ATOM 7626 C CA . ASP A 1 1094 ? 158.053 116.526 164.680 1.00 78.09 1094 ASP A CA 1
ATOM 7627 C C . ASP A 1 1094 ? 159.184 117.376 164.116 1.00 78.09 1094 ASP A C 1
ATOM 7628 O O . ASP A 1 1094 ? 159.421 118.480 164.617 1.00 78.09 1094 ASP A O 1
ATOM 7630 N N . GLU A 1 1095 ? 159.884 116.890 163.093 1.00 78.04 1095 GLU A N 1
ATOM 7631 C CA . GLU A 1 1095 ? 160.970 117.644 162.488 1.00 78.04 1095 GLU A CA 1
ATOM 7632 C C . GLU A 1 1095 ? 160.414 118.820 161.685 1.00 78.04 1095 GLU A C 1
ATOM 7633 O O . GLU A 1 1095 ? 159.202 119.024 161.576 1.00 78.04 1095 GLU A O 1
ATOM 7635 N N . LYS A 1 1096 ? 161.323 119.604 161.109 1.00 79.06 1096 LYS A N 1
ATOM 7636 C CA . LYS A 1 1096 ? 160.950 120.807 160.365 1.00 79.06 1096 LYS A CA 1
ATOM 7637 C C . LYS A 1 1096 ? 160.709 120.478 158.890 1.00 79.06 1096 LYS A C 1
ATOM 7638 O O . LYS A 1 1096 ? 161.303 121.058 157.982 1.00 79.06 1096 LYS A O 1
ATOM 7640 N N . LEU A 1 1097 ? 159.812 119.519 158.665 1.00 78.11 1097 LEU A N 1
ATOM 7641 C CA . LEU A 1 1097 ? 159.395 119.144 157.320 1.00 78.11 1097 LEU A CA 1
ATOM 7642 C C . LEU A 1 1097 ? 157.933 119.485 157.067 1.00 78.11 1097 LEU A C 1
ATOM 7643 O O . LEU A 1 1097 ? 157.629 120.239 156.137 1.00 78.11 1097 LEU A O 1
ATOM 7645 N N . THR A 1 1098 ? 157.022 118.959 157.887 1.00 76.17 1098 THR A N 1
ATOM 7646 C CA . THR A 1 1098 ? 155.590 119.254 157.799 1.00 76.17 1098 THR A CA 1
ATOM 7647 C C . THR A 1 1098 ? 155.066 119.050 156.378 1.00 76.17 1098 THR A C 1
ATOM 7648 O O . THR A 1 1098 ? 154.307 119.861 155.843 1.00 76.17 1098 THR A O 1
ATOM 7650 N N . PHE A 1 1099 ? 155.482 117.944 155.761 1.00 67.38 1099 PHE A N 1
ATOM 7651 C CA . PHE A 1 1099 ? 155.139 117.659 154.372 1.00 67.38 1099 PHE A CA 1
ATOM 7652 C C . PHE A 1 1099 ? 153.931 116.735 154.254 1.00 67.38 1099 PHE A C 1
ATOM 7653 O O . PHE A 1 1099 ? 152.924 117.102 153.641 1.00 67.38 1099 PHE A O 1
ATOM 7655 N N . LEU A 1 1100 ? 154.019 115.533 154.823 1.00 62.48 1100 LEU A N 1
ATOM 7656 C CA . LEU A 1 1100 ? 152.986 114.502 154.753 1.00 62.48 1100 LEU A CA 1
ATOM 7657 C C . LEU A 1 1100 ? 152.665 114.085 153.323 1.00 62.48 1100 LEU A C 1
ATOM 7658 O O . LEU A 1 1100 ? 151.696 113.349 153.100 1.00 62.48 1100 LEU A O 1
ATOM 7660 N N . SER A 1 1101 ? 153.456 114.531 152.346 1.00 58.54 1101 SER A N 1
ATOM 7661 C CA . SER A 1 1101 ? 153.228 114.205 150.947 1.00 58.54 1101 SER A CA 1
ATOM 7662 C C . SER A 1 1101 ? 154.428 113.571 150.261 1.00 58.54 1101 SER A C 1
ATOM 7663 O O . SER A 1 1101 ? 154.276 113.071 149.142 1.00 58.54 1101 SER A O 1
ATOM 7665 N N . PHE A 1 1102 ? 155.609 113.582 150.882 1.00 57.57 1102 PHE A N 1
ATOM 7666 C CA . PHE A 1 1102 ? 156.771 112.936 150.275 1.00 57.57 1102 PHE A CA 1
ATOM 7667 C C . PHE A 1 1102 ? 156.549 111.448 150.064 1.00 57.57 1102 PHE A C 1
ATOM 7668 O O . PHE A 1 1102 ? 156.859 110.946 148.969 1.00 57.57 1102 PHE A O 1
ATOM 7670 N N . PRO A 1 1103 ? 156.039 110.690 151.037 1.00 54.80 1103 PRO A N 1
ATOM 7671 C CA . PRO A 1 1103 ? 155.703 109.285 150.762 1.00 54.80 1103 PRO A CA 1
ATOM 7672 C C . PRO A 1 1103 ? 154.616 109.123 149.716 1.00 54.80 1103 PRO A C 1
ATOM 7673 O O . PRO A 1 1103 ? 154.534 108.061 149.088 1.00 54.80 1103 PRO A O 1
ATOM 7675 N N . TRP A 1 1104 ? 153.777 110.141 149.511 1.00 57.21 1104 TRP A N 1
ATOM 7676 C CA . TRP A 1 1104 ? 152.728 110.067 148.503 1.00 57.21 1104 TRP A CA 1
ATOM 7677 C C . TRP A 1 1104 ? 153.252 110.278 147.089 1.00 57.21 1104 TRP A C 1
ATOM 7678 O O . TRP A 1 1104 ? 152.555 109.933 146.129 1.00 57.21 1104 TRP A O 1
ATOM 7680 N N . ILE A 1 1105 ? 154.455 110.836 146.936 1.00 57.43 1105 ILE A N 1
ATOM 7681 C CA . ILE A 1 1105 ? 155.058 110.930 145.610 1.00 57.43 1105 ILE A CA 1
ATOM 7682 C C . ILE A 1 1105 ? 155.362 109.538 145.073 1.00 57.43 1105 ILE A C 1
ATOM 7683 O O . ILE A 1 1105 ? 155.230 109.275 143.872 1.00 57.43 1105 ILE A O 1
ATOM 7685 N N . VAL A 1 1106 ? 155.769 108.627 145.954 1.00 55.73 1106 VAL A N 1
ATOM 7686 C CA . VAL A 1 1106 ? 155.930 107.218 145.621 1.00 55.73 1106 VAL A CA 1
ATOM 7687 C C . VAL A 1 1106 ? 154.714 106.483 146.163 1.00 55.73 1106 VAL A C 1
ATOM 7688 O O . VAL A 1 1106 ? 154.778 105.285 146.462 1.00 55.73 1106 VAL A O 1
ATOM 7690 N N . GLY A 1 1107 ? 153.604 107.213 146.307 1.00 57.88 1107 GLY A N 1
ATOM 7691 C CA . GLY A 1 1107 ? 152.421 106.660 146.946 1.00 57.88 1107 GLY A CA 1
ATOM 7692 C C . GLY A 1 1107 ? 151.902 105.397 146.290 1.00 57.88 1107 GLY A C 1
ATOM 7693 O O . GLY A 1 1107 ? 151.306 104.551 146.958 1.00 57.88 1107 GLY A O 1
ATOM 7694 N N . ASP A 1 1108 ? 152.105 105.254 144.979 1.00 58.17 1108 ASP A N 1
ATOM 7695 C CA . ASP A 1 1108 ? 151.738 104.006 144.316 1.00 58.17 1108 ASP A CA 1
ATOM 7696 C C . ASP A 1 1108 ? 152.555 102.842 144.864 1.00 58.17 1108 ASP A C 1
ATOM 7697 O O . ASP A 1 1108 ? 152.011 101.776 145.174 1.00 58.17 1108 ASP A O 1
ATOM 7699 N N . VAL A 1 1109 ? 153.867 103.040 145.013 1.00 60.00 1109 VAL A N 1
ATOM 7700 C CA . VAL A 1 1109 ? 154.722 101.988 145.552 1.00 60.00 1109 VAL A CA 1
ATOM 7701 C C . VAL A 1 1109 ? 154.403 101.739 147.020 1.00 60.00 1109 VAL A C 1
ATOM 7702 O O . VAL A 1 1109 ? 154.431 100.596 147.490 1.00 60.00 1109 VAL A O 1
ATOM 7704 N N . LEU A 1 1110 ? 154.101 102.802 147.770 1.00 63.82 1110 LEU A N 1
ATOM 7705 C CA . LEU A 1 1110 ? 153.731 102.635 149.172 1.00 63.82 1110 LEU A CA 1
ATOM 7706 C C . LEU A 1 1110 ? 152.447 101.826 149.309 1.00 63.82 1110 LEU A C 1
ATOM 7707 O O . LEU A 1 1110 ? 152.351 100.939 150.165 1.00 63.82 1110 LEU A O 1
ATOM 7709 N N . LEU A 1 1111 ? 151.452 102.108 148.466 1.00 64.82 1111 LEU A N 1
ATOM 7710 C CA . LEU A 1 1111 ? 150.207 101.349 148.507 1.00 64.82 1111 LEU A CA 1
ATOM 7711 C C . LEU A 1 1111 ? 150.424 99.909 148.061 1.00 64.82 1111 LEU A C 1
ATOM 7712 O O . LEU A 1 1111 ? 149.800 98.988 148.600 1.00 64.82 1111 LEU A O 1
ATOM 7714 N N . ASP A 1 1112 ? 151.301 99.694 147.077 1.00 68.14 1112 ASP A N 1
ATOM 7715 C CA . ASP A 1 1112 ? 151.619 98.332 146.661 1.00 68.14 1112 ASP A CA 1
ATOM 7716 C C . ASP A 1 1112 ? 152.275 97.552 147.793 1.00 68.14 1112 ASP A C 1
ATOM 7717 O O . ASP A 1 1112 ? 151.954 96.380 148.019 1.00 68.14 1112 ASP A O 1
ATOM 7719 N N . ILE A 1 1113 ? 153.193 98.191 148.522 1.00 71.20 1113 ILE A N 1
ATOM 7720 C CA . ILE A 1 1113 ? 153.838 97.529 149.652 1.00 71.20 1113 ILE A CA 1
ATOM 7721 C C . ILE A 1 1113 ? 152.829 97.265 150.762 1.00 71.20 1113 ILE A C 1
ATOM 7722 O O . ILE A 1 1113 ? 152.878 96.225 151.430 1.00 71.20 1113 ILE A O 1
ATOM 7724 N N . LYS A 1 1114 ? 151.905 98.203 150.983 1.00 72.39 1114 LYS A N 1
ATOM 7725 C CA . LYS A 1 1114 ? 150.862 97.997 151.982 1.00 72.39 1114 LYS A CA 1
ATOM 7726 C C . LYS A 1 1114 ? 149.984 96.807 151.623 1.00 72.39 1114 LYS A C 1
ATOM 7727 O O . LYS A 1 1114 ? 149.652 95.986 152.486 1.00 72.39 1114 LYS A O 1
ATOM 7729 N N . ALA A 1 1115 ? 149.599 96.696 150.350 1.00 70.89 1115 ALA A N 1
ATOM 7730 C CA . ALA A 1 1115 ? 148.804 95.555 149.912 1.00 70.89 1115 ALA A CA 1
ATOM 7731 C C . ALA A 1 1115 ? 149.586 94.254 150.044 1.00 70.89 1115 ALA A C 1
ATOM 7732 O O . ALA A 1 1115 ? 149.035 93.231 150.467 1.00 70.89 1115 ALA A O 1
ATOM 7734 N N . GLU A 1 1116 ? 150.871 94.272 149.681 1.00 71.46 1116 GLU A N 1
ATOM 7735 C CA . GLU A 1 1116 ? 151.686 93.065 149.773 1.00 71.46 1116 GLU A CA 1
ATOM 7736 C C . GLU A 1 1116 ? 151.824 92.598 151.216 1.00 71.46 1116 GLU A C 1
ATOM 7737 O O . GLU A 1 1116 ? 151.707 91.400 151.502 1.00 71.46 1116 GLU A O 1
ATOM 7739 N N . ASN A 1 1117 ? 152.077 93.527 152.140 1.00 74.34 1117 ASN A N 1
ATOM 7740 C CA . ASN A 1 1117 ? 152.138 93.162 153.551 1.00 74.34 1117 ASN A CA 1
ATOM 7741 C C . ASN A 1 1117 ? 150.785 92.683 154.060 1.00 74.34 1117 ASN A C 1
ATOM 7742 O O . ASN A 1 1117 ? 150.721 91.726 154.839 1.00 74.34 1117 ASN A O 1
ATOM 7744 N N . ALA A 1 1118 ? 149.699 93.334 153.635 1.00 76.95 1118 ALA A N 1
ATOM 7745 C CA . ALA A 1 1118 ? 148.366 92.867 153.996 1.00 76.95 1118 ALA A CA 1
ATOM 7746 C C . ALA A 1 1118 ? 148.065 91.506 153.385 1.00 76.95 1118 ALA A C 1
ATOM 7747 O O . ALA A 1 1118 ? 147.427 90.667 154.032 1.00 76.95 1118 ALA A O 1
ATOM 7749 N N . GLN A 1 1119 ? 148.503 91.272 152.145 1.00 76.31 1119 GLN A N 1
ATOM 7750 C CA . GLN A 1 1119 ? 148.299 89.967 151.524 1.00 76.31 1119 GLN A CA 1
ATOM 7751 C C . GLN A 1 1119 ? 149.022 88.873 152.299 1.00 76.31 1119 GLN A C 1
ATOM 7752 O O . GLN A 1 1119 ? 148.470 87.789 152.521 1.00 76.31 1119 GLN A O 1
ATOM 7754 N N . ARG A 1 1120 ? 150.262 89.137 152.717 1.00 81.63 1120 ARG A N 1
ATOM 7755 C CA . ARG A 1 1120 ? 150.960 88.195 153.585 1.00 81.63 1120 ARG A CA 1
ATOM 7756 C C . ARG A 1 1120 ? 150.342 88.177 154.978 1.00 81.63 1120 ARG A C 1
ATOM 7757 O O . ARG A 1 1120 ? 150.207 87.109 155.588 1.00 81.63 1120 ARG A O 1
ATOM 7765 N N . GLN A 1 1121 ? 149.959 89.346 155.487 1.00 82.25 1121 GLN A N 1
ATOM 7766 C CA . GLN A 1 1121 ? 149.321 89.486 156.796 1.00 82.25 1121 GLN A CA 1
ATOM 7767 C C . GLN A 1 1121 ? 150.148 88.850 157.910 1.00 82.25 1121 GLN A C 1
ATOM 7768 O O . GLN A 1 1121 ? 150.953 89.519 158.559 1.00 82.25 1121 GLN A O 1
#

InterPro domains:
  IPR007855 RNA-dependent RNA polymerase [PTHR23079] (9-1117)
  IPR057590 RDR1/2-like, PH-like domain [PF24823] (111-264)
  IPR057596 RDRP, core domain [PF05183] (386-964)
  IPR058751 RDRP, helical domain [PF26252] (280-365)
  IPR058752 RDRP, C-terminal head domain [PF26253] (982-1132)
  IPR058763 RDR1/2-like, RRM domain [PF26250] (11-94)

B-factor: mean 56.28, std 16.33, range [32.27, 105.16]